Protein AF-0000000066244364 (afdb_homodimer)

Solvent-accessible surface area (backbone atoms only — not comparable to full-atom values): 50458 Å² total; per-residue (Å²): 87,38,32,43,36,33,50,21,68,76,46,73,74,45,56,69,72,59,31,41,51,43,50,51,43,35,48,52,32,52,46,54,62,42,30,90,83,39,76,80,54,43,71,45,66,74,75,72,42,36,37,39,41,42,87,70,76,53,61,68,59,49,51,50,52,52,53,47,51,33,37,30,30,19,25,36,30,34,31,38,39,48,82,40,76,53,66,55,70,67,50,51,38,52,54,48,41,71,76,43,30,88,69,31,53,69,28,36,24,32,50,48,48,47,71,46,76,86,69,99,67,53,41,65,56,48,24,52,52,39,41,53,50,47,38,72,71,31,53,29,65,42,80,28,86,88,78,41,80,39,75,48,40,35,36,36,48,67,65,31,28,32,44,45,77,45,77,44,65,30,68,17,40,34,21,59,66,71,51,59,55,33,40,27,49,42,75,41,38,52,43,25,51,43,30,48,47,42,41,34,33,51,4,29,35,66,26,39,37,30,69,35,73,62,50,67,67,47,46,50,55,28,51,50,51,51,36,50,50,32,59,54,49,39,55,56,55,91,41,42,35,32,44,28,57,34,51,67,45,52,52,47,39,71,73,53,31,55,52,41,48,29,54,56,49,50,52,21,51,49,48,37,51,50,50,55,55,27,54,77,68,72,35,64,34,37,35,37,34,52,30,64,63,73,46,63,64,30,25,70,55,28,43,37,58,33,52,65,52,44,90,59,34,75,42,37,59,34,31,58,54,53,68,65,59,46,50,51,50,16,50,73,75,62,48,36,66,45,19,73,50,45,81,78,64,73,65,75,54,54,50,73,62,45,57,67,59,49,68,72,60,48,53,54,40,53,65,55,47,64,63,64,52,52,52,52,26,60,71,64,41,44,83,34,49,44,93,44,48,62,58,61,60,28,73,81,55,89,61,68,68,35,59,67,87,51,81,80,33,33,36,33,40,26,40,53,66,68,52,42,67,75,56,63,82,82,54,90,84,38,53,68,45,84,43,34,56,54,44,38,80,75,49,54,78,76,47,71,79,88,45,43,37,25,28,26,35,97,81,41,29,65,18,37,41,51,35,48,50,41,39,73,72,64,42,78,46,53,33,22,40,47,70,124,87,37,33,43,36,33,51,21,69,77,47,75,74,44,57,69,71,59,31,43,51,42,49,51,41,36,47,52,33,52,48,55,63,42,31,90,82,39,77,79,54,42,69,46,64,75,75,71,42,36,38,40,41,44,87,69,77,53,61,69,59,50,51,50,51,51,54,48,51,32,37,31,30,19,24,36,30,35,31,37,37,48,81,41,76,53,64,56,70,67,51,51,36,52,52,49,40,71,75,43,31,87,69,31,52,69,28,37,25,33,50,48,50,48,72,46,77,87,67,99,67,54,42,64,55,48,25,53,52,39,40,53,51,46,38,69,72,33,52,28,64,43,80,29,87,86,77,41,79,38,77,48,40,37,38,37,49,66,65,31,29,32,44,46,77,45,76,45,65,30,66,15,40,34,21,59,67,70,50,60,56,33,38,28,48,42,74,39,38,53,44,25,51,43,30,48,47,41,41,33,34,51,4,30,35,68,26,39,37,28,70,35,72,62,51,67,68,47,47,49,55,31,51,50,51,52,35,51,50,33,60,55,49,37,56,55,54,90,42,44,35,32,45,28,56,32,51,66,46,52,52,47,37,71,73,50,32,54,53,41,47,30,54,56,49,50,52,19,51,50,49,37,52,50,49,54,53,26,55,78,68,72,35,64,33,37,33,36,34,53,30,63,63,73,47,62,63,29,24,70,54,28,45,37,59,34,52,67,52,45,89,59,34,75,42,37,58,34,31,57,53,53,70,65,58,46,50,52,50,15,50,73,76,63,48,37,66,46,20,74,50,44,81,77,63,73,65,75,54,55,49,71,62,45,56,68,58,49,69,71,58,48,54,55,40,53,66,56,47,64,64,65,52,51,52,52,25,60,72,61,41,43,82,35,49,43,91,43,48,61,59,62,59,28,72,81,55,90,61,68,70,35,58,69,86,52,80,78,34,34,35,33,40,26,40,54,65,68,53,42,67,76,54,64,81,82,54,90,84,38,54,69,44,84,43,34,57,54,45,39,79,76,49,53,79,75,48,71,79,88,45,43,37,24,27,26,34,96,81,40,29,66,18,38,40,52,35,48,50,41,40,73,72,64,41,78,47,54,34,22,40,46,71,122

pLDDT: mean 89.1, std 9.03, range [45.28, 98.5]

Radius of gyration: 32.11 Å; Cα contacts (8 Å, |Δi|>4): 1982; chains: 2; bounding box: 80×100×76 Å

Nearest PDB structures (foldseek):
  2c5s-assembly1_A-2  TM=8.581E-01  e=1.148E-34  Bacillus anthracis str. Ames
  4kr7-assembly1_A  TM=8.685E-01  e=4.159E-30  Thermotoga maritima MSB8
  1vbk-assembly1_A  TM=8.072E-01  e=1.229E-20  Pyrococcus horikoshii OT3
  1vbk-assembly1_B  TM=7.964E-01  e=2.769E-20  Pyrococcus horikoshii OT3
  3tma-assembly1_A  TM=4.323E-01  e=1.302E-10  Thermus thermophilus HB27

InterPro domains:
  IPR001763 Rhodanese-like domain [PS50206] (405-481)
  IPR003720 tRNA sulfurtransferase ThiI [MF_00021] (1-484)
  IPR004114 THUMP domain [PF02926] (88-164)
  IPR004114 THUMP domain [PS51165] (63-167)
  IPR004114 THUMP domain [SM00981] (77-167)
  IPR014729 Rossmann-like alpha/beta/alpha sandwich fold [G3DSA:3.40.50.620] (177-386)
  IPR020536 Thil, AANH domain [PF02568] (179-370)
  IPR020536 Thil, AANH domain [cd01712] (176-357)
  IPR026340 ThiI, thiazole biosynthesis domain [TIGR04271] (385-483)
  IPR036873 Rhodanese-like domain superfamily [G3DSA:3.40.250.10] (387-483)
  IPR036873 Rhodanese-like domain superfamily [SSF52821] (394-482)
  IPR049961 ThiI, N-terminal [TIGR00342] (4-371)
  IPR049962 ThiI, THUMP domain [cd11716] (2-172)
  IPR050102 tRNA sulfurtransferase, ThiI [PTHR43209] (1-402)
  IPR054173 ThiI, ferredoxin-like domain [PF22025] (9-78)

Organism: Pseudomonas putida (strain ATCC 47054 / DSM 6125 / CFBP 8728 / NCIMB 11950 / KT2440) (NCBI:txid160488)

Foldseek 3Di:
DKKKFFFFPVLQPDDQVLSQLLVVLLQLLLCLLLCVLAVPWDWDDGHGIIMIDDPDPDPVSVVVSLQLQQQFAGTFKMFDKDKDFADDLVVVLVVLCVQCLVVQAAWAEFEFEAEEDDDPDDRVVSRVSSQVVSCVPSNHPYYDDPDGPYYFYWYYHDRMIITTDDMRGHLYATGAPSDEEEEQEFQLALQSLLQQSVCLNNRYHYAYEYEDQDPLLSVVLRLVLLLVSCSRRNSSDWHKYKYFHCNLVLVLLLPFFDLQCSLLLVLLLVVLLSVVVCVVVVHQEYEYRDEDPPDLCRHPQSVVLSVVSDPGHYHHPCHHPDPVVSLVVCVVSVSNLSNVLRDDRSVVSHDNYHSHDDNVSNVVRVVRGDCVSSVVRSVPMDIDISVCSLVVLQVPQDFDEDQDDDQQAEEEEQDDPVVCVVDPDDDPNHHYHYHHLSCCVVCVVVDDLVHAYAYDDDVQRSSRNSQSVCVVVPRPRYGHHDHD/DKKKFFFFPVLQPDDQVLSQLLVVLLQLLLCQLLCVLAVPWDWDDGHGIIMIDDPDPDPVSVVVSLQLQQQFAGTFKMFDKDKDFADDLVVVLVVLCVQCLVVQAAFAEFEFEAEEDDDPDDRVVSRVSSQVVSCVPSNHPYYDDPDGPYYFYWYYHDGMIITTDDMRGHLYATGAPSDEEEEQEFQLALQSLLQQSVCLNNRYHYAYEYEDQDPLLSVVLRLVLLLVSCSRRNSSDWHKYKYFHCNLVLVLLLPFFDLQCSLLLVLLLVVLLSVVVCVVVVHQEYEYRDEDPPDLCRHPQSVVLSVVSDPGHYDHPCHHPDPVVSLVVCVVSVSNLSNVLRDDRSVVSHDNYHSHDDNVSNVVRVVRGDCVSSVVRSVPMDIDISVCSLVVLQVPQDFDEDQDDDQQAEEEEQDDPVVCVVDPDDDPNHHYHYHHLSCCVVCVVVDDLVHAYAYDDDVQSSSRNVQRVVVVVPRPRYGHHDHD

Secondary structure (DSSP, 8-state):
-EEEEEEPHHHHTS-HHHHHHHHHHHHHHHHHHHTTT-TT-EEE-SSSEEEEE-----HHHHHHHHHHHHTSTTEEEEEEEEEEE---HHHHHHHHHHHHHHHHBTSEEEEEEEEES--SS-HHHHHHHHHHHHHHHHTB-EE-SSS-SEEEEEEEETTEEEEEEEEEE---SPPTTSS-EEEEE--SSHHHHHHHHHHHHHT-EEEEEEEESSHHHHHHHHHHHHHHHIIIIITTS--EEEEEE-HHHHHHHHHHS-GGGHHHHHHHHHHHHHHHHHHHTT--EEE----TTSSGGGSHHHHHHHHTT-SSEEE-TTTT--HHHHHHHHHHHT-HHHHHT----GGGG-SS--SS--HHHHHHHHHHS-HHHHHHHHHT-EEEEGGGHHHHHHTT----EESSPPTT-EEEE-S-HHHHHHS----TTSEEEE--HHHHHHHGGGS-TTS-EEEE-SSSHHHHHHHHHHHHTT-TTEEEE---/-EEEEEEPHHHHTS-HHHHHHHHHHHHHHHHHHHTTT-TT-EEE-SSSEEEEE-----HHHHHHHHHHHHTSTTEEEEEEEEEEE---HHHHHHHHHHHHHHHHBTSEEEEEEEEES--SS-HHHHHHHHHHHHHHHHTBSEE-SSS-SEEEEEEEETTEEEEEEEEEE---SPPTTSS-EEEEE--SSHHHHHHHHHHHHHT-EEEEEEEESSHHHHHHHHHHHHHHHIIIIITTS--EEEEEE-HHHHHHHHHHS-GGGHHHHHHHHHHHHHHHHHHHTT--EEE----TTSSGGGSHHHHHHHHTT-SSEEE-TTTT--HHHHHHHHHHHT-HHHHHT----GGGG-SS--SS--HHHHHHHHHHS-HHHHHHHHHT-EEEEGGGHHHHHHTT----EESSPPTT-EEEE-S-HHHHHHS----TTSEEEE--HHHHHHHGGGS-TTS-EEEE-SSSHHHHHHHHHHHHTT-TTEEEE---

Structure (mmCIF, N/CA/C/O backbone):
data_AF-0000000066244364-model_v1
#
loop_
_entity.id
_entity.type
_entity.pdbx_description
1 polymer 'tRNA sulfurtransferase'
#
loop_
_atom_site.group_PDB
_atom_site.id
_atom_site.type_symbol
_atom_site.label_atom_id
_atom_site.label_alt_id
_atom_site.label_comp_id
_atom_site.label_asym_id
_atom_site.label_entity_id
_atom_site.label_seq_id
_atom_site.pdbx_PDB_ins_code
_atom_site.Cartn_x
_atom_site.Cartn_y
_atom_site.Cartn_z
_atom_site.occupancy
_atom_site.B_iso_or_equiv
_atom_site.auth_seq_id
_atom_site.auth_comp_id
_atom_site.auth_asym_id
_atom_site.auth_atom_id
_atom_site.pdbx_PDB_model_num
ATOM 1 N N . MET A 1 1 ? -15.125 11.758 31.094 1 89.56 1 MET A N 1
ATOM 2 C CA . MET A 1 1 ? -15.047 10.766 30.031 1 89.56 1 MET A CA 1
ATOM 3 C C . MET A 1 1 ? -13.836 9.852 30.219 1 89.56 1 MET A C 1
ATOM 5 O O . MET A 1 1 ? -12.758 10.32 30.578 1 89.56 1 MET A O 1
ATOM 9 N N . LYS A 1 2 ? -14.039 8.555 30.109 1 92.19 2 LYS A N 1
ATOM 10 C CA . LYS A 1 2 ? -12.984 7.559 30.234 1 92.19 2 LYS A CA 1
ATOM 11 C C . LYS A 1 2 ? -12.836 6.758 28.938 1 92.19 2 LYS A C 1
ATOM 13 O O . LYS A 1 2 ? -13.828 6.273 28.391 1 92.19 2 LYS A O 1
ATOM 18 N N . LEU A 1 3 ? -11.57 6.688 28.547 1 94.56 3 LEU A N 1
ATOM 19 C CA . LEU A 1 3 ? -11.266 5.965 27.312 1 94.56 3 LEU A CA 1
ATOM 20 C C . LEU A 1 3 ? -10.266 4.848 27.562 1 94.56 3 LEU A C 1
ATOM 22 O O . LEU A 1 3 ? -9.328 5.02 28.344 1 94.56 3 LEU A O 1
ATOM 26 N N . ILE A 1 4 ? -10.516 3.764 26.953 1 92.88 4 ILE A N 1
ATOM 27 C CA . ILE A 1 4 ? -9.555 2.664 26.953 1 92.88 4 ILE A CA 1
ATOM 28 C C . ILE A 1 4 ? -8.922 2.543 25.578 1 92.88 4 ILE A C 1
ATOM 30 O O . ILE A 1 4 ? -9.586 2.162 24.609 1 92.88 4 ILE A O 1
ATOM 34 N N . VAL A 1 5 ? -7.66 2.775 25.5 1 95.19 5 VAL A N 1
ATOM 35 C CA . VAL A 1 5 ? -6.941 2.795 24.234 1 95.19 5 VAL A CA 1
ATOM 36 C C . VAL A 1 5 ? -6.258 1.449 24 1 95.19 5 VAL A C 1
ATOM 38 O O . VAL A 1 5 ? -5.449 1.011 24.828 1 95.19 5 VAL A O 1
ATOM 41 N N . LYS A 1 6 ? -6.641 0.819 22.922 1 92.62 6 LYS A N 1
ATOM 42 C CA . LYS A 1 6 ? -6 -0.426 22.516 1 92.62 6 LYS A CA 1
ATOM 43 C C . LYS A 1 6 ? -4.828 -0.156 21.578 1 92.62 6 LYS A C 1
ATOM 45 O O . LYS A 1 6 ? -4.965 0.584 20.594 1 92.62 6 LYS A O 1
ATOM 50 N N . VAL A 1 7 ? -3.766 -0.807 21.875 1 92.69 7 VAL A N 1
ATOM 51 C CA . VAL A 1 7 ? -2.529 -0.493 21.172 1 92.69 7 VAL A CA 1
ATOM 52 C C . VAL A 1 7 ? -2.424 -1.342 19.906 1 92.69 7 VAL A C 1
ATOM 54 O O . VAL A 1 7 ? -3.115 -2.355 19.781 1 92.69 7 VAL A O 1
ATOM 57 N N . PHE A 1 8 ? -1.571 -0.922 18.984 1 92.5 8 PHE A N 1
ATOM 58 C CA . PHE A 1 8 ? -1.281 -1.602 17.734 1 92.5 8 PHE A CA 1
ATOM 59 C C . PHE A 1 8 ? -0.829 -3.035 17.984 1 92.5 8 PHE A C 1
ATOM 61 O O . PHE A 1 8 ? 0.064 -3.275 18.797 1 92.5 8 PHE A O 1
ATOM 68 N N . PRO A 1 9 ? -1.422 -4.023 17.312 1 88.88 9 PRO A N 1
ATOM 69 C CA . PRO A 1 9 ? -1.191 -5.438 17.625 1 88.88 9 PRO A CA 1
ATOM 70 C C . PRO A 1 9 ? 0.274 -5.844 17.469 1 88.88 9 PRO A C 1
ATOM 72 O O . PRO A 1 9 ? 0.75 -6.723 18.203 1 88.88 9 PRO A O 1
ATOM 75 N N . GLU A 1 10 ? 0.991 -5.301 16.609 1 88.12 10 GLU A N 1
ATOM 76 C CA . GLU A 1 10 ? 2.395 -5.652 16.406 1 88.12 10 GLU A CA 1
ATOM 77 C C . GLU A 1 10 ? 3.232 -5.277 17.625 1 88.12 10 GLU A C 1
ATOM 79 O O . GLU A 1 10 ? 4.34 -5.789 17.797 1 88.12 10 GLU A O 1
ATOM 84 N N . ILE A 1 11 ? 2.73 -4.422 18.438 1 87.88 11 ILE A N 1
ATOM 85 C CA . ILE A 1 11 ? 3.418 -4.023 19.656 1 87.88 11 ILE A CA 1
ATOM 86 C C . ILE A 1 11 ? 3.328 -5.148 20.688 1 87.88 11 ILE A C 1
ATOM 88 O O . ILE A 1 11 ? 4.285 -5.402 21.422 1 87.88 11 ILE A O 1
ATOM 92 N N . THR A 1 12 ? 2.207 -5.883 20.703 1 81 12 THR A N 1
ATOM 93 C CA . THR A 1 12 ? 1.927 -6.879 21.734 1 81 12 THR A CA 1
ATOM 94 C C . THR A 1 12 ? 2.771 -8.133 21.516 1 81 12 THR A C 1
ATOM 96 O O . THR A 1 12 ? 2.934 -8.938 22.438 1 81 12 THR A O 1
ATOM 99 N N . ILE A 1 13 ? 3.348 -8.258 20.297 1 79.44 13 ILE A N 1
ATOM 100 C CA . ILE A 1 13 ? 4.113 -9.461 20 1 79.44 13 ILE A CA 1
ATOM 101 C C . ILE A 1 13 ? 5.594 -9.211 20.281 1 79.44 13 ILE A C 1
ATOM 103 O O . ILE A 1 13 ? 6.402 -10.141 20.266 1 79.44 13 ILE A O 1
ATOM 107 N N . LYS A 1 14 ? 5.934 -8 20.625 1 82.69 14 LYS A N 1
ATOM 108 C CA . LYS A 1 14 ? 7.324 -7.664 20.922 1 82.69 14 LYS A CA 1
ATOM 109 C C . LYS A 1 14 ? 7.727 -8.141 22.312 1 82.69 14 LYS A C 1
ATOM 111 O O . LYS A 1 14 ? 6.879 -8.539 23.109 1 82.69 14 LYS A O 1
ATOM 116 N N . SER A 1 15 ? 9.047 -8.086 22.547 1 81.56 15 SER A N 1
ATOM 117 C CA . SER A 1 15 ? 9.555 -8.438 23.875 1 81.56 15 SER A CA 1
ATOM 118 C C . SER A 1 15 ? 9.031 -7.488 24.938 1 81.56 15 SER A C 1
ATOM 120 O O . SER A 1 15 ? 8.609 -6.371 24.625 1 81.56 15 SER A O 1
ATOM 122 N N . ARG A 1 16 ? 9.031 -7.867 26.156 1 83.69 16 ARG A N 1
ATOM 123 C CA . ARG A 1 16 ? 8.445 -7.121 27.266 1 83.69 16 ARG A CA 1
ATOM 124 C C . ARG A 1 16 ? 9.086 -5.742 27.391 1 83.69 16 ARG A C 1
ATOM 126 O O . ARG A 1 16 ? 8.383 -4.734 27.5 1 83.69 16 ARG A O 1
ATOM 133 N N . PRO A 1 17 ? 10.398 -5.664 27.375 1 84.31 17 PRO A N 1
ATOM 134 C CA . PRO A 1 17 ? 10.992 -4.332 27.516 1 84.31 17 PRO A CA 1
ATOM 135 C C . PRO A 1 17 ? 10.625 -3.396 26.375 1 84.31 17 PRO A C 1
ATOM 137 O O . PRO A 1 17 ? 10.367 -2.211 26.594 1 84.31 17 PRO A O 1
ATOM 140 N N . VAL A 1 18 ? 10.609 -3.908 25.188 1 85.56 18 VAL A N 1
ATOM 141 C CA . VAL A 1 18 ? 10.281 -3.111 24.016 1 85.56 18 VAL A CA 1
ATOM 142 C C . VAL A 1 18 ? 8.812 -2.695 24.062 1 85.56 18 VAL A C 1
ATOM 144 O O . VAL A 1 18 ? 8.477 -1.544 23.781 1 85.56 18 VAL A O 1
ATOM 147 N N . ARG A 1 19 ? 8 -3.6 24.422 1 88.12 19 ARG A N 1
ATOM 148 C CA . ARG A 1 19 ? 6.578 -3.33 24.578 1 88.12 19 ARG A CA 1
ATOM 149 C C . ARG A 1 19 ? 6.332 -2.207 25.578 1 88.12 19 ARG A C 1
ATOM 151 O O . ARG A 1 19 ? 5.562 -1.28 25.312 1 88.12 19 ARG A O 1
ATOM 158 N N . LYS A 1 20 ? 6.969 -2.289 26.688 1 89.44 20 LYS A N 1
ATOM 159 C CA . LYS A 1 20 ? 6.824 -1.269 27.719 1 89.44 20 LYS A CA 1
ATOM 160 C C . LYS A 1 20 ? 7.277 0.097 27.219 1 89.44 20 LYS A C 1
ATOM 162 O O . LYS A 1 20 ? 6.637 1.112 27.484 1 89.44 20 LYS A O 1
ATOM 167 N N . ARG A 1 21 ? 8.336 0.081 26.516 1 90.75 21 ARG A N 1
ATOM 168 C CA . ARG A 1 21 ? 8.852 1.327 25.953 1 90.75 21 ARG A CA 1
ATOM 169 C C . ARG A 1 21 ? 7.871 1.943 24.969 1 90.75 21 ARG A C 1
ATOM 171 O O . ARG A 1 21 ? 7.645 3.156 24.984 1 90.75 21 ARG A O 1
ATOM 178 N N . PHE A 1 22 ? 7.297 1.093 24.125 1 92.94 22 PHE A N 1
ATOM 179 C CA . PHE A 1 22 ? 6.344 1.562 23.109 1 92.94 22 PHE A CA 1
ATOM 180 C C . PHE A 1 22 ? 5.086 2.105 23.781 1 92.94 22 PHE A C 1
ATOM 182 O O . PHE A 1 22 ? 4.562 3.146 23.375 1 92.94 22 PHE A O 1
ATOM 189 N N . ILE A 1 23 ? 4.641 1.479 24.797 1 93.12 23 ILE A N 1
ATOM 190 C CA . ILE A 1 23 ? 3.422 1.889 25.5 1 93.12 23 ILE A CA 1
ATOM 191 C C . ILE A 1 23 ? 3.67 3.197 26.234 1 93.12 23 ILE A C 1
ATOM 193 O O . ILE A 1 23 ? 2.816 4.086 26.25 1 93.12 23 ILE A O 1
ATOM 197 N N . ARG A 1 24 ? 4.809 3.295 26.828 1 92.75 24 ARG A N 1
ATOM 198 C CA . ARG A 1 24 ? 5.176 4.535 27.5 1 92.75 24 ARG A CA 1
ATOM 199 C C . ARG A 1 24 ? 5.23 5.699 26.516 1 92.75 24 ARG A C 1
ATOM 201 O O . ARG A 1 24 ? 4.742 6.793 26.812 1 92.75 24 ARG A O 1
ATOM 208 N N . GLN A 1 25 ? 5.832 5.402 25.453 1 94.62 25 GLN A N 1
ATOM 209 C CA . GLN A 1 25 ? 5.914 6.434 24.422 1 94.62 25 GLN A CA 1
ATOM 210 C C . GLN A 1 25 ? 4.523 6.855 23.953 1 94.62 25 GLN A C 1
ATOM 212 O O . GLN A 1 25 ? 4.27 8.039 23.734 1 94.62 25 GLN A O 1
ATOM 217 N N . LEU A 1 26 ? 3.674 5.895 23.75 1 96 26 LEU A N 1
ATOM 218 C CA . LEU A 1 26 ? 2.312 6.199 23.328 1 96 26 LEU A CA 1
ATOM 219 C C . LEU A 1 26 ? 1.596 7.051 24.375 1 96 26 LEU A C 1
ATOM 221 O O . LEU A 1 26 ? 0.882 7.996 24.031 1 96 26 LEU A O 1
ATOM 225 N N . GLY A 1 27 ? 1.767 6.676 25.625 1 95.81 27 GLY A N 1
ATOM 226 C CA . GLY A 1 27 ? 1.2 7.492 26.688 1 95.81 27 GLY A CA 1
ATOM 227 C C . GLY A 1 27 ? 1.666 8.938 26.641 1 95.81 27 GLY A C 1
ATOM 228 O O . GLY A 1 27 ? 0.859 9.859 26.781 1 95.81 27 GLY A O 1
ATOM 229 N N . LYS A 1 28 ? 2.941 9.094 26.453 1 95.5 28 LYS A N 1
ATOM 230 C CA . LYS A 1 28 ? 3.504 10.43 26.344 1 95.5 28 LYS A CA 1
ATOM 231 C C . LYS A 1 28 ? 2.92 11.18 25.141 1 95.5 28 LYS A C 1
ATOM 233 O O . LYS A 1 28 ? 2.607 12.367 25.234 1 95.5 28 LYS A O 1
ATOM 238 N N . ASN A 1 29 ? 2.805 10.484 24.031 1 97.38 29 ASN A N 1
ATOM 239 C CA . ASN A 1 29 ? 2.252 11.094 22.812 1 97.38 29 ASN A CA 1
ATOM 240 C C . ASN A 1 29 ? 0.821 11.578 23.047 1 97.38 29 ASN A C 1
ATOM 242 O O . ASN A 1 29 ? 0.46 12.672 22.609 1 97.38 29 ASN A O 1
ATOM 246 N N . ILE A 1 30 ? 0.024 10.734 23.703 1 97.44 30 ILE A N 1
ATOM 247 C CA . ILE A 1 30 ? -1.37 11.07 23.969 1 97.44 30 ILE A CA 1
ATOM 248 C C . ILE A 1 30 ? -1.44 12.32 24.844 1 97.44 30 ILE A C 1
ATOM 250 O O . ILE A 1 30 ? -2.223 13.234 24.562 1 97.44 30 ILE A O 1
ATOM 254 N N . ARG A 1 31 ? -0.596 12.398 25.828 1 96.75 31 ARG A N 1
ATOM 255 C CA . ARG A 1 31 ? -0.557 13.57 26.688 1 96.75 31 ARG A CA 1
ATOM 256 C C . ARG A 1 31 ? -0.189 14.82 25.906 1 96.75 31 ARG A C 1
ATOM 258 O O . ARG A 1 31 ? -0.807 15.875 26.078 1 96.75 31 ARG A O 1
ATOM 265 N N . ASN A 1 32 ? 0.771 14.695 25.062 1 95.94 32 ASN A N 1
ATOM 266 C CA . ASN A 1 32 ? 1.24 15.836 24.281 1 95.94 32 ASN A CA 1
ATOM 267 C C . ASN A 1 32 ? 0.166 16.344 23.328 1 95.94 32 ASN A C 1
ATOM 269 O O . ASN A 1 32 ? -0.015 17.547 23.172 1 95.94 32 ASN A O 1
ATOM 273 N N . VAL A 1 33 ? -0.524 15.469 22.734 1 96.75 33 VAL A N 1
ATOM 274 C CA . VAL A 1 33 ? -1.503 15.797 21.703 1 96.75 33 VAL A CA 1
ATOM 275 C C . VAL A 1 33 ? -2.729 16.453 22.344 1 96.75 33 VAL A C 1
ATOM 277 O O . VAL A 1 33 ? -3.355 17.328 21.734 1 96.75 33 VAL A O 1
ATOM 280 N N . LEU A 1 34 ? -3.049 16.031 23.594 1 97 34 LEU A N 1
ATOM 281 C CA . LEU A 1 34 ? -4.289 16.5 24.203 1 97 34 LEU A CA 1
ATOM 282 C C . LEU A 1 34 ? -4.008 17.531 25.281 1 97 34 LEU A C 1
ATOM 284 O O . LEU A 1 34 ? -4.934 18.031 25.922 1 97 34 LEU A O 1
ATOM 288 N N . LYS A 1 35 ? -2.82 17.969 25.453 1 94.94 35 LYS A N 1
ATOM 289 C CA . LYS A 1 35 ? -2.395 18.828 26.547 1 94.94 35 LYS A CA 1
ATOM 290 C C . LYS A 1 35 ? -3.117 20.172 26.484 1 94.94 35 LYS A C 1
ATOM 292 O O . LYS A 1 35 ? -3.504 20.719 27.516 1 94.94 35 LYS A O 1
ATOM 297 N N . ASP A 1 36 ? -3.254 20.766 25.344 1 93.62 36 ASP A N 1
ATOM 298 C CA . ASP A 1 36 ? -3.869 22.078 25.203 1 93.62 36 ASP A CA 1
ATOM 299 C C . ASP A 1 36 ? -5.371 22.016 25.469 1 93.62 36 ASP A C 1
ATOM 301 O O . ASP A 1 36 ? -5.984 23.016 25.828 1 93.62 36 ASP A O 1
ATOM 305 N N . LEU A 1 37 ? -5.977 20.891 25.344 1 95.12 37 LEU A N 1
ATOM 306 C CA . LEU A 1 37 ? -7.398 20.719 25.594 1 95.12 37 LEU A CA 1
ATOM 307 C C . LEU A 1 37 ? -7.652 20.406 27.062 1 95.12 37 LEU A C 1
ATOM 309 O O . LEU A 1 37 ? -8.625 20.906 27.641 1 95.12 37 LEU A O 1
ATOM 313 N N . ASP A 1 38 ? -6.793 19.609 27.641 1 95.94 38 ASP A N 1
ATOM 314 C CA . ASP A 1 38 ? -6.875 19.266 29.062 1 95.94 38 ASP A CA 1
ATOM 315 C C . ASP A 1 38 ? -5.484 19.078 29.672 1 95.94 38 ASP A C 1
ATOM 317 O O . ASP A 1 38 ? -4.949 17.969 29.672 1 95.94 38 ASP A O 1
ATOM 321 N N . PRO A 1 39 ? -4.957 20.031 30.25 1 93.94 39 PRO A N 1
ATOM 322 C CA . PRO A 1 39 ? -3.627 19.953 30.859 1 93.94 39 PRO A CA 1
ATOM 323 C C . PRO A 1 39 ? -3.566 18.938 32 1 93.94 39 PRO A C 1
ATOM 325 O O . PRO A 1 39 ? -2.482 18.469 32.375 1 93.94 39 PRO A O 1
ATOM 328 N N . GLU A 1 40 ? -4.715 18.578 32.562 1 93.81 40 GLU A N 1
ATOM 329 C CA . GLU A 1 40 ? -4.742 17.672 33.719 1 93.81 40 GLU A CA 1
ATOM 330 C C . GLU A 1 40 ? -5.113 16.25 33.281 1 93.81 40 GLU A C 1
ATOM 332 O O . GLU A 1 40 ? -5.461 15.414 34.125 1 93.81 40 GLU A O 1
ATOM 337 N N . LEU A 1 41 ? -5.023 16.031 32.031 1 94.31 41 LEU A N 1
ATOM 338 C CA . LEU A 1 41 ? -5.379 14.727 31.5 1 94.31 41 LEU A CA 1
ATOM 339 C C . LEU A 1 41 ? -4.555 13.625 32.156 1 94.31 41 LEU A C 1
ATOM 341 O O . LEU A 1 41 ? -3.334 13.75 32.281 1 94.31 41 LEU A O 1
ATOM 345 N N . ALA A 1 42 ? -5.223 12.555 32.594 1 94.5 42 ALA A N 1
ATOM 346 C CA . ALA A 1 42 ? -4.531 11.414 33.156 1 94.5 42 ALA A CA 1
ATOM 347 C C . ALA A 1 42 ? -4.426 10.266 32.156 1 94.5 42 ALA A C 1
ATOM 349 O O . ALA A 1 42 ? -5.426 9.852 31.578 1 94.5 42 ALA A O 1
ATOM 350 N N . VAL A 1 43 ? -3.246 9.828 31.922 1 94.5 43 VAL A N 1
ATOM 351 C CA . VAL A 1 43 ? -2.988 8.68 31.062 1 94.5 43 VAL A CA 1
ATOM 352 C C . VAL A 1 43 ? -2.229 7.605 31.844 1 94.5 43 VAL A C 1
ATOM 354 O O . VAL A 1 43 ? -1.124 7.852 32.344 1 94.5 43 VAL A O 1
ATOM 357 N N . ASP A 1 44 ? -2.887 6.516 31.969 1 89.69 44 ASP A N 1
ATOM 358 C CA . ASP A 1 44 ? -2.273 5.422 32.719 1 89.69 44 ASP A CA 1
ATOM 359 C C . ASP A 1 44 ? -2.389 4.105 31.953 1 89.69 44 ASP A C 1
ATOM 361 O O . ASP A 1 44 ? -3.258 3.953 31.094 1 89.69 44 ASP A O 1
ATOM 365 N N . GLY A 1 45 ? -1.438 3.316 32.156 1 79.75 45 GLY A N 1
ATOM 366 C CA . GLY A 1 45 ? -1.501 2.004 31.531 1 79.75 45 GLY A CA 1
ATOM 367 C C . GLY A 1 45 ? -0.143 1.339 31.391 1 79.75 45 GLY A C 1
ATOM 368 O O . GLY A 1 45 ? 0.885 2.018 31.359 1 79.75 45 GLY A O 1
ATOM 369 N N . VAL A 1 46 ? -0.082 0.047 31.578 1 66.62 46 VAL A N 1
ATOM 370 C CA . VAL A 1 46 ? 1.232 -0.585 31.609 1 66.62 46 VAL A CA 1
ATOM 371 C C . VAL A 1 46 ? 1.319 -1.651 30.516 1 66.62 46 VAL A C 1
ATOM 373 O O . VAL A 1 46 ? 2.416 -2.023 30.078 1 66.62 46 VAL A O 1
ATOM 376 N N . TRP A 1 47 ? 0.291 -2.293 30.094 1 73 47 TRP A N 1
ATOM 377 C CA . TRP A 1 47 ? 0.622 -3.494 29.328 1 73 47 TRP A CA 1
ATOM 378 C C . TRP A 1 47 ? -0.05 -3.477 27.969 1 73 47 TRP A C 1
ATOM 380 O O . TRP A 1 47 ? 0.559 -3.068 26.969 1 73 47 TRP A O 1
ATOM 390 N N . ASP A 1 48 ? -1.257 -3.721 27.938 1 77.19 48 ASP A N 1
ATOM 391 C CA . ASP A 1 48 ? -1.861 -3.938 26.625 1 77.19 48 ASP A CA 1
ATOM 392 C C . ASP A 1 48 ? -2.873 -2.84 26.312 1 77.19 48 ASP A C 1
ATOM 394 O O . ASP A 1 48 ? -3.416 -2.799 25.203 1 77.19 48 ASP A O 1
ATOM 398 N N . ASN A 1 49 ? -3.004 -1.969 27.25 1 86.19 49 ASN A N 1
ATOM 399 C CA . ASN A 1 49 ? -3.957 -0.884 27.031 1 86.19 49 ASN A CA 1
ATOM 400 C C . ASN A 1 49 ? -3.596 0.349 27.859 1 86.19 49 ASN A C 1
ATOM 402 O O . ASN A 1 49 ? -2.842 0.254 28.828 1 86.19 49 ASN A O 1
ATOM 406 N N . LEU A 1 50 ? -4.027 1.445 27.375 1 93.19 50 LEU A N 1
ATOM 407 C CA . LEU A 1 50 ? -3.898 2.705 28.109 1 93.19 50 LEU A CA 1
ATOM 408 C C . LEU A 1 50 ? -5.266 3.256 28.484 1 93.19 50 LEU A C 1
ATOM 410 O O . LEU A 1 50 ? -6.234 3.105 27.734 1 93.19 50 LEU A O 1
ATOM 414 N N . GLU A 1 51 ? -5.293 3.762 29.656 1 93.12 51 GLU A N 1
ATOM 415 C CA . GLU A 1 51 ? -6.5 4.445 30.109 1 93.12 51 GLU A CA 1
ATOM 416 C C . GLU A 1 51 ? -6.328 5.961 30.062 1 93.12 51 GLU A C 1
ATOM 418 O O . GLU A 1 51 ? -5.344 6.5 30.578 1 93.12 51 GLU A O 1
ATOM 423 N N . VAL A 1 52 ? -7.25 6.594 29.438 1 95.69 52 VAL A N 1
ATOM 424 C CA . VAL A 1 52 ? -7.258 8.047 29.344 1 95.69 52 VAL A CA 1
ATOM 425 C C . VAL A 1 52 ? -8.492 8.609 30.047 1 95.69 52 VAL A C 1
ATOM 427 O O . VAL A 1 52 ? -9.625 8.273 29.688 1 95.69 52 VAL A O 1
ATOM 430 N N . VAL A 1 53 ? -8.266 9.453 31.031 1 94.69 53 VAL A N 1
ATOM 431 C CA . VAL A 1 53 ? -9.367 10.016 31.812 1 94.69 53 VAL A CA 1
ATOM 432 C C . VAL A 1 53 ? -9.312 11.539 31.766 1 94.69 53 VAL A C 1
ATOM 434 O O . VAL A 1 53 ? -8.266 12.141 32 1 94.69 53 VAL A O 1
ATOM 437 N N . THR A 1 54 ? -10.414 12.094 31.375 1 94.75 54 THR A N 1
ATOM 438 C CA . THR A 1 54 ? -10.531 13.547 31.375 1 94.75 54 THR A CA 1
ATOM 439 C C . THR A 1 54 ? -11.742 13.992 32.188 1 94.75 54 THR A C 1
ATOM 441 O O . THR A 1 54 ? -12.758 13.297 32.219 1 94.75 54 THR A O 1
ATOM 444 N N . ARG A 1 55 ? -11.641 15.211 32.844 1 92.56 55 ARG A N 1
ATOM 445 C CA . ARG A 1 55 ? -12.734 15.781 33.625 1 92.56 55 ARG A CA 1
ATOM 446 C C . ARG A 1 55 ? -13.484 16.844 32.812 1 92.56 55 ARG A C 1
ATOM 448 O O . ARG A 1 55 ? -14.469 17.406 33.281 1 92.56 55 ARG A O 1
ATOM 455 N N . VAL A 1 56 ? -12.961 17.016 31.594 1 93.44 56 VAL A N 1
ATOM 456 C CA . VAL A 1 56 ? -13.609 18 30.719 1 93.44 56 VAL A CA 1
ATOM 457 C C . VAL A 1 56 ? -14.984 17.484 30.297 1 93.44 56 VAL A C 1
ATOM 459 O O . VAL A 1 56 ? -15.117 16.375 29.781 1 93.44 56 VAL A O 1
ATOM 462 N N . GLU A 1 57 ? -16.016 18.359 30.469 1 91.69 57 GLU A N 1
ATOM 463 C CA . GLU A 1 57 ? -17.375 17.9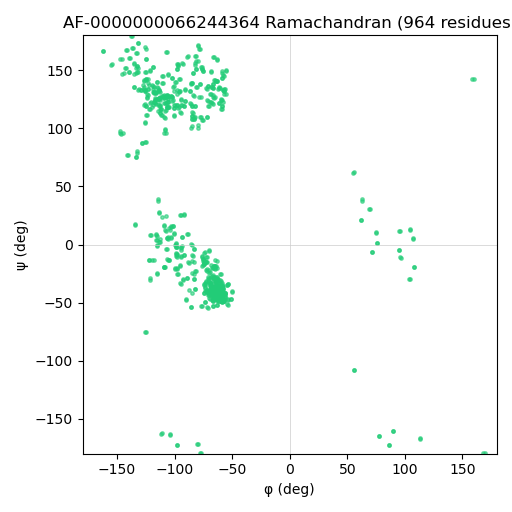38 30.172 1 91.69 57 GLU A CA 1
ATOM 464 C C . GLU A 1 57 ? -17.875 18.578 28.875 1 91.69 57 GLU A C 1
ATOM 466 O O . GLU A 1 57 ? -18.859 18.125 28.297 1 91.69 57 GLU A O 1
ATOM 471 N N . ASP A 1 58 ? -17.141 19.547 28.422 1 93.88 58 ASP A N 1
ATOM 472 C CA . ASP A 1 58 ? -17.531 20.203 27.188 1 93.88 58 ASP A CA 1
ATOM 473 C C . ASP A 1 58 ? -17.547 19.234 26 1 93.88 58 ASP A C 1
ATOM 475 O O . ASP A 1 58 ? -16.516 18.641 25.688 1 93.88 58 ASP A O 1
ATOM 479 N N . GLU A 1 59 ? -18.672 19.125 25.375 1 92.12 59 GLU A N 1
ATOM 480 C CA . GLU A 1 59 ? -18.859 18.141 24.297 1 92.12 59 GLU A CA 1
ATOM 481 C C . GLU A 1 59 ? -17.969 18.453 23.094 1 92.12 59 GLU A C 1
ATOM 483 O O . GLU A 1 59 ? -17.484 17.547 22.438 1 92.12 59 GLU A O 1
ATOM 488 N N . LYS A 1 60 ? -17.906 19.656 22.828 1 92.62 60 LYS A N 1
ATOM 489 C CA . LYS A 1 60 ? -17.078 20.047 21.688 1 92.62 60 LYS A CA 1
ATOM 490 C C . LYS A 1 60 ? -15.609 19.672 21.906 1 92.62 60 LYS A C 1
ATOM 492 O O . LYS A 1 60 ? -14.953 19.172 21 1 92.62 60 LYS A O 1
ATOM 497 N N . VAL A 1 61 ? -15.172 19.906 23.078 1 94.69 61 VAL A N 1
ATOM 498 C CA . VAL A 1 61 ? -13.797 19.578 23.422 1 94.69 61 VAL A CA 1
ATOM 499 C C . VAL A 1 61 ? -13.609 18.062 23.422 1 94.69 61 VAL A C 1
ATOM 501 O O . VAL A 1 61 ? -12.602 17.562 22.922 1 94.69 61 VAL A O 1
ATOM 504 N N . GLN A 1 62 ? -14.57 17.359 23.906 1 94.38 62 GLN A N 1
ATOM 505 C CA . GLN A 1 62 ? -14.5 15.898 23.906 1 94.38 62 GLN A CA 1
ATOM 506 C C . GLN A 1 62 ? -14.453 15.344 22.484 1 94.38 62 GLN A C 1
ATOM 508 O O . GLN A 1 62 ? -13.719 14.398 22.203 1 94.38 62 GLN A O 1
ATOM 513 N N . ARG A 1 63 ? -15.219 15.945 21.641 1 94.44 63 ARG A N 1
ATOM 514 C CA . ARG A 1 63 ? -15.219 15.539 20.234 1 94.44 63 ARG A CA 1
ATOM 515 C C . ARG A 1 63 ? -13.859 15.789 19.594 1 94.44 63 ARG A C 1
ATOM 517 O O . ARG A 1 63 ? -13.383 14.977 18.797 1 94.44 63 ARG A O 1
ATOM 524 N N . GLU A 1 64 ? -13.312 16.875 19.906 1 95 64 GLU A N 1
ATOM 525 C CA . GLU A 1 64 ? -11.984 17.203 19.406 1 95 64 GLU A CA 1
ATOM 526 C C . GLU A 1 64 ? -10.938 16.219 19.922 1 95 64 GLU A C 1
ATOM 528 O O . GLU A 1 64 ? -10.039 15.812 19.188 1 95 64 GLU A O 1
ATOM 533 N N . MET A 1 65 ? -11.039 15.812 21.188 1 96.31 65 MET A N 1
ATOM 534 C CA . MET A 1 65 ? -10.133 14.828 21.766 1 96.31 65 MET A CA 1
ATOM 535 C C . MET A 1 65 ? -10.234 13.5 21.016 1 96.31 65 MET A C 1
ATOM 537 O O . MET A 1 65 ? -9.211 12.883 20.703 1 96.31 65 MET A O 1
ATOM 541 N N . ILE A 1 66 ? -11.43 13.141 20.734 1 96.19 66 ILE A N 1
ATOM 542 C CA . ILE A 1 66 ? -11.68 11.891 20.031 1 96.19 66 ILE A CA 1
ATOM 543 C C . ILE A 1 66 ? -11.078 11.953 18.625 1 96.19 66 ILE A C 1
ATOM 545 O O . ILE A 1 66 ? -10.414 11.016 18.188 1 96.19 66 ILE A O 1
ATOM 549 N N . GLU A 1 67 ? -11.227 13.008 17.953 1 96.25 67 GLU A N 1
ATOM 550 C CA . GLU A 1 67 ? -10.703 13.188 16.594 1 96.25 67 GLU A CA 1
ATOM 551 C C . GLU A 1 67 ? -9.18 13.109 16.594 1 96.25 67 GLU A C 1
ATOM 553 O O . GLU A 1 67 ? -8.586 12.453 15.727 1 96.25 67 GLU A O 1
ATOM 558 N N . ARG A 1 68 ? -8.609 13.742 17.531 1 97.12 68 ARG A N 1
ATOM 559 C CA . ARG A 1 68 ? -7.148 13.75 17.594 1 97.12 68 ARG A CA 1
ATOM 560 C C . ARG A 1 68 ? -6.605 12.359 17.906 1 97.12 68 ARG A C 1
ATOM 562 O O . ARG A 1 68 ? -5.59 11.938 17.344 1 97.12 68 ARG A O 1
ATOM 569 N N . LEU A 1 69 ? -7.309 11.664 18.75 1 97.5 69 LEU A N 1
ATOM 570 C CA . LEU A 1 69 ? -6.867 10.312 19.109 1 97.5 69 LEU A CA 1
ATOM 571 C C . LEU A 1 69 ? -7.023 9.367 17.922 1 97.5 69 LEU A C 1
ATOM 573 O O . LEU A 1 69 ? -6.223 8.445 17.75 1 97.5 69 LEU A O 1
ATOM 577 N N . THR A 1 70 ? -8.023 9.586 17.109 1 97.44 70 THR A N 1
ATOM 578 C CA . THR A 1 70 ? -8.258 8.758 15.93 1 97.44 70 THR A CA 1
ATOM 579 C C . THR A 1 70 ? -7.113 8.914 14.93 1 97.44 70 THR A C 1
ATOM 581 O O . THR A 1 70 ? -6.867 8.023 14.125 1 97.44 70 THR A O 1
ATOM 584 N N . CYS A 1 71 ? -6.363 10 15.039 1 97.88 71 CYS A N 1
ATOM 585 C CA . CYS A 1 71 ? -5.301 10.297 14.078 1 97.88 71 CYS A CA 1
ATOM 586 C C . CYS A 1 71 ? -3.928 10.102 14.703 1 97.88 71 CYS A C 1
ATOM 588 O O . CYS A 1 71 ? -2.914 10.492 14.125 1 97.88 71 CYS A O 1
ATOM 590 N N . THR A 1 72 ? -3.871 9.492 15.852 1 97.75 72 THR A N 1
ATOM 591 C CA . THR A 1 72 ? -2.607 9.305 16.562 1 97.75 72 THR A CA 1
ATOM 592 C C . THR A 1 72 ? -2.031 7.922 16.281 1 97.75 72 THR A C 1
ATOM 594 O O . THR A 1 72 ? -2.637 6.906 16.625 1 97.75 72 THR A O 1
ATOM 597 N N . PRO A 1 73 ? -0.84 7.871 15.656 1 97.31 73 PRO A N 1
ATOM 598 C CA . PRO A 1 73 ? -0.221 6.57 15.398 1 97.31 73 PRO A CA 1
ATOM 599 C C . PRO A 1 73 ? 0.027 5.77 16.672 1 97.31 73 PRO A C 1
ATOM 601 O O . PRO A 1 73 ? 0.432 6.336 17.703 1 97.31 73 PRO A O 1
ATOM 604 N N . GLY A 1 74 ? -0.149 4.473 16.562 1 95.94 74 GLY A N 1
ATOM 605 C CA . GLY A 1 74 ? 0.022 3.592 17.703 1 95.94 74 GLY A CA 1
ATOM 606 C C . GLY A 1 74 ? -1.288 3.043 18.234 1 95.94 74 GLY A C 1
ATOM 607 O O . GLY A 1 74 ? -1.299 2.066 18.984 1 95.94 74 GLY A O 1
ATOM 608 N N . ILE A 1 75 ? -2.373 3.689 17.891 1 96.62 75 ILE A N 1
ATOM 609 C CA . ILE A 1 75 ? -3.689 3.324 18.406 1 96.62 75 ILE A CA 1
ATOM 610 C C . ILE A 1 75 ? -4.441 2.5 17.359 1 96.62 75 ILE A C 1
ATOM 612 O O . ILE A 1 75 ? -4.672 2.963 16.234 1 96.62 75 ILE A O 1
ATOM 616 N N . THR A 1 76 ? -4.785 1.352 17.703 1 94.81 76 THR A N 1
ATOM 617 C CA . THR A 1 76 ? -5.637 0.549 16.828 1 94.81 76 THR A CA 1
ATOM 618 C C . THR A 1 76 ? -7.086 1.019 16.906 1 94.81 76 THR A C 1
ATOM 620 O O . THR A 1 76 ? -7.711 1.291 15.875 1 94.81 76 THR A O 1
ATOM 623 N N . HIS A 1 77 ? -7.57 1.095 18.078 1 95.44 77 HIS A N 1
ATOM 624 C CA . HIS A 1 77 ? -8.883 1.647 18.375 1 95.44 77 HIS A CA 1
ATOM 625 C C . HIS A 1 77 ? -9.008 2 19.859 1 95.44 77 HIS A C 1
ATOM 627 O O . HIS A 1 77 ? -8.117 1.674 20.656 1 95.44 77 HIS A O 1
ATOM 633 N N . PHE A 1 78 ? -10.008 2.732 20.172 1 95.62 78 PHE A N 1
ATOM 634 C CA . PHE A 1 78 ? -10.234 3.031 21.578 1 95.62 78 PHE A CA 1
ATOM 635 C C . PHE A 1 78 ? -11.727 3.047 21.891 1 95.62 78 PHE A C 1
ATOM 637 O O . PHE A 1 78 ? -12.547 3.301 21.016 1 95.62 78 PHE A O 1
ATOM 644 N N . LEU A 1 79 ? -11.992 2.715 23.172 1 93.31 79 LEU A N 1
ATOM 645 C CA . LEU A 1 79 ? -13.359 2.535 23.656 1 93.31 79 LEU A CA 1
ATOM 646 C C . LEU A 1 79 ? -13.75 3.65 24.609 1 93.31 79 LEU A C 1
ATOM 648 O O . LEU A 1 79 ? -12.961 4.023 25.484 1 93.31 79 LEU A O 1
ATOM 652 N N . GLN A 1 80 ? -14.82 4.23 24.328 1 93.69 80 GLN A N 1
ATOM 653 C CA . GLN A 1 80 ? -15.438 5.098 25.328 1 93.69 80 GLN A CA 1
ATOM 654 C C . GLN A 1 80 ? -16.266 4.285 26.328 1 93.69 80 GLN A C 1
ATOM 656 O O . GLN A 1 80 ? -17.234 3.643 25.953 1 93.69 80 GLN A O 1
ATOM 661 N N . VAL A 1 81 ? -15.836 4.402 27.609 1 93.25 81 VAL A N 1
ATOM 662 C CA . VAL A 1 81 ? -16.422 3.447 28.547 1 93.25 81 VAL A CA 1
ATOM 663 C C . VAL A 1 81 ? -16.891 4.176 29.812 1 93.25 81 VAL A C 1
ATOM 665 O O . VAL A 1 81 ? -16.469 5.301 30.078 1 93.25 81 VAL A O 1
ATOM 668 N N . GLU A 1 82 ? -17.828 3.582 30.406 1 92.44 82 GLU A N 1
ATOM 669 C CA . GLU A 1 82 ? -18.172 3.869 31.797 1 92.44 82 GLU A CA 1
ATOM 670 C C . GLU A 1 82 ? -17.766 2.723 32.719 1 92.44 82 GLU A C 1
ATOM 672 O O . GLU A 1 82 ? -18.078 1.561 32.438 1 92.44 82 GLU A O 1
ATOM 677 N N . GLU A 1 83 ? -17.078 3.086 33.688 1 92.19 83 GLU A N 1
ATOM 678 C CA . GLU A 1 83 ? -16.531 2.076 34.562 1 92.19 83 GLU A CA 1
ATOM 679 C C . GLU A 1 83 ? -17.375 1.932 35.844 1 92.19 83 GLU A C 1
ATOM 681 O O . GLU A 1 83 ? -17.812 2.93 36.406 1 92.19 83 GLU A O 1
ATOM 686 N N . TYR A 1 84 ? -17.688 0.646 36.156 1 94.12 84 TYR A N 1
ATOM 687 C CA . TYR A 1 84 ? -18.422 0.311 37.375 1 94.12 84 TYR A CA 1
ATOM 688 C C . TYR A 1 84 ? -17.734 -0.828 38.125 1 94.12 84 TYR A C 1
ATOM 690 O O . TYR A 1 84 ? -17.016 -1.628 37.531 1 94.12 84 TYR A O 1
ATOM 698 N N . PRO A 1 85 ? -17.938 -0.822 39.5 1 94.69 85 PRO A N 1
ATOM 699 C CA . PRO A 1 85 ? -17.562 -2.064 40.188 1 94.69 85 PRO A CA 1
ATOM 700 C C . PRO A 1 85 ? -18.406 -3.258 39.719 1 94.69 85 PRO A C 1
ATOM 702 O O . PRO A 1 85 ? -19.609 -3.119 39.5 1 94.69 85 PRO A O 1
ATOM 705 N N . LEU A 1 86 ? -17.703 -4.387 39.594 1 94.25 86 LEU A N 1
ATOM 706 C CA . LEU A 1 86 ? -18.438 -5.57 39.125 1 94.25 86 LEU A CA 1
ATOM 707 C C . LEU A 1 86 ? -19.406 -6.062 40.219 1 94.25 86 LEU A C 1
ATOM 709 O O . LEU A 1 86 ? -19 -6.355 41.344 1 94.25 86 LEU A O 1
ATOM 713 N N . GLY A 1 87 ? -20.625 -6.074 39.938 1 92.69 87 GLY A N 1
ATOM 714 C CA . GLY A 1 87 ? -21.656 -6.652 40.781 1 92.69 87 GLY A CA 1
ATOM 715 C C . GLY A 1 87 ? -22.172 -7.988 40.281 1 92.69 87 GLY A C 1
ATOM 716 O O . GLY A 1 87 ? -21.453 -8.695 39.562 1 92.69 87 GLY A O 1
ATOM 717 N N . ASP A 1 88 ? -23.312 -8.383 40.781 1 93.31 88 ASP A N 1
ATOM 718 C CA . ASP A 1 88 ? -23.922 -9.609 40.281 1 93.31 88 ASP A CA 1
ATOM 719 C C . ASP A 1 88 ? -24.594 -9.367 38.938 1 93.31 88 ASP A C 1
ATOM 721 O O . ASP A 1 88 ? -24.562 -8.25 38.406 1 93.31 88 ASP A O 1
ATOM 725 N N . PHE A 1 89 ? -25.203 -10.383 38.344 1 95.69 89 PHE A N 1
ATOM 726 C CA . PHE A 1 89 ? -25.781 -10.305 37 1 95.69 89 PHE A CA 1
ATOM 727 C C . PHE A 1 89 ? -26.906 -9.281 36.969 1 95.69 89 PHE A C 1
ATOM 729 O O . PHE A 1 89 ? -27.062 -8.57 35.969 1 95.69 89 PHE A O 1
ATOM 736 N N . ASP A 1 90 ? -27.625 -9.18 38 1 95.19 90 ASP A N 1
ATOM 737 C CA . ASP A 1 90 ? -28.703 -8.203 38.062 1 95.19 90 ASP A CA 1
ATOM 738 C C . ASP A 1 90 ? -28.156 -6.777 38.031 1 95.19 90 ASP A C 1
ATOM 740 O O . ASP A 1 90 ? -28.766 -5.883 37.438 1 95.19 90 ASP A O 1
ATOM 744 N N . ASP A 1 91 ? -27.109 -6.688 38.719 1 95.88 91 ASP A N 1
ATOM 745 C CA . ASP A 1 91 ? -26.453 -5.383 38.719 1 95.88 91 ASP A CA 1
ATOM 746 C C . ASP A 1 91 ? -25.969 -5.004 37.312 1 95.88 91 ASP A C 1
ATOM 748 O O . ASP A 1 91 ? -26.078 -3.846 36.906 1 95.88 91 ASP A O 1
ATOM 752 N N . ILE A 1 92 ? -25.391 -5.945 36.594 1 95.88 92 ILE A N 1
ATOM 753 C CA . ILE A 1 92 ? -24.922 -5.719 35.25 1 95.88 92 ILE A CA 1
ATOM 754 C C . ILE A 1 92 ? -26.094 -5.324 34.344 1 95.88 92 ILE A C 1
ATOM 756 O O . ILE A 1 92 ? -25.984 -4.406 33.531 1 95.88 92 ILE A O 1
ATOM 760 N N . VAL A 1 93 ? -27.188 -5.961 34.531 1 95.56 93 VAL A N 1
ATOM 761 C CA . VAL A 1 93 ? -28.391 -5.664 33.75 1 95.56 93 VAL A CA 1
ATOM 762 C C . VAL A 1 93 ? -28.828 -4.223 34 1 95.56 93 VAL A C 1
ATOM 764 O O . VAL A 1 93 ? -29.156 -3.498 33.062 1 95.56 93 VAL A O 1
ATOM 767 N N . ALA A 1 94 ? -28.844 -3.855 35.219 1 95.12 94 ALA A N 1
ATOM 768 C CA . ALA A 1 94 ? -29.266 -2.508 35.594 1 95.12 94 ALA A CA 1
ATOM 769 C C . ALA A 1 94 ? -28.391 -1.454 34.938 1 95.12 94 ALA A C 1
ATOM 771 O O . ALA A 1 94 ? -28.891 -0.43 34.469 1 95.12 94 ALA A O 1
ATOM 772 N N . LYS A 1 95 ? -27.172 -1.678 34.969 1 94.25 95 LYS A N 1
ATOM 773 C CA . LYS A 1 95 ? -26.234 -0.738 34.344 1 94.25 95 LYS A CA 1
ATOM 774 C C . LYS A 1 95 ? -26.422 -0.69 32.844 1 94.25 95 LYS A C 1
ATOM 776 O O . LYS A 1 95 ? -26.406 0.387 32.25 1 94.25 95 LYS A O 1
ATOM 781 N N . CYS A 1 96 ? -26.547 -1.851 32.219 1 94.12 96 CYS A N 1
ATOM 782 C CA . CYS A 1 96 ? -26.766 -1.901 30.766 1 94.12 96 CYS A CA 1
ATOM 783 C C . CYS A 1 96 ? -28.062 -1.209 30.391 1 94.12 96 CYS A C 1
ATOM 785 O O . CYS A 1 96 ? -28.125 -0.508 29.375 1 94.12 96 CYS A O 1
ATOM 787 N N . LYS A 1 97 ? -29.047 -1.411 31.203 1 93.69 97 LYS A N 1
ATOM 788 C CA . LYS A 1 97 ? -30.328 -0.766 30.969 1 93.69 97 LYS A CA 1
ATOM 789 C C . LYS A 1 97 ? -30.203 0.753 31.047 1 93.69 97 LYS A C 1
ATOM 791 O O . LYS A 1 97 ? -30.797 1.471 30.25 1 93.69 97 LYS A O 1
ATOM 796 N N . HIS A 1 98 ? -29.469 1.14 32 1 92.38 98 HIS A N 1
ATOM 797 C CA . HIS A 1 98 ? -29.266 2.57 32.188 1 92.38 98 HIS A CA 1
ATOM 798 C C . HIS A 1 98 ? -28.641 3.203 30.953 1 92.38 98 HIS A C 1
ATOM 800 O O . HIS A 1 98 ? -29.016 4.305 30.562 1 92.38 98 HIS A O 1
ATOM 806 N N . HIS A 1 99 ? -27.766 2.535 30.312 1 91.44 99 HIS A N 1
ATOM 807 C CA . HIS A 1 99 ? -26.984 3.127 29.234 1 91.44 99 HIS A CA 1
ATOM 808 C C . HIS A 1 99 ? -27.625 2.82 27.875 1 91.44 99 HIS A C 1
ATOM 810 O O . HIS A 1 99 ? -27.547 3.633 26.953 1 91.44 99 HIS A O 1
ATOM 816 N N . PHE A 1 100 ? -28.297 1.647 27.656 1 92 100 PHE A N 1
ATOM 817 C CA . PHE A 1 100 ? -28.734 1.205 26.344 1 92 100 PHE A CA 1
ATOM 818 C C . PHE A 1 100 ? -30.25 1.051 26.297 1 92 100 PHE A C 1
ATOM 820 O O . PHE A 1 100 ? -30.828 0.874 25.219 1 92 100 PHE A O 1
ATOM 827 N N . GLY A 1 101 ? -30.875 1.069 27.422 1 90.12 101 GLY A N 1
ATOM 828 C CA . GLY A 1 101 ? -32.312 0.796 27.5 1 90.12 101 GLY A CA 1
ATOM 829 C C . GLY A 1 101 ? -33.125 1.607 26.516 1 90.12 101 GLY A C 1
ATOM 830 O O . GLY A 1 101 ? -34 1.07 25.844 1 90.12 101 GLY A O 1
ATOM 831 N N . HIS A 1 102 ? -32.781 2.779 26.359 1 89.81 102 HIS A N 1
ATOM 832 C CA . HIS A 1 102 ? -33.531 3.693 25.516 1 89.81 102 HIS A CA 1
ATOM 833 C C . HIS A 1 102 ? -33.312 3.375 24.031 1 89.81 102 HIS A C 1
ATOM 835 O O . HIS A 1 102 ? -34.125 3.771 23.188 1 89.81 102 HIS A O 1
ATOM 841 N N . LEU A 1 103 ? -32.344 2.602 23.719 1 91.25 103 LEU A N 1
ATOM 842 C CA . LEU A 1 103 ? -32 2.314 22.328 1 91.25 103 LEU A CA 1
ATOM 843 C C . LEU A 1 103 ? -32.594 0.978 21.891 1 91.25 103 LEU A C 1
ATOM 845 O O . LEU A 1 103 ? -32.656 0.676 20.703 1 91.25 103 LEU A O 1
ATOM 849 N N . LEU A 1 104 ? -33.125 0.209 22.844 1 91.5 104 LEU A N 1
ATOM 850 C CA . LEU A 1 104 ? -33.469 -1.183 22.562 1 91.5 104 LEU A CA 1
ATOM 851 C C . LEU A 1 104 ? -34.938 -1.318 22.172 1 91.5 104 LEU A C 1
ATOM 853 O O . LEU A 1 104 ? -35.312 -2.293 21.516 1 91.5 104 LEU A O 1
ATOM 857 N N . ALA A 1 105 ? -35.688 -0.367 22.469 1 90.31 105 ALA A N 1
ATOM 858 C CA . ALA A 1 105 ? -37.125 -0.479 22.234 1 90.31 105 ALA A CA 1
ATOM 859 C C . ALA A 1 105 ? -37.406 -0.731 20.766 1 90.31 105 ALA A C 1
ATOM 861 O O . ALA A 1 105 ? -37.031 0.066 19.906 1 90.31 105 ALA A O 1
ATOM 862 N N . GLY A 1 106 ? -38.031 -1.868 20.531 1 92.12 106 GLY A N 1
ATOM 863 C CA . GLY A 1 106 ? -38.469 -2.191 19.188 1 92.12 106 GLY A CA 1
ATOM 864 C C . GLY A 1 106 ? -37.344 -2.602 18.266 1 92.12 106 GLY A C 1
ATOM 865 O O . GLY A 1 106 ? -37.531 -2.75 17.047 1 92.12 106 GLY A O 1
ATOM 866 N N . LYS A 1 107 ? -36.219 -2.816 18.766 1 94.06 107 LYS A N 1
ATOM 867 C CA . LYS A 1 107 ? -35.062 -3.104 17.906 1 94.06 107 LYS A CA 1
ATOM 868 C C . LYS A 1 107 ? -34.5 -4.492 18.203 1 94.06 107 LYS A C 1
ATOM 870 O O . LYS A 1 107 ? -34.719 -5.043 19.281 1 94.06 107 LYS A O 1
ATOM 875 N N . HIS A 1 108 ? -33.906 -5.055 17.266 1 95.25 108 HIS A N 1
ATOM 876 C CA . HIS A 1 108 ? -33.125 -6.277 17.453 1 95.25 108 HIS A CA 1
ATOM 877 C C . HIS A 1 108 ? -31.719 -5.969 17.953 1 95.25 108 HIS A C 1
ATOM 879 O O . HIS A 1 108 ? -31.047 -5.078 17.438 1 95.25 108 HIS A O 1
ATOM 885 N N . PHE A 1 109 ? -31.375 -6.633 19.016 1 94.56 109 PHE A N 1
ATOM 886 C CA . PHE A 1 109 ? -30.078 -6.297 19.609 1 94.56 109 PHE A CA 1
ATOM 887 C C . PHE A 1 109 ? -29.312 -7.559 19.984 1 94.56 109 PHE A C 1
ATOM 889 O O . PHE A 1 109 ? -29.828 -8.672 19.844 1 94.56 109 PHE A O 1
ATOM 896 N N . ALA A 1 110 ? -28.047 -7.414 20.312 1 95 110 ALA A N 1
ATOM 897 C CA . ALA A 1 110 ? -27.203 -8.484 20.828 1 95 110 ALA A CA 1
ATOM 898 C C . ALA A 1 110 ? -26.297 -7.973 21.953 1 95 110 ALA A C 1
ATOM 900 O O . ALA A 1 110 ? -25.984 -6.785 22 1 95 110 ALA A O 1
ATOM 901 N N . VAL A 1 111 ? -26.016 -8.875 22.875 1 93.81 111 VAL A N 1
ATOM 902 C CA . VAL A 1 111 ? -25.062 -8.57 23.953 1 93.81 111 VAL A CA 1
ATOM 903 C C . VAL A 1 111 ? -23.75 -9.312 23.703 1 93.81 111 VAL A C 1
ATOM 905 O O . VAL A 1 111 ? -23.75 -10.5 23.359 1 93.81 111 VAL A O 1
ATOM 908 N N . ARG A 1 112 ? -22.688 -8.555 23.75 1 93.75 112 ARG A N 1
ATOM 909 C CA . ARG A 1 112 ? -21.359 -9.148 23.625 1 93.75 112 ARG A CA 1
ATOM 910 C C . ARG A 1 112 ? -20.484 -8.781 24.812 1 93.75 112 ARG A C 1
ATOM 912 O O . ARG A 1 112 ? -20.188 -7.605 25.031 1 93.75 112 ARG A O 1
ATOM 919 N N . CYS A 1 113 ? -20.047 -9.758 25.547 1 93.38 113 CYS A N 1
ATOM 920 C CA . CYS A 1 113 ? -19.219 -9.562 26.734 1 93.38 113 CYS A CA 1
ATOM 921 C C . CYS A 1 113 ? -17.812 -10.133 26.516 1 93.38 113 CYS A C 1
ATOM 923 O O . CYS A 1 113 ? -17.672 -11.258 26.031 1 93.38 113 CYS A O 1
ATOM 925 N N . LYS A 1 114 ? -16.859 -9.32 26.734 1 90.25 114 LYS A N 1
ATOM 926 C CA . LYS A 1 114 ? -15.484 -9.789 26.797 1 90.25 114 LYS A CA 1
ATOM 927 C C . LYS A 1 114 ? -15 -9.891 28.234 1 90.25 114 LYS A C 1
ATOM 929 O O . LYS A 1 114 ? -15.148 -8.938 29.016 1 90.25 114 LYS A O 1
ATOM 934 N N . ARG A 1 115 ? -14.484 -11.055 28.609 1 90.19 115 ARG A N 1
ATOM 935 C CA . ARG A 1 115 ? -14.102 -11.305 29.984 1 90.19 115 ARG A CA 1
ATOM 936 C C . ARG A 1 115 ? -12.594 -11.539 30.109 1 90.19 115 ARG A C 1
ATOM 938 O O . ARG A 1 115 ? -12.008 -12.25 29.281 1 90.19 115 ARG A O 1
ATOM 945 N N . GLY A 1 116 ? -12.047 -10.844 31.031 1 85.69 116 GLY A N 1
ATOM 946 C CA . GLY A 1 116 ? -10.656 -11.062 31.406 1 85.69 116 GLY A CA 1
ATOM 947 C C . GLY A 1 116 ? -10.461 -11.242 32.906 1 85.69 116 GLY A C 1
ATOM 948 O O . GLY A 1 116 ? -11.016 -10.492 33.688 1 85.69 116 GLY A O 1
ATOM 949 N N . GLY A 1 117 ? -9.742 -12.195 33.281 1 85.38 117 GLY A N 1
ATOM 950 C CA . GLY A 1 117 ? -9.516 -12.477 34.688 1 85.38 117 GLY A CA 1
ATOM 951 C C . GLY A 1 117 ? -10.133 -13.789 35.125 1 85.38 117 GLY A C 1
ATOM 952 O O . GLY A 1 117 ? -10.398 -14.672 34.312 1 85.38 117 GLY A O 1
ATOM 953 N N . HIS A 1 118 ? -10.211 -13.977 36.5 1 90.19 118 HIS A N 1
ATOM 954 C CA . HIS A 1 118 ? -10.75 -15.211 37.062 1 90.19 118 HIS A CA 1
ATOM 955 C C . HIS A 1 118 ? -12.133 -14.992 37.656 1 90.19 118 HIS A C 1
ATOM 957 O O . HIS A 1 118 ? -12.297 -14.211 38.594 1 90.19 118 HIS A O 1
ATOM 963 N N . HIS A 1 119 ? -13.125 -15.695 37.094 1 92.25 119 HIS A N 1
ATOM 964 C CA . HIS A 1 119 ? -14.508 -15.586 37.531 1 92.25 119 HIS A CA 1
ATOM 965 C C . HIS A 1 119 ? -15.18 -16.953 37.562 1 92.25 119 HIS A C 1
ATOM 967 O O . HIS A 1 119 ? -14.672 -17.922 37 1 92.25 119 HIS A O 1
ATOM 973 N N . ASP A 1 120 ? -16.281 -17.062 38.312 1 92.94 120 ASP A N 1
ATOM 974 C CA . ASP A 1 120 ? -17.031 -18.297 38.406 1 92.94 120 ASP A CA 1
ATOM 975 C C . ASP A 1 120 ? -18.094 -18.391 37.312 1 92.94 120 ASP A C 1
ATOM 977 O O . ASP A 1 120 ? -19.016 -19.203 37.406 1 92.94 120 ASP A O 1
ATOM 981 N N . PHE A 1 121 ? -18.031 -17.469 36.406 1 94.12 121 PHE A N 1
ATOM 982 C CA . PHE A 1 121 ? -18.938 -17.453 35.25 1 94.12 121 PHE A CA 1
ATOM 983 C C . PHE A 1 121 ? -18.156 -17.219 33.969 1 94.12 121 PHE A C 1
ATOM 985 O O . PHE A 1 121 ? -16.984 -16.828 34 1 94.12 121 PHE A O 1
ATOM 992 N N . THR A 1 122 ? -18.828 -17.5 32.781 1 93.19 122 THR A N 1
ATOM 993 C CA . THR A 1 122 ? -18.234 -17.25 31.484 1 93.19 122 THR A CA 1
ATOM 994 C C . THR A 1 122 ? -18.875 -16.047 30.812 1 93.19 122 THR A C 1
ATOM 996 O O . THR A 1 122 ? -19.922 -15.57 31.25 1 93.19 122 THR A O 1
ATOM 999 N N . SER A 1 123 ? -18.203 -15.578 29.766 1 93.31 123 SER A N 1
ATOM 1000 C CA . SER A 1 123 ? -18.766 -14.477 28.984 1 93.31 123 SER A CA 1
ATOM 1001 C C . SER A 1 123 ? -20.125 -14.844 28.406 1 93.31 123 SER A C 1
ATOM 1003 O O . SER A 1 123 ? -21.031 -14.008 28.344 1 93.31 123 SER A O 1
ATOM 1005 N N . MET A 1 124 ? -20.266 -16.109 28.031 1 92.75 124 MET A N 1
ATOM 1006 C CA . MET A 1 124 ? -21.516 -16.578 27.453 1 92.75 124 MET A CA 1
ATOM 1007 C C . MET A 1 124 ? -22.641 -16.531 28.469 1 92.75 124 MET A C 1
ATOM 1009 O O . MET A 1 124 ? -23.797 -16.25 28.109 1 92.75 124 MET A O 1
ATOM 1013 N N . ASP A 1 125 ? -22.297 -16.844 29.688 1 94.12 125 ASP A N 1
ATOM 1014 C CA . ASP A 1 125 ? -23.281 -16.766 30.766 1 94.12 125 ASP A CA 1
ATOM 1015 C C . ASP A 1 125 ? -23.828 -15.344 30.906 1 94.12 125 ASP A C 1
ATOM 1017 O O . ASP A 1 125 ? -25.031 -15.148 31.062 1 94.12 125 ASP A O 1
ATOM 1021 N N . VAL A 1 126 ? -22.938 -14.508 30.781 1 94.25 126 VAL A N 1
ATOM 1022 C CA . VAL A 1 126 ? -23.312 -13.102 30.922 1 94.25 126 VAL A CA 1
ATOM 1023 C C . VAL A 1 126 ? -24.172 -12.672 29.734 1 94.25 126 VAL A C 1
ATOM 1025 O O . VAL A 1 126 ? -25.203 -12.039 29.906 1 94.25 126 VAL A O 1
ATOM 1028 N N . ASP A 1 127 ? -23.734 -13.016 28.531 1 94.06 127 ASP A N 1
ATOM 1029 C CA . ASP A 1 127 ? -24.453 -12.664 27.312 1 94.06 127 ASP A CA 1
ATOM 1030 C C . ASP A 1 127 ? -25.906 -13.133 27.375 1 94.06 127 ASP A C 1
ATOM 1032 O O . ASP A 1 127 ? -26.812 -12.383 27.047 1 94.06 127 ASP A O 1
ATOM 1036 N N . ARG A 1 128 ? -26.031 -14.344 27.766 1 93.75 128 ARG A N 1
ATOM 1037 C CA . ARG A 1 128 ? -27.344 -14.969 27.797 1 93.75 128 ARG A CA 1
ATOM 1038 C C . ARG A 1 128 ? -28.234 -14.312 28.844 1 93.75 128 ARG A C 1
ATOM 1040 O O . ARG A 1 128 ? -29.391 -13.984 28.562 1 93.75 128 ARG A O 1
ATOM 1047 N N . TYR A 1 129 ? -27.719 -14.156 30.016 1 95.62 129 TYR A N 1
ATOM 1048 C CA . TYR A 1 129 ? -28.5 -13.625 31.125 1 95.62 129 TYR A CA 1
ATOM 1049 C C . TYR A 1 129 ? -28.875 -12.164 30.875 1 95.62 129 TYR A C 1
ATOM 1051 O O . TYR A 1 129 ? -30.047 -11.789 30.969 1 95.62 129 TYR A O 1
ATOM 1059 N N . VAL A 1 130 ? -27.938 -11.406 30.594 1 95.19 130 VAL A N 1
ATOM 1060 C CA . VAL A 1 130 ? -28.141 -9.977 30.391 1 95.19 130 VAL A CA 1
ATOM 1061 C C . VAL A 1 130 ? -29.031 -9.758 29.156 1 95.19 130 VAL A C 1
ATOM 1063 O O . VAL A 1 130 ? -29.922 -8.906 29.172 1 95.19 130 VAL A O 1
ATOM 1066 N N . GLY A 1 131 ? -28.766 -10.477 28.141 1 94.31 131 GLY A N 1
ATOM 1067 C CA . GLY A 1 131 ? -29.594 -10.383 26.953 1 94.31 131 GLY A CA 1
ATOM 1068 C C . GLY A 1 131 ? -31.062 -10.672 27.203 1 94.31 131 GLY A C 1
ATOM 1069 O O . GLY A 1 131 ? -31.938 -9.93 26.75 1 94.31 131 GLY A O 1
ATOM 1070 N N . SER A 1 132 ? -31.266 -11.766 27.891 1 94.62 132 SER A N 1
ATOM 1071 C CA . SER A 1 132 ? -32.625 -12.164 28.188 1 94.62 132 SER A CA 1
ATOM 1072 C C . SER A 1 132 ? -33.344 -11.109 29.031 1 94.62 132 SER A C 1
ATOM 1074 O O . SER A 1 132 ? -34.5 -10.773 28.766 1 94.62 132 SER A O 1
ATOM 1076 N N . GLN A 1 133 ? -32.688 -10.625 29.984 1 94.88 133 GLN A N 1
ATOM 1077 C CA . GLN A 1 133 ? -33.281 -9.648 30.891 1 94.88 133 GLN A CA 1
ATOM 1078 C C . GLN A 1 133 ? -33.562 -8.328 30.188 1 94.88 133 GLN A C 1
ATOM 1080 O O . GLN A 1 133 ? -34.594 -7.688 30.406 1 94.88 133 GLN A O 1
ATOM 1085 N N . LEU A 1 134 ? -32.656 -7.883 29.359 1 94.94 134 LEU A N 1
ATOM 1086 C CA . LEU A 1 134 ? -32.812 -6.633 28.625 1 94.94 134 LEU A CA 1
ATOM 1087 C C . LEU A 1 134 ? -33.969 -6.738 27.641 1 94.94 134 LEU A C 1
ATOM 1089 O O . LEU A 1 134 ? -34.719 -5.77 27.422 1 94.94 134 LEU A O 1
ATOM 1093 N N . ARG A 1 135 ? -34.062 -7.887 27.047 1 93.88 135 ARG A N 1
ATOM 1094 C CA . ARG A 1 135 ? -35.188 -8.102 26.125 1 93.88 135 ARG A CA 1
ATOM 1095 C C . ARG A 1 135 ? -36.531 -7.934 26.844 1 93.88 135 ARG A C 1
ATOM 1097 O O . ARG A 1 135 ? -37.438 -7.262 26.344 1 93.88 135 ARG A O 1
ATOM 1104 N N . GLN A 1 136 ? -36.625 -8.492 27.984 1 92.44 136 GLN A N 1
ATOM 1105 C CA . GLN A 1 136 ? -37.875 -8.5 28.75 1 92.44 136 GLN A CA 1
ATOM 1106 C C . GLN A 1 136 ? -38.156 -7.125 29.344 1 92.44 136 GLN A C 1
ATOM 1108 O O . GLN A 1 136 ? -39.312 -6.68 29.359 1 92.44 136 GLN A O 1
ATOM 1113 N N . GLN A 1 137 ? -37.156 -6.445 29.688 1 93.31 137 GLN A N 1
ATOM 1114 C CA . GLN A 1 137 ? -37.375 -5.234 30.484 1 93.31 137 GLN A CA 1
ATOM 1115 C C . GLN A 1 137 ? -37.375 -3.992 29.594 1 93.31 137 GLN A C 1
ATOM 1117 O O . GLN A 1 137 ? -37.906 -2.951 30 1 93.31 137 GLN A O 1
ATOM 1122 N N . CYS A 1 138 ? -36.844 -4.043 28.453 1 92.56 138 CYS A N 1
ATOM 1123 C CA . CYS A 1 138 ? -36.688 -2.822 27.672 1 92.56 138 CYS A CA 1
ATOM 1124 C C . CYS A 1 138 ? -37.531 -2.863 26.406 1 92.56 138 CYS A C 1
ATOM 1126 O O . CYS A 1 138 ? -37.406 -2.004 25.531 1 92.56 138 CYS A O 1
ATOM 1128 N N . GLY A 1 139 ? -38.375 -3.852 26.234 1 90.19 139 GLY A N 1
ATOM 1129 C CA . GLY A 1 139 ? -39.312 -3.908 25.094 1 90.19 139 GLY A CA 1
ATOM 1130 C C . GLY A 1 139 ? -38.594 -4.137 23.781 1 90.19 139 GLY A C 1
ATOM 1131 O O . GLY A 1 139 ? -39 -3.584 22.75 1 90.19 139 GLY A O 1
ATOM 1132 N N . ALA A 1 140 ? -37.5 -4.805 23.75 1 91.12 140 ALA A N 1
ATOM 1133 C CA . ALA A 1 140 ? -36.781 -5.082 22.516 1 91.12 140 ALA A CA 1
ATOM 1134 C C . ALA A 1 140 ? -37.562 -6.039 21.625 1 91.12 140 ALA A C 1
ATOM 1136 O O . ALA A 1 140 ? -38.375 -6.812 22.109 1 91.12 140 ALA A O 1
ATOM 1137 N N . ALA A 1 141 ? -37.406 -5.891 20.391 1 90.88 141 ALA A N 1
ATOM 1138 C CA . ALA A 1 141 ? -38.094 -6.758 19.438 1 90.88 141 ALA A CA 1
ATOM 1139 C C . ALA A 1 141 ? -37.531 -8.18 19.484 1 90.88 141 ALA A C 1
ATOM 1141 O O . ALA A 1 141 ? -38.281 -9.148 19.266 1 90.88 141 ALA A O 1
ATOM 1142 N N . GLY A 1 142 ? -36.25 -8.312 19.75 1 91.25 142 GLY A N 1
ATOM 1143 C CA . GLY A 1 142 ? -35.625 -9.625 19.844 1 91.25 142 GLY A CA 1
ATOM 1144 C C . GLY A 1 142 ? -34.125 -9.57 19.875 1 91.25 142 GLY A C 1
ATOM 1145 O O . GLY A 1 142 ? -33.531 -8.484 19.891 1 91.25 142 GLY A O 1
ATOM 1146 N N . ILE A 1 143 ? -33.531 -10.812 19.953 1 89.81 143 ILE A N 1
ATOM 1147 C CA . ILE A 1 143 ? -32.094 -10.938 19.969 1 89.81 143 ILE A CA 1
ATOM 1148 C C . ILE A 1 143 ? -31.594 -11.453 18.625 1 89.81 143 ILE A C 1
ATOM 1150 O O . ILE A 1 143 ? -32.125 -12.422 18.078 1 89.81 143 ILE A O 1
ATOM 1154 N N . GLU A 1 144 ? -30.656 -10.672 18.031 1 90.06 144 GLU A N 1
ATOM 1155 C CA . GLU A 1 144 ? -30.062 -11.047 16.766 1 90.06 144 GLU A CA 1
ATOM 1156 C C . GLU A 1 144 ? -28.531 -11.07 16.844 1 90.06 144 GLU A C 1
ATOM 1158 O O . GLU A 1 144 ? -27.906 -10.023 17.016 1 90.06 144 GLU A O 1
ATOM 1163 N N . LEU A 1 145 ? -27.938 -12.203 16.578 1 87.44 145 LEU A N 1
ATOM 1164 C CA . LEU A 1 145 ? -26.516 -12.359 16.844 1 87.44 145 LEU A CA 1
ATOM 1165 C C . LEU A 1 145 ? -25.672 -11.945 15.641 1 87.44 145 LEU A C 1
ATOM 1167 O O . LEU A 1 145 ? -24.547 -11.484 15.797 1 87.44 145 LEU A O 1
ATOM 1171 N N . LYS A 1 146 ? -26.141 -12.055 14.438 1 84.75 146 LYS A N 1
ATOM 1172 C CA . LYS A 1 146 ? -25.328 -11.844 13.242 1 84.75 146 LYS A CA 1
ATOM 1173 C C . LYS A 1 146 ? -25.281 -10.367 12.867 1 84.75 146 LYS A C 1
ATOM 1175 O O . LYS A 1 146 ? -24.203 -9.789 12.742 1 84.75 146 LYS A O 1
ATOM 1180 N N . LYS A 1 147 ? -26.5 -9.766 12.719 1 88 147 LYS A N 1
ATOM 1181 C CA . LYS A 1 147 ? -26.562 -8.359 12.336 1 88 147 LYS A CA 1
ATOM 1182 C C . LYS A 1 147 ? -27.562 -7.602 13.219 1 88 147 LYS A C 1
ATOM 1184 O O . LYS A 1 147 ? -28.594 -7.129 12.734 1 88 147 LYS A O 1
ATOM 1189 N N . PRO A 1 148 ? -27.094 -7.371 14.422 1 92.19 148 PRO A N 1
ATOM 1190 C CA . PRO A 1 148 ? -28 -6.633 15.305 1 92.19 148 PRO A CA 1
ATOM 1191 C C . PRO A 1 148 ? -28.078 -5.148 14.961 1 92.19 148 PRO A C 1
ATOM 1193 O O . PRO A 1 148 ? -27.125 -4.582 14.43 1 92.19 148 PRO A O 1
ATOM 1196 N N . GLU A 1 149 ? -29.125 -4.605 15.188 1 90.19 149 GLU A N 1
ATOM 1197 C CA . GLU A 1 149 ? -29.281 -3.162 15.023 1 90.19 149 GLU A CA 1
ATOM 1198 C C . GLU A 1 149 ? -28.562 -2.396 16.141 1 90.19 149 GLU A C 1
ATOM 1200 O O . GLU A 1 149 ? -28.078 -1.284 15.922 1 90.19 149 GLU A O 1
ATOM 1205 N N . VAL A 1 150 ? -28.703 -2.992 17.344 1 91.5 150 VAL A N 1
ATOM 1206 C CA . VAL A 1 150 ? -28.016 -2.412 18.5 1 91.5 150 VAL A CA 1
ATOM 1207 C C . VAL A 1 150 ? -27.109 -3.459 19.141 1 91.5 150 VAL A C 1
ATOM 1209 O O . VAL A 1 150 ? -27.547 -4.59 19.391 1 91.5 150 VAL A O 1
ATOM 1212 N N . LEU A 1 151 ? -25.891 -3.053 19.328 1 92.12 151 LEU A N 1
ATOM 1213 C CA . LEU A 1 151 ? -24.938 -3.955 19.969 1 92.12 151 LEU A CA 1
ATOM 1214 C C . LEU A 1 151 ? -24.562 -3.451 21.359 1 92.12 151 LEU A C 1
ATOM 1216 O O . LEU A 1 151 ? -23.984 -2.369 21.5 1 92.12 151 LEU A O 1
ATOM 1220 N N . VAL A 1 152 ? -25 -4.172 22.391 1 93.12 152 VAL A N 1
ATOM 1221 C CA . VAL A 1 152 ? -24.625 -3.881 23.766 1 93.12 152 VAL A CA 1
ATOM 1222 C C . VAL A 1 152 ? -23.297 -4.551 24.094 1 93.12 152 VAL A C 1
ATOM 1224 O O . VAL A 1 152 ? -23.234 -5.766 24.266 1 93.12 152 VAL A O 1
ATOM 1227 N N . ARG A 1 153 ? -22.281 -3.684 24.25 1 93.19 153 ARG A N 1
ATOM 1228 C CA . ARG A 1 153 ? -20.938 -4.211 24.484 1 93.19 153 ARG A CA 1
ATOM 1229 C C . ARG A 1 153 ? -20.484 -3.939 25.922 1 93.19 153 ARG A C 1
ATOM 1231 O O . ARG A 1 153 ? -20.562 -2.803 26.406 1 93.19 153 ARG A O 1
ATOM 1238 N N . ILE A 1 154 ? -20.062 -4.996 26.594 1 94.06 154 ILE A N 1
ATOM 1239 C CA . ILE A 1 154 ? -19.531 -4.84 27.953 1 94.06 154 ILE A CA 1
ATOM 1240 C C . ILE A 1 154 ? -18.234 -5.625 28.094 1 94.06 154 ILE A C 1
ATOM 1242 O O . ILE A 1 154 ? -18.016 -6.602 27.375 1 94.06 154 ILE A O 1
ATOM 1246 N N . GLU A 1 155 ? -17.375 -5.121 28.875 1 92.06 155 GLU A N 1
ATOM 1247 C CA . GLU A 1 155 ? -16.125 -5.805 29.203 1 92.06 155 GLU A CA 1
ATOM 1248 C C . GLU A 1 155 ? -15.961 -5.938 30.719 1 92.06 155 GLU A C 1
ATOM 1250 O O . GLU A 1 155 ? -16.281 -5.016 31.469 1 92.06 155 GLU A O 1
ATOM 1255 N N . ILE A 1 156 ? -15.617 -7.184 31.141 1 92.75 156 ILE A N 1
ATOM 1256 C CA . ILE A 1 156 ? -15.359 -7.449 32.562 1 92.75 156 ILE A CA 1
ATOM 1257 C C . ILE A 1 156 ? -13.883 -7.781 32.75 1 92.75 156 ILE A C 1
ATOM 1259 O O . ILE A 1 156 ? -13.352 -8.695 32.094 1 92.75 156 ILE A O 1
ATOM 1263 N N . ARG A 1 157 ? -13.266 -6.98 33.531 1 87.88 157 ARG A N 1
ATOM 1264 C CA . ARG A 1 157 ? -11.875 -7.238 33.875 1 87.88 157 ARG A CA 1
ATOM 1265 C C . ARG A 1 157 ? -11.703 -7.297 35.406 1 87.88 157 ARG A C 1
ATOM 1267 O O . ARG A 1 157 ? -11.805 -6.277 36.062 1 87.88 157 ARG A O 1
ATOM 1274 N N . ASP A 1 158 ? -11.43 -8.422 35.812 1 90.19 158 ASP A N 1
ATOM 1275 C CA . ASP A 1 158 ? -11.305 -8.656 37.25 1 90.19 158 ASP A CA 1
ATOM 1276 C C . ASP A 1 158 ? -12.57 -8.242 38 1 90.19 158 ASP A C 1
ATOM 1278 O O . ASP A 1 158 ? -13.633 -8.836 37.812 1 90.19 158 ASP A O 1
ATOM 1282 N N . GLN A 1 159 ? -12.477 -7.156 38.719 1 92.31 159 GLN A N 1
ATOM 1283 C CA . GLN A 1 159 ? -13.633 -6.773 39.531 1 92.31 159 GLN A CA 1
ATOM 1284 C C . GLN A 1 159 ? -14.25 -5.473 39.031 1 92.31 159 GLN A C 1
ATOM 1286 O O . GLN A 1 159 ? -14.898 -4.75 39.781 1 92.31 159 GLN A O 1
ATOM 1291 N N . ARG A 1 160 ? -14.008 -5.316 37.75 1 92.38 160 ARG A N 1
ATOM 1292 C CA . ARG A 1 160 ? -14.531 -4.09 37.156 1 92.38 160 ARG A CA 1
ATOM 1293 C C . ARG A 1 160 ? -15.383 -4.391 35.938 1 92.38 160 ARG A C 1
ATOM 1295 O O . ARG A 1 160 ? -15.07 -5.305 35.156 1 92.38 160 ARG A O 1
ATOM 1302 N N . LEU A 1 161 ? -16.453 -3.623 35.844 1 94.25 161 LEU A N 1
ATOM 1303 C CA . LEU A 1 161 ? -17.344 -3.699 34.688 1 94.25 161 LEU A CA 1
ATOM 1304 C C . LEU A 1 161 ? -17.219 -2.453 33.812 1 94.25 161 LEU A C 1
ATOM 1306 O O . LEU A 1 161 ? -17.281 -1.33 34.312 1 94.25 161 LEU A O 1
ATOM 1310 N N . TYR A 1 162 ? -16.953 -2.695 32.562 1 92.81 162 TYR A N 1
ATOM 1311 C CA . TYR A 1 162 ? -16.891 -1.602 31.594 1 92.81 162 TYR A CA 1
ATOM 1312 C C . TYR A 1 162 ? -18.047 -1.673 30.594 1 92.81 162 TYR A C 1
ATOM 1314 O O . TYR A 1 162 ? -18.188 -2.658 29.875 1 92.81 162 TYR A O 1
ATOM 1322 N N . VAL A 1 163 ? -18.859 -0.659 30.641 1 93.56 163 VAL A N 1
ATOM 1323 C CA . VAL A 1 163 ? -19.906 -0.522 29.625 1 93.56 163 VAL A CA 1
ATOM 1324 C C . VAL A 1 163 ? -19.406 0.327 28.469 1 93.56 163 VAL A C 1
ATOM 1326 O O . VAL A 1 163 ? -19.047 1.492 28.641 1 93.56 163 VAL A O 1
ATOM 1329 N N . ILE A 1 164 ? -19.375 -0.257 27.281 1 92.94 164 ILE A N 1
ATOM 1330 C CA . ILE A 1 164 ? -18.75 0.383 26.125 1 92.94 164 ILE A CA 1
ATOM 1331 C C . ILE A 1 164 ? -19.812 1.136 25.312 1 92.94 164 ILE A C 1
ATOM 1333 O O . ILE A 1 164 ? -20.734 0.527 24.766 1 92.94 164 ILE A O 1
ATOM 1337 N N . HIS A 1 165 ? -19.656 2.406 25.172 1 88.88 165 HIS A N 1
ATOM 1338 C CA . HIS A 1 165 ? -20.609 3.244 24.453 1 88.88 165 HIS A CA 1
ATOM 1339 C C . HIS A 1 165 ? -20.25 3.338 22.969 1 88.88 165 HIS A C 1
ATOM 1341 O O . HIS A 1 165 ? -21.141 3.266 22.109 1 88.88 165 HIS A O 1
ATOM 1347 N N . ASN A 1 166 ? -19.016 3.596 22.75 1 90.56 166 ASN A N 1
ATOM 1348 C CA . ASN A 1 166 ? -18.562 3.795 21.375 1 90.56 166 ASN A CA 1
ATOM 1349 C C . ASN A 1 166 ? -17.156 3.232 21.172 1 90.56 166 ASN A C 1
ATOM 1351 O O . ASN A 1 166 ? -16.375 3.135 22.109 1 90.56 166 ASN A O 1
ATOM 1355 N N . GLN A 1 167 ? -17 2.793 20.031 1 92.19 167 GLN A N 1
ATOM 1356 C CA . GLN A 1 167 ? -15.664 2.391 19.578 1 92.19 167 GLN A CA 1
ATOM 1357 C C . GLN A 1 167 ? -15.195 3.258 18.406 1 92.19 167 GLN A C 1
ATOM 1359 O O . GLN A 1 167 ? -15.953 3.496 17.469 1 92.19 167 GLN A O 1
ATOM 1364 N N . HIS A 1 168 ? -14.062 3.803 18.609 1 96 168 HIS A N 1
ATOM 1365 C CA . HIS A 1 168 ? -13.469 4.621 17.562 1 96 168 HIS A CA 1
ATOM 1366 C C . HIS A 1 168 ? -12.195 3.973 17.016 1 96 168 HIS A C 1
ATOM 1368 O O . HIS A 1 168 ? -11.344 3.529 17.781 1 96 168 HIS A O 1
ATOM 1374 N N . ASN A 1 169 ? -12.102 3.932 15.727 1 96.06 169 ASN A N 1
ATOM 1375 C CA . ASN A 1 169 ? -10.938 3.311 15.102 1 96.06 169 ASN A CA 1
ATOM 1376 C C . ASN A 1 169 ? -9.773 4.293 14.977 1 96.06 169 ASN A C 1
ATOM 1378 O O . ASN A 1 169 ? -9.984 5.473 14.672 1 96.06 169 ASN A O 1
ATOM 1382 N N . GLY A 1 170 ? -8.633 3.793 15.242 1 96.5 170 GLY A N 1
ATOM 1383 C CA . GLY A 1 170 ? -7.414 4.555 15.008 1 96.5 170 GLY A CA 1
ATOM 1384 C C . GLY A 1 170 ? -6.73 4.203 13.703 1 96.5 170 GLY A C 1
ATOM 1385 O O . GLY A 1 170 ? -7.277 3.451 12.891 1 96.5 170 GLY A O 1
ATOM 1386 N N . ILE A 1 171 ? -5.551 4.773 13.555 1 95.75 171 ILE A N 1
ATOM 1387 C CA . ILE A 1 171 ? -4.879 4.578 12.273 1 95.75 171 ILE A CA 1
ATOM 1388 C C . ILE A 1 171 ? -3.861 3.447 12.391 1 95.75 171 ILE A C 1
ATOM 1390 O O . ILE A 1 171 ? -3.293 3.008 11.383 1 95.75 171 ILE A O 1
ATOM 1394 N N . GLY A 1 172 ? -3.641 2.986 13.625 1 95.12 172 GLY A N 1
ATOM 1395 C CA . GLY A 1 172 ? -2.697 1.898 13.828 1 95.12 172 GLY A CA 1
ATOM 1396 C C . GLY A 1 172 ? -1.249 2.346 13.773 1 95.12 172 GLY A C 1
ATOM 1397 O O . GLY A 1 172 ? -0.941 3.508 14.047 1 95.12 172 GLY A O 1
ATOM 1398 N N . GLY A 1 173 ? -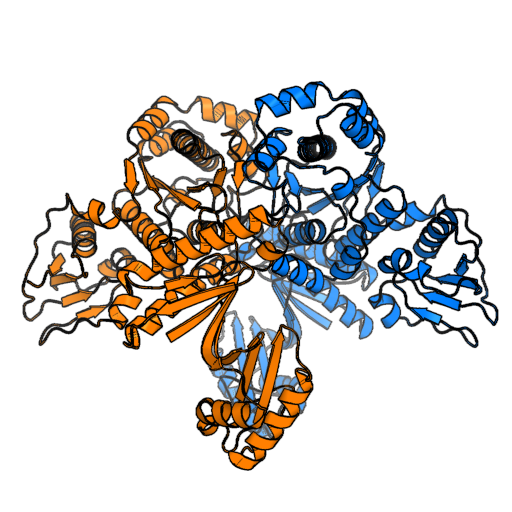0.349 1.344 13.633 1 94.12 173 GLY A N 1
ATOM 1399 C CA . GLY A 1 173 ? 1.071 1.646 13.562 1 94.12 173 GLY A CA 1
ATOM 1400 C C . GLY A 1 173 ? 1.729 1.758 14.922 1 94.12 173 GLY A C 1
ATOM 1401 O O . GLY A 1 173 ? 1.097 1.484 15.945 1 94.12 173 GLY A O 1
ATOM 1402 N N . TYR A 1 174 ? 2.988 2.176 14.914 1 95 174 TYR A N 1
ATOM 1403 C CA . TYR A 1 174 ? 3.758 2.355 16.141 1 95 174 TYR A CA 1
ATOM 1404 C C . TYR A 1 174 ? 3.66 3.791 16.641 1 95 174 TYR A C 1
ATOM 1406 O O . TYR A 1 174 ? 3.354 4.703 15.867 1 95 174 TYR A O 1
ATOM 1414 N N . PRO A 1 175 ? 3.867 3.961 17.922 1 95.88 175 PRO A N 1
ATOM 1415 C CA . PRO A 1 175 ? 3.869 5.336 18.438 1 95.88 175 PRO A CA 1
ATOM 1416 C C . PRO A 1 175 ? 4.977 6.188 17.812 1 95.88 175 PRO A C 1
ATOM 1418 O O . PRO A 1 175 ? 6.117 5.73 17.703 1 95.88 175 PRO A O 1
ATOM 1421 N N . LEU A 1 176 ? 4.598 7.336 17.453 1 95.25 176 LEU A N 1
ATOM 1422 C CA . LEU A 1 176 ? 5.594 8.258 16.922 1 95.25 176 LEU A CA 1
ATOM 1423 C C . LEU A 1 176 ? 6.723 8.484 17.906 1 95.25 176 LEU A C 1
ATOM 1425 O O . LEU A 1 176 ? 6.477 8.664 19.109 1 95.25 176 LEU A O 1
ATOM 1429 N N . GLY A 1 177 ? 7.91 8.422 17.453 1 89.38 177 GLY A N 1
ATOM 1430 C CA . GLY A 1 177 ? 9.062 8.641 18.312 1 89.38 177 GLY A CA 1
ATOM 1431 C C . GLY A 1 177 ? 9.664 7.352 18.844 1 89.38 177 GLY A C 1
ATOM 1432 O O . GLY A 1 177 ? 10.75 7.359 19.422 1 89.38 177 GLY A O 1
ATOM 1433 N N . ALA A 1 178 ? 8.93 6.285 18.641 1 87.56 178 ALA A N 1
ATOM 1434 C CA . ALA A 1 178 ? 9.43 5 19.125 1 87.56 178 ALA A CA 1
ATOM 1435 C C . ALA A 1 178 ? 10.422 4.395 18.141 1 87.56 178 ALA A C 1
ATOM 1437 O O . ALA A 1 178 ? 11.25 3.561 18.516 1 87.56 178 ALA A O 1
ATOM 1438 N N . LEU A 1 179 ? 10.328 4.809 16.922 1 89.06 179 LEU A N 1
ATOM 1439 C CA . LEU A 1 179 ? 11.219 4.309 15.891 1 89.06 179 LEU A CA 1
ATOM 1440 C C . LEU A 1 179 ? 12.18 5.402 15.422 1 89.06 179 LEU A C 1
ATOM 1442 O O . LEU A 1 179 ? 12.438 6.359 16.156 1 89.06 179 LEU A O 1
ATOM 1446 N N . GLU A 1 180 ? 12.758 5.211 14.32 1 91.06 180 GLU A N 1
ATOM 1447 C CA . GLU A 1 180 ? 13.789 6.105 13.805 1 91.06 180 GLU A CA 1
ATOM 1448 C C . GLU A 1 180 ? 13.172 7.348 13.164 1 91.06 180 GLU A C 1
ATOM 1450 O O . GLU A 1 180 ? 11.953 7.469 13.078 1 91.06 180 GLU A O 1
ATOM 1455 N N . GLN A 1 181 ? 14.047 8.258 12.852 1 94.94 181 GLN A N 1
ATOM 1456 C CA . GLN A 1 181 ? 13.664 9.484 12.164 1 94.94 181 GLN A CA 1
ATOM 1457 C C . GLN A 1 181 ? 13.922 9.375 10.664 1 94.94 181 GLN A C 1
ATOM 1459 O O . GLN A 1 181 ? 14.805 8.633 10.227 1 94.94 181 GLN A O 1
ATOM 1464 N N . THR A 1 182 ? 13.109 10.102 9.93 1 97.19 182 THR A N 1
ATOM 1465 C CA . THR A 1 182 ? 13.258 10.125 8.477 1 97.19 182 THR A CA 1
ATOM 1466 C C . THR A 1 182 ? 13.156 11.547 7.938 1 97.19 182 THR A C 1
ATOM 1468 O O . THR A 1 182 ? 12.688 12.445 8.633 1 97.19 182 THR A O 1
ATOM 1471 N N . LEU A 1 183 ? 13.742 11.773 6.785 1 98.44 183 LEU A N 1
ATOM 1472 C CA . LEU A 1 183 ? 13.617 13.031 6.051 1 98.44 183 LEU A CA 1
ATOM 1473 C C . LEU A 1 183 ? 12.844 12.828 4.754 1 98.44 183 LEU A C 1
ATOM 1475 O O . LEU A 1 183 ? 13.305 12.125 3.85 1 98.44 183 LEU A O 1
ATOM 1479 N N . VAL A 1 184 ? 11.664 13.414 4.68 1 98.31 184 VAL A N 1
ATOM 1480 C CA . VAL A 1 184 ? 10.789 13.25 3.523 1 98.31 184 VAL A CA 1
ATOM 1481 C C . VAL A 1 184 ? 11.008 14.398 2.539 1 98.31 184 VAL A C 1
ATOM 1483 O O . VAL A 1 184 ? 10.977 15.57 2.922 1 98.31 184 VAL A O 1
ATOM 1486 N N . LEU A 1 185 ? 11.312 14.07 1.287 1 97.56 185 LEU A N 1
ATOM 1487 C CA . LEU A 1 185 ? 11.32 15.086 0.238 1 97.56 185 LEU A CA 1
ATOM 1488 C C . LEU A 1 185 ? 9.898 15.516 -0.105 1 97.56 185 LEU A C 1
ATOM 1490 O O . LEU A 1 185 ? 9.148 14.766 -0.738 1 97.56 185 LEU A O 1
ATOM 1494 N N . MET A 1 186 ? 9.539 16.781 0.276 1 95.94 186 MET A N 1
ATOM 1495 C CA . MET A 1 186 ? 8.172 17.266 0.2 1 95.94 186 MET A CA 1
ATOM 1496 C C . MET A 1 186 ? 8.008 18.25 -0.961 1 95.94 186 MET A C 1
ATOM 1498 O O . MET A 1 186 ? 8.734 19.234 -1.052 1 95.94 186 MET A O 1
ATOM 1502 N N . SER A 1 187 ? 7.098 17.922 -1.841 1 91.06 187 SER A N 1
ATOM 1503 C CA . SER A 1 187 ? 6.824 18.812 -2.969 1 91.06 187 SER A CA 1
ATOM 1504 C C . SER A 1 187 ? 5.465 19.484 -2.822 1 91.06 187 SER A C 1
ATOM 1506 O O . SER A 1 187 ? 5.18 20.469 -3.504 1 91.06 187 SER A O 1
ATOM 1508 N N . GLY A 1 188 ? 4.594 18.891 -1.964 1 88.19 188 GLY A N 1
ATOM 1509 C CA . GLY A 1 188 ? 3.25 19.422 -1.798 1 88.19 188 GLY A CA 1
ATOM 1510 C C . GLY A 1 188 ? 2.227 18.734 -2.686 1 88.19 188 GLY A C 1
ATOM 1511 O O . GLY A 1 188 ? 1.025 18.984 -2.559 1 88.19 188 GLY A O 1
ATOM 1512 N N . GLY A 1 189 ? 2.668 17.891 -3.479 1 89.56 189 GLY A N 1
ATOM 1513 C CA . GLY A 1 189 ? 1.763 17.141 -4.336 1 89.56 189 GLY A CA 1
ATOM 1514 C C . GLY A 1 189 ? 1.1 15.977 -3.633 1 89.56 189 GLY A C 1
ATOM 1515 O O . GLY A 1 189 ? 1.229 15.828 -2.416 1 89.56 189 GLY A O 1
ATOM 1516 N N . PHE A 1 190 ? 0.398 15.172 -4.438 1 92.69 190 PHE A N 1
ATOM 1517 C CA . PHE A 1 190 ? -0.337 14.039 -3.898 1 92.69 190 PHE A CA 1
ATOM 1518 C C . PHE A 1 190 ? 0.617 13.016 -3.293 1 92.69 190 PHE A C 1
ATOM 1520 O O . PHE A 1 190 ? 0.412 12.555 -2.168 1 92.69 190 PHE A O 1
ATOM 1527 N N . ASP A 1 191 ? 1.664 12.773 -4.008 1 94.62 191 ASP A N 1
ATOM 1528 C CA . ASP A 1 191 ? 2.498 11.617 -3.699 1 94.62 191 ASP A CA 1
ATOM 1529 C C . ASP A 1 191 ? 3.316 11.852 -2.432 1 94.62 191 ASP A C 1
ATOM 1531 O O . ASP A 1 191 ? 3.332 11.016 -1.53 1 94.62 191 ASP A O 1
ATOM 1535 N N . SER A 1 192 ? 3.98 13 -2.379 1 96.44 192 SER A N 1
ATOM 1536 C CA . SER A 1 192 ? 4.863 13.266 -1.245 1 96.44 192 SER A CA 1
ATOM 1537 C C . SER A 1 192 ? 4.074 13.344 0.059 1 96.44 192 SER A C 1
ATOM 1539 O O . SER A 1 192 ? 4.547 12.891 1.103 1 96.44 192 SER A O 1
ATOM 1541 N N . THR A 1 193 ? 2.854 13.875 0.032 1 96.94 193 THR A N 1
ATOM 1542 C CA . THR A 1 193 ? 2.051 14.008 1.243 1 96.94 193 THR A CA 1
ATOM 1543 C C . THR A 1 193 ? 1.578 12.641 1.732 1 96.94 193 THR A C 1
ATOM 1545 O O . THR A 1 193 ? 1.591 12.367 2.936 1 96.94 193 THR A O 1
ATOM 1548 N N . VAL A 1 194 ? 1.195 11.797 0.786 1 97.94 194 VAL A N 1
ATOM 1549 C CA . VAL A 1 194 ? 0.747 10.453 1.151 1 97.94 194 VAL A CA 1
ATOM 1550 C C . VAL A 1 194 ? 1.928 9.641 1.673 1 97.94 194 VAL A C 1
ATOM 1552 O O . VAL A 1 194 ? 1.79 8.883 2.635 1 97.94 194 VAL A O 1
ATOM 1555 N N . ALA A 1 195 ? 3.082 9.812 1.038 1 98.06 195 ALA A N 1
ATOM 1556 C CA . ALA A 1 195 ? 4.285 9.133 1.511 1 98.06 195 ALA A CA 1
ATOM 1557 C C . ALA A 1 195 ? 4.613 9.539 2.945 1 98.06 195 ALA A C 1
ATOM 1559 O O . ALA A 1 195 ? 4.91 8.68 3.785 1 98.06 195 ALA A O 1
ATOM 1560 N N . ALA A 1 196 ? 4.531 10.789 3.219 1 98.12 196 ALA A N 1
ATOM 1561 C CA . ALA A 1 196 ? 4.797 11.297 4.562 1 98.12 196 ALA A CA 1
ATOM 1562 C C . ALA A 1 196 ? 3.818 10.695 5.574 1 98.12 196 ALA A C 1
ATOM 1564 O O . ALA A 1 196 ? 4.223 10.25 6.648 1 98.12 196 ALA A O 1
ATOM 1565 N N . TYR A 1 197 ? 2.602 10.68 5.199 1 98.31 197 TYR A N 1
ATOM 1566 C CA . TYR A 1 197 ? 1.575 10.117 6.07 1 98.31 197 TYR A CA 1
ATOM 1567 C C . TYR A 1 197 ? 1.871 8.656 6.391 1 98.31 197 TYR A C 1
ATOM 1569 O O . TYR A 1 197 ? 1.771 8.234 7.543 1 98.31 197 TYR A O 1
ATOM 1577 N N . GLN A 1 198 ? 2.16 7.887 5.371 1 97.81 198 GLN A N 1
ATOM 1578 C CA . GLN A 1 198 ? 2.402 6.465 5.574 1 97.81 198 GLN A CA 1
ATOM 1579 C C . GLN A 1 198 ? 3.588 6.23 6.504 1 97.81 198 GLN A C 1
ATOM 1581 O O . GLN A 1 198 ? 3.576 5.305 7.316 1 97.81 198 GLN A O 1
ATOM 1586 N N . MET A 1 199 ? 4.582 7.082 6.398 1 96.94 199 MET A N 1
ATOM 1587 C CA . MET A 1 199 ? 5.734 6.973 7.289 1 96.94 199 MET A CA 1
ATOM 1588 C C . MET A 1 199 ? 5.344 7.316 8.727 1 96.94 199 MET A C 1
ATOM 1590 O O . MET A 1 199 ? 5.727 6.613 9.664 1 96.94 199 MET A O 1
ATOM 1594 N N . MET A 1 200 ? 4.57 8.359 8.891 1 96.81 200 MET A N 1
ATOM 1595 C CA . MET A 1 200 ? 4.109 8.742 10.227 1 96.81 200 MET A CA 1
ATOM 1596 C C . MET A 1 200 ? 3.244 7.645 10.836 1 96.81 200 MET A C 1
ATOM 1598 O O . MET A 1 200 ? 3.4 7.309 12.016 1 96.81 200 MET A O 1
ATOM 1602 N N . ARG A 1 201 ? 2.369 7.129 10 1 95.81 201 ARG A N 1
ATOM 1603 C CA . ARG A 1 201 ? 1.475 6.07 10.461 1 95.81 201 ARG A CA 1
ATOM 1604 C C . ARG A 1 201 ? 2.266 4.863 10.961 1 95.81 201 ARG A C 1
ATOM 1606 O O . ARG A 1 201 ? 1.874 4.223 11.938 1 95.81 201 ARG A O 1
ATOM 1613 N N . ARG A 1 202 ? 3.383 4.637 10.297 1 94.62 202 ARG A N 1
ATOM 1614 C CA . ARG A 1 202 ? 4.207 3.496 10.68 1 94.62 202 ARG A CA 1
ATOM 1615 C C . ARG A 1 202 ? 4.988 3.785 11.953 1 94.62 202 ARG A C 1
ATOM 1617 O O . ARG A 1 202 ? 5.551 2.875 12.57 1 94.62 202 ARG A O 1
ATOM 1624 N N . GLY A 1 203 ? 5 5.012 12.414 1 94.12 203 GLY A N 1
ATOM 1625 C CA . GLY A 1 203 ? 5.617 5.352 13.688 1 94.12 203 GLY A CA 1
ATOM 1626 C C . GLY A 1 203 ? 6.953 6.055 13.531 1 94.12 203 GLY A C 1
ATOM 1627 O O . GLY A 1 203 ? 7.711 6.18 14.5 1 94.12 203 GLY A O 1
ATOM 1628 N N . LEU A 1 204 ? 7.281 6.492 12.359 1 95.56 204 LEU A N 1
ATOM 1629 C CA . LEU A 1 204 ? 8.555 7.16 12.109 1 95.56 204 LEU A CA 1
ATOM 1630 C C . LEU A 1 204 ? 8.391 8.672 12.18 1 95.56 204 LEU A C 1
ATOM 1632 O O . LEU A 1 204 ? 7.461 9.234 11.602 1 95.56 204 LEU A O 1
ATOM 1636 N N . MET A 1 205 ? 9.305 9.25 12.922 1 95.38 205 MET A N 1
ATOM 1637 C CA . MET A 1 205 ? 9.328 10.711 12.914 1 95.38 205 MET A CA 1
ATOM 1638 C C . MET A 1 205 ? 9.742 11.242 11.547 1 95.38 205 MET A C 1
ATOM 1640 O O . MET A 1 205 ? 10.719 10.773 10.961 1 95.38 205 MET A O 1
ATOM 1644 N N . THR A 1 206 ? 9.016 12.242 11.078 1 96.06 206 THR A N 1
ATOM 1645 C CA . THR A 1 206 ? 9.195 12.664 9.695 1 96.06 206 THR A CA 1
ATOM 1646 C C . THR A 1 206 ? 9.492 14.156 9.617 1 96.06 206 THR A C 1
ATOM 1648 O O . THR A 1 206 ? 8.633 14.984 9.922 1 96.06 206 THR A O 1
ATOM 1651 N N . HIS A 1 207 ? 10.742 14.445 9.344 1 98 207 HIS A N 1
ATOM 1652 C CA . HIS A 1 207 ? 11.117 15.797 8.969 1 98 207 HIS A CA 1
ATOM 1653 C C . HIS A 1 207 ? 10.828 16.062 7.488 1 98 207 HIS A C 1
ATOM 1655 O O . HIS A 1 207 ? 10.664 15.109 6.711 1 98 207 HIS A O 1
ATOM 1661 N N . PHE A 1 208 ? 10.688 17.344 7.129 1 98.19 208 PHE A N 1
ATOM 1662 C CA . PHE A 1 208 ? 10.328 17.688 5.762 1 98.19 208 PHE A CA 1
ATOM 1663 C C . PHE A 1 208 ? 11.445 18.484 5.086 1 98.19 208 PHE A C 1
ATOM 1665 O O . PHE A 1 208 ? 12.031 19.391 5.691 1 98.19 208 PHE A O 1
ATOM 1672 N N . CYS A 1 209 ? 11.812 18.094 3.924 1 98.31 209 CYS A N 1
ATOM 1673 C CA . CYS A 1 209 ? 12.789 18.797 3.102 1 98.31 209 CYS A CA 1
ATOM 1674 C C . CYS A 1 209 ? 12.172 19.25 1.783 1 98.31 209 CYS A C 1
ATOM 1676 O O . CYS A 1 209 ? 11.719 18.422 0.991 1 98.31 209 CYS A O 1
ATOM 1678 N N . PHE A 1 210 ? 12.148 20.531 1.549 1 96.12 210 PHE A N 1
ATOM 1679 C CA . PHE A 1 210 ? 11.547 21.141 0.373 1 96.12 210 PHE A CA 1
ATOM 1680 C C . PHE A 1 210 ? 12.602 21.859 -0.468 1 96.12 210 PHE A C 1
ATOM 1682 O O . PHE A 1 210 ? 13.375 22.672 0.05 1 96.12 210 PHE A O 1
ATOM 1689 N N . PHE A 1 211 ? 12.68 21.484 -1.713 1 93.69 211 PHE A N 1
ATOM 1690 C CA . PHE A 1 211 ? 13.516 22.188 -2.668 1 93.69 211 PHE A CA 1
ATOM 1691 C C . PHE A 1 211 ? 12.711 23.234 -3.432 1 93.69 211 PHE A C 1
ATOM 1693 O O . PHE A 1 211 ? 11.852 22.891 -4.25 1 93.69 211 PHE A O 1
ATOM 1700 N N . ASN A 1 212 ? 12.984 24.391 -3.242 1 88 212 ASN A N 1
ATOM 1701 C CA . ASN A 1 212 ? 12.195 25.516 -3.764 1 88 212 ASN A CA 1
ATOM 1702 C C . ASN A 1 212 ? 12.57 25.828 -5.207 1 88 212 ASN A C 1
ATOM 1704 O O . ASN A 1 212 ? 13.648 26.375 -5.469 1 88 212 ASN A O 1
ATOM 1708 N N . LEU A 1 213 ? 11.68 25.531 -6.031 1 75.5 213 LEU A N 1
ATOM 1709 C CA . LEU A 1 213 ? 11.859 25.781 -7.457 1 75.5 213 LEU A CA 1
ATOM 1710 C C . LEU A 1 213 ? 10.953 26.922 -7.93 1 75.5 213 LEU A C 1
ATOM 1712 O O . LEU A 1 213 ? 11.156 27.469 -9.008 1 75.5 213 LEU A O 1
ATOM 1716 N N . GLY A 1 214 ? 9.93 27.203 -7.145 1 67.56 214 GLY A N 1
ATOM 1717 C CA . GLY A 1 214 ? 8.844 28.047 -7.629 1 67.56 214 GLY A CA 1
ATOM 1718 C C . GLY A 1 214 ? 8.711 29.344 -6.863 1 67.56 214 GLY A C 1
ATOM 1719 O O . GLY A 1 214 ? 7.676 30.016 -6.941 1 67.56 214 GLY A O 1
ATOM 1720 N N . GLY A 1 215 ? 9.609 29.594 -6.062 1 72.19 215 GLY A N 1
ATOM 1721 C CA . GLY A 1 215 ? 9.57 30.875 -5.367 1 72.19 215 GLY A CA 1
ATOM 1722 C C . GLY A 1 215 ? 8.797 30.828 -4.066 1 72.19 215 GLY A C 1
ATOM 1723 O O . GLY A 1 215 ? 8.555 29.734 -3.521 1 72.19 215 GLY A O 1
ATOM 1724 N N . ARG A 1 216 ? 8.422 31.922 -3.646 1 72 216 ARG A N 1
ATOM 1725 C CA . ARG A 1 216 ? 7.871 32.094 -2.305 1 72 216 ARG A CA 1
ATOM 1726 C C . ARG A 1 216 ? 6.48 31.469 -2.203 1 72 216 ARG A C 1
ATOM 1728 O O . ARG A 1 216 ? 6.137 30.859 -1.189 1 72 216 ARG A O 1
ATOM 1735 N N . ALA A 1 217 ? 5.664 31.656 -3.234 1 68.56 217 ALA A N 1
ATOM 1736 C CA . ALA A 1 217 ? 4.309 31.094 -3.229 1 68.56 217 ALA A CA 1
ATOM 1737 C C . ALA A 1 217 ? 4.336 29.578 -3.135 1 68.56 217 ALA A C 1
ATOM 1739 O O . ALA A 1 217 ? 3.521 28.984 -2.43 1 68.56 217 ALA A O 1
ATOM 1740 N N . HIS A 1 218 ? 5.223 29.031 -3.861 1 76.88 218 HIS A N 1
ATOM 1741 C CA . HIS A 1 218 ? 5.402 27.594 -3.811 1 76.88 218 HIS A CA 1
ATOM 1742 C C . HIS A 1 218 ? 5.836 27.141 -2.418 1 76.88 218 HIS A C 1
ATOM 1744 O O . HIS A 1 218 ? 5.297 26.172 -1.882 1 76.88 218 HIS A O 1
ATOM 1750 N N . GLU A 1 219 ? 6.691 27.812 -1.874 1 83.94 219 GLU A N 1
ATOM 1751 C CA . GLU A 1 219 ? 7.203 27.5 -0.544 1 83.94 219 GLU A CA 1
ATOM 1752 C C . GLU A 1 219 ? 6.094 27.562 0.503 1 83.94 219 GLU A C 1
ATOM 1754 O O . GLU A 1 219 ? 5.988 26.672 1.352 1 83.94 219 GLU A O 1
ATOM 1759 N N . LEU A 1 220 ? 5.289 28.547 0.377 1 77.94 220 LEU A N 1
ATOM 1760 C CA . LEU A 1 220 ? 4.184 28.719 1.313 1 77.94 220 LEU A CA 1
ATOM 1761 C C . LEU A 1 220 ? 3.201 27.562 1.213 1 77.94 220 LEU A C 1
ATOM 1763 O O . LEU A 1 220 ? 2.721 27.047 2.232 1 77.94 220 LEU A O 1
ATOM 1767 N N . GLY A 1 221 ? 2.855 27.234 0.008 1 81.62 221 GLY A N 1
ATOM 1768 C CA . GLY A 1 221 ? 1.938 26.125 -0.2 1 81.62 221 GLY A CA 1
ATOM 1769 C C . GLY A 1 221 ? 2.428 24.828 0.41 1 81.62 221 GLY A C 1
ATOM 1770 O O . GLY A 1 221 ? 1.658 24.109 1.054 1 81.62 221 GLY A O 1
ATOM 1771 N N . VAL A 1 222 ? 3.701 24.578 0.252 1 89.94 222 VAL A N 1
ATOM 1772 C CA . VAL A 1 222 ? 4.277 23.328 0.757 1 89.94 222 VAL A CA 1
ATOM 1773 C C . VAL A 1 222 ? 4.352 23.375 2.281 1 89.94 222 VAL A C 1
ATOM 1775 O O . VAL A 1 222 ? 4.098 22.375 2.953 1 89.94 222 VAL A O 1
ATOM 1778 N N . MET A 1 223 ? 4.699 24.531 2.826 1 89.19 223 MET A N 1
ATOM 1779 C CA . MET A 1 223 ? 4.75 24.703 4.273 1 89.19 223 MET A CA 1
ATOM 1780 C C . MET A 1 223 ? 3.389 24.438 4.906 1 89.19 223 MET A C 1
ATOM 1782 O O . MET A 1 223 ? 3.295 23.781 5.945 1 89.19 223 MET A O 1
ATOM 1786 N N . GLU A 1 224 ? 2.365 24.875 4.277 1 85.25 224 GLU A N 1
ATOM 1787 C CA . GLU A 1 224 ? 1.014 24.75 4.812 1 85.25 224 GLU A CA 1
ATOM 1788 C C . GLU A 1 224 ? 0.583 23.281 4.855 1 85.25 224 GLU A C 1
ATOM 1790 O O . GLU A 1 224 ? -0.009 22.828 5.84 1 85.25 224 GLU A O 1
ATOM 1795 N N . VAL A 1 225 ? 0.802 22.625 3.775 1 90.88 225 VAL A N 1
ATOM 1796 C CA . VAL A 1 225 ? 0.369 21.234 3.742 1 90.88 225 VAL A CA 1
ATOM 1797 C C . VAL A 1 225 ? 1.205 20.406 4.719 1 90.88 225 VAL A C 1
ATOM 1799 O O . VAL A 1 225 ? 0.694 19.484 5.355 1 90.88 225 VAL A O 1
ATOM 1802 N N . ALA A 1 226 ? 2.51 20.703 4.812 1 94.31 226 ALA A N 1
ATOM 1803 C CA . ALA A 1 226 ? 3.361 20.016 5.781 1 94.31 226 ALA A CA 1
ATOM 1804 C C . ALA A 1 226 ? 2.881 20.266 7.207 1 94.31 226 ALA A C 1
ATOM 1806 O O . ALA A 1 226 ? 2.838 19.344 8.023 1 94.31 226 ALA A O 1
ATOM 1807 N N . HIS A 1 227 ? 2.559 21.5 7.469 1 92.88 227 HIS A N 1
ATOM 1808 C CA . HIS A 1 227 ? 2.049 21.859 8.789 1 92.88 227 HIS A CA 1
ATOM 1809 C C . HIS A 1 227 ? 0.738 21.141 9.086 1 92.88 227 HIS A C 1
ATOM 1811 O O . HIS A 1 227 ? 0.533 20.656 10.195 1 92.88 227 HIS A O 1
ATOM 1817 N N . TYR A 1 228 ? -0.122 21.156 8.156 1 91.88 228 TYR A N 1
ATOM 1818 C CA . TYR A 1 228 ? -1.397 20.469 8.297 1 91.88 228 TYR A CA 1
ATOM 1819 C C . TYR A 1 228 ? -1.185 19 8.664 1 91.88 228 TYR A C 1
ATOM 1821 O O . TYR A 1 228 ? -1.803 18.5 9.602 1 91.88 228 TYR A O 1
ATOM 1829 N N . LEU A 1 229 ? -0.348 18.328 7.883 1 95.69 229 LEU A N 1
ATOM 1830 C CA . LEU A 1 229 ? -0.064 16.906 8.109 1 95.69 229 LEU A CA 1
ATOM 1831 C C . LEU A 1 229 ? 0.499 16.688 9.508 1 95.69 229 LEU A C 1
ATOM 1833 O O . LEU A 1 229 ? 0.09 15.75 10.203 1 95.69 229 LEU A O 1
ATOM 1837 N N . TRP A 1 230 ? 1.429 17.5 9.852 1 95.88 230 TRP A N 1
ATOM 1838 C CA . TRP A 1 230 ? 2.049 17.406 11.172 1 95.88 230 TRP A CA 1
ATOM 1839 C C . TRP A 1 230 ? 1.022 17.625 12.273 1 95.88 230 TRP A C 1
ATOM 1841 O O . TRP A 1 230 ? 0.957 16.844 13.234 1 95.88 230 TRP A O 1
ATOM 1851 N N . LYS A 1 231 ? 0.248 18.625 12.164 1 94.56 231 LYS A N 1
ATOM 1852 C CA . LYS A 1 231 ? -0.737 18.953 13.195 1 94.56 231 LYS A CA 1
ATOM 1853 C C . LYS A 1 231 ? -1.738 17.828 13.383 1 94.56 231 LYS A C 1
ATOM 1855 O O . LYS A 1 231 ? -2.1 17.484 14.516 1 94.56 231 LYS A O 1
ATOM 1860 N N . LYS A 1 232 ? -2.133 17.234 12.328 1 95.56 232 LYS A N 1
ATOM 1861 C CA . LYS A 1 232 ? -3.188 16.234 12.367 1 95.56 232 LYS A CA 1
ATOM 1862 C C . LYS A 1 232 ? -2.633 14.867 12.773 1 95.56 232 LYS A C 1
ATOM 1864 O O . LYS A 1 232 ? -3.273 14.125 13.523 1 95.56 232 LYS A O 1
ATOM 1869 N N . TYR A 1 233 ? -1.436 14.523 12.312 1 97.25 233 TYR A N 1
ATOM 1870 C CA . TYR A 1 233 ? -0.986 13.141 12.469 1 97.25 233 TYR A CA 1
ATOM 1871 C C . TYR A 1 233 ? 0.326 13.078 13.242 1 97.25 233 TYR A C 1
ATOM 1873 O O . TYR A 1 233 ? 0.735 12.008 13.695 1 97.25 233 TYR A O 1
ATOM 1881 N N . GLY A 1 234 ? 1.02 14.18 13.438 1 95.81 234 GLY A N 1
ATOM 1882 C CA . GLY A 1 234 ? 2.369 14.102 13.977 1 95.81 234 GLY A CA 1
ATOM 1883 C C . GLY A 1 234 ? 2.631 15.109 15.086 1 95.81 234 GLY A C 1
ATOM 1884 O O . GLY A 1 234 ? 3.783 15.352 15.445 1 95.81 234 GLY A O 1
ATOM 1885 N N . SER A 1 235 ? 1.671 15.672 15.672 1 94.44 235 SER A N 1
ATOM 1886 C CA . SER A 1 235 ? 1.829 16.797 16.578 1 94.44 235 SER A CA 1
ATOM 1887 C C . SER A 1 235 ? 2.418 16.359 17.922 1 94.44 235 SER A C 1
ATOM 1889 O O . SER A 1 235 ? 2.822 17.188 18.734 1 94.44 235 SER A O 1
ATOM 1891 N N . SER A 1 236 ? 2.545 15.078 18.078 1 94.31 236 SER A N 1
ATOM 1892 C CA . SER A 1 236 ? 3.146 14.578 19.312 1 94.31 236 SER A CA 1
ATOM 1893 C C . SER A 1 236 ? 4.648 14.836 19.344 1 94.31 236 SER A C 1
ATOM 1895 O O . SER A 1 236 ? 5.273 14.797 20.406 1 94.31 236 SER A O 1
ATOM 1897 N N . GLN A 1 237 ? 5.27 15.023 18.188 1 94.25 237 GLN A N 1
ATOM 1898 C CA . GLN A 1 237 ? 6.707 15.25 18.062 1 94.25 237 GLN A CA 1
ATOM 1899 C C . GLN A 1 237 ? 7.004 16.531 17.297 1 94.25 237 GLN A C 1
ATOM 1901 O O . GLN A 1 237 ? 6.312 16.844 16.328 1 94.25 237 GLN A O 1
ATOM 1906 N N . ARG A 1 238 ? 8.008 17.172 17.75 1 92.44 238 ARG A N 1
ATOM 1907 C CA . ARG A 1 238 ? 8.461 18.344 17 1 92.44 238 ARG A CA 1
ATOM 1908 C C . ARG A 1 238 ? 9.445 17.938 15.906 1 92.44 238 ARG A C 1
ATOM 1910 O O . ARG A 1 238 ? 10.344 17.125 16.141 1 92.44 238 ARG A O 1
ATOM 1917 N N . VAL A 1 239 ? 9.203 18.438 14.742 1 96.31 239 VAL A N 1
ATOM 1918 C CA . VAL A 1 239 ? 10.062 18.125 13.602 1 96.31 239 VAL A CA 1
ATOM 1919 C C . VAL A 1 239 ? 10.445 19.406 12.867 1 96.31 239 VAL A C 1
ATOM 1921 O O . VAL A 1 239 ? 9.984 20.484 13.227 1 96.31 239 VAL A O 1
ATOM 1924 N N . LEU A 1 240 ? 11.32 19.234 11.922 1 97 240 LEU A N 1
ATOM 1925 C CA . LEU A 1 240 ? 11.836 20.391 11.203 1 97 240 LEU A CA 1
ATOM 1926 C C . LEU A 1 240 ? 11.328 20.406 9.766 1 97 240 LEU A C 1
ATOM 1928 O O . LEU A 1 240 ? 11.078 19.359 9.172 1 97 240 LEU A O 1
ATOM 1932 N N . PHE A 1 241 ? 11.117 21.625 9.32 1 96.88 241 PHE A N 1
ATOM 1933 C CA . PHE A 1 241 ? 10.914 21.922 7.906 1 96.88 241 PHE A CA 1
ATOM 1934 C C . PHE A 1 241 ? 12.133 22.609 7.316 1 96.88 241 PHE A C 1
ATOM 1936 O O . PHE A 1 241 ? 12.508 23.703 7.746 1 96.88 241 PHE A O 1
ATOM 1943 N N . ILE A 1 242 ? 12.727 21.969 6.348 1 97.44 242 ILE A N 1
ATOM 1944 C CA . ILE A 1 242 ? 13.93 22.5 5.727 1 97.44 242 ILE A CA 1
ATOM 1945 C C . ILE A 1 242 ? 13.609 23 4.324 1 97.44 242 ILE A C 1
ATOM 1947 O O . ILE A 1 242 ? 13.094 22.266 3.486 1 97.44 242 ILE A O 1
ATOM 1951 N N . SER A 1 243 ? 13.867 24.234 4.086 1 94.19 243 SER A N 1
ATOM 1952 C CA . SER A 1 243 ? 13.695 24.828 2.766 1 94.19 243 SER A CA 1
ATOM 1953 C C . SER A 1 243 ? 15.039 25.109 2.105 1 94.19 243 SER A C 1
ATOM 1955 O O . SER A 1 243 ? 15.859 25.859 2.65 1 94.19 243 SER A O 1
ATOM 1957 N N . VAL A 1 244 ? 15.297 24.547 0.938 1 95.44 244 VAL A N 1
ATOM 1958 C CA . VAL A 1 244 ? 16.547 24.734 0.201 1 95.44 244 VAL A CA 1
ATOM 1959 C C . VAL A 1 244 ? 16.266 25.484 -1.098 1 95.44 244 VAL A C 1
ATOM 1961 O O . VAL A 1 244 ? 15.484 25.031 -1.932 1 95.44 244 VAL A O 1
ATOM 1964 N N . PRO A 1 245 ? 16.891 26.625 -1.265 1 90.38 245 PRO A N 1
ATOM 1965 C CA . PRO A 1 245 ? 16.734 27.328 -2.547 1 90.38 245 PRO A CA 1
ATOM 1966 C C . PRO A 1 245 ? 17.422 26.594 -3.701 1 90.38 245 PRO A C 1
ATOM 1968 O O . PRO A 1 245 ? 18.641 26.406 -3.689 1 90.38 245 PRO A O 1
ATOM 1971 N N . PHE A 1 246 ? 16.656 26.25 -4.727 1 90.12 246 PHE A N 1
ATOM 1972 C CA . PHE A 1 246 ? 17.172 25.375 -5.773 1 90.12 246 PHE A CA 1
ATOM 1973 C C . PHE A 1 246 ? 17.109 26.078 -7.129 1 90.12 246 PHE A C 1
ATOM 1975 O O . PHE A 1 246 ? 17.375 25.453 -8.164 1 90.12 246 PHE A O 1
ATOM 1982 N N . GLU A 1 247 ? 16.797 27.328 -7.176 1 81.94 247 GLU A N 1
ATOM 1983 C CA . GLU A 1 247 ? 16.656 28.062 -8.43 1 81.94 247 GLU A CA 1
ATOM 1984 C C . GLU A 1 247 ? 17.969 28.062 -9.211 1 81.94 247 GLU A C 1
ATOM 1986 O O . GLU A 1 247 ? 17.969 27.812 -10.422 1 81.94 247 GLU A O 1
ATOM 1991 N N . GLU A 1 248 ? 19.016 28.359 -8.57 1 84.44 248 GLU A N 1
ATOM 1992 C CA . GLU A 1 248 ? 20.312 28.406 -9.234 1 84.44 248 GLU A CA 1
ATOM 1993 C C . GLU A 1 248 ? 20.734 27.031 -9.734 1 84.44 248 GLU A C 1
ATOM 1995 O O . GLU A 1 248 ? 21.391 26.906 -10.766 1 84.44 248 GLU A O 1
ATOM 2000 N N . VAL A 1 249 ? 20.406 26.016 -9 1 89.44 249 VAL A N 1
ATOM 2001 C CA . VAL A 1 249 ? 20.719 24.641 -9.398 1 89.44 249 VAL A CA 1
ATOM 2002 C C . VAL A 1 249 ? 19.984 24.297 -10.695 1 89.44 249 VAL A C 1
ATOM 2004 O O . VAL A 1 249 ? 20.578 23.75 -11.625 1 89.44 249 VAL A O 1
ATOM 2007 N N . VAL A 1 250 ? 18.703 24.656 -10.711 1 84.38 250 VAL A N 1
ATOM 2008 C CA . VAL A 1 250 ? 17.906 24.422 -11.922 1 84.38 250 VAL A CA 1
ATOM 2009 C C . VAL A 1 250 ? 18.516 25.188 -13.086 1 84.38 250 VAL A C 1
ATOM 2011 O O . VAL A 1 250 ? 18.609 24.672 -14.203 1 84.38 250 VAL A O 1
ATOM 2014 N N . GLY A 1 251 ? 18.859 26.422 -12.828 1 81.25 251 GLY A N 1
ATOM 2015 C CA . GLY A 1 251 ? 19.5 27.219 -13.867 1 81.25 251 GLY A CA 1
ATOM 2016 C C . GLY A 1 251 ? 20.766 26.578 -14.414 1 81.25 251 GLY A C 1
ATOM 2017 O O . GLY A 1 251 ? 20.984 26.562 -15.625 1 81.25 251 GLY A O 1
ATOM 2018 N N . GLU A 1 252 ? 21.609 26.031 -13.555 1 86.12 252 GLU A N 1
ATOM 2019 C CA . GLU A 1 252 ? 22.828 25.359 -13.961 1 86.12 252 GLU A CA 1
ATOM 2020 C C . GLU A 1 252 ? 22.547 24.125 -14.805 1 86.12 252 GLU A C 1
ATOM 2022 O O . GLU A 1 252 ? 23.234 23.859 -15.781 1 86.12 252 GLU A O 1
ATOM 2027 N N . ILE A 1 253 ? 21.484 23.344 -14.453 1 86.12 253 ILE A N 1
ATOM 2028 C CA . ILE A 1 253 ? 21.094 22.141 -15.188 1 86.12 253 ILE A CA 1
ATOM 2029 C C . ILE A 1 253 ? 20.625 22.531 -16.578 1 86.12 253 ILE A C 1
ATOM 2031 O O . ILE A 1 253 ? 21.016 21.906 -17.578 1 86.12 253 ILE A O 1
ATOM 2035 N N . LEU A 1 254 ? 19.812 23.578 -16.688 1 78.62 254 LEU A N 1
ATOM 2036 C CA . LEU A 1 254 ? 19.266 24.031 -17.953 1 78.62 254 LEU A CA 1
ATOM 2037 C C . LEU A 1 254 ? 20.359 24.469 -18.906 1 78.62 254 LEU A C 1
ATOM 2039 O O . LEU A 1 254 ? 20.266 24.281 -20.125 1 78.62 254 LEU A O 1
ATOM 2043 N N . ASN A 1 255 ? 21.453 24.953 -18.375 1 81.12 255 ASN A N 1
ATOM 2044 C CA . ASN A 1 255 ? 22.516 25.531 -19.188 1 81.12 255 ASN A CA 1
ATOM 2045 C C . ASN A 1 255 ? 23.578 24.5 -19.547 1 81.12 255 ASN A C 1
ATOM 2047 O O . ASN A 1 255 ? 24.219 24.594 -20.594 1 81.12 255 ASN A O 1
ATOM 2051 N N . LYS A 1 256 ? 23.766 23.547 -18.719 1 86.62 256 LYS A N 1
ATOM 2052 C CA . LYS A 1 256 ? 24.984 22.734 -18.859 1 86.62 256 LYS A CA 1
ATOM 2053 C C . LYS A 1 256 ? 24.641 21.297 -19.219 1 86.62 256 LYS A C 1
ATOM 2055 O O . LYS A 1 256 ? 25.469 20.562 -19.766 1 86.62 256 LYS A O 1
ATOM 2060 N N . VAL A 1 257 ? 23.469 20.812 -18.891 1 86.56 257 VAL A N 1
ATOM 2061 C CA . VAL A 1 257 ? 23.125 19.391 -19.016 1 86.56 257 VAL A CA 1
ATOM 2062 C C . VAL A 1 257 ? 22.266 19.172 -20.25 1 86.56 257 VAL A C 1
ATOM 2064 O O . VAL A 1 257 ? 21.422 20 -20.578 1 86.56 257 VAL A O 1
ATOM 2067 N N . ASP A 1 258 ? 22.484 18.094 -20.859 1 86.62 258 ASP A N 1
ATOM 2068 C CA . ASP A 1 258 ? 21.688 17.719 -22.031 1 86.62 258 ASP A CA 1
ATOM 2069 C C . ASP A 1 258 ? 20.203 17.625 -21.672 1 86.62 258 ASP A C 1
ATOM 2071 O O . ASP A 1 258 ? 19.859 17.125 -20.594 1 86.62 258 ASP A O 1
ATOM 2075 N N . ASN A 1 259 ? 19.344 17.922 -22.625 1 78.56 259 ASN A N 1
ATOM 2076 C CA . ASN A 1 259 ? 17.891 17.984 -22.422 1 78.56 259 ASN A CA 1
ATOM 2077 C C . ASN A 1 259 ? 17.344 16.656 -21.938 1 78.56 259 ASN A C 1
ATOM 2079 O O . ASN A 1 259 ? 16.5 16.609 -21.047 1 78.56 259 ASN A O 1
ATOM 2083 N N . SER A 1 260 ? 17.812 15.641 -22.438 1 84.62 260 SER A N 1
ATOM 2084 C CA . SER A 1 260 ? 17.25 14.32 -22.156 1 84.62 260 SER A CA 1
ATOM 2085 C C . SER A 1 260 ? 17.625 13.859 -20.75 1 84.62 260 SER A C 1
ATOM 2087 O O . SER A 1 260 ? 16.969 12.977 -20.188 1 84.62 260 SER A O 1
ATOM 2089 N N . TYR A 1 261 ? 18.641 14.5 -20.125 1 89 261 TYR A N 1
ATOM 2090 C CA . TYR A 1 261 ? 19.125 14.031 -18.828 1 89 261 TYR A CA 1
ATOM 2091 C C . TYR A 1 261 ? 18.812 15.039 -17.734 1 89 261 TYR A C 1
ATOM 2093 O O . TYR A 1 261 ? 19.219 14.867 -16.578 1 89 261 TYR A O 1
ATOM 2101 N N . MET A 1 262 ? 18.109 16.156 -18.094 1 83.19 262 MET A N 1
ATOM 2102 C CA . MET A 1 262 ? 17.844 17.219 -17.125 1 83.19 262 MET A CA 1
ATOM 2103 C C . MET A 1 262 ? 17.031 16.688 -15.945 1 83.19 262 MET A C 1
ATOM 2105 O O . MET A 1 262 ? 17.375 16.969 -14.789 1 83.19 262 MET A O 1
ATOM 2109 N N . GLY A 1 263 ? 15.984 15.914 -16.234 1 85 263 GLY A N 1
ATOM 2110 C CA . GLY A 1 263 ? 15.117 15.398 -15.18 1 85 263 GLY A CA 1
ATOM 2111 C C . GLY A 1 263 ? 15.836 14.492 -14.203 1 85 263 GLY A C 1
ATOM 2112 O O . GLY A 1 263 ? 15.703 14.656 -12.984 1 85 263 GLY A O 1
ATOM 2113 N N . VAL A 1 264 ? 16.609 13.594 -14.68 1 90.44 264 VAL A N 1
ATOM 2114 C CA . VAL A 1 264 ? 17.344 12.641 -13.844 1 90.44 264 VAL A CA 1
ATOM 2115 C C . VAL A 1 264 ? 18.406 13.367 -13.047 1 90.44 264 VAL A C 1
ATOM 2117 O O . VAL A 1 264 ? 18.625 13.07 -11.867 1 90.44 264 VAL A O 1
ATOM 2120 N N . THR A 1 265 ? 19.094 14.359 -13.68 1 90.31 265 THR A N 1
ATOM 2121 C CA . THR A 1 265 ? 20.109 15.141 -12.992 1 90.31 265 THR A CA 1
ATOM 2122 C C . THR A 1 265 ? 19.516 15.93 -11.836 1 90.31 265 THR A C 1
ATOM 2124 O O . THR A 1 265 ? 20.078 15.984 -10.75 1 90.31 265 THR A O 1
ATOM 2127 N N . LEU A 1 266 ? 18.406 16.531 -12.109 1 89 266 LEU A N 1
ATOM 2128 C CA . LEU A 1 266 ? 17.734 17.297 -11.07 1 89 266 LEU A CA 1
ATOM 2129 C C . LEU A 1 266 ? 17.406 16.422 -9.867 1 89 266 LEU A C 1
ATOM 2131 O O . LEU A 1 266 ? 17.672 16.797 -8.727 1 89 266 LEU A O 1
ATOM 2135 N N . LYS A 1 267 ? 16.828 15.289 -10.117 1 92.44 267 LYS A N 1
ATOM 2136 C CA . LYS A 1 267 ? 16.469 14.367 -9.031 1 92.44 267 LYS A CA 1
ATOM 2137 C C . LYS A 1 267 ? 17.719 13.914 -8.281 1 92.44 267 LYS A C 1
ATOM 2139 O O . LYS A 1 267 ? 17.688 13.742 -7.059 1 92.44 267 LYS A O 1
ATOM 2144 N N . ARG A 1 268 ? 18.797 13.688 -8.977 1 94.94 268 ARG A N 1
ATOM 2145 C CA . ARG A 1 268 ? 20.047 13.312 -8.336 1 94.94 268 ARG A CA 1
ATOM 2146 C C . ARG A 1 268 ? 20.562 14.43 -7.434 1 94.94 268 ARG A C 1
ATOM 2148 O O . ARG A 1 268 ? 21 14.18 -6.312 1 94.94 268 ARG A O 1
ATOM 2155 N N . MET A 1 269 ? 20.5 15.656 -7.934 1 94.69 269 MET A N 1
ATOM 2156 C CA . MET A 1 269 ? 20.938 16.797 -7.129 1 94.69 269 MET A CA 1
ATOM 2157 C C . MET A 1 269 ? 20.062 16.953 -5.895 1 94.69 269 MET A C 1
ATOM 2159 O O . MET A 1 269 ? 20.562 17.281 -4.812 1 94.69 269 MET A O 1
ATOM 2163 N N . MET A 1 270 ? 18.781 16.75 -6.051 1 95.56 270 MET A N 1
ATOM 2164 C CA . MET A 1 270 ? 17.859 16.828 -4.918 1 95.56 270 MET A CA 1
ATOM 2165 C C . MET A 1 270 ? 18.203 15.773 -3.867 1 95.56 270 MET A C 1
ATOM 2167 O O . MET A 1 270 ? 18.219 16.062 -2.672 1 95.56 270 MET A O 1
ATOM 2171 N N . LEU A 1 271 ? 18.453 14.602 -4.32 1 96.94 271 LEU A N 1
ATOM 2172 C CA . LEU A 1 271 ? 18.781 13.523 -3.398 1 96.94 271 LEU A CA 1
ATOM 2173 C C . LEU A 1 271 ? 20.094 13.805 -2.688 1 96.94 271 LEU A C 1
ATOM 2175 O O . LEU A 1 271 ? 20.234 13.539 -1.491 1 96.94 271 LEU A O 1
ATOM 2179 N N . ARG A 1 272 ? 21.094 14.328 -3.396 1 97.38 272 ARG A N 1
ATOM 2180 C CA . ARG A 1 272 ? 22.359 14.727 -2.781 1 97.38 272 ARG A CA 1
ATOM 2181 C C . ARG A 1 272 ? 22.125 15.797 -1.718 1 97.38 272 ARG A C 1
ATOM 2183 O O . ARG A 1 272 ? 22.703 15.727 -0.632 1 97.38 272 ARG A O 1
ATOM 2190 N N . GLY A 1 273 ? 21.375 16.781 -2.102 1 97.81 273 GLY A N 1
ATOM 2191 C CA . GLY A 1 273 ? 21.047 17.828 -1.146 1 97.81 273 GLY A CA 1
ATOM 2192 C C . GLY A 1 273 ? 20.344 17.297 0.09 1 97.81 273 GLY A C 1
ATOM 2193 O O . GLY A 1 273 ? 20.688 17.672 1.214 1 97.81 273 GLY A O 1
ATOM 2194 N N . ALA A 1 274 ? 19.312 16.469 -0.135 1 98.19 274 ALA A N 1
ATOM 2195 C CA . ALA A 1 274 ? 18.578 15.883 0.98 1 98.19 274 ALA A CA 1
ATOM 2196 C C . ALA A 1 274 ? 19.5 15.055 1.875 1 98.19 274 ALA A C 1
ATOM 2198 O O . ALA A 1 274 ? 19.359 15.07 3.1 1 98.19 274 ALA A O 1
ATOM 2199 N N . ALA A 1 275 ? 20.391 14.312 1.251 1 97.56 275 ALA A N 1
ATOM 2200 C CA . ALA A 1 275 ? 21.344 13.523 2.006 1 97.56 275 ALA A CA 1
ATOM 2201 C C . ALA A 1 275 ? 22.219 14.414 2.885 1 97.56 275 ALA A C 1
ATOM 2203 O O . ALA A 1 275 ? 22.516 14.07 4.035 1 97.56 275 ALA A O 1
ATOM 2204 N N . HIS A 1 276 ? 22.656 15.492 2.338 1 97.56 276 HIS A N 1
ATOM 2205 C CA . HIS A 1 276 ? 23.453 16.453 3.094 1 97.56 276 HIS A CA 1
ATOM 2206 C C . HIS A 1 276 ? 22.688 16.969 4.309 1 97.56 276 HIS A C 1
ATOM 2208 O O . HIS A 1 276 ? 23.234 17.047 5.41 1 97.56 276 HIS A O 1
ATOM 2214 N N . MET A 1 277 ? 21.484 17.328 4.117 1 97.81 277 MET A N 1
ATOM 2215 C CA . MET A 1 277 ? 20.656 17.812 5.211 1 97.81 277 MET A CA 1
ATOM 2216 C C . MET A 1 277 ? 20.438 16.719 6.246 1 97.81 277 MET A C 1
ATOM 2218 O O . MET A 1 277 ? 20.438 16.984 7.449 1 97.81 277 MET A O 1
ATOM 2222 N N . ALA A 1 278 ? 20.141 15.5 5.777 1 97.19 278 ALA A N 1
ATOM 2223 C CA . ALA A 1 278 ? 19.938 14.359 6.66 1 97.19 278 ALA A CA 1
ATOM 2224 C C . ALA A 1 278 ? 21.172 14.109 7.527 1 97.19 278 ALA A C 1
ATOM 2226 O O . ALA A 1 278 ? 21.047 13.773 8.711 1 97.19 278 ALA A O 1
ATOM 2227 N N . ASP A 1 279 ? 22.344 14.273 7.008 1 95.81 279 ASP A N 1
ATOM 2228 C CA . ASP A 1 279 ? 23.578 14.109 7.762 1 95.81 279 ASP A CA 1
ATOM 2229 C C . ASP A 1 279 ? 23.656 15.109 8.914 1 95.81 279 ASP A C 1
ATOM 2231 O O . ASP A 1 279 ? 24.062 14.758 10.023 1 95.81 279 ASP A O 1
ATOM 2235 N N . ARG A 1 280 ? 23.312 16.297 8.633 1 95.31 280 ARG A N 1
ATOM 2236 C CA . ARG A 1 280 ? 23.344 17.344 9.648 1 95.31 280 ARG A CA 1
ATOM 2237 C C . ARG A 1 280 ? 22.406 17 10.805 1 95.31 280 ARG A C 1
ATOM 2239 O O . ARG A 1 280 ? 22.672 17.359 11.953 1 95.31 280 ARG A O 1
ATOM 2246 N N . LEU A 1 281 ? 21.359 16.281 10.453 1 95.31 281 LEU A N 1
ATOM 2247 C CA . LEU A 1 281 ? 20.359 15.93 11.461 1 95.31 281 LEU A CA 1
ATOM 2248 C C . LEU A 1 281 ? 20.578 14.523 11.992 1 95.31 281 LEU A C 1
ATOM 2250 O O . LEU A 1 281 ? 19.797 14.031 12.812 1 95.31 281 LEU A O 1
ATOM 2254 N N . GLN A 1 282 ? 21.578 13.805 11.469 1 93 282 GLN A N 1
ATOM 2255 C CA . GLN A 1 282 ? 21.891 12.438 11.852 1 93 282 GLN A CA 1
ATOM 2256 C C . GLN A 1 282 ? 20.75 11.484 11.531 1 93 282 GLN A C 1
ATOM 2258 O O . GLN A 1 282 ? 20.359 10.672 12.375 1 93 282 GLN A O 1
ATOM 2263 N N . ILE A 1 283 ? 20.125 11.727 10.422 1 94.06 283 ILE A N 1
ATOM 2264 C CA . ILE A 1 283 ? 19.078 10.867 9.906 1 94.06 283 ILE A CA 1
ATOM 2265 C C . ILE A 1 283 ? 19.641 9.93 8.844 1 94.06 283 ILE A C 1
ATOM 2267 O O . ILE A 1 283 ? 20.375 10.359 7.957 1 94.06 283 ILE A O 1
ATOM 2271 N N . ASP A 1 284 ? 19.234 8.75 8.844 1 89.12 284 ASP A N 1
ATOM 2272 C CA . ASP A 1 284 ? 19.875 7.758 7.98 1 89.12 284 ASP A CA 1
ATOM 2273 C C . ASP A 1 284 ? 18.969 7.398 6.801 1 89.12 284 ASP A C 1
ATOM 2275 O O . ASP A 1 284 ? 19.391 6.688 5.887 1 89.12 284 ASP A O 1
ATOM 2279 N N . ALA A 1 285 ? 17.812 7.922 6.785 1 94.88 285 ALA A N 1
ATOM 2280 C CA . ALA A 1 285 ? 16.875 7.469 5.758 1 94.88 285 ALA A CA 1
ATOM 2281 C C . ALA A 1 285 ? 16.156 8.648 5.109 1 94.88 285 ALA A C 1
ATOM 2283 O O . ALA A 1 285 ? 15.773 9.602 5.789 1 94.88 285 ALA A O 1
ATOM 2284 N N . LEU A 1 286 ? 16.078 8.586 3.811 1 97.81 286 LEU A N 1
ATOM 2285 C CA . LEU A 1 286 ? 15.32 9.539 3.01 1 97.81 286 LEU A CA 1
ATOM 2286 C C . LEU A 1 286 ? 14.031 8.906 2.484 1 97.81 286 LEU A C 1
ATOM 2288 O O . LEU A 1 286 ? 13.992 7.703 2.215 1 97.81 286 LEU A O 1
ATOM 2292 N N . VAL A 1 287 ? 12.992 9.711 2.375 1 98 287 VAL A N 1
ATOM 2293 C CA . VAL A 1 287 ? 11.711 9.203 1.889 1 98 287 VAL A CA 1
ATOM 2294 C C . VAL A 1 287 ? 11.273 10.016 0.668 1 98 287 VAL A C 1
ATOM 2296 O O . VAL A 1 287 ? 11.352 11.242 0.668 1 98 287 VAL A O 1
ATOM 2299 N N . THR A 1 288 ? 10.844 9.336 -0.375 1 96.44 288 THR A N 1
ATOM 2300 C CA . THR A 1 288 ? 10.297 9.992 -1.559 1 96.44 288 THR A CA 1
ATOM 2301 C C . THR A 1 288 ? 8.898 9.469 -1.871 1 96.44 288 THR A C 1
ATOM 2303 O O . THR A 1 288 ? 8.508 8.398 -1.396 1 96.44 288 THR A O 1
ATOM 2306 N N . GLY A 1 289 ? 8.172 10.266 -2.633 1 95 289 GLY A N 1
ATOM 2307 C CA . GLY A 1 289 ? 6.84 9.867 -3.059 1 95 289 GLY A CA 1
ATOM 2308 C C . GLY A 1 289 ? 6.82 9.211 -4.426 1 95 289 GLY A C 1
ATOM 2309 O O . GLY A 1 289 ? 5.785 9.18 -5.09 1 95 289 GLY A O 1
ATOM 2310 N N . GLU A 1 290 ? 7.914 8.633 -4.824 1 92.56 290 GLU A N 1
ATOM 2311 C CA . GLU A 1 290 ? 8.023 8.086 -6.176 1 92.56 290 GLU A CA 1
ATOM 2312 C C . GLU A 1 290 ? 7.301 6.75 -6.293 1 92.56 290 GLU A C 1
ATOM 2314 O O . GLU A 1 290 ? 7.336 5.938 -5.367 1 92.56 290 GLU A O 1
ATOM 2319 N N . ALA A 1 291 ? 6.609 6.586 -7.402 1 91.75 291 ALA A N 1
ATOM 2320 C CA . ALA A 1 291 ? 5.977 5.332 -7.801 1 91.75 291 ALA A CA 1
ATOM 2321 C C . ALA A 1 291 ? 6.496 4.859 -9.156 1 91.75 291 ALA A C 1
ATOM 2323 O O . ALA A 1 291 ? 6.793 5.676 -10.031 1 91.75 291 ALA A O 1
ATOM 2324 N N . ILE A 1 292 ? 6.512 3.627 -9.344 1 89 292 ILE A N 1
ATOM 2325 C CA . ILE A 1 292 ? 7.094 3.041 -10.539 1 89 292 ILE A CA 1
ATOM 2326 C C . ILE A 1 292 ? 6.277 3.453 -11.766 1 89 292 ILE A C 1
ATOM 2328 O O . ILE A 1 292 ? 5.055 3.309 -11.781 1 89 292 ILE A O 1
ATOM 2332 N N . SER A 1 293 ? 6.949 4.016 -12.766 1 77 293 SER A N 1
ATOM 2333 C CA . SER A 1 293 ? 6.496 4.273 -14.125 1 77 293 SER A CA 1
ATOM 2334 C C . SER A 1 293 ? 5.312 5.238 -14.141 1 77 293 SER A C 1
ATOM 2336 O O . SER A 1 293 ? 4.484 5.199 -15.055 1 77 293 SER A O 1
ATOM 2338 N N . GLN A 1 294 ? 5.172 5.996 -13.086 1 74 294 GLN A N 1
ATOM 2339 C CA . GLN A 1 294 ? 4.148 7.035 -13.078 1 74 294 GLN A CA 1
ATOM 2340 C C . GLN A 1 294 ? 4.52 8.18 -14.016 1 74 294 GLN A C 1
ATOM 2342 O O . GLN A 1 294 ? 3.666 8.695 -14.742 1 74 294 GLN A O 1
ATOM 2347 N N . VAL A 1 295 ? 5.777 8.5 -13.891 1 71.56 295 VAL A N 1
ATOM 2348 C CA . VAL A 1 295 ? 6.316 9.484 -14.828 1 71.56 295 VAL A CA 1
ATOM 2349 C C . VAL A 1 295 ? 7.543 8.906 -15.539 1 71.56 295 VAL A C 1
ATOM 2351 O O . VAL A 1 295 ? 8.07 7.871 -15.133 1 71.56 295 VAL A O 1
ATOM 2354 N N . SER A 1 296 ? 7.984 9.562 -16.547 1 66 296 SER A N 1
ATOM 2355 C CA . SER A 1 296 ? 9.039 9.062 -17.422 1 66 296 SER A CA 1
ATOM 2356 C C . SER A 1 296 ? 10.359 8.914 -16.672 1 66 296 SER A C 1
ATOM 2358 O O . SER A 1 296 ? 11.172 8.047 -17 1 66 296 SER A O 1
ATOM 2360 N N . SER A 1 297 ? 10.516 9.656 -15.734 1 71.88 297 SER A N 1
ATOM 2361 C CA . SER A 1 297 ? 11.773 9.633 -14.992 1 71.88 297 SER A CA 1
ATOM 2362 C C . SER A 1 297 ? 11.758 8.57 -13.906 1 71.88 297 SER A C 1
ATOM 2364 O O . SER A 1 297 ? 12.781 8.312 -13.266 1 71.88 297 SER A O 1
ATOM 2366 N N . GLN A 1 298 ? 10.672 7.879 -13.82 1 79.88 298 GLN A N 1
ATOM 2367 C CA . GLN A 1 298 ? 10.562 6.949 -12.695 1 79.88 298 GLN A CA 1
ATOM 2368 C C . GLN A 1 298 ? 10.523 5.504 -13.188 1 79.88 298 GLN A C 1
ATOM 2370 O O . GLN A 1 298 ? 9.711 4.707 -12.719 1 79.88 298 GLN A O 1
ATOM 2375 N N . THR A 1 299 ? 11.344 5.32 -14.18 1 84.12 299 THR A N 1
ATOM 2376 C CA . THR A 1 299 ? 11.602 3.941 -14.578 1 84.12 299 THR A CA 1
ATOM 2377 C C . THR A 1 299 ? 12.656 3.305 -13.68 1 84.12 299 THR A C 1
ATOM 2379 O O . THR A 1 299 ? 13.359 4.004 -12.945 1 84.12 299 THR A O 1
ATOM 2382 N N . LEU A 1 300 ? 12.75 2.014 -13.672 1 88.56 300 LEU A N 1
ATOM 2383 C CA . LEU A 1 300 ? 13.664 1.323 -12.773 1 88.56 300 LEU A CA 1
ATOM 2384 C C . LEU A 1 300 ? 15.109 1.685 -13.086 1 88.56 300 LEU A C 1
ATOM 2386 O O . LEU A 1 300 ? 15.891 1.995 -12.18 1 88.56 300 LEU A O 1
ATOM 2390 N N . PRO A 1 301 ? 15.508 1.754 -14.359 1 86.75 301 PRO A N 1
ATOM 2391 C CA . PRO A 1 301 ? 16.875 2.182 -14.641 1 86.75 301 PRO A CA 1
ATOM 2392 C C . PRO A 1 301 ? 17.172 3.596 -14.148 1 86.75 301 PRO A C 1
ATOM 2394 O O . PRO A 1 301 ? 18.25 3.848 -13.586 1 86.75 301 PRO A O 1
ATOM 2397 N N . ASN A 1 302 ? 16.219 4.484 -14.352 1 89.81 302 ASN A N 1
ATOM 2398 C CA . ASN A 1 302 ? 16.406 5.859 -13.898 1 89.81 302 ASN A CA 1
ATOM 2399 C C . ASN A 1 302 ? 16.469 5.938 -12.375 1 89.81 302 ASN A C 1
ATOM 2401 O O . ASN A 1 302 ? 17.297 6.676 -11.82 1 89.81 302 ASN A O 1
ATOM 2405 N N . LEU A 1 303 ? 15.617 5.148 -11.711 1 91.5 303 LEU A N 1
ATOM 2406 C CA . LEU A 1 303 ? 15.625 5.137 -10.25 1 91.5 303 LEU A CA 1
ATOM 2407 C C . LEU A 1 303 ? 16.969 4.625 -9.727 1 91.5 303 LEU A C 1
ATOM 2409 O O . LEU A 1 303 ? 17.469 5.117 -8.711 1 91.5 303 LEU A O 1
ATOM 2413 N N . SER A 1 304 ? 17.469 3.664 -10.391 1 91 304 SER A N 1
ATOM 24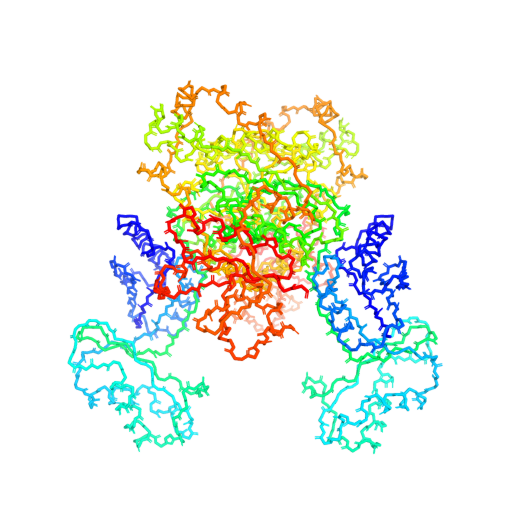14 C CA . SER A 1 304 ? 18.766 3.123 -10.008 1 91 304 SER A CA 1
ATOM 2415 C C . SER A 1 304 ? 19.844 4.188 -10.102 1 91 304 SER A C 1
ATOM 2417 O O . SER A 1 304 ? 20.688 4.309 -9.203 1 91 304 SER A O 1
ATOM 2419 N N . ILE A 1 305 ? 19.844 4.906 -11.172 1 91.69 305 ILE A N 1
ATOM 2420 C CA . ILE A 1 305 ? 20.828 5.957 -11.391 1 91.69 305 ILE A CA 1
ATOM 2421 C C . ILE A 1 305 ? 20.625 7.082 -10.383 1 91.69 305 ILE A C 1
ATOM 2423 O O . ILE A 1 305 ? 21.594 7.621 -9.836 1 91.69 305 ILE A O 1
ATOM 2427 N N . ILE A 1 306 ? 19.438 7.406 -10.086 1 93 306 ILE A N 1
ATOM 2428 C CA . ILE A 1 306 ? 19.109 8.453 -9.125 1 93 306 ILE A CA 1
ATOM 2429 C C . ILE A 1 306 ? 19.578 8.039 -7.734 1 93 306 ILE A C 1
ATOM 2431 O O . ILE A 1 306 ? 20.234 8.812 -7.039 1 93 306 ILE A O 1
ATOM 2435 N N . ASP A 1 307 ? 19.312 6.809 -7.355 1 92.75 307 ASP A N 1
ATOM 2436 C CA . ASP A 1 307 ? 19.656 6.297 -6.035 1 92.75 307 ASP A CA 1
ATOM 2437 C C . ASP A 1 307 ? 21.172 6.289 -5.84 1 92.75 307 ASP A C 1
ATOM 2439 O O . ASP A 1 307 ? 21.656 6.398 -4.711 1 92.75 307 ASP A O 1
ATOM 2443 N N . SER A 1 308 ? 21.891 6.133 -6.902 1 92.06 308 SER A N 1
ATOM 2444 C CA . SER A 1 308 ? 23.344 6.043 -6.809 1 92.06 308 SER A CA 1
ATOM 2445 C C . SER A 1 308 ? 23.969 7.387 -6.438 1 92.06 308 SER A C 1
ATOM 2447 O O . SER A 1 308 ? 25.156 7.465 -6.141 1 92.06 308 SER A O 1
ATOM 2449 N N . ALA A 1 309 ? 23.172 8.43 -6.363 1 93.19 309 ALA A N 1
ATOM 2450 C CA . ALA A 1 309 ? 23.641 9.766 -6.004 1 93.19 309 ALA A CA 1
ATOM 2451 C C . ALA A 1 309 ? 23.938 9.859 -4.508 1 93.19 309 ALA A C 1
ATOM 2453 O O . ALA A 1 309 ? 24.594 10.797 -4.055 1 93.19 309 ALA A O 1
ATOM 2454 N N . THR A 1 310 ? 23.484 8.906 -3.727 1 93.69 310 THR A N 1
ATOM 2455 C CA . THR A 1 310 ? 23.703 8.93 -2.283 1 93.69 310 THR A CA 1
ATOM 2456 C C . THR A 1 310 ? 23.875 7.52 -1.733 1 93.69 310 THR A C 1
ATOM 2458 O O . THR A 1 310 ? 23.484 6.543 -2.377 1 93.69 310 THR A O 1
ATOM 2461 N N . ASP A 1 311 ? 24.484 7.473 -0.569 1 89.62 311 ASP A N 1
ATOM 2462 C CA . ASP A 1 311 ? 24.641 6.199 0.129 1 89.62 311 ASP A CA 1
ATOM 2463 C C . ASP A 1 311 ? 23.562 6.027 1.202 1 89.62 311 ASP A C 1
ATOM 2465 O O . ASP A 1 311 ? 23.5 4.988 1.867 1 89.62 311 ASP A O 1
ATOM 2469 N N . LYS A 1 312 ? 22.75 6.984 1.278 1 93.56 312 LYS A N 1
ATOM 2470 C CA . LYS A 1 312 ? 21.672 6.902 2.268 1 93.56 312 LYS A CA 1
ATOM 2471 C C . LYS A 1 312 ? 20.578 5.957 1.806 1 93.56 312 LYS A C 1
ATOM 2473 O O . LYS A 1 312 ? 20.391 5.754 0.605 1 93.56 312 LYS A O 1
ATOM 2478 N N . LEU A 1 313 ? 19.922 5.363 2.762 1 94.56 313 LEU A N 1
ATOM 2479 C CA . LEU A 1 313 ? 18.766 4.531 2.469 1 94.56 313 LEU A CA 1
ATOM 2480 C C . LEU A 1 313 ? 17.609 5.371 1.93 1 94.56 313 LEU A C 1
ATOM 2482 O O . LEU A 1 313 ? 17.188 6.336 2.572 1 94.56 313 LEU A O 1
ATOM 2486 N N . VAL A 1 314 ? 17.125 5.074 0.716 1 96.06 314 VAL A N 1
ATOM 2487 C CA . VAL A 1 314 ? 16 5.789 0.121 1 96.06 314 VAL A CA 1
ATOM 2488 C C . VAL A 1 314 ? 14.75 4.922 0.178 1 96.06 314 VAL A C 1
ATOM 2490 O O . VAL A 1 314 ? 14.719 3.826 -0.392 1 96.06 314 VAL A O 1
ATOM 2493 N N . LEU A 1 315 ? 13.781 5.402 0.865 1 96.56 315 LEU A N 1
ATOM 2494 C CA . LEU A 1 315 ? 12.523 4.684 1.059 1 96.56 315 LEU A CA 1
ATOM 2495 C C . LEU A 1 315 ? 11.438 5.219 0.132 1 96.56 315 LEU A C 1
ATOM 2497 O O . LEU A 1 315 ? 11.297 6.434 -0.028 1 96.56 315 LEU A O 1
ATOM 2501 N N . ARG A 1 316 ? 10.711 4.328 -0.463 1 96.56 316 ARG A N 1
ATOM 2502 C CA . ARG A 1 316 ? 9.625 4.672 -1.369 1 96.56 316 ARG A CA 1
ATOM 2503 C C . ARG A 1 316 ? 8.344 3.943 -0.983 1 96.56 316 ARG A C 1
ATOM 2505 O O . ARG A 1 316 ? 7.984 2.938 -1.6 1 96.56 316 ARG A O 1
ATOM 2512 N N . PRO A 1 317 ? 7.562 4.52 -0.102 1 96.62 317 PRO A N 1
ATOM 2513 C CA . PRO A 1 317 ? 6.367 3.826 0.384 1 96.62 317 PRO A CA 1
ATOM 2514 C C . PRO A 1 317 ? 5.309 3.643 -0.702 1 96.62 317 PRO A C 1
ATOM 2516 O O . PRO A 1 317 ? 4.453 2.758 -0.595 1 96.62 317 PRO A O 1
ATOM 2519 N N . LEU A 1 318 ? 5.32 4.398 -1.768 1 96.56 318 LEU A N 1
ATOM 2520 C CA . LEU A 1 318 ? 4.289 4.355 -2.799 1 96.56 318 LEU A CA 1
ATOM 2521 C C . LEU A 1 318 ? 4.777 3.596 -4.027 1 96.56 318 LEU A C 1
ATOM 2523 O O . LEU A 1 318 ? 4.148 3.646 -5.086 1 96.56 318 LEU A O 1
ATOM 2527 N N . LEU A 1 319 ? 5.789 2.893 -3.908 1 94.56 319 LEU A N 1
ATOM 2528 C CA . LEU A 1 319 ? 6.531 2.301 -5.016 1 94.56 319 LEU A CA 1
ATOM 2529 C C . LEU A 1 319 ? 5.602 1.544 -5.957 1 94.56 319 LEU A C 1
ATOM 2531 O O . LEU A 1 319 ? 5.684 1.699 -7.176 1 94.56 319 LEU A O 1
ATOM 2535 N N . ALA A 1 320 ? 4.727 0.739 -5.445 1 93.44 320 ALA A N 1
ATOM 2536 C CA . ALA A 1 320 ? 3.891 -0.137 -6.262 1 93.44 320 ALA A CA 1
ATOM 2537 C C . ALA A 1 320 ? 2.438 0.329 -6.254 1 93.44 320 ALA A C 1
ATOM 2539 O O . ALA A 1 320 ? 1.54 -0.408 -6.672 1 93.44 320 ALA A O 1
ATOM 2540 N N . SER A 1 321 ? 2.182 1.531 -5.855 1 94.31 321 SER A N 1
ATOM 2541 C CA . SER A 1 321 ? 0.82 2.049 -5.766 1 94.31 321 SER A CA 1
ATOM 2542 C C . SER A 1 321 ? 0.341 2.586 -7.109 1 94.31 321 SER A C 1
ATOM 2544 O O . SER A 1 321 ? 1.129 3.137 -7.883 1 94.31 321 SER A O 1
ATOM 2546 N N . HIS A 1 322 ? -0.966 2.432 -7.32 1 92.94 322 HIS A N 1
ATOM 2547 C CA . HIS A 1 322 ? -1.605 3.076 -8.461 1 92.94 322 HIS A CA 1
ATOM 2548 C C . HIS A 1 322 ? -1.924 4.539 -8.156 1 92.94 322 HIS A C 1
ATOM 2550 O O . HIS A 1 322 ? -2.109 4.91 -7 1 92.94 322 HIS A O 1
ATOM 2556 N N . LYS A 1 323 ? -1.928 5.297 -9.141 1 91.81 323 LYS A N 1
ATOM 2557 C CA . LYS A 1 323 ? -2.191 6.723 -8.984 1 91.81 323 LYS A CA 1
ATOM 2558 C C . LYS A 1 323 ? -3.531 6.961 -8.297 1 91.81 323 LYS A C 1
ATOM 2560 O O . LYS A 1 323 ? -3.631 7.789 -7.391 1 91.81 323 LYS A O 1
ATOM 2565 N N . GLN A 1 324 ? -4.5 6.234 -8.656 1 91.69 324 GLN A N 1
ATOM 2566 C CA . GLN A 1 324 ? -5.824 6.418 -8.07 1 91.69 324 GLN A CA 1
ATOM 2567 C C . GLN A 1 324 ? -5.82 6.09 -6.582 1 91.69 324 GLN A C 1
ATOM 2569 O O . GLN A 1 324 ? -6.5 6.746 -5.793 1 91.69 324 GLN A O 1
ATOM 2574 N N . ASP A 1 325 ? -5.109 5.051 -6.23 1 94.12 325 ASP A N 1
ATOM 2575 C CA . ASP A 1 325 ? -4.984 4.703 -4.82 1 94.12 325 ASP A CA 1
ATOM 2576 C C . ASP A 1 325 ? -4.379 5.859 -4.023 1 94.12 325 ASP A C 1
ATOM 2578 O O . ASP A 1 325 ? -4.801 6.133 -2.898 1 94.12 325 ASP A O 1
ATOM 2582 N N . ILE A 1 326 ? -3.395 6.5 -4.586 1 95.75 326 ILE A N 1
ATOM 2583 C CA . ILE A 1 326 ? -2.705 7.613 -3.945 1 95.75 326 ILE A CA 1
ATOM 2584 C C . ILE A 1 326 ? -3.668 8.789 -3.777 1 95.75 326 ILE A C 1
ATOM 2586 O O . ILE A 1 326 ? -3.752 9.383 -2.699 1 95.75 326 ILE A O 1
ATOM 2590 N N . ILE A 1 327 ? -4.395 9.078 -4.785 1 94.88 327 ILE A N 1
ATOM 2591 C CA . ILE A 1 327 ? -5.352 10.18 -4.754 1 94.88 327 ILE A CA 1
ATOM 2592 C C . ILE A 1 327 ? -6.43 9.891 -3.715 1 94.88 327 ILE A C 1
ATOM 2594 O O . ILE A 1 327 ? -6.809 10.781 -2.945 1 94.88 327 ILE A O 1
ATOM 2598 N N . ASP A 1 328 ? -6.91 8.688 -3.703 1 96.19 328 ASP A N 1
ATOM 2599 C CA . ASP A 1 328 ? -7.918 8.289 -2.725 1 96.19 328 ASP A CA 1
ATOM 2600 C C . ASP A 1 328 ? -7.402 8.469 -1.299 1 96.19 328 ASP A C 1
ATOM 2602 O O . ASP A 1 328 ? -8.117 8.977 -0.433 1 96.19 328 ASP A O 1
ATOM 2606 N N . GLN A 1 329 ? -6.25 8.016 -1.095 1 96.88 329 GLN A N 1
ATOM 2607 C CA . GLN A 1 329 ? -5.672 8.164 0.238 1 96.88 329 GLN A CA 1
ATOM 2608 C C . GLN A 1 329 ? -5.449 9.633 0.583 1 96.88 329 GLN A C 1
ATOM 2610 O O . GLN A 1 329 ? -5.664 10.047 1.724 1 96.88 329 GLN A O 1
ATOM 2615 N N . ALA A 1 330 ? -5 10.414 -0.361 1 96.75 330 ALA A N 1
ATOM 2616 C CA . ALA A 1 330 ? -4.832 11.852 -0.144 1 96.75 330 ALA A CA 1
ATOM 2617 C C . ALA A 1 330 ? -6.152 12.5 0.259 1 96.75 330 ALA A C 1
ATOM 2619 O O . ALA A 1 330 ? -6.176 13.406 1.099 1 96.75 330 ALA A O 1
ATOM 2620 N N . THR A 1 331 ? -7.199 12.031 -0.313 1 95.75 331 THR A N 1
ATOM 2621 C CA . THR A 1 331 ? -8.531 12.539 0.016 1 95.75 331 THR A CA 1
ATOM 2622 C C . THR A 1 331 ? -8.93 12.117 1.428 1 95.75 331 THR A C 1
ATOM 2624 O O . THR A 1 331 ? -9.453 12.93 2.193 1 95.75 331 THR A O 1
ATOM 2627 N N . GLU A 1 332 ? -8.648 10.969 1.722 1 96.31 332 GLU A N 1
ATOM 2628 C CA . GLU A 1 332 ? -8.969 10.445 3.045 1 96.31 332 GLU A CA 1
ATOM 2629 C C . GLU A 1 332 ? -8.227 11.211 4.137 1 96.31 332 GLU A C 1
ATOM 2631 O O . GLU A 1 332 ? -8.797 11.516 5.188 1 96.31 332 GLU A O 1
ATOM 2636 N N . ILE A 1 333 ? -7.012 11.57 3.889 1 96.81 333 ILE A N 1
ATOM 2637 C CA . ILE A 1 333 ? -6.215 12.188 4.941 1 96.81 333 ILE A CA 1
ATOM 2638 C C . ILE A 1 333 ? -6.355 13.703 4.879 1 96.81 333 ILE A C 1
ATOM 2640 O O . ILE A 1 333 ? -5.844 14.422 5.746 1 96.81 333 ILE A O 1
ATOM 2644 N N . GLY A 1 334 ? -7 14.234 3.805 1 93.81 334 GLY A N 1
ATOM 2645 C CA . GLY A 1 334 ? -7.348 15.648 3.744 1 93.81 334 GLY A CA 1
ATOM 2646 C C . GLY A 1 334 ? -6.32 16.484 3.002 1 93.81 334 GLY A C 1
ATOM 2647 O O . GLY A 1 334 ? -6.348 17.703 3.064 1 93.81 334 GLY A O 1
ATOM 2648 N N . THR A 1 335 ? -5.352 15.883 2.281 1 94.44 335 THR A N 1
ATOM 2649 C CA . THR A 1 335 ? -4.301 16.641 1.621 1 94.44 335 THR A CA 1
ATOM 2650 C C . THR A 1 335 ? -4.625 16.844 0.144 1 94.44 335 THR A C 1
ATOM 2652 O O . THR A 1 335 ? -3.947 17.609 -0.547 1 94.44 335 THR A O 1
ATOM 2655 N N . ALA A 1 336 ? -5.664 16.234 -0.369 1 92.81 336 ALA A N 1
ATOM 2656 C CA . ALA A 1 336 ? -5.996 16.266 -1.791 1 92.81 336 ALA A CA 1
ATOM 2657 C C . ALA A 1 336 ? -6.234 17.703 -2.258 1 92.81 336 ALA A C 1
ATOM 2659 O O . ALA A 1 336 ? -5.789 18.094 -3.34 1 92.81 336 ALA A O 1
ATOM 2660 N N . ASP A 1 337 ? -6.859 18.438 -1.482 1 85.12 337 ASP A N 1
ATOM 2661 C CA . ASP A 1 337 ? -7.219 19.797 -1.874 1 85.12 337 ASP A CA 1
ATOM 2662 C C . ASP A 1 337 ? -5.977 20.688 -1.983 1 85.12 337 ASP A C 1
ATOM 2664 O O . ASP A 1 337 ? -5.91 21.562 -2.844 1 85.12 337 ASP A O 1
ATOM 2668 N N . PHE A 1 338 ? -5.043 20.516 -1.071 1 84.31 338 PHE A N 1
ATOM 2669 C CA . PHE A 1 338 ? -3.775 21.219 -1.179 1 84.31 338 PHE A CA 1
ATOM 2670 C C . PHE A 1 338 ? -3.074 20.875 -2.488 1 84.31 338 PHE A C 1
ATOM 2672 O O . PHE A 1 338 ? -2.617 21.781 -3.203 1 84.31 338 PHE A O 1
ATOM 2679 N N . ALA A 1 339 ? -3.043 19.594 -2.771 1 86.19 339 ALA A N 1
ATOM 2680 C CA . ALA A 1 339 ? -2.303 19.078 -3.922 1 86.19 339 ALA A CA 1
ATOM 2681 C C . ALA A 1 339 ? -2.9 19.594 -5.23 1 86.19 339 ALA A C 1
ATOM 2683 O O . ALA A 1 339 ? -2.172 19.906 -6.176 1 86.19 339 ALA A O 1
ATOM 2684 N N . LYS A 1 340 ? -4.172 19.656 -5.352 1 83.56 340 LYS A N 1
ATOM 2685 C CA . LYS A 1 340 ? -4.859 20.094 -6.562 1 83.56 340 LYS A CA 1
ATOM 2686 C C . LYS A 1 340 ? -4.477 21.531 -6.922 1 83.56 340 LYS A C 1
ATOM 2688 O O . LYS A 1 340 ? -4.488 21.906 -8.094 1 83.56 340 LYS A O 1
ATOM 2693 N N . HIS A 1 341 ? -4.102 22.219 -5.992 1 74.06 341 HIS A N 1
ATOM 2694 C CA . HIS A 1 341 ? -3.838 23.625 -6.215 1 74.06 341 HIS A CA 1
ATOM 2695 C C . HIS A 1 341 ? -2.34 23.922 -6.211 1 74.06 341 HIS A C 1
ATOM 2697 O O . HIS A 1 341 ? -1.929 25.078 -6.289 1 74.06 341 HIS A O 1
ATOM 2703 N N . MET A 1 342 ? -1.591 22.859 -6.129 1 74.75 342 MET A N 1
ATOM 2704 C CA . MET A 1 342 ? -0.138 23 -6.164 1 74.75 342 MET A CA 1
ATOM 2705 C C . MET A 1 342 ? 0.37 23.062 -7.602 1 74.75 342 MET A C 1
ATOM 2707 O O . MET A 1 342 ? 0.067 22.188 -8.406 1 74.75 342 MET A O 1
ATOM 2711 N N . PRO A 1 343 ? 0.958 24.094 -7.906 1 62.88 343 PRO A N 1
ATOM 2712 C CA . PRO A 1 343 ? 1.523 24.109 -9.258 1 62.88 343 PRO A CA 1
ATOM 2713 C C . PRO A 1 343 ? 2.645 23.094 -9.445 1 62.88 343 PRO A C 1
ATOM 2715 O O . PRO A 1 343 ? 3.35 22.766 -8.492 1 62.88 343 PRO A O 1
ATOM 2718 N N . GLU A 1 344 ? 2.732 22.453 -10.578 1 58.72 344 GLU A N 1
ATOM 2719 C CA . GLU A 1 344 ? 3.818 21.531 -10.883 1 58.72 344 GLU A CA 1
ATOM 2720 C C . GLU A 1 344 ? 5.039 22.266 -11.422 1 58.72 344 GLU A C 1
ATOM 2722 O O . GLU A 1 344 ? 4.98 22.859 -12.5 1 58.72 344 GLU A O 1
ATOM 2727 N N . TYR A 1 345 ? 6.004 22.344 -10.68 1 54.38 345 TYR A N 1
ATOM 2728 C CA . TYR A 1 345 ? 7.176 23.094 -11.102 1 54.38 345 TYR A CA 1
ATOM 2729 C C . TYR A 1 345 ? 8.242 22.172 -11.688 1 54.38 345 TYR A C 1
ATOM 2731 O O . TYR A 1 345 ? 9.039 22.594 -12.523 1 54.38 345 TYR A O 1
ATOM 2739 N N . CYS A 1 346 ? 8.266 20.938 -11.328 1 56.03 346 CYS A N 1
ATOM 2740 C CA . CYS A 1 346 ? 9.297 20.031 -11.812 1 56.03 346 CYS A CA 1
ATOM 2741 C C . CYS A 1 346 ? 9.086 19.719 -13.289 1 56.03 346 CYS A C 1
ATOM 2743 O O . CYS A 1 346 ? 10.047 19.422 -14.008 1 56.03 346 CYS A O 1
ATOM 2745 N N . GLY A 1 347 ? 7.934 19.734 -13.703 1 53.41 347 GLY A N 1
ATOM 2746 C CA . GLY A 1 347 ? 7.633 19.406 -15.094 1 53.41 347 GLY A CA 1
ATOM 2747 C C . GLY A 1 347 ? 8.25 20.375 -16.078 1 53.41 347 GLY A C 1
ATOM 2748 O O . GLY A 1 347 ? 8.414 20.047 -17.25 1 53.41 347 GLY A O 1
ATOM 2749 N N . VAL A 1 348 ? 8.703 21.453 -15.695 1 45.28 348 VAL A N 1
ATOM 2750 C CA . VAL A 1 348 ? 9.156 22.5 -16.594 1 45.28 348 VAL A CA 1
ATOM 2751 C C . VAL A 1 348 ? 10.516 22.125 -17.188 1 45.28 348 VAL A C 1
ATOM 2753 O O . VAL A 1 348 ? 10.844 22.516 -18.312 1 45.28 348 VAL A O 1
ATOM 2756 N N . ILE A 1 349 ? 11.172 21.203 -16.562 1 54.78 349 ILE A N 1
ATOM 2757 C CA . ILE A 1 349 ? 12.539 20.969 -17 1 54.78 349 ILE A CA 1
ATOM 2758 C C . ILE A 1 349 ? 12.602 19.688 -17.828 1 54.78 349 ILE A C 1
ATOM 2760 O O . ILE A 1 349 ? 13.68 19.234 -18.203 1 54.78 349 ILE A O 1
ATOM 2764 N N . SER A 1 350 ? 11.422 19.234 -18.172 1 59.25 350 SER A N 1
ATOM 2765 C CA . SER A 1 350 ? 11.477 17.953 -18.844 1 59.25 350 SER A CA 1
ATOM 2766 C C . SER A 1 350 ? 11.18 18.078 -20.328 1 59.25 350 SER A C 1
ATOM 2768 O O . SER A 1 350 ? 10.039 18.359 -20.719 1 59.25 350 SER A O 1
ATOM 2770 N N . VAL A 1 351 ? 12.266 18.156 -21.078 1 60.78 351 VAL A N 1
ATOM 2771 C CA . VAL A 1 351 ? 12.141 18.109 -22.531 1 60.78 351 VAL A CA 1
ATOM 2772 C C . VAL A 1 351 ? 12.672 16.781 -23.047 1 60.78 351 VAL A C 1
ATOM 2774 O O . VAL A 1 351 ? 13.883 16.531 -23.031 1 60.78 351 VAL A O 1
ATOM 2777 N N . ASN A 1 352 ? 11.844 15.906 -23.5 1 69.88 352 ASN A N 1
ATOM 2778 C CA . ASN A 1 352 ? 12.18 14.594 -24.047 1 69.88 352 ASN A CA 1
ATOM 2779 C C . ASN A 1 352 ? 12.992 13.773 -23.047 1 69.88 352 ASN A C 1
ATOM 2781 O O . ASN A 1 352 ? 14.133 13.398 -23.328 1 69.88 352 ASN A O 1
ATOM 2785 N N . PRO A 1 353 ? 12.383 13.523 -21.969 1 74.69 353 PRO A N 1
ATOM 2786 C CA . PRO A 1 353 ? 13.117 12.844 -20.891 1 74.69 353 PRO A CA 1
ATOM 2787 C C . PRO A 1 353 ? 13.492 11.406 -21.266 1 74.69 353 PRO A C 1
ATOM 2789 O O . PRO A 1 353 ? 12.727 10.719 -21.938 1 74.69 353 PRO A O 1
ATOM 2792 N N . THR A 1 354 ? 14.719 11.047 -20.906 1 77.62 354 THR A N 1
ATOM 2793 C CA . THR A 1 354 ? 15.172 9.68 -21.141 1 77.62 354 THR A CA 1
ATOM 2794 C C . THR A 1 354 ? 14.492 8.719 -20.172 1 77.62 354 THR A C 1
ATOM 2796 O O . THR A 1 354 ? 14.367 9.016 -18.969 1 77.62 354 THR A O 1
ATOM 2799 N N . THR A 1 355 ? 14.039 7.621 -20.734 1 75.81 355 THR A N 1
ATOM 2800 C CA . THR A 1 355 ? 13.398 6.59 -19.922 1 75.81 355 THR A CA 1
ATOM 2801 C C . THR A 1 355 ? 14.414 5.516 -19.516 1 75.81 355 THR A C 1
ATOM 2803 O O . THR A 1 355 ? 14.141 4.699 -18.641 1 75.81 355 THR A O 1
ATOM 2806 N N . HIS A 1 356 ? 15.547 5.605 -20.141 1 81.62 356 HIS A N 1
ATOM 2807 C CA . HIS A 1 356 ? 16.609 4.633 -19.875 1 81.62 356 HIS A CA 1
ATOM 2808 C C . HIS A 1 356 ? 17.969 5.301 -19.844 1 81.62 356 HIS A C 1
ATOM 2810 O O . HIS A 1 356 ? 18.797 5.09 -20.734 1 81.62 356 HIS A O 1
ATOM 2816 N N . ALA A 1 357 ? 18.203 5.93 -18.766 1 85.31 357 ALA A N 1
ATOM 2817 C CA . ALA A 1 357 ? 19.469 6.633 -18.609 1 85.31 357 ALA A CA 1
ATOM 2818 C C . ALA A 1 357 ? 20.625 5.645 -18.438 1 85.31 357 ALA A C 1
ATOM 2820 O O . ALA A 1 357 ? 20.469 4.609 -17.797 1 85.31 357 ALA A O 1
ATOM 2821 N N . LYS A 1 358 ? 21.609 5.934 -19.094 1 88.56 358 LYS A N 1
ATOM 2822 C CA . LYS A 1 358 ? 22.828 5.125 -19 1 88.56 358 LYS A CA 1
ATOM 2823 C C . LYS A 1 358 ? 23.812 5.73 -18 1 88.56 358 LYS A C 1
ATOM 2825 O O . LYS A 1 358 ? 23.984 6.949 -17.953 1 88.56 358 LYS A O 1
ATOM 2830 N N . ARG A 1 359 ? 24.453 4.895 -17.312 1 88.44 359 ARG A N 1
ATOM 2831 C CA . ARG A 1 359 ? 25.344 5.328 -16.234 1 88.44 359 ARG A CA 1
ATOM 2832 C C . ARG A 1 359 ? 26.484 6.191 -16.75 1 88.44 359 ARG A C 1
ATOM 2834 O O . ARG A 1 359 ? 26.781 7.238 -16.188 1 88.44 359 ARG A O 1
ATOM 2841 N N . HIS A 1 360 ? 27.156 5.734 -17.812 1 89.19 360 HIS A N 1
ATOM 2842 C CA . HIS A 1 360 ? 28.297 6.461 -18.359 1 89.19 360 HIS A CA 1
ATOM 2843 C C . HIS A 1 360 ? 27.875 7.836 -18.875 1 89.19 360 HIS A C 1
ATOM 2845 O O . HIS A 1 360 ? 28.594 8.82 -18.688 1 89.19 360 HIS A O 1
ATOM 2851 N N . ARG A 1 361 ? 26.797 7.902 -19.469 1 91.25 361 ARG A N 1
ATOM 2852 C CA . ARG A 1 361 ? 26.297 9.18 -19.969 1 91.25 361 ARG A CA 1
ATOM 2853 C C . ARG A 1 361 ? 25.906 10.094 -18.812 1 91.25 361 ARG A C 1
ATOM 2855 O O . ARG A 1 361 ? 26.109 11.312 -18.875 1 91.25 361 ARG A O 1
ATOM 2862 N N . MET A 1 362 ? 25.328 9.492 -17.828 1 91.38 362 MET A N 1
ATOM 2863 C CA . MET A 1 362 ? 24.938 10.273 -16.656 1 91.38 362 MET A CA 1
ATOM 2864 C C . MET A 1 362 ? 26.172 10.898 -15.984 1 91.38 362 MET A C 1
ATOM 2866 O O . MET A 1 362 ? 26.125 12.062 -15.586 1 91.38 362 MET A O 1
ATOM 2870 N N . GLU A 1 363 ? 27.219 10.133 -15.859 1 91.69 363 GLU A N 1
ATOM 2871 C CA . GLU A 1 363 ? 28.453 10.641 -15.273 1 91.69 363 GLU A CA 1
ATOM 2872 C C . GLU A 1 363 ? 29.016 11.797 -16.094 1 91.69 363 GLU A C 1
ATOM 2874 O O . GLU A 1 363 ? 29.516 12.773 -15.531 1 91.69 363 GLU A O 1
ATOM 2879 N N . HIS A 1 364 ? 28.938 11.633 -17.344 1 92.12 364 HIS A N 1
ATOM 2880 C CA . HIS A 1 364 ? 29.406 12.688 -18.234 1 92.12 364 HIS A CA 1
ATOM 2881 C C . HIS A 1 364 ? 28.609 13.969 -18.047 1 92.12 364 HIS A C 1
ATOM 2883 O O . HIS A 1 364 ? 29.188 15.047 -17.891 1 92.12 364 HIS A O 1
ATOM 2889 N N . GLU A 1 365 ? 27.312 13.844 -18.031 1 90.06 365 GLU A N 1
ATOM 2890 C CA . GLU A 1 365 ? 26.438 15 -17.859 1 90.06 365 GLU A CA 1
ATOM 2891 C C . GLU A 1 365 ? 26.625 15.641 -16.484 1 90.06 365 GLU A C 1
ATOM 2893 O O . GLU A 1 365 ? 26.625 16.859 -16.359 1 90.06 365 GLU A O 1
ATOM 2898 N N . GLU A 1 366 ? 26.797 14.883 -15.508 1 91.81 366 GLU A N 1
ATOM 2899 C CA . GLU A 1 366 ? 26.938 15.383 -14.141 1 91.81 366 GLU A CA 1
ATOM 2900 C C . GLU A 1 366 ? 28.25 16.109 -13.961 1 91.81 366 GLU A C 1
ATOM 2902 O O . GLU A 1 366 ? 28.359 17.031 -13.141 1 91.81 366 GLU A O 1
ATOM 2907 N N . LYS A 1 367 ? 29.25 15.734 -14.719 1 92.12 367 LYS A N 1
ATOM 2908 C CA . LYS A 1 367 ? 30.531 16.422 -14.664 1 92.12 367 LYS A CA 1
ATOM 2909 C C . LYS A 1 367 ? 30.422 17.844 -15.188 1 92.12 367 LYS A C 1
ATOM 2911 O O . LYS A 1 367 ? 31.219 18.719 -14.82 1 92.12 367 LYS A O 1
ATOM 2916 N N . GLN A 1 368 ? 29.531 18.047 -16.047 1 91.38 368 GLN A N 1
ATOM 2917 C CA . GLN A 1 368 ? 29.312 19.391 -16.578 1 91.38 368 GLN A CA 1
ATOM 2918 C C . GLN A 1 368 ? 28.672 20.297 -15.539 1 91.38 368 GLN A C 1
ATOM 2920 O O . GLN A 1 368 ? 28.797 21.531 -15.625 1 91.38 368 GLN A O 1
ATOM 2925 N N . PHE A 1 369 ? 28.047 19.75 -14.57 1 93.25 369 PHE A N 1
ATOM 2926 C CA . PHE A 1 369 ? 27.375 20.5 -13.508 1 93.25 369 PHE A CA 1
ATOM 2927 C C . PHE A 1 369 ? 28.391 21 -12.484 1 93.25 369 PHE A C 1
ATOM 2929 O O . PHE A 1 369 ? 29.203 20.219 -11.977 1 93.25 369 PHE A O 1
ATOM 2936 N N . ASP A 1 370 ? 28.391 22.281 -12.195 1 92.94 370 ASP A N 1
ATOM 2937 C CA . ASP A 1 370 ? 29.25 22.875 -11.172 1 92.94 370 ASP A CA 1
ATOM 2938 C C . ASP A 1 370 ? 28.703 22.594 -9.773 1 92.94 370 ASP A C 1
ATOM 2940 O O . ASP A 1 370 ? 27.812 23.297 -9.305 1 92.94 370 ASP A O 1
ATOM 2944 N N . MET A 1 371 ? 29.359 21.766 -9.016 1 95.69 371 MET A N 1
ATOM 2945 C CA . MET A 1 371 ? 28.891 21.328 -7.703 1 95.69 371 MET A CA 1
ATOM 2946 C C . MET A 1 371 ? 28.922 22.484 -6.699 1 95.69 371 MET A C 1
ATOM 2948 O O . MET A 1 371 ? 28.25 22.422 -5.664 1 95.69 371 MET A O 1
ATOM 2952 N N . ALA A 1 372 ? 29.641 23.5 -7 1 94.81 372 ALA A N 1
ATOM 2953 C CA . ALA A 1 372 ? 29.672 24.672 -6.125 1 94.81 372 ALA A CA 1
ATOM 2954 C C . ALA A 1 372 ? 28.312 25.344 -6.031 1 94.81 372 ALA A C 1
ATOM 2956 O O . ALA A 1 372 ? 27.953 25.906 -4.996 1 94.81 372 ALA A O 1
ATOM 2957 N N . VAL A 1 373 ? 27.594 25.234 -7.102 1 92.75 373 VAL A N 1
ATOM 2958 C CA . VAL A 1 373 ? 26.25 25.812 -7.137 1 92.75 373 VAL A CA 1
ATOM 2959 C C . VAL A 1 373 ? 25.344 25.078 -6.133 1 92.75 373 VAL A C 1
ATOM 2961 O O . VAL A 1 373 ? 24.578 25.719 -5.402 1 92.75 373 VAL A O 1
ATOM 2964 N N . LEU A 1 374 ? 25.422 23.766 -6.066 1 96 374 LEU A N 1
ATOM 2965 C CA . LEU A 1 374 ? 24.656 22.969 -5.102 1 96 374 LEU A CA 1
ATOM 2966 C C . LEU A 1 374 ? 25.094 23.297 -3.674 1 96 374 LEU A C 1
ATOM 2968 O O . LEU A 1 374 ? 24.25 23.484 -2.793 1 96 374 LEU A O 1
ATOM 2972 N N . GLU A 1 375 ? 26.406 23.422 -3.455 1 96.44 375 GLU A N 1
ATOM 2973 C CA . GLU A 1 375 ? 26.922 23.719 -2.125 1 96.44 375 GLU A CA 1
ATOM 2974 C C . GLU A 1 375 ? 26.422 25.062 -1.614 1 96.44 375 GLU A C 1
ATOM 2976 O O . GLU A 1 375 ? 26.078 25.188 -0.438 1 96.44 375 GLU A O 1
ATOM 2981 N N . ARG A 1 376 ? 26.375 25.984 -2.479 1 93.75 376 ARG A N 1
ATOM 2982 C CA . ARG A 1 376 ? 25.875 27.312 -2.105 1 93.75 376 ARG A CA 1
ATOM 2983 C C . ARG A 1 376 ? 24.406 27.25 -1.722 1 93.75 376 ARG A C 1
ATOM 2985 O O . ARG A 1 376 ? 23.984 27.891 -0.763 1 93.75 376 ARG A O 1
ATOM 2992 N N . ALA A 1 377 ? 23.641 26.5 -2.477 1 93.69 377 ALA A N 1
ATOM 2993 C CA . ALA A 1 377 ? 22.219 26.328 -2.168 1 93.69 377 ALA A CA 1
ATOM 2994 C C . ALA A 1 377 ? 22.031 25.688 -0.801 1 93.69 377 ALA A C 1
ATOM 2996 O O . ALA A 1 377 ? 21.172 26.094 -0.027 1 93.69 377 ALA A O 1
ATOM 2997 N N . LEU A 1 378 ? 22.859 24.688 -0.481 1 97.25 378 LEU A N 1
ATOM 2998 C CA . LEU A 1 378 ? 22.766 23.953 0.772 1 97.25 378 LEU A CA 1
ATOM 2999 C C . LEU A 1 378 ? 23.156 24.828 1.955 1 97.25 378 LEU A C 1
ATOM 3001 O O . LEU A 1 378 ? 22.578 24.719 3.037 1 97.25 378 LEU A O 1
ATOM 3005 N N . GLU A 1 379 ? 24.109 25.688 1.737 1 95.31 379 GLU A N 1
ATOM 3006 C CA . GLU A 1 379 ? 24.531 26.625 2.781 1 95.31 379 GLU A CA 1
ATOM 3007 C C . GLU A 1 379 ? 23.422 27.625 3.117 1 95.31 379 GLU A C 1
ATOM 3009 O O . GLU A 1 379 ? 23.328 28.094 4.25 1 95.31 379 GLU A O 1
ATOM 3014 N N . ARG A 1 380 ? 22.641 27.875 2.191 1 93.12 380 ARG A N 1
ATOM 3015 C CA . ARG A 1 380 ? 21.578 28.875 2.361 1 93.12 380 ARG A CA 1
ATOM 3016 C C . ARG A 1 380 ? 20.281 28.219 2.814 1 93.12 380 ARG A C 1
ATOM 3018 O O . ARG A 1 380 ? 19.25 28.875 2.906 1 93.12 380 ARG A O 1
ATOM 3025 N N . ALA A 1 381 ? 20.328 26.953 3.102 1 95.88 381 ALA A N 1
ATOM 3026 C CA . ALA A 1 381 ? 19.125 26.234 3.537 1 95.88 381 ALA A CA 1
ATOM 3027 C C . ALA A 1 381 ? 18.609 26.781 4.863 1 95.88 381 ALA A C 1
ATOM 3029 O O . ALA A 1 381 ? 19.391 27.141 5.746 1 95.88 381 ALA A O 1
ATOM 3030 N N . LYS A 1 382 ? 17.328 26.891 5.023 1 92.75 382 LYS A N 1
ATOM 3031 C CA . LYS A 1 382 ? 16.688 27.359 6.254 1 92.75 382 LYS A CA 1
ATOM 3032 C C . LYS A 1 382 ? 16.047 26.203 7.02 1 92.75 382 LYS A C 1
ATOM 3034 O O . LYS A 1 382 ? 15.336 25.391 6.438 1 92.75 382 LYS A O 1
ATOM 3039 N N . PHE A 1 383 ? 16.391 26.109 8.266 1 94.88 383 PHE A N 1
ATOM 3040 C CA . PHE A 1 383 ? 15.812 25.141 9.18 1 94.88 383 PHE A CA 1
ATOM 3041 C C . PHE A 1 383 ? 14.75 25.797 10.055 1 94.88 383 PHE A C 1
ATOM 3043 O O . PHE A 1 383 ? 15.047 26.703 10.828 1 94.88 383 PHE A O 1
ATOM 3050 N N . ILE A 1 384 ? 13.516 25.328 9.93 1 93.12 384 ILE A N 1
ATOM 3051 C CA . ILE A 1 384 ? 12.422 25.938 10.664 1 93.12 384 ILE A CA 1
ATOM 3052 C C . ILE A 1 384 ? 11.656 24.859 11.438 1 93.12 384 ILE A C 1
ATOM 3054 O O . ILE A 1 384 ? 11.375 23.781 10.898 1 93.12 384 ILE A O 1
ATOM 3058 N N . SER A 1 385 ? 11.344 25.172 12.609 1 94.5 385 SER A N 1
ATOM 3059 C CA . SER A 1 385 ? 10.469 24.25 13.344 1 94.5 385 SER A CA 1
ATOM 3060 C C . SER A 1 385 ? 9.07 24.234 12.75 1 94.5 385 SER A C 1
ATOM 3062 O O . SER A 1 385 ? 8.508 25.297 12.438 1 94.5 385 SER A O 1
ATOM 3064 N N . ILE A 1 386 ? 8.508 23.109 12.594 1 92.88 386 ILE A N 1
ATOM 3065 C CA . ILE A 1 386 ? 7.266 22.922 11.859 1 92.88 386 ILE A CA 1
ATOM 3066 C C . ILE A 1 386 ? 6.141 23.703 12.547 1 92.88 386 ILE A C 1
ATOM 3068 O O . ILE A 1 386 ? 5.203 24.172 11.891 1 92.88 386 ILE A O 1
ATOM 3072 N N . ASP A 1 387 ? 6.211 23.797 13.883 1 89.19 387 ASP A N 1
ATOM 3073 C CA . ASP A 1 387 ? 5.164 24.484 14.633 1 89.19 387 ASP A CA 1
ATOM 3074 C C . ASP A 1 387 ? 5.242 26 14.422 1 89.19 387 ASP A C 1
ATOM 3076 O O . ASP A 1 387 ? 4.285 26.719 14.711 1 89.19 387 ASP A O 1
ATOM 3080 N N . HIS A 1 388 ? 6.363 26.484 13.797 1 86.19 388 HIS A N 1
ATOM 3081 C CA . HIS A 1 388 ? 6.566 27.906 13.602 1 86.19 388 HIS A CA 1
ATOM 3082 C C . HIS A 1 388 ? 6.586 28.266 12.125 1 86.19 388 HIS A C 1
ATOM 3084 O O . HIS A 1 388 ? 6.828 29.422 11.766 1 86.19 388 HIS A O 1
ATOM 3090 N N . VAL A 1 389 ? 6.359 27.328 11.383 1 82.88 389 VAL A N 1
ATOM 3091 C CA . VAL A 1 389 ? 6.539 27.547 9.945 1 82.88 389 VAL A CA 1
ATOM 3092 C C . VAL A 1 389 ? 5.535 28.578 9.445 1 82.88 389 VAL A C 1
ATOM 3094 O O . VAL A 1 389 ? 5.848 29.375 8.57 1 82.88 389 VAL A O 1
ATOM 3097 N N . ILE A 1 390 ? 4.43 28.578 10.031 1 73.5 390 ILE A N 1
ATOM 3098 C CA . ILE A 1 390 ? 3.387 29.5 9.617 1 73.5 390 ILE A CA 1
ATOM 3099 C C . ILE A 1 390 ? 3.74 30.922 10.078 1 73.5 390 ILE A C 1
ATOM 3101 O O . ILE A 1 390 ? 3.557 31.891 9.336 1 73.5 390 ILE A O 1
ATOM 3105 N N . ASP A 1 391 ? 4.324 31 11.258 1 71.88 391 ASP A N 1
ATOM 3106 C CA . ASP A 1 391 ? 4.711 32.281 11.82 1 71.88 391 ASP A CA 1
ATOM 3107 C C . ASP A 1 391 ? 5.844 32.938 11.008 1 71.88 391 ASP A C 1
ATOM 3109 O O . ASP A 1 391 ? 5.867 34.156 10.812 1 71.88 391 ASP A O 1
ATOM 3113 N N . GLU A 1 392 ? 6.688 32.188 10.602 1 66.75 392 GLU A N 1
ATOM 3114 C CA . GLU A 1 392 ? 7.863 32.625 9.867 1 66.75 392 GLU A CA 1
ATOM 3115 C C . GLU A 1 392 ? 7.477 33.219 8.508 1 66.75 392 GLU A C 1
ATOM 3117 O O . GLU A 1 392 ? 8.133 34.125 8.008 1 66.75 392 GLU A O 1
ATOM 3122 N N . LEU A 1 393 ? 6.492 32.75 8.039 1 62.38 393 LEU A N 1
ATOM 3123 C CA . LEU A 1 393 ? 6.066 33.188 6.719 1 62.38 393 LEU A CA 1
ATOM 3124 C C . LEU A 1 393 ? 5.594 34.656 6.762 1 62.38 393 LEU A C 1
ATOM 3126 O O . LEU A 1 393 ? 5.754 35.375 5.785 1 62.38 393 LEU A O 1
ATOM 3130 N N . GLY A 1 394 ? 5.004 35.031 7.934 1 58.34 394 GLY A N 1
ATOM 3131 C CA . GLY A 1 394 ? 4.406 36.375 8.031 1 58.34 394 GLY A CA 1
ATOM 3132 C C . GLY A 1 394 ? 5.391 37.438 8.453 1 58.34 394 GLY A C 1
ATOM 3133 O O . GLY A 1 394 ? 5.082 38.625 8.398 1 58.34 394 GLY A O 1
ATOM 3134 N N . LYS A 1 395 ? 6.551 37.188 8.984 1 61.19 395 LYS A N 1
ATOM 3135 C CA . LYS A 1 395 ? 7.379 38.156 9.703 1 61.19 395 LYS A CA 1
ATOM 3136 C C . LYS A 1 395 ? 7.766 39.312 8.797 1 61.19 395 LYS A C 1
ATOM 3138 O O . LYS A 1 395 ? 7.754 40.469 9.219 1 61.19 395 LYS A O 1
ATOM 3143 N N . ASP A 1 396 ? 8.062 38.969 7.527 1 56.84 396 ASP A N 1
ATOM 3144 C CA . ASP A 1 396 ? 8.641 40.062 6.781 1 56.84 396 ASP A CA 1
ATOM 3145 C C . ASP A 1 396 ? 7.676 40.562 5.707 1 56.84 396 ASP A C 1
ATOM 3147 O O . ASP A 1 396 ? 8.07 41.312 4.801 1 56.84 396 ASP A O 1
ATOM 3151 N N . ILE A 1 397 ? 6.445 40.281 6.008 1 60.81 397 ILE A N 1
ATOM 3152 C CA . ILE A 1 397 ? 5.539 40.719 4.953 1 60.81 397 ILE A CA 1
ATOM 3153 C C . ILE A 1 397 ? 4.734 41.938 5.434 1 60.81 397 ILE A C 1
ATOM 3155 O O . ILE A 1 397 ? 3.977 41.812 6.406 1 60.81 397 ILE A O 1
ATOM 3159 N N . GLU A 1 398 ? 5.203 43.125 5 1 64.44 398 GLU A N 1
ATOM 3160 C CA . GLU A 1 398 ? 4.453 44.344 5.301 1 64.44 398 GLU A CA 1
ATOM 3161 C C . GLU A 1 398 ? 3.275 44.531 4.344 1 64.44 398 GLU A C 1
ATOM 3163 O O . GLU A 1 398 ? 3.471 44.75 3.145 1 64.44 398 GLU A O 1
ATOM 3168 N N . ILE A 1 399 ? 2.115 44.188 4.773 1 74.56 399 ILE A N 1
ATOM 3169 C CA . ILE A 1 399 ? 0.909 44.375 3.973 1 74.56 399 ILE A CA 1
ATOM 3170 C C . ILE A 1 399 ? -0.1 45.219 4.73 1 74.56 399 ILE A C 1
ATOM 3172 O O . ILE A 1 399 ? -0.11 45.25 5.965 1 74.56 399 ILE A O 1
ATOM 3176 N N . GLU A 1 400 ? -0.798 46.094 3.967 1 79.56 400 GLU A N 1
ATOM 3177 C CA . GLU A 1 400 ? -1.843 46.906 4.555 1 79.56 400 GLU A CA 1
ATOM 3178 C C . GLU A 1 400 ? -2.922 46.062 5.215 1 79.56 400 GLU A C 1
ATOM 3180 O O . GLU A 1 400 ? -3.475 45.156 4.59 1 79.56 400 GLU A O 1
ATOM 3185 N N . GLU A 1 401 ? -3.121 46.312 6.492 1 88.56 401 GLU A N 1
ATOM 3186 C CA . GLU A 1 401 ? -4.176 45.656 7.254 1 88.56 401 GLU A CA 1
ATOM 3187 C C . GLU A 1 401 ? -5.293 46.625 7.613 1 88.56 401 GLU A C 1
ATOM 3189 O O . GLU A 1 401 ? -5.039 47.812 7.891 1 88.56 401 GLU A O 1
ATOM 3194 N N . VAL A 1 402 ? -6.516 46.062 7.48 1 90.44 402 VAL A N 1
ATOM 3195 C CA . VAL A 1 402 ? -7.66 46.906 7.855 1 90.44 402 VAL A CA 1
ATOM 3196 C C . VAL A 1 402 ? -8.43 46.25 8.992 1 90.44 402 VAL A C 1
ATOM 3198 O O . VAL A 1 402 ? -8.609 45.031 9 1 90.44 402 VAL A O 1
ATOM 3201 N N . ALA A 1 403 ? -8.852 47.062 10.023 1 89.38 403 ALA A N 1
ATOM 3202 C CA . ALA A 1 403 ? -9.555 46.531 11.195 1 89.38 403 ALA A CA 1
ATOM 3203 C C . ALA A 1 403 ? -11.055 46.406 10.914 1 89.38 403 ALA A C 1
ATOM 3205 O O . ALA A 1 403 ? -11.734 45.594 11.578 1 89.38 403 ALA A O 1
ATOM 3206 N N . GLU A 1 404 ? -11.531 47.188 9.984 1 89.69 404 GLU A N 1
ATOM 3207 C CA . GLU A 1 404 ? -12.953 47.156 9.641 1 89.69 404 GLU A CA 1
ATOM 3208 C C . GLU A 1 404 ? -13.148 47.062 8.125 1 89.69 404 GLU A C 1
ATOM 3210 O O . GLU A 1 404 ? -12.438 47.688 7.359 1 89.69 404 GLU A O 1
ATOM 3215 N N . ALA A 1 405 ? -14.039 46.125 7.844 1 92.56 405 ALA A N 1
ATOM 3216 C CA . ALA A 1 405 ? -14.43 46.031 6.441 1 92.56 405 ALA A CA 1
ATOM 3217 C C . ALA A 1 405 ? -15.539 47 6.094 1 92.56 405 ALA A C 1
ATOM 3219 O O . ALA A 1 405 ? -16.453 47.219 6.891 1 92.56 405 ALA A O 1
ATOM 3220 N N . LEU A 1 406 ? -15.453 47.594 4.996 1 89.94 406 LEU A N 1
ATOM 3221 C CA . LEU A 1 406 ? -16.422 48.594 4.555 1 89.94 406 LEU A CA 1
ATOM 3222 C C . LEU A 1 406 ? -17.453 47.969 3.619 1 89.94 406 LEU A C 1
ATOM 3224 O O . LEU A 1 406 ? -17.172 46.938 2.979 1 89.94 406 LEU A O 1
ATOM 3228 N N . PRO A 1 407 ? -18.672 48.688 3.625 1 88.69 407 PRO A N 1
ATOM 3229 C CA . PRO A 1 407 ? -19.672 48.188 2.674 1 88.69 407 PRO A CA 1
ATOM 3230 C C . PRO A 1 407 ? -19.172 48.188 1.232 1 88.69 407 PRO A C 1
ATOM 3232 O O . PRO A 1 407 ? -18.484 49.125 0.816 1 88.69 407 PRO A O 1
ATOM 3235 N N . GLY A 1 408 ? -19.375 47.062 0.451 1 89.75 408 GLY A N 1
ATOM 3236 C CA . GLY A 1 408 ? -18.906 46.938 -0.917 1 89.75 408 GLY A CA 1
ATOM 3237 C C . GLY A 1 408 ? -17.672 46.031 -1.038 1 89.75 408 GLY A C 1
ATOM 3238 O O . GLY A 1 408 ? -17.391 45.5 -2.111 1 89.75 408 GLY A O 1
ATOM 3239 N N . GLN A 1 409 ? -16.891 46.031 0.065 1 93 409 GLN A N 1
ATOM 3240 C CA . GLN A 1 409 ? -15.742 45.156 0.077 1 93 409 GLN A CA 1
ATOM 3241 C C . GLN A 1 409 ? -16.172 43.719 0.337 1 93 409 GLN A C 1
ATOM 3243 O O . GLN A 1 409 ? -17.266 43.469 0.883 1 93 409 GLN A O 1
ATOM 3248 N N . ILE A 1 410 ? -15.398 42.812 -0.141 1 95.75 410 ILE A N 1
ATOM 3249 C CA . ILE A 1 410 ? -15.672 41.375 0.073 1 95.75 410 ILE A CA 1
ATOM 3250 C C . ILE A 1 410 ? -14.57 40.781 0.94 1 95.75 410 ILE A C 1
ATOM 3252 O O . ILE A 1 410 ? -13.383 40.906 0.646 1 95.75 410 ILE A O 1
ATOM 3256 N N . VAL A 1 411 ? -14.992 40.156 2.027 1 95.5 411 VAL A N 1
ATOM 3257 C CA . VAL A 1 411 ? -14.039 39.438 2.875 1 95.5 411 VAL A CA 1
ATOM 3258 C C . VAL A 1 411 ? -13.93 38 2.432 1 95.5 411 VAL A C 1
ATOM 3260 O O . VAL A 1 411 ? -14.945 37.281 2.32 1 95.5 411 VAL A O 1
ATOM 3263 N N . ILE A 1 412 ? -12.68 37.562 2.115 1 94.19 412 ILE A N 1
ATOM 3264 C CA . ILE A 1 412 ? -12.422 36.188 1.745 1 94.19 412 ILE A CA 1
ATOM 3265 C C . ILE A 1 412 ? -11.844 35.438 2.939 1 94.19 412 ILE A C 1
ATOM 3267 O O . ILE A 1 412 ? -10.719 35.719 3.369 1 94.19 412 ILE A O 1
ATOM 3271 N N . ASP A 1 413 ? -12.594 34.531 3.479 1 92.31 413 ASP A N 1
ATOM 3272 C CA . ASP A 1 413 ? -12.117 33.625 4.523 1 92.31 413 ASP A CA 1
ATOM 3273 C C . ASP A 1 413 ? -11.219 32.531 3.947 1 92.31 413 ASP A C 1
ATOM 3275 O O . ASP A 1 413 ? -11.703 31.578 3.355 1 92.31 413 ASP A O 1
ATOM 3279 N N . ILE A 1 414 ? -9.875 32.656 4.234 1 86.69 414 ILE A N 1
ATOM 3280 C CA . ILE A 1 414 ? -8.945 31.781 3.549 1 86.69 414 ILE A CA 1
ATOM 3281 C C . ILE A 1 414 ? -8.547 30.625 4.48 1 86.69 414 ILE A C 1
ATOM 3283 O O . ILE A 1 414 ? -7.594 29.906 4.203 1 86.69 414 ILE A O 1
ATOM 3287 N N . ARG A 1 415 ? -9.148 30.469 5.574 1 80.94 415 ARG A N 1
ATOM 3288 C CA . ARG A 1 415 ? -8.859 29.391 6.516 1 80.94 415 ARG A CA 1
ATOM 3289 C C . ARG A 1 415 ? -9.227 28.031 5.918 1 80.94 415 ARG A C 1
ATOM 3291 O O . ARG A 1 415 ? -9.852 27.969 4.859 1 80.94 415 ARG A O 1
ATOM 3298 N N . HIS A 1 416 ? -8.656 27.047 6.535 1 74.19 416 HIS A N 1
ATOM 3299 C CA . HIS A 1 416 ? -9.039 25.703 6.141 1 74.19 416 HIS A CA 1
ATOM 3300 C C . HIS A 1 416 ? -10.539 25.484 6.293 1 74.19 416 HIS A C 1
ATOM 3302 O O . HIS A 1 416 ? -11.156 26.016 7.223 1 74.19 416 HIS A O 1
ATOM 3308 N N . PRO A 1 417 ? -11.141 24.734 5.457 1 78.38 417 PRO A N 1
ATOM 3309 C CA . PRO A 1 417 ? -12.586 24.5 5.504 1 78.38 417 PRO A CA 1
ATOM 3310 C C . PRO A 1 417 ? -13.062 24 6.867 1 78.38 417 PRO A C 1
ATOM 3312 O O . PRO A 1 417 ? -14.141 24.391 7.328 1 78.38 417 PRO A O 1
ATOM 3315 N N . ASP A 1 418 ? -12.266 23.25 7.484 1 70 418 ASP A N 1
ATOM 3316 C CA . ASP A 1 418 ? -12.625 22.781 8.82 1 70 418 ASP A CA 1
ATOM 3317 C C . ASP A 1 418 ? -12.797 23.938 9.781 1 70 418 ASP A C 1
ATOM 3319 O O . ASP A 1 418 ? -13.758 23.984 10.562 1 70 418 ASP A O 1
ATOM 3323 N N . ALA A 1 419 ? -11.922 24.859 9.734 1 75.69 419 ALA A N 1
ATOM 3324 C CA . ALA A 1 419 ? -11.977 26.031 10.602 1 75.69 419 ALA A CA 1
ATOM 3325 C C . ALA A 1 419 ? -13.164 26.922 10.242 1 75.69 419 ALA A C 1
ATOM 3327 O O . ALA A 1 419 ? -13.812 27.484 11.117 1 75.69 419 ALA A O 1
ATOM 3328 N N . GLN A 1 420 ? -13.461 27.047 8.969 1 83.12 420 GLN A N 1
ATOM 3329 C CA . GLN A 1 420 ? -14.586 27.844 8.492 1 83.12 420 GLN A CA 1
ATOM 3330 C C . GLN A 1 420 ? -15.914 27.297 9.016 1 83.12 420 GLN A C 1
ATOM 3332 O O . GLN A 1 420 ? -16.797 28.062 9.406 1 83.12 420 GLN A O 1
ATOM 3337 N N . GLU A 1 421 ? -15.891 26 9.016 1 78 421 GLU A N 1
ATOM 3338 C CA . GLU A 1 421 ? -17.094 25.328 9.477 1 78 421 GLU A CA 1
ATOM 3339 C C . GLU A 1 421 ? -17.234 25.422 10.992 1 78 421 GLU A C 1
ATOM 3341 O O . GLU A 1 421 ? -18.328 25.672 11.508 1 78 421 GLU A O 1
ATOM 3346 N N . ASP A 1 422 ? -16.141 25.25 11.656 1 76.75 422 ASP A N 1
ATOM 3347 C CA . ASP A 1 422 ? -16.141 25.266 13.117 1 76.75 422 ASP A CA 1
ATOM 3348 C C . ASP A 1 422 ? -16.484 26.656 13.656 1 76.75 422 ASP A C 1
ATOM 3350 O O . ASP A 1 422 ? -17.188 26.781 14.656 1 76.75 422 ASP A O 1
ATOM 3354 N N . GLU A 1 423 ? -15.914 27.656 13.031 1 84.44 423 GLU A N 1
ATOM 3355 C CA . GLU A 1 423 ? -16.125 29.047 13.422 1 84.44 423 GLU A CA 1
ATOM 3356 C C . GLU A 1 423 ? -16.438 29.906 12.211 1 84.44 423 GLU A C 1
ATOM 3358 O O . GLU A 1 423 ? -15.57 30.656 11.727 1 84.44 423 GLU A O 1
ATOM 3363 N N . PRO A 1 424 ? -17.703 29.828 11.766 1 89.25 424 PRO A N 1
ATOM 3364 C CA . PRO A 1 424 ? -18.031 30.609 10.57 1 89.25 424 PRO A CA 1
ATOM 3365 C C . PRO A 1 424 ? -17.828 32.094 10.766 1 89.25 424 PRO A C 1
ATOM 3367 O O . PRO A 1 424 ? -18.188 32.656 11.82 1 89.25 424 PRO A O 1
ATOM 3370 N N . LEU A 1 425 ? -17.219 32.75 9.844 1 90 425 LEU A N 1
ATOM 3371 C CA . LEU A 1 425 ? -16.984 34.188 9.867 1 90 425 LEU A CA 1
ATOM 3372 C C . LEU A 1 425 ? -18.203 34.938 9.359 1 90 425 LEU A C 1
ATOM 3374 O O . LEU A 1 425 ? -18.562 34.844 8.18 1 90 425 LEU A O 1
ATOM 3378 N N . VAL A 1 426 ? -18.922 35.594 10.242 1 90.88 426 VAL A N 1
ATOM 3379 C CA . VAL A 1 426 ? -20.094 36.375 9.852 1 90.88 426 VAL A CA 1
ATOM 3380 C C . VAL A 1 426 ? -19.875 37.844 10.195 1 90.88 426 VAL A C 1
ATOM 3382 O O . VAL A 1 426 ? -19.531 38.188 11.328 1 90.88 426 VAL A O 1
ATOM 3385 N N . LEU A 1 427 ? -19.969 38.688 9.164 1 90.94 427 LEU A N 1
ATOM 3386 C CA . LEU A 1 427 ? -19.812 40.125 9.32 1 90.94 427 LEU A CA 1
ATOM 3387 C C . LEU A 1 427 ? -21.078 40.844 8.859 1 90.94 427 LEU A C 1
ATOM 3389 O O . LEU A 1 427 ? -21.547 40.625 7.738 1 90.94 427 LEU A O 1
ATOM 3393 N N . GLU A 1 428 ? -21.656 41.594 9.703 1 87.19 428 GLU A N 1
ATOM 3394 C CA . GLU A 1 428 ? -22.891 42.312 9.383 1 87.19 428 GLU A CA 1
ATOM 3395 C C . GLU A 1 428 ? -22.703 43.25 8.211 1 87.19 428 GLU A C 1
ATOM 3397 O O . GLU A 1 428 ? -21.828 44.125 8.25 1 87.19 428 GLU A O 1
ATOM 3402 N N . GLY A 1 429 ? -23.516 43.125 7.199 1 89.44 429 GLY A N 1
ATOM 3403 C CA . GLY A 1 429 ? -23.531 44.031 6.066 1 89.44 429 GLY A CA 1
ATOM 3404 C C . GLY A 1 429 ? -22.375 43.812 5.109 1 89.44 429 GLY A C 1
ATOM 3405 O O . GLY A 1 429 ? -22.203 44.562 4.148 1 89.44 429 GLY A O 1
ATOM 3406 N N . ILE A 1 430 ? -21.547 42.875 5.375 1 92.25 430 ILE A N 1
ATOM 3407 C CA . ILE A 1 430 ? -20.359 42.625 4.555 1 92.25 430 ILE A CA 1
ATOM 3408 C C . ILE A 1 430 ? -20.453 41.219 3.939 1 92.25 430 ILE A C 1
ATOM 3410 O O . ILE A 1 430 ? -20.797 40.281 4.629 1 92.25 430 ILE A O 1
ATOM 3414 N N . GLU A 1 431 ? -20.219 41.156 2.621 1 93.94 431 GLU A N 1
ATOM 3415 C CA . GLU A 1 431 ? -20.188 39.844 1.935 1 93.94 431 GLU A CA 1
ATOM 3416 C C . GLU A 1 431 ? -18.938 39.062 2.311 1 93.94 431 GLU A C 1
ATOM 3418 O O . GLU A 1 431 ? -17.812 39.594 2.229 1 93.94 431 GLU A O 1
ATOM 3423 N N . VAL A 1 432 ? -19.203 37.844 2.812 1 94.81 432 VAL A N 1
ATOM 3424 C CA . VAL A 1 432 ? -18.094 36.969 3.162 1 94.81 432 VAL A CA 1
ATOM 3425 C C . VAL A 1 432 ? -18.109 35.75 2.236 1 94.81 432 VAL A C 1
ATOM 3427 O O . VAL A 1 432 ? -19.141 35.094 2.07 1 94.81 432 VAL A O 1
ATOM 3430 N N . GLN A 1 433 ? -16.922 35.5 1.531 1 93.81 433 GLN A N 1
ATOM 3431 C CA . GLN A 1 433 ? -16.75 34.344 0.667 1 93.81 433 GLN A CA 1
ATOM 3432 C C . GLN A 1 433 ? -15.711 33.375 1.24 1 93.81 433 GLN A C 1
ATOM 3434 O O . GLN A 1 433 ? -14.648 33.812 1.704 1 93.81 433 GLN A O 1
ATOM 3439 N N . ALA A 1 434 ? -16.078 32.156 1.27 1 90.62 434 ALA A N 1
ATOM 3440 C CA . ALA A 1 434 ? -15.125 31.125 1.716 1 90.62 434 ALA A CA 1
ATOM 3441 C C . ALA A 1 434 ? -14.25 30.641 0.56 1 90.62 434 ALA A C 1
ATOM 3443 O O . ALA A 1 434 ? -14.766 30.219 -0.473 1 90.62 434 ALA A O 1
ATOM 3444 N N . MET A 1 435 ? -12.867 30.797 0.709 1 86.94 435 MET A N 1
ATOM 3445 C CA . MET A 1 435 ? -11.875 30.312 -0.249 1 86.94 435 MET A CA 1
ATOM 3446 C C . MET A 1 435 ? -10.594 29.891 0.462 1 86.94 435 MET A C 1
ATOM 3448 O O . MET A 1 435 ? -9.734 30.719 0.756 1 86.94 435 MET A O 1
ATOM 3452 N N . PRO A 1 436 ? -10.492 28.656 0.689 1 80.56 436 PRO A N 1
ATOM 3453 C CA . PRO A 1 436 ? -9.336 28.203 1.461 1 80.56 436 PRO A CA 1
ATOM 3454 C C . PRO A 1 436 ? -8.008 28.641 0.856 1 80.56 436 PRO A C 1
ATOM 3456 O O . PRO A 1 436 ? -7.898 28.797 -0.365 1 80.56 436 PRO A O 1
ATOM 3459 N N . PHE A 1 437 ? -7.035 28.844 1.762 1 74.38 437 PHE A N 1
ATOM 3460 C CA . PHE A 1 437 ? -5.75 29.438 1.391 1 74.38 437 PHE A CA 1
ATOM 3461 C C . PHE A 1 437 ? -5.121 28.672 0.234 1 74.38 437 PHE A C 1
ATOM 3463 O O . PHE A 1 437 ? -4.484 29.266 -0.639 1 74.38 437 PHE A O 1
ATOM 3470 N N . TYR A 1 438 ? -5.301 27.406 0.163 1 65.75 438 TYR A N 1
ATOM 3471 C CA . TYR A 1 438 ? -4.621 26.625 -0.857 1 65.75 438 TYR A CA 1
ATOM 3472 C C . TYR A 1 438 ? -5.262 26.828 -2.225 1 65.75 438 TYR A C 1
ATOM 3474 O O . TYR A 1 438 ? -4.664 26.5 -3.252 1 65.75 438 TYR A O 1
ATOM 3482 N N . ALA A 1 439 ? -6.406 27.406 -2.328 1 74.56 439 ALA A N 1
ATOM 3483 C CA . ALA A 1 439 ? -7.125 27.625 -3.582 1 74.56 439 ALA A CA 1
ATOM 3484 C C . ALA A 1 439 ? -7.043 29.078 -4.016 1 74.56 439 ALA A C 1
ATOM 3486 O O . ALA A 1 439 ? -7.383 29.422 -5.156 1 74.56 439 ALA A O 1
ATOM 3487 N N . ILE A 1 440 ? -6.633 29.938 -3.174 1 78.38 440 ILE A N 1
ATOM 3488 C CA . ILE A 1 440 ? -6.766 31.375 -3.377 1 78.38 440 ILE A CA 1
ATOM 3489 C C . ILE A 1 440 ? -5.965 31.797 -4.609 1 78.38 440 ILE A C 1
ATOM 3491 O O . ILE A 1 440 ? -6.438 32.594 -5.414 1 78.38 440 ILE A O 1
ATOM 3495 N N . ASN A 1 441 ? -4.762 31.234 -4.805 1 70.5 441 ASN A N 1
ATOM 3496 C CA . ASN A 1 441 ? -3.914 31.656 -5.914 1 70.5 441 ASN A CA 1
ATOM 3497 C C . ASN A 1 441 ? -4.508 31.25 -7.262 1 70.5 441 ASN A C 1
ATOM 3499 O O . ASN A 1 441 ? -4.43 32 -8.234 1 70.5 441 ASN A O 1
ATOM 3503 N N . SER A 1 442 ? -5.125 30.156 -7.223 1 72.5 442 SER A N 1
ATOM 3504 C CA . SER A 1 442 ? -5.691 29.641 -8.469 1 72.5 442 SER A CA 1
ATOM 3505 C C . SER A 1 442 ? -7.047 30.281 -8.75 1 72.5 442 SER A C 1
ATOM 3507 O O . SER A 1 442 ? -7.395 30.516 -9.914 1 72.5 442 SER A O 1
ATOM 3509 N N . LYS A 1 443 ? -7.785 30.656 -7.781 1 81 443 LYS A N 1
ATOM 3510 C CA . LYS A 1 443 ? -9.172 31.078 -7.965 1 81 443 LYS A CA 1
ATOM 3511 C C . LYS A 1 443 ? -9.281 32.594 -7.977 1 81 443 LYS A C 1
ATOM 3513 O O . LYS A 1 443 ? -10.25 33.156 -8.516 1 81 443 LYS A O 1
ATOM 3518 N N . PHE A 1 444 ? -8.352 33.312 -7.457 1 86.19 444 PHE A N 1
ATOM 3519 C CA . PHE A 1 444 ? -8.453 34.75 -7.281 1 86.19 444 PHE A CA 1
ATOM 3520 C C . PHE A 1 444 ? -8.539 35.438 -8.633 1 86.19 444 PHE A C 1
ATOM 3522 O O . PHE A 1 444 ? -9.227 36.469 -8.766 1 86.19 444 PHE A O 1
ATOM 3529 N N . LYS A 1 445 ? -7.867 34.812 -9.594 1 80.5 445 LYS A N 1
ATOM 3530 C CA . LYS A 1 445 ? -7.801 35.438 -10.922 1 80.5 445 LYS A CA 1
ATOM 3531 C C . LYS A 1 445 ? -9.188 35.5 -11.562 1 80.5 445 LYS A C 1
ATOM 3533 O O . LYS A 1 445 ? -9.414 36.312 -12.477 1 80.5 445 LYS A O 1
ATOM 3538 N N . HIS A 1 446 ? -10.086 34.688 -11.047 1 86.75 446 HIS A N 1
ATOM 3539 C CA . HIS A 1 446 ? -11.43 34.625 -11.625 1 86.75 446 HIS A CA 1
ATOM 3540 C C . HIS A 1 446 ? -12.383 35.562 -10.906 1 86.75 446 HIS A C 1
ATOM 3542 O O . HIS A 1 446 ? -13.539 35.719 -11.312 1 86.75 446 HIS A O 1
ATOM 3548 N N . LEU A 1 447 ? -11.906 36.25 -9.891 1 90.88 447 LEU A N 1
ATOM 3549 C CA . LEU A 1 447 ? -12.758 37.188 -9.133 1 90.88 447 LEU A CA 1
ATOM 3550 C C . LEU A 1 447 ? -12.867 38.531 -9.836 1 90.88 447 LEU A C 1
ATOM 3552 O O . LEU A 1 447 ? -12.039 38.844 -10.688 1 90.88 447 LEU A O 1
ATOM 3556 N N . ASP A 1 448 ? -13.984 39.25 -9.555 1 90.56 448 ASP A N 1
ATOM 3557 C CA . ASP A 1 448 ? -14.219 40.562 -10.125 1 90.56 448 ASP A CA 1
ATOM 3558 C C . ASP A 1 448 ? -13.094 41.531 -9.758 1 90.56 448 ASP A C 1
ATOM 3560 O O . ASP A 1 448 ? -12.922 41.875 -8.586 1 90.56 448 ASP A O 1
ATOM 3564 N N . PRO A 1 449 ? -12.336 42.031 -10.742 1 90.12 449 PRO A N 1
ATOM 3565 C CA . PRO A 1 449 ? -11.188 42.875 -10.453 1 90.12 449 PRO A CA 1
ATOM 3566 C C . PRO A 1 449 ? -11.586 44.281 -9.977 1 90.12 449 PRO A C 1
ATOM 3568 O O . PRO A 1 449 ? -10.758 45.031 -9.461 1 90.12 449 PRO A O 1
ATOM 3571 N N . THR A 1 450 ? -12.766 44.625 -10.164 1 90 450 THR A N 1
ATOM 3572 C CA . THR A 1 450 ? -13.219 45.938 -9.797 1 90 450 THR A CA 1
ATOM 3573 C C . THR A 1 450 ? -13.602 46 -8.32 1 90 450 THR A C 1
ATOM 3575 O O . THR A 1 450 ? -13.789 47.094 -7.758 1 90 450 THR A O 1
ATOM 3578 N N . ARG A 1 451 ? -13.648 44.906 -7.715 1 92.38 451 ARG A N 1
ATOM 3579 C CA . ARG A 1 451 ? -14.008 44.844 -6.305 1 92.38 451 ARG A CA 1
ATOM 3580 C C . ARG A 1 451 ? -12.766 44.781 -5.426 1 92.38 451 ARG A C 1
ATOM 3582 O O . ARG A 1 451 ? -11.68 44.438 -5.895 1 92.38 451 ARG A O 1
ATOM 3589 N N . GLN A 1 452 ? -12.969 45.281 -4.188 1 93.62 452 GLN A N 1
ATOM 3590 C CA . GLN A 1 452 ? -11.891 45.188 -3.203 1 93.62 452 GLN A CA 1
ATOM 3591 C C . GLN A 1 452 ? -12.062 43.969 -2.297 1 93.62 452 GLN A C 1
ATOM 3593 O O . GLN A 1 452 ? -13.156 43.719 -1.782 1 93.62 452 GLN A O 1
ATOM 3598 N N . TYR A 1 453 ? -10.961 43.25 -2.184 1 95.12 453 TYR A N 1
ATOM 3599 C CA . TYR A 1 453 ? -11.016 42 -1.419 1 95.12 453 TYR A CA 1
ATOM 3600 C C . TYR A 1 453 ? -10.141 42.094 -0.175 1 95.12 453 TYR A C 1
ATOM 3602 O O . TYR A 1 453 ? -9.031 42.656 -0.224 1 95.12 453 TYR A O 1
ATOM 3610 N N . LEU A 1 454 ? -10.672 41.625 0.957 1 95 454 LEU A N 1
ATOM 3611 C CA . LEU A 1 454 ? -9.945 41.531 2.219 1 95 454 LEU A CA 1
ATOM 3612 C C . LEU A 1 454 ? -9.75 40.062 2.641 1 95 454 LEU A C 1
ATOM 3614 O O . LEU A 1 454 ? -10.727 39.375 2.916 1 95 454 LEU A O 1
ATOM 3618 N N . LEU A 1 455 ? -8.445 39.688 2.65 1 92.12 455 LEU A N 1
ATOM 3619 C CA . LEU A 1 455 ? -8.172 38.312 3.064 1 92.12 455 LEU A CA 1
ATOM 3620 C C . LEU A 1 455 ? -8.18 38.188 4.586 1 92.12 455 LEU A C 1
ATOM 3622 O O . LEU A 1 455 ? -7.68 39.062 5.285 1 92.12 455 LEU A O 1
ATOM 3626 N N . TYR A 1 456 ? -8.867 37.094 5.121 1 91.25 456 TYR A N 1
ATOM 3627 C CA . TYR A 1 456 ? -8.969 36.875 6.562 1 91.25 456 TYR A CA 1
ATOM 3628 C C . TYR A 1 456 ? -8.484 35.5 6.945 1 91.25 456 TYR A C 1
ATOM 3630 O O . TYR A 1 456 ? -8.758 34.5 6.246 1 91.25 456 TYR A O 1
ATOM 3638 N N . CYS A 1 457 ? -7.664 35.406 7.965 1 84.56 457 CYS A N 1
ATOM 3639 C CA . CYS A 1 457 ? -7.391 34.188 8.703 1 84.56 457 CYS A CA 1
ATOM 3640 C C . CYS A 1 457 ? -7.25 34.469 10.195 1 84.56 457 CYS A C 1
ATOM 3642 O O . CYS A 1 457 ? -7.199 35.625 10.609 1 84.56 457 CYS A O 1
ATOM 3644 N N . ASP A 1 458 ? -7.262 33.375 11.016 1 77 458 ASP A N 1
ATOM 3645 C CA . ASP A 1 458 ? -7.336 33.531 12.469 1 77 458 ASP A CA 1
ATOM 3646 C C . ASP A 1 458 ? -6.168 34.375 13 1 77 458 ASP A C 1
ATOM 3648 O O . ASP A 1 458 ? -6.371 35.312 13.75 1 77 458 ASP A O 1
ATOM 3652 N N . LYS A 1 459 ? -4.957 34.031 12.562 1 69.81 459 LYS A N 1
ATOM 3653 C CA . LYS A 1 459 ? -3.785 34.719 13.125 1 69.81 459 LYS A CA 1
ATOM 3654 C C . LYS A 1 459 ? -3.234 35.75 12.172 1 69.81 459 LYS A C 1
ATOM 3656 O O . LYS A 1 459 ? -2.236 36.406 12.477 1 69.81 459 LYS A O 1
ATOM 3661 N N . GLY A 1 460 ? -3.881 35.969 11.141 1 73.31 460 GLY A N 1
ATOM 3662 C CA . GLY A 1 460 ? -3.504 37 10.18 1 73.31 460 GLY A CA 1
ATOM 3663 C C . GLY A 1 460 ? -2.258 36.656 9.391 1 73.31 460 GLY A C 1
ATOM 3664 O O . GLY A 1 460 ? -1.87 37.406 8.477 1 73.31 460 GLY A O 1
ATOM 3665 N N . VAL A 1 461 ? -1.666 35.625 9.742 1 69.38 461 VAL A N 1
ATOM 3666 C CA . VAL A 1 461 ? -0.388 35.281 9.125 1 69.38 461 VAL A CA 1
ATOM 3667 C C . VAL A 1 461 ? -0.614 34.844 7.684 1 69.38 461 VAL A C 1
ATOM 3669 O O . VAL A 1 461 ? 0.004 35.344 6.754 1 69.38 461 VAL A O 1
ATOM 3672 N N . MET A 1 462 ? -1.445 33.906 7.523 1 73.5 462 MET A N 1
ATOM 3673 C CA . MET A 1 462 ? -1.71 33.344 6.191 1 73.5 462 MET A CA 1
ATOM 3674 C C . MET A 1 462 ? -2.314 34.406 5.281 1 73.5 462 MET A C 1
ATOM 3676 O O . MET A 1 462 ? -1.979 34.5 4.098 1 73.5 462 MET A O 1
ATOM 3680 N N . SER A 1 463 ? -3.252 35.188 5.836 1 80.88 463 SER A N 1
ATOM 3681 C CA . SER A 1 463 ? -3.879 36.25 5.047 1 80.88 463 SER A CA 1
ATOM 3682 C C . SER A 1 463 ? -2.848 37.25 4.555 1 80.88 463 SER A C 1
ATOM 3684 O O . SER A 1 463 ? -2.891 37.688 3.398 1 80.88 463 SER A O 1
ATOM 3686 N N . ARG A 1 464 ? -1.837 37.562 5.363 1 76.69 464 ARG A N 1
ATOM 3687 C CA . ARG A 1 464 ? -0.773 38.5 4.977 1 76.69 464 ARG A CA 1
ATOM 3688 C C . ARG A 1 464 ? 0.081 37.906 3.859 1 76.69 464 ARG A C 1
ATOM 3690 O O . ARG A 1 464 ? 0.408 38.594 2.893 1 76.69 464 ARG A O 1
ATOM 3697 N N . LEU A 1 465 ? 0.341 36.75 4.07 1 73.69 465 LEU A N 1
ATOM 3698 C CA . LEU A 1 465 ? 1.209 36.062 3.117 1 73.69 465 LEU A CA 1
ATOM 3699 C C . LEU A 1 465 ? 0.56 36 1.738 1 73.69 465 LEU A C 1
ATOM 3701 O O . LEU A 1 465 ? 1.19 36.344 0.735 1 73.69 465 LEU A O 1
ATOM 3705 N N . HIS A 1 466 ? -0.562 35.562 1.648 1 79.88 466 HIS A N 1
ATOM 3706 C CA . HIS A 1 466 ? -1.255 35.375 0.375 1 79.88 466 HIS A CA 1
ATOM 3707 C C . HIS A 1 466 ? -1.574 36.75 -0.254 1 79.88 466 HIS A C 1
ATOM 3709 O O . HIS A 1 466 ? -1.529 36.875 -1.478 1 79.88 466 HIS A O 1
ATOM 3715 N N . ALA A 1 467 ? -1.889 37.688 0.583 1 83.69 467 ALA A N 1
ATOM 3716 C CA . ALA A 1 467 ? -2.096 39.031 0.066 1 83.69 467 ALA A CA 1
ATOM 3717 C C . ALA A 1 467 ? -0.828 39.562 -0.596 1 83.69 467 ALA A C 1
ATOM 3719 O O . ALA A 1 467 ? -0.885 40.156 -1.682 1 83.69 467 ALA A O 1
ATOM 3720 N N . HIS A 1 468 ? 0.249 39.312 0.079 1 78.31 468 HIS A N 1
ATOM 3721 C CA . HIS A 1 468 ? 1.528 39.75 -0.479 1 78.31 468 HIS A CA 1
ATOM 3722 C C . HIS A 1 468 ? 1.786 39.062 -1.83 1 78.31 468 HIS A C 1
ATOM 3724 O O . HIS A 1 468 ? 2.238 39.75 -2.77 1 78.31 468 HIS A O 1
ATOM 3730 N N . HIS A 1 469 ? 1.556 37.844 -1.842 1 76.19 469 HIS A N 1
ATOM 3731 C CA . HIS A 1 469 ? 1.75 37.125 -3.088 1 76.19 469 HIS A CA 1
ATOM 3732 C C . HIS A 1 469 ? 0.85 37.656 -4.191 1 76.19 469 HIS A C 1
ATOM 3734 O O . HIS A 1 469 ? 1.304 37.875 -5.316 1 76.19 469 HIS A O 1
ATOM 3740 N N . LEU A 1 470 ? -0.388 37.812 -3.918 1 82.5 470 LEU A N 1
ATOM 3741 C CA . LEU A 1 470 ? -1.344 38.344 -4.895 1 82.5 470 LEU A CA 1
ATOM 3742 C C . LEU A 1 470 ? -0.958 39.719 -5.352 1 82.5 470 LEU A C 1
ATOM 3744 O O . LEU A 1 470 ? -1.04 40.031 -6.543 1 82.5 470 LEU A O 1
ATOM 3748 N N . LEU A 1 471 ? -0.459 40.469 -4.418 1 82.31 471 LEU A N 1
ATOM 3749 C CA . LEU A 1 471 ? 0.008 41.812 -4.762 1 82.31 471 LEU A CA 1
ATOM 3750 C C . LEU A 1 471 ? 1.204 41.75 -5.707 1 82.31 471 LEU A C 1
ATOM 3752 O O . LEU A 1 471 ? 1.277 42.5 -6.676 1 82.31 471 LEU A O 1
ATOM 3756 N N . SER A 1 472 ? 2.008 40.812 -5.352 1 75.12 472 SER A N 1
ATOM 3757 C CA . SER A 1 472 ? 3.197 40.656 -6.18 1 75.12 472 SER A CA 1
ATOM 3758 C C . SER A 1 472 ? 2.828 40.188 -7.582 1 75.12 472 SER A C 1
ATOM 3760 O O . SER A 1 472 ? 3.578 40.406 -8.531 1 75.12 472 SER A O 1
ATOM 3762 N N . GLU A 1 473 ? 1.718 39.531 -7.652 1 77.44 473 GLU A N 1
ATOM 3763 C CA . GLU A 1 473 ? 1.238 39.062 -8.945 1 77.44 473 GLU A CA 1
ATOM 3764 C C . GLU A 1 473 ? 0.489 40.156 -9.703 1 77.44 473 GLU A C 1
ATOM 3766 O O . GLU A 1 473 ? 0.031 39.938 -10.82 1 77.44 473 GLU A O 1
ATOM 3771 N N . GLY A 1 474 ? 0.356 41.219 -9.047 1 81.44 474 GLY A N 1
ATOM 3772 C CA . GLY A 1 474 ? -0.211 42.375 -9.742 1 81.44 474 GLY A CA 1
ATOM 3773 C C . GLY A 1 474 ? -1.636 42.688 -9.328 1 81.44 474 GLY A C 1
ATOM 3774 O O . GLY A 1 474 ? -2.287 43.531 -9.914 1 81.44 474 GLY A O 1
ATOM 3775 N N . HIS A 1 475 ? -2.129 41.969 -8.344 1 88.31 475 HIS A N 1
ATOM 3776 C CA . HIS A 1 475 ? -3.477 42.25 -7.859 1 88.31 475 HIS A CA 1
ATOM 3777 C C . HIS A 1 475 ? -3.471 43.375 -6.812 1 88.31 475 HIS A C 1
ATOM 3779 O O . HIS A 1 475 ? -3.283 43.094 -5.625 1 88.31 475 HIS A O 1
ATOM 3785 N N . ALA A 1 476 ? -3.824 44.531 -7.184 1 88.06 476 ALA A N 1
ATOM 3786 C CA . ALA A 1 476 ? -3.723 45.688 -6.305 1 88.06 476 ALA A CA 1
ATOM 3787 C C . ALA A 1 476 ? -4.941 45.812 -5.395 1 88.06 476 ALA A C 1
ATOM 3789 O O . ALA A 1 476 ? -4.941 46.562 -4.43 1 88.06 476 ALA A O 1
ATOM 3790 N N . ASN A 1 477 ? -5.949 45.094 -5.711 1 92 477 ASN A N 1
ATOM 3791 C CA . ASN A 1 477 ? -7.223 45.219 -5.008 1 92 477 ASN A CA 1
ATOM 3792 C C . ASN A 1 477 ? -7.316 44.25 -3.83 1 92 477 ASN A C 1
ATOM 3794 O O . ASN A 1 477 ? -8.406 43.781 -3.49 1 92 477 ASN A O 1
ATOM 3798 N N . VAL A 1 478 ? -6.18 43.875 -3.311 1 92.25 478 VAL A N 1
ATOM 3799 C CA . VAL A 1 478 ? -6.199 42.938 -2.213 1 92.25 478 VAL A CA 1
ATOM 3800 C C . VAL A 1 478 ? -5.586 43.562 -0.964 1 92.25 478 VAL A C 1
ATOM 3802 O O . VAL A 1 478 ? -4.594 44.281 -1.048 1 92.25 478 VAL A O 1
ATOM 3805 N N . ARG A 1 479 ? -6.203 43.406 0.218 1 91.88 479 ARG A N 1
ATOM 3806 C CA . ARG A 1 479 ? -5.719 43.781 1.543 1 91.88 479 ARG A CA 1
ATOM 3807 C C . ARG A 1 479 ? -6.027 42.688 2.562 1 91.88 479 ARG A C 1
ATOM 3809 O O . ARG A 1 479 ? -6.477 41.594 2.199 1 91.88 479 ARG A O 1
ATOM 3816 N N . VAL A 1 480 ? -5.598 42.938 3.834 1 92 480 VAL A N 1
ATOM 3817 C CA . VAL A 1 480 ? -5.801 41.938 4.875 1 92 480 VAL A CA 1
ATOM 3818 C C . VAL A 1 480 ? -6.801 42.469 5.902 1 92 480 VAL A C 1
ATOM 3820 O O . VAL A 1 480 ? -6.699 43.594 6.352 1 92 480 VAL A O 1
ATOM 3823 N N . TYR A 1 481 ? -7.871 41.625 6.148 1 93.06 481 TYR A N 1
ATOM 3824 C CA . TYR A 1 481 ? -8.828 41.938 7.207 1 93.06 481 TYR A CA 1
ATOM 3825 C C . TYR A 1 481 ? -8.32 41.438 8.562 1 93.06 481 TYR A C 1
ATOM 3827 O O . TYR A 1 481 ? -8.156 40.25 8.766 1 93.06 481 TYR A O 1
ATOM 3835 N N . ARG A 1 482 ? -8 42.312 9.484 1 88.25 482 ARG A N 1
ATOM 3836 C CA . ARG A 1 482 ? -7.551 42 10.836 1 88.25 482 ARG A CA 1
ATOM 3837 C C . ARG A 1 482 ? -8.406 42.688 11.883 1 88.25 482 ARG A C 1
ATOM 3839 O O . ARG A 1 482 ? -8.094 43.812 12.289 1 88.25 482 ARG A O 1
ATOM 3846 N N . PRO A 1 483 ? -9.461 41.938 12.219 1 81.62 483 PRO A N 1
ATOM 3847 C CA . PRO A 1 483 ? -10.344 42.594 13.188 1 81.62 483 PRO A CA 1
ATOM 3848 C C . PRO A 1 483 ? -9.688 42.781 14.555 1 81.62 483 PRO A C 1
ATOM 3850 O O . PRO A 1 483 ? -8.867 41.969 14.969 1 81.62 483 PRO A O 1
ATOM 3853 N N . THR A 1 484 ? -9.688 44.031 15.164 1 66 484 THR A N 1
ATOM 3854 C CA . THR A 1 484 ? -9.172 44.344 16.484 1 66 484 THR A CA 1
ATOM 3855 C C . THR A 1 484 ? -9.922 43.562 17.562 1 66 484 THR A C 1
ATOM 3857 O O . THR A 1 484 ? -11.133 43.375 17.469 1 66 484 THR A O 1
ATOM 3860 N N . MET B 1 1 ? -18.891 -15.469 -27.406 1 89.5 1 MET B N 1
ATOM 3861 C CA . MET B 1 1 ? -18.781 -14.461 -26.359 1 89.5 1 MET B CA 1
ATOM 3862 C C . MET B 1 1 ? -17.844 -13.328 -26.797 1 89.5 1 MET B C 1
ATOM 3864 O O . MET B 1 1 ? -16.797 -13.57 -27.391 1 89.5 1 MET B O 1
ATOM 3868 N N . LYS B 1 2 ? -18.281 -12.094 -26.625 1 92.12 2 LYS B N 1
ATOM 3869 C CA . LYS B 1 2 ? -17.5 -10.906 -26.953 1 92.12 2 LYS B CA 1
ATOM 3870 C C . LYS B 1 2 ? -17.234 -10.062 -25.703 1 92.12 2 LYS B C 1
ATOM 3872 O O . LYS B 1 2 ? -18.156 -9.773 -24.938 1 92.12 2 LYS B O 1
ATOM 3877 N N . LEU B 1 3 ? -15.953 -9.727 -25.578 1 94.56 3 LEU B N 1
ATOM 3878 C CA . LEU B 1 3 ? -15.539 -8.938 -24.438 1 94.56 3 LEU B CA 1
ATOM 3879 C C . LEU B 1 3 ? -14.859 -7.645 -24.875 1 94.56 3 LEU B C 1
ATOM 3881 O O . LEU B 1 3 ? -14.102 -7.641 -25.859 1 94.56 3 LEU B O 1
ATOM 3885 N N . ILE B 1 4 ? -15.188 -6.613 -24.219 1 92.81 4 ILE B N 1
ATOM 3886 C CA . ILE B 1 4 ? -14.492 -5.348 -24.406 1 92.81 4 ILE B CA 1
ATOM 3887 C C . ILE B 1 4 ? -13.602 -5.066 -23.188 1 92.81 4 ILE B C 1
ATOM 3889 O O . ILE B 1 4 ? -14.109 -4.805 -22.094 1 92.81 4 ILE B O 1
ATOM 3893 N N . VAL B 1 5 ? -12.336 -5.039 -23.406 1 95.19 5 VAL B N 1
ATOM 3894 C CA . VAL B 1 5 ? -11.367 -4.883 -22.312 1 95.19 5 VAL B CA 1
ATOM 3895 C C . VAL B 1 5 ? -10.938 -3.42 -22.219 1 95.19 5 VAL B C 1
ATOM 3897 O O . VAL B 1 5 ? -10.422 -2.852 -23.188 1 95.19 5 VAL B O 1
ATOM 3900 N N . LYS B 1 6 ? -11.195 -2.846 -21.062 1 92.62 6 LYS B N 1
ATOM 3901 C CA . LYS B 1 6 ? -10.75 -1.488 -20.781 1 92.62 6 LYS B CA 1
ATOM 3902 C C . LYS B 1 6 ? -9.367 -1.494 -20.125 1 92.62 6 LYS B C 1
ATOM 3904 O O . LYS B 1 6 ? -9.141 -2.217 -19.156 1 92.62 6 LYS B O 1
ATOM 3909 N N . VAL B 1 7 ? -8.547 -0.662 -20.641 1 92.69 7 VAL B N 1
ATOM 3910 C CA . VAL B 1 7 ? -7.148 -0.701 -20.234 1 92.69 7 VAL B CA 1
ATOM 3911 C C . VAL B 1 7 ? -6.949 0.182 -19 1 92.69 7 VAL B C 1
ATOM 3913 O O . VAL B 1 7 ? -7.785 1.036 -18.703 1 92.69 7 VAL B O 1
ATOM 3916 N N . PHE B 1 8 ? -5.844 -0.027 -18.297 1 92.38 8 PHE B N 1
ATOM 3917 C CA . PHE B 1 8 ? -5.438 0.726 -17.109 1 92.38 8 PHE B CA 1
ATOM 3918 C C . PHE B 1 8 ? -5.344 2.215 -17.422 1 92.38 8 PHE B C 1
ATOM 3920 O O . PHE B 1 8 ? -4.719 2.609 -18.422 1 92.38 8 PHE B O 1
ATOM 3927 N N . PRO B 1 9 ? -5.965 3.08 -16.625 1 88.75 9 PRO B N 1
ATOM 3928 C CA . PRO B 1 9 ? -6.094 4.504 -16.938 1 88.75 9 PRO B CA 1
ATOM 3929 C C . PRO B 1 9 ? -4.742 5.195 -17.109 1 88.75 9 PRO B C 1
ATOM 3931 O O . PRO B 1 9 ? -4.621 6.133 -17.906 1 88.75 9 PRO B O 1
ATOM 3934 N N . GLU B 1 10 ? -3.754 4.824 -16.438 1 88.12 10 GLU B N 1
ATOM 3935 C CA . GLU B 1 10 ? -2.443 5.457 -16.531 1 88.12 10 GLU B CA 1
ATOM 3936 C C . GLU B 1 10 ? -1.832 5.23 -17.922 1 88.12 10 GLU B C 1
ATOM 3938 O O . GLU B 1 10 ? -0.916 5.949 -18.328 1 88.12 10 GLU B O 1
ATOM 3943 N N . ILE B 1 11 ? -2.324 4.281 -18.609 1 87.69 11 ILE B N 1
ATOM 3944 C CA . ILE B 1 11 ? -1.854 3.998 -19.969 1 87.69 11 ILE B CA 1
ATOM 3945 C C . ILE B 1 11 ? -2.389 5.059 -20.922 1 87.69 11 ILE B C 1
ATOM 3947 O O . ILE B 1 11 ? -1.685 5.48 -21.844 1 87.69 11 ILE B O 1
ATOM 3951 N N . THR B 1 12 ? -3.6 5.559 -20.688 1 80.81 12 THR B N 1
ATOM 3952 C CA . THR B 1 12 ? -4.293 6.453 -21.609 1 80.81 12 THR B CA 1
ATOM 3953 C C . THR B 1 12 ? -3.689 7.852 -21.562 1 80.81 12 THR B C 1
ATOM 3955 O O . THR B 1 12 ? -3.9 8.656 -22.469 1 80.81 12 THR B O 1
ATOM 3958 N N . ILE B 1 13 ? -2.896 8.117 -20.469 1 79.31 13 ILE B N 1
ATOM 3959 C CA . ILE B 1 13 ? -2.34 9.453 -20.328 1 79.31 13 ILE B CA 1
ATOM 3960 C C . ILE B 1 13 ? -0.937 9.5 -20.922 1 79.31 13 ILE B C 1
ATOM 3962 O O . ILE B 1 13 ? -0.344 10.57 -21.062 1 79.31 13 ILE B O 1
ATOM 3966 N N . LYS B 1 14 ? -0.454 8.375 -21.375 1 82.38 14 LYS B N 1
ATOM 3967 C CA . LYS B 1 14 ? 0.879 8.312 -21.969 1 82.38 14 LYS B CA 1
ATOM 3968 C C . LYS B 1 14 ? 0.865 8.82 -23.406 1 82.38 14 LYS B C 1
ATOM 3970 O O . LYS B 1 14 ? -0.203 9.023 -23.984 1 82.38 14 LYS B O 1
ATOM 3975 N N . SER B 1 15 ? 2.088 9.023 -23.922 1 81.38 15 SER B N 1
ATOM 3976 C CA . SER B 1 15 ? 2.207 9.445 -25.328 1 81.38 15 SER B CA 1
ATOM 3977 C C . SER B 1 15 ? 1.666 8.375 -26.266 1 81.38 15 SER B C 1
ATOM 3979 O O . SER B 1 15 ? 1.558 7.207 -25.891 1 81.38 15 SER B O 1
ATOM 3981 N N . ARG B 1 16 ? 1.319 8.711 -27.453 1 83.62 16 ARG B N 1
ATOM 3982 C CA . ARG B 1 16 ? 0.668 7.836 -28.422 1 83.62 16 ARG B CA 1
ATOM 3983 C C . ARG B 1 16 ? 1.531 6.613 -28.719 1 83.62 16 ARG B C 1
ATOM 3985 O O . ARG B 1 16 ? 1.044 5.48 -28.688 1 83.62 16 ARG B O 1
ATOM 3992 N N . PRO B 1 17 ? 2.812 6.812 -28.984 1 84.31 17 PRO B N 1
ATOM 3993 C CA . PRO B 1 17 ? 3.615 5.625 -29.281 1 84.31 17 PRO B CA 1
ATOM 3994 C C . PRO B 1 17 ? 3.707 4.66 -28.109 1 84.31 17 PRO B C 1
ATOM 3996 O O . PRO B 1 17 ? 3.646 3.443 -28.297 1 84.31 17 PRO B O 1
ATOM 3999 N N . VAL B 1 18 ? 3.852 5.191 -26.938 1 85.38 18 VAL B N 1
ATOM 4000 C CA . VAL B 1 18 ? 3.949 4.367 -25.734 1 85.38 18 VAL B CA 1
ATOM 4001 C C . VAL B 1 18 ? 2.619 3.664 -25.484 1 85.38 18 VAL B C 1
ATOM 4003 O O . VAL B 1 18 ? 2.59 2.475 -25.156 1 85.38 18 VAL B O 1
ATOM 4006 N N . ARG B 1 19 ? 1.585 4.375 -25.625 1 88.06 19 ARG B N 1
ATOM 4007 C CA . ARG B 1 19 ? 0.244 3.826 -25.469 1 88.06 19 ARG B CA 1
ATOM 4008 C C . ARG B 1 19 ? 0.012 2.654 -26.422 1 88.06 19 ARG B C 1
ATOM 4010 O O . ARG B 1 19 ? -0.478 1.603 -26 1 88.06 19 ARG B O 1
ATOM 4017 N N . LYS B 1 20 ? 0.359 2.834 -27.625 1 89.38 20 LYS B N 1
ATOM 4018 C CA . LYS B 1 20 ? 0.193 1.783 -28.625 1 89.38 20 LYS B CA 1
ATOM 4019 C C . LYS B 1 20 ? 1.012 0.547 -28.266 1 89.38 20 LYS B C 1
ATOM 4021 O O . LYS B 1 20 ? 0.54 -0.582 -28.422 1 89.38 20 LYS B O 1
ATOM 4026 N N . ARG B 1 21 ? 2.17 0.786 -27.828 1 90.56 21 ARG B N 1
ATOM 4027 C CA . ARG B 1 21 ? 3.037 -0.32 -27.422 1 90.56 21 ARG B CA 1
ATOM 4028 C C . ARG B 1 21 ? 2.438 -1.099 -26.266 1 90.56 21 ARG B C 1
ATOM 4030 O O . ARG B 1 21 ? 2.463 -2.33 -26.25 1 90.56 21 ARG B O 1
ATOM 4037 N N . PHE B 1 22 ? 1.918 -0.364 -25.281 1 92.88 22 PHE B N 1
ATOM 4038 C CA . PHE B 1 22 ? 1.324 -0.99 -24.109 1 92.88 22 PHE B CA 1
ATOM 4039 C C . PHE B 1 22 ? 0.083 -1.788 -24.5 1 92.88 22 PHE B C 1
ATOM 4041 O O . PHE B 1 22 ? -0.119 -2.902 -24 1 92.88 22 PHE B O 1
ATOM 4048 N N . ILE B 1 23 ? -0.695 -1.28 -25.375 1 93 23 ILE B N 1
ATOM 4049 C CA . ILE B 1 23 ? -1.928 -1.94 -25.797 1 93 23 ILE B CA 1
ATOM 4050 C C . ILE B 1 23 ? -1.596 -3.191 -26.609 1 93 23 ILE B C 1
ATOM 4052 O O . ILE B 1 23 ? -2.234 -4.234 -26.438 1 93 23 ILE B O 1
ATOM 4056 N N . ARG B 1 24 ? -0.621 -3.074 -27.438 1 92.75 24 ARG B N 1
ATOM 4057 C CA . ARG B 1 24 ? -0.172 -4.234 -28.203 1 92.75 24 ARG B CA 1
ATOM 4058 C C . ARG B 1 24 ? 0.327 -5.34 -27.281 1 92.75 24 ARG B C 1
ATOM 4060 O O . ARG B 1 24 ? 0.016 -6.516 -27.484 1 92.75 24 ARG B O 1
ATOM 4067 N N . GLN B 1 25 ? 1.074 -4.902 -26.359 1 94.62 25 GLN B N 1
ATOM 4068 C CA . GLN B 1 25 ? 1.584 -5.871 -25.406 1 94.62 25 GLN B CA 1
ATOM 4069 C C . GLN B 1 25 ? 0.444 -6.547 -24.641 1 94.62 25 GLN B C 1
ATOM 4071 O O . GLN B 1 25 ? 0.486 -7.754 -24.406 1 94.62 25 GLN B O 1
ATOM 4076 N N . LEU B 1 26 ? -0.516 -5.77 -24.25 1 96 26 LEU B N 1
ATOM 4077 C CA . LEU B 1 26 ? -1.661 -6.328 -23.531 1 96 26 LEU B CA 1
ATOM 4078 C C . LEU B 1 26 ? -2.404 -7.332 -24.406 1 96 26 LEU B C 1
ATOM 4080 O O . LEU B 1 26 ? -2.82 -8.391 -23.938 1 96 26 LEU B O 1
ATOM 4084 N N . GLY B 1 27 ? -2.588 -6.961 -25.656 1 95.81 27 GLY B N 1
ATOM 4085 C CA . GLY B 1 27 ? -3.199 -7.895 -26.594 1 95.81 27 GLY B CA 1
ATOM 4086 C C . GLY B 1 27 ? -2.457 -9.219 -26.688 1 95.81 27 GLY B C 1
ATOM 4087 O O . GLY B 1 27 ? -3.072 -10.281 -26.672 1 95.81 27 GLY B O 1
ATOM 4088 N N . LYS B 1 28 ? -1.166 -9.109 -26.781 1 95.5 28 LYS B N 1
ATOM 4089 C CA . LYS B 1 28 ? -0.336 -10.312 -26.828 1 95.5 28 LYS B CA 1
ATOM 4090 C C . LYS B 1 28 ? -0.482 -11.133 -25.547 1 95.5 28 LYS B C 1
ATOM 4092 O O . LYS B 1 28 ? -0.562 -12.359 -25.594 1 95.5 28 LYS B O 1
ATOM 4097 N N . ASN B 1 29 ? -0.485 -10.445 -24.422 1 97.44 29 ASN B N 1
ATOM 4098 C CA . ASN B 1 29 ? -0.626 -11.125 -23.141 1 97.44 29 ASN B CA 1
ATOM 4099 C C . ASN B 1 29 ? -1.943 -11.891 -23.047 1 97.44 29 ASN B C 1
ATOM 4101 O O . ASN B 1 29 ? -1.974 -13.023 -22.578 1 97.44 29 ASN B O 1
ATOM 4105 N N . ILE B 1 30 ? -3.018 -11.242 -23.484 1 97.44 3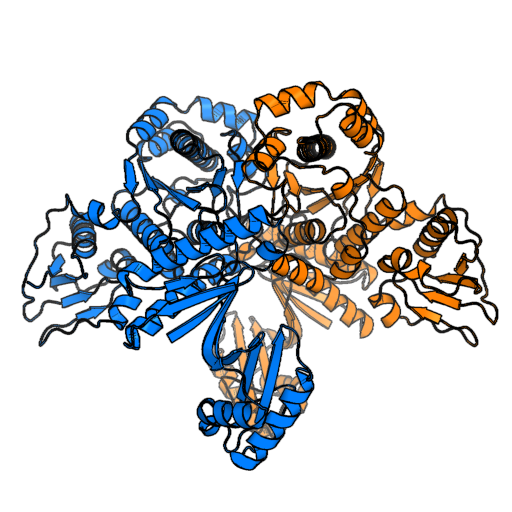0 ILE B N 1
ATOM 4106 C CA . ILE B 1 30 ? -4.34 -11.859 -23.453 1 97.44 30 ILE B CA 1
ATOM 4107 C C . ILE B 1 30 ? -4.348 -13.117 -24.312 1 97.44 30 ILE B C 1
ATOM 4109 O O . ILE B 1 30 ? -4.852 -14.164 -23.891 1 97.44 30 ILE B O 1
ATOM 4113 N N . ARG B 1 31 ? -3.736 -13.047 -25.469 1 96.75 31 ARG B N 1
ATOM 4114 C CA . ARG B 1 31 ? -3.654 -14.203 -26.344 1 96.75 31 ARG B CA 1
ATOM 4115 C C . ARG B 1 31 ? -2.881 -15.344 -25.688 1 96.75 31 ARG B C 1
ATOM 4117 O O . ARG B 1 31 ? -3.299 -16.5 -25.75 1 96.75 31 ARG B O 1
ATOM 4124 N N . ASN B 1 32 ? -1.814 -15 -25.062 1 96 32 ASN B N 1
ATOM 4125 C CA . ASN B 1 32 ? -0.968 -16.016 -24.438 1 96 32 ASN B CA 1
ATOM 4126 C C . ASN B 1 32 ? -1.682 -16.688 -23.266 1 96 32 ASN B C 1
ATOM 4128 O O . ASN B 1 32 ? -1.577 -17.906 -23.109 1 96 32 ASN B O 1
ATOM 4132 N N . VAL B 1 33 ? -2.383 -15.961 -22.516 1 96.75 33 VAL B N 1
ATOM 4133 C CA . VAL B 1 33 ? -3.025 -16.469 -21.312 1 96.75 33 VAL B CA 1
ATOM 4134 C C . VAL B 1 33 ? -4.203 -17.359 -21.672 1 96.75 33 VAL B C 1
ATOM 4136 O O . VAL B 1 33 ? -4.496 -18.328 -20.984 1 96.75 33 VAL B O 1
ATOM 4139 N N . LEU B 1 34 ? -4.867 -17.047 -22.828 1 97 34 LEU B N 1
ATOM 4140 C CA . LEU B 1 34 ? -6.094 -17.75 -23.156 1 97 34 LEU B CA 1
ATOM 4141 C C . LEU B 1 34 ? -5.855 -18.75 -24.281 1 97 34 LEU B C 1
ATOM 4143 O O . LEU B 1 34 ? -6.781 -19.438 -24.719 1 97 34 LEU B O 1
ATOM 4147 N N . LYS B 1 35 ? -4.676 -18.938 -24.734 1 94.88 35 LYS B N 1
ATOM 4148 C CA . LYS B 1 35 ? -4.336 -19.734 -25.906 1 94.88 35 LYS B CA 1
ATOM 4149 C C . LYS B 1 35 ? -4.742 -21.188 -25.719 1 94.88 35 LYS B C 1
ATOM 4151 O O . LYS B 1 35 ? -5.227 -21.828 -26.656 1 94.88 35 LYS B O 1
ATOM 4156 N N . ASP B 1 36 ? -4.492 -21.75 -24.594 1 93.62 36 ASP B N 1
ATOM 4157 C CA . ASP B 1 36 ? -4.785 -23.156 -24.344 1 93.62 36 ASP B CA 1
ATOM 4158 C C . ASP B 1 36 ? -6.289 -23.406 -24.281 1 93.62 36 ASP B C 1
ATOM 4160 O O . ASP B 1 36 ? -6.75 -24.531 -24.5 1 93.62 36 ASP B O 1
ATOM 4164 N N . LEU B 1 37 ? -7.07 -22.438 -23.984 1 95.12 37 LEU B N 1
ATOM 4165 C CA . LEU B 1 37 ? -8.523 -22.547 -23.922 1 95.12 37 LEU B CA 1
ATOM 4166 C C . LEU B 1 37 ? -9.148 -22.359 -25.297 1 95.12 37 LEU B C 1
ATOM 4168 O O . LEU B 1 37 ? -10.109 -23.047 -25.656 1 95.12 37 LEU B O 1
ATOM 4172 N N . ASP B 1 38 ? -8.617 -21.391 -26.031 1 95.94 38 ASP B N 1
ATOM 4173 C CA . ASP B 1 38 ? -9.078 -21.109 -27.391 1 95.94 38 ASP B CA 1
ATOM 4174 C C . ASP B 1 38 ? -7.918 -20.672 -28.281 1 95.94 38 ASP B C 1
ATOM 4176 O O . ASP B 1 38 ? -7.625 -19.469 -28.375 1 95.94 38 ASP B O 1
ATOM 4180 N N . PRO B 1 39 ? -7.348 -21.516 -29 1 93.94 39 PRO B N 1
ATOM 4181 C CA . PRO B 1 39 ? -6.23 -21.172 -29.875 1 93.94 39 PRO B CA 1
ATOM 4182 C C . PRO B 1 39 ? -6.621 -20.203 -30.984 1 93.94 39 PRO B C 1
ATOM 4184 O O . PRO B 1 39 ? -5.758 -19.531 -31.562 1 93.94 39 PRO B O 1
ATOM 4187 N N . GLU B 1 40 ? -7.914 -20.094 -31.266 1 93.81 40 GLU B N 1
ATOM 4188 C CA . GLU B 1 40 ? -8.375 -19.234 -32.344 1 93.81 40 GLU B CA 1
ATOM 4189 C C . GLU B 1 40 ? -8.922 -17.906 -31.828 1 93.81 40 GLU B C 1
ATOM 4191 O O . GLU B 1 40 ? -9.602 -17.188 -32.562 1 93.81 40 GLU B O 1
ATOM 4196 N N . LEU B 1 41 ? -8.609 -17.641 -30.641 1 94.25 41 LEU B N 1
ATOM 4197 C CA . LEU B 1 41 ? -9.086 -16.422 -30 1 94.25 41 LEU B CA 1
ATOM 4198 C C . LEU B 1 41 ? -8.664 -15.195 -30.797 1 94.25 41 LEU B C 1
ATOM 4200 O O . LEU B 1 41 ? -7.496 -15.078 -31.188 1 94.25 41 LEU B O 1
ATOM 4204 N N . ALA B 1 42 ? -9.602 -14.289 -31.047 1 94.5 42 ALA B N 1
ATOM 4205 C CA . ALA B 1 42 ? -9.297 -13.039 -31.734 1 94.5 42 ALA B CA 1
ATOM 4206 C C . ALA B 1 42 ? -9.203 -11.875 -30.766 1 94.5 42 ALA B C 1
ATOM 4208 O O . ALA B 1 42 ? -10.117 -11.656 -29.969 1 94.5 42 ALA B O 1
ATOM 4209 N N . VAL B 1 43 ? -8.109 -11.211 -30.766 1 94.44 43 VAL B N 1
ATOM 4210 C CA . VAL B 1 43 ? -7.902 -10.008 -29.953 1 94.44 43 VAL B CA 1
ATOM 4211 C C . VAL B 1 43 ? -7.566 -8.828 -30.859 1 94.44 43 VAL B C 1
ATOM 4213 O O . VAL B 1 43 ? -6.574 -8.859 -31.594 1 94.44 43 VAL B O 1
ATOM 4216 N N . ASP B 1 44 ? -8.445 -7.887 -30.828 1 89.56 44 ASP B N 1
ATOM 4217 C CA . ASP B 1 44 ? -8.25 -6.707 -31.656 1 89.56 44 ASP B CA 1
ATOM 4218 C C . ASP B 1 44 ? -8.461 -5.422 -30.859 1 89.56 44 ASP B C 1
ATOM 4220 O O . ASP B 1 44 ? -9.133 -5.43 -29.828 1 89.56 44 ASP B O 1
ATOM 4224 N N . GLY B 1 45 ? -7.75 -4.473 -31.25 1 79.56 45 GLY B N 1
ATOM 4225 C CA . GLY B 1 45 ? -7.941 -3.186 -30.594 1 79.56 45 GLY B CA 1
ATOM 4226 C C . GLY B 1 45 ? -6.758 -2.25 -30.766 1 79.56 45 GLY B C 1
ATOM 4227 O O . GLY B 1 45 ? -5.629 -2.701 -30.969 1 79.56 45 GLY B O 1
ATOM 4228 N N . VAL B 1 46 ? -7.02 -0.984 -30.922 1 66.5 46 VAL B N 1
ATOM 4229 C CA . VAL B 1 46 ? -5.914 -0.09 -31.25 1 66.5 46 VAL B CA 1
ATOM 4230 C C . VAL B 1 46 ? -5.793 0.991 -30.172 1 66.5 46 VAL B C 1
ATOM 4232 O O . VAL B 1 46 ? -4.719 1.574 -30 1 66.5 46 VAL B O 1
ATOM 4235 N N . TRP B 1 47 ? -6.801 1.434 -29.516 1 72.75 47 TRP B N 1
ATOM 4236 C CA . TRP B 1 47 ? -6.555 2.693 -28.828 1 72.75 47 TRP B CA 1
ATOM 4237 C C . TRP B 1 47 ? -6.879 2.57 -27.344 1 72.75 47 TRP B C 1
ATOM 4239 O O . TRP B 1 47 ? -5.988 2.322 -26.531 1 72.75 47 TRP B O 1
ATOM 4249 N N . ASP B 1 48 ? -8.078 2.564 -27.031 1 77.19 48 ASP B N 1
ATOM 4250 C CA . ASP B 1 48 ? -8.398 2.682 -25.609 1 77.19 48 ASP B CA 1
ATOM 4251 C C . ASP B 1 48 ? -9.07 1.412 -25.094 1 77.19 48 ASP B C 1
ATOM 4253 O O . ASP B 1 48 ? -9.336 1.288 -23.891 1 77.19 48 ASP B O 1
ATOM 4257 N N . ASN B 1 49 ? -9.234 0.51 -26.016 1 86.06 49 ASN B N 1
ATOM 4258 C CA . ASN B 1 49 ? -9.875 -0.739 -25.609 1 86.06 49 ASN B CA 1
ATOM 4259 C C . ASN B 1 49 ? -9.461 -1.894 -26.516 1 86.06 49 ASN B C 1
ATOM 4261 O O . ASN B 1 49 ? -8.984 -1.672 -27.641 1 86.06 49 ASN B O 1
ATOM 4265 N N . LEU B 1 50 ? -9.555 -3.045 -25.984 1 93.12 50 LEU B N 1
ATOM 4266 C CA . LEU B 1 50 ? -9.336 -4.27 -26.75 1 93.12 50 LEU B CA 1
ATOM 4267 C C . LEU B 1 50 ? -10.617 -5.094 -26.844 1 93.12 50 LEU B C 1
ATOM 4269 O O . LEU B 1 50 ? -11.406 -5.125 -25.891 1 93.12 50 LEU B O 1
ATOM 4273 N N . GLU B 1 51 ? -10.789 -5.625 -27.984 1 93.06 51 GLU B N 1
ATOM 4274 C CA . GLU B 1 51 ? -11.906 -6.551 -28.188 1 93.06 51 GLU B CA 1
ATOM 4275 C C . GLU B 1 51 ? -11.422 -7.996 -28.203 1 93.06 51 GLU B C 1
ATOM 4277 O O . GLU B 1 51 ? -10.492 -8.336 -28.938 1 93.06 51 GLU B O 1
ATOM 4282 N N . VAL B 1 52 ? -12.039 -8.789 -27.406 1 95.69 52 VAL B N 1
ATOM 4283 C CA . VAL B 1 52 ? -11.734 -10.211 -27.328 1 95.69 52 VAL B CA 1
ATOM 4284 C C . VAL B 1 52 ? -12.945 -11.031 -27.766 1 95.69 52 VAL B C 1
ATOM 4286 O O . VAL B 1 52 ? -14.023 -10.914 -27.172 1 95.69 52 VAL B O 1
ATOM 4289 N N . VAL B 1 53 ? -12.781 -11.836 -28.797 1 94.62 53 VAL B N 1
ATOM 4290 C CA . VAL B 1 53 ? -13.891 -12.617 -29.328 1 94.62 53 VAL B CA 1
ATOM 4291 C C . VAL B 1 53 ? -13.523 -14.102 -29.328 1 94.62 53 VAL B C 1
ATOM 4293 O O . VAL B 1 53 ? -12.453 -14.477 -29.812 1 94.62 53 VAL B O 1
ATOM 4296 N N . THR B 1 54 ? -14.383 -14.852 -28.734 1 94.69 54 THR B N 1
ATOM 4297 C CA . THR B 1 54 ? -14.203 -16.297 -28.734 1 94.69 54 THR B CA 1
ATOM 4298 C C . THR B 1 54 ? -15.453 -17 -29.266 1 94.69 54 THR B C 1
ATOM 4300 O O . THR B 1 54 ? -16.562 -16.516 -29.062 1 94.69 54 THR B O 1
ATOM 4303 N N . ARG B 1 55 ? -15.266 -18.188 -29.953 1 92.62 55 ARG B N 1
ATOM 4304 C CA . ARG B 1 55 ? -16.359 -18.984 -30.484 1 92.62 55 ARG B CA 1
ATOM 4305 C C . ARG B 1 55 ? -16.688 -20.141 -29.547 1 92.62 55 ARG B C 1
ATOM 4307 O O . ARG B 1 55 ? -17.625 -20.906 -29.812 1 92.62 55 ARG B O 1
ATOM 4314 N N . VAL B 1 56 ? -15.883 -20.188 -28.484 1 93.5 56 VAL B N 1
ATOM 4315 C CA . VAL B 1 56 ? -16.109 -21.25 -27.516 1 93.5 56 VAL B CA 1
ATOM 4316 C C . VAL B 1 56 ? -17.438 -21.031 -26.781 1 93.5 56 VAL B C 1
ATOM 4318 O O . VAL B 1 56 ? -17.672 -19.953 -26.234 1 93.5 56 VAL B O 1
ATOM 4321 N N . GLU B 1 57 ? -18.281 -22.078 -26.734 1 91.62 57 GLU B N 1
ATOM 4322 C CA . GLU B 1 57 ? -19.609 -21.938 -26.125 1 91.62 57 GLU B CA 1
ATOM 4323 C C . GLU B 1 57 ? -19.672 -22.625 -24.766 1 91.62 57 GLU B C 1
ATOM 4325 O O . GLU B 1 57 ? -20.578 -22.359 -23.984 1 91.62 57 GLU B O 1
ATOM 4330 N N . ASP B 1 58 ? -18.672 -23.422 -24.516 1 93.88 58 ASP B N 1
ATOM 4331 C CA . ASP B 1 58 ? -18.641 -24.125 -23.234 1 93.88 58 ASP B CA 1
ATOM 4332 C C . ASP B 1 58 ? -18.578 -23.141 -22.062 1 93.88 58 ASP B C 1
ATOM 4334 O O . ASP B 1 58 ? -17.656 -22.344 -21.969 1 93.88 58 ASP B O 1
ATOM 4338 N N . GLU B 1 59 ? -19.547 -23.234 -21.203 1 92.19 59 GLU B N 1
ATOM 4339 C CA . GLU B 1 59 ? -19.688 -22.281 -20.094 1 92.19 59 GLU B CA 1
ATOM 4340 C C . GLU B 1 59 ? -18.516 -22.391 -19.125 1 92.19 59 GLU B C 1
ATOM 4342 O O . GLU B 1 59 ? -18.078 -21.391 -18.562 1 92.19 59 GLU B O 1
ATOM 4347 N N . LYS B 1 60 ? -18.156 -23.531 -18.891 1 92.62 60 LYS B N 1
ATOM 4348 C CA . LYS B 1 60 ? -17.031 -23.734 -17.984 1 92.62 60 LYS B CA 1
ATOM 4349 C C . LYS B 1 60 ? -15.766 -23.078 -18.516 1 92.62 60 LYS B C 1
ATOM 4351 O O . LYS B 1 60 ? -15.031 -22.438 -17.75 1 92.62 60 LYS B O 1
ATOM 4356 N N . VAL B 1 61 ? -15.547 -23.266 -19.75 1 94.69 61 VAL B N 1
ATOM 4357 C CA . VAL B 1 61 ? -14.375 -22.672 -20.391 1 94.69 61 VAL B CA 1
ATOM 4358 C C . VAL B 1 61 ? -14.5 -21.141 -20.391 1 94.69 61 VAL B C 1
ATOM 4360 O O . VAL B 1 61 ? -13.523 -20.438 -20.125 1 94.69 61 VAL B O 1
ATOM 4363 N N . GLN B 1 62 ? -15.664 -20.656 -20.641 1 94.31 62 GLN B N 1
ATOM 4364 C CA . GLN B 1 62 ? -15.891 -19.219 -20.625 1 94.31 62 GLN B CA 1
ATOM 4365 C C . GLN B 1 62 ? -15.641 -18.625 -19.234 1 94.31 62 GLN B C 1
ATOM 4367 O O . GLN B 1 62 ? -15.062 -17.547 -19.094 1 94.31 62 GLN B O 1
ATOM 4372 N N . ARG B 1 63 ? -16.078 -19.344 -18.25 1 94.44 63 ARG B N 1
ATOM 4373 C CA . ARG B 1 63 ? -15.844 -18.922 -16.875 1 94.44 63 ARG B CA 1
ATOM 4374 C C . ARG B 1 63 ? -14.352 -18.875 -16.562 1 94.44 63 ARG B C 1
ATOM 4376 O O . ARG B 1 63 ? -13.891 -17.969 -15.867 1 94.44 63 ARG B O 1
ATOM 4383 N N . GLU B 1 64 ? -13.68 -19.844 -17 1 95.06 64 GLU B N 1
ATOM 4384 C CA . GLU B 1 64 ? -12.234 -19.875 -16.812 1 95.06 64 GLU B CA 1
ATOM 4385 C C . GLU B 1 64 ? -11.547 -18.719 -17.516 1 95.06 64 GLU B C 1
ATOM 4387 O O . GLU B 1 64 ? -10.609 -18.125 -16.984 1 95.06 64 GLU B O 1
ATOM 4392 N N . MET B 1 65 ? -12.008 -18.375 -18.719 1 96.38 65 MET B N 1
ATOM 4393 C CA . MET B 1 65 ? -11.461 -17.234 -19.469 1 96.38 65 MET B CA 1
ATOM 4394 C C . MET B 1 65 ? -11.664 -15.938 -18.688 1 96.38 65 MET B C 1
ATOM 4396 O O . MET B 1 65 ? -10.742 -15.117 -18.594 1 96.38 65 MET B O 1
ATOM 4400 N N . ILE B 1 66 ? -12.82 -15.82 -18.141 1 96.12 66 ILE B N 1
ATOM 4401 C CA . ILE B 1 66 ? -13.156 -14.625 -17.375 1 96.12 66 ILE B CA 1
ATOM 4402 C C . ILE B 1 66 ? -12.258 -14.539 -16.141 1 96.12 66 ILE B C 1
ATOM 4404 O O . ILE B 1 66 ? -11.719 -13.469 -15.828 1 96.12 66 ILE B O 1
ATOM 4408 N N . GLU B 1 67 ? -12.031 -15.586 -15.469 1 96.25 67 GLU B N 1
ATOM 4409 C CA . GLU B 1 67 ? -11.195 -15.617 -14.273 1 96.25 67 GLU B CA 1
ATOM 4410 C C . GLU B 1 67 ? -9.758 -15.242 -14.602 1 96.25 67 GLU B C 1
ATOM 4412 O O . GLU B 1 67 ? -9.141 -14.453 -13.875 1 96.25 67 GLU B O 1
ATOM 4417 N N . ARG B 1 68 ? -9.297 -15.766 -15.656 1 97.12 68 ARG B N 1
ATOM 4418 C CA . ARG B 1 68 ? -7.914 -15.484 -16.047 1 97.12 68 ARG B CA 1
ATOM 4419 C C . ARG B 1 68 ? -7.742 -14.023 -16.438 1 97.12 68 ARG B C 1
ATOM 4421 O O . ARG B 1 68 ? -6.73 -13.398 -16.094 1 97.12 68 ARG B O 1
ATOM 4428 N N . LEU B 1 69 ? -8.742 -13.492 -17.094 1 97.5 69 LEU B N 1
ATOM 4429 C CA . LEU B 1 69 ? -8.672 -12.094 -17.5 1 97.5 69 LEU B CA 1
ATOM 4430 C C . LEU B 1 69 ? -8.75 -11.172 -16.281 1 97.5 69 LEU B C 1
ATOM 4432 O O . LEU B 1 69 ? -8.133 -10.102 -16.281 1 97.5 69 LEU B O 1
ATOM 4436 N N . THR B 1 70 ? -9.484 -11.57 -15.281 1 97.44 70 THR B N 1
ATOM 4437 C CA . THR B 1 70 ? -9.609 -10.781 -14.062 1 97.44 70 THR B CA 1
ATOM 4438 C C . THR B 1 70 ? -8.273 -10.68 -13.336 1 97.44 70 THR B C 1
ATOM 4440 O O . THR B 1 70 ? -8.031 -9.734 -12.578 1 97.44 70 THR B O 1
ATOM 4443 N N . CYS B 1 71 ? -7.363 -11.602 -13.625 1 97.88 71 CYS B N 1
ATOM 4444 C CA . CYS B 1 71 ? -6.082 -11.656 -12.93 1 97.88 71 CYS B CA 1
ATOM 4445 C C . CYS B 1 71 ? -4.949 -11.195 -13.844 1 97.88 71 CYS B C 1
ATOM 4447 O O . CYS B 1 71 ? -3.773 -11.367 -13.508 1 97.88 71 CYS B O 1
ATOM 4449 N N . THR B 1 72 ? -5.27 -10.617 -14.961 1 97.75 72 THR B N 1
ATOM 4450 C CA . THR B 1 72 ? -4.254 -10.203 -15.922 1 97.75 72 THR B CA 1
ATOM 4451 C C . THR B 1 72 ? -3.916 -8.727 -15.734 1 97.75 72 THR B C 1
ATOM 4453 O O . THR B 1 72 ? -4.773 -7.859 -15.922 1 97.75 72 THR B O 1
ATOM 4456 N N . PRO B 1 73 ? -2.652 -8.43 -15.398 1 97.31 73 PRO B N 1
ATOM 4457 C CA . PRO B 1 73 ? -2.262 -7.027 -15.258 1 97.31 73 PRO B CA 1
ATOM 4458 C C . PRO B 1 73 ? -2.469 -6.223 -16.531 1 97.31 73 PRO B C 1
ATOM 4460 O O . PRO B 1 73 ? -2.195 -6.723 -17.625 1 97.31 73 PRO B O 1
ATOM 4463 N N . GLY B 1 74 ? -2.871 -4.973 -16.344 1 95.94 74 GLY B N 1
ATOM 4464 C CA . GLY B 1 74 ? -3.135 -4.102 -17.484 1 95.94 74 GLY B CA 1
ATOM 4465 C C . GLY B 1 74 ? -4.613 -3.84 -17.703 1 95.94 74 GLY B C 1
ATOM 4466 O O . GLY B 1 74 ? -4.984 -2.904 -18.422 1 95.94 74 GLY B O 1
ATOM 4467 N N . ILE B 1 75 ? -5.445 -4.684 -17.141 1 96.69 75 ILE B N 1
ATOM 4468 C CA . ILE B 1 75 ? -6.887 -4.602 -17.344 1 96.69 75 ILE B CA 1
ATOM 4469 C C . ILE B 1 75 ? -7.543 -3.918 -16.156 1 96.69 75 ILE B C 1
ATOM 4471 O O . ILE B 1 75 ? -7.426 -4.391 -15.016 1 96.69 75 ILE B O 1
ATOM 4475 N N . THR B 1 76 ? -8.172 -2.875 -16.391 1 94.88 76 THR B N 1
ATOM 4476 C CA . THR B 1 76 ? -8.953 -2.238 -15.336 1 94.88 76 THR B CA 1
ATOM 4477 C C . THR B 1 76 ? -10.258 -2.99 -15.102 1 94.88 76 THR B C 1
ATOM 4479 O O . THR B 1 76 ? -10.578 -3.359 -13.969 1 94.88 76 THR B O 1
ATOM 4482 N N . HIS B 1 77 ? -10.969 -3.189 -16.141 1 95.38 77 HIS B N 1
ATOM 4483 C CA . HIS B 1 77 ? -12.18 -4 -16.156 1 95.38 77 HIS B CA 1
ATOM 4484 C C . HIS B 1 77 ? -12.547 -4.406 -17.578 1 95.38 77 HIS B C 1
ATOM 4486 O O . HIS B 1 77 ? -11.938 -3.934 -18.547 1 95.38 77 HIS B O 1
ATOM 4492 N N . PHE B 1 78 ? -13.422 -5.328 -17.688 1 95.56 78 PHE B N 1
ATOM 4493 C CA . PHE B 1 78 ? -13.891 -5.707 -19.016 1 95.56 78 PHE B CA 1
ATOM 4494 C C . PHE B 1 78 ? -15.375 -6.031 -18.984 1 95.56 78 PHE B C 1
ATOM 4496 O O . PHE B 1 78 ? -15.922 -6.414 -17.953 1 95.56 78 PHE B O 1
ATOM 4503 N N . LEU B 1 79 ? -15.977 -5.797 -20.172 1 93.31 79 LEU B N 1
ATOM 4504 C CA . LEU B 1 79 ? -17.422 -5.906 -20.344 1 93.31 79 LEU B CA 1
ATOM 4505 C C . LEU B 1 79 ? -17.781 -7.102 -21.219 1 93.31 79 LEU B C 1
ATOM 4507 O O . LEU B 1 79 ? -17.141 -7.332 -22.25 1 93.31 79 LEU B O 1
ATOM 4511 N N . GLN B 1 80 ? -18.625 -7.875 -20.719 1 93.62 80 GLN B N 1
ATOM 4512 C CA . GLN B 1 80 ? -19.266 -8.867 -21.578 1 93.62 80 GLN B CA 1
ATOM 4513 C C . GLN B 1 80 ? -20.422 -8.266 -22.344 1 93.62 80 GLN B C 1
ATOM 4515 O O . GLN B 1 80 ? -21.406 -7.816 -21.75 1 93.62 80 GLN B O 1
ATOM 4520 N N . VAL B 1 81 ? -20.281 -8.312 -23.719 1 93.19 81 VAL B N 1
ATOM 4521 C CA . VAL B 1 81 ? -21.234 -7.52 -24.469 1 93.19 81 VAL B CA 1
ATOM 4522 C C . VAL B 1 81 ? -21.812 -8.352 -25.609 1 93.19 81 VAL B C 1
ATOM 4524 O O . VAL B 1 81 ? -21.25 -9.375 -26 1 93.19 81 VAL B O 1
ATOM 4527 N N . GLU B 1 82 ? -22.969 -7.969 -25.969 1 92.38 82 GLU B N 1
ATOM 4528 C CA . GLU B 1 82 ? -23.547 -8.344 -27.25 1 92.38 82 GLU B CA 1
ATOM 4529 C C . GLU B 1 82 ? -23.578 -7.156 -28.219 1 92.38 82 GLU B C 1
ATOM 4531 O O . GLU B 1 82 ? -24.062 -6.078 -27.859 1 92.38 82 GLU B O 1
ATOM 4536 N N . GLU B 1 83 ? -23.047 -7.398 -29.312 1 92.12 83 GLU B N 1
ATOM 4537 C CA . GLU B 1 83 ? -22.922 -6.316 -30.281 1 92.12 83 GLU B CA 1
ATOM 4538 C C . GLU B 1 83 ? -24.047 -6.375 -31.312 1 92.12 83 GLU B C 1
ATOM 4540 O O . GLU B 1 83 ? -24.391 -7.453 -31.812 1 92.12 83 GLU B O 1
ATOM 4545 N N . TYR B 1 84 ? -24.656 -5.18 -31.547 1 94.06 84 TYR B N 1
ATOM 4546 C CA . TYR B 1 84 ? -25.688 -5.027 -32.562 1 94.06 84 TYR B CA 1
ATOM 4547 C C . TYR B 1 84 ? -25.438 -3.791 -33.406 1 94.06 84 TYR B C 1
ATOM 4549 O O . TYR B 1 84 ? -24.781 -2.852 -32.969 1 94.06 84 TYR B O 1
ATOM 4557 N N . PRO B 1 85 ? -25.938 -3.871 -34.719 1 94.56 85 PRO B N 1
ATOM 4558 C CA . PRO B 1 85 ? -25.984 -2.592 -35.438 1 94.56 85 PRO B CA 1
ATOM 4559 C C . PRO B 1 85 ? -26.938 -1.586 -34.781 1 94.56 85 PRO B C 1
ATOM 4561 O O . PRO B 1 85 ? -28 -1.964 -34.281 1 94.56 85 PRO B O 1
ATOM 4564 N N . LEU B 1 86 ? -26.469 -0.328 -34.781 1 94.19 86 LEU B N 1
ATOM 4565 C CA . LEU B 1 86 ? -27.297 0.691 -34.125 1 94.19 86 LEU B CA 1
ATOM 4566 C C . LEU B 1 86 ? -28.562 0.955 -34.969 1 94.19 86 LEU B C 1
ATOM 4568 O O . LEU B 1 86 ? -28.484 1.299 -36.125 1 94.19 86 LEU B O 1
ATOM 4572 N N . GLY B 1 87 ? -29.672 0.72 -34.438 1 92.56 87 GLY B N 1
ATOM 4573 C CA . GLY B 1 87 ? -30.969 1.055 -35.031 1 92.56 87 GLY B CA 1
ATOM 4574 C C . GLY B 1 87 ? -31.609 2.271 -34.375 1 92.56 87 GLY B C 1
ATOM 4575 O O . GLY B 1 87 ? -30.906 3.125 -33.812 1 92.56 87 GLY B O 1
ATOM 4576 N N . ASP B 1 88 ? -32.875 2.41 -34.625 1 93.25 88 ASP B N 1
ATOM 4577 C CA . ASP B 1 88 ? -33.594 3.496 -33.969 1 93.25 88 ASP B CA 1
ATOM 4578 C C . ASP B 1 88 ? -33.906 3.154 -32.5 1 93.25 88 ASP B C 1
ATOM 4580 O O . ASP B 1 88 ? -33.531 2.082 -32.031 1 93.25 88 ASP B O 1
ATOM 4584 N N . PHE B 1 89 ? -34.562 4.039 -31.781 1 95.69 89 PHE B N 1
ATOM 4585 C CA . PHE B 1 89 ? -34.812 3.875 -30.359 1 95.69 89 PHE B CA 1
ATOM 4586 C C . PHE B 1 89 ? -35.656 2.643 -30.094 1 95.69 89 PHE B C 1
ATOM 4588 O O . PHE B 1 89 ? -35.438 1.937 -29.109 1 95.69 89 PHE B O 1
ATOM 4595 N N . ASP B 1 90 ? -36.531 2.375 -30.953 1 95.12 90 ASP B N 1
ATOM 4596 C CA . ASP B 1 90 ? -37.375 1.197 -30.797 1 95.12 90 ASP B CA 1
ATOM 4597 C C . ASP B 1 90 ? -36.562 -0.087 -30.938 1 95.12 90 ASP B C 1
ATOM 4599 O O . ASP B 1 90 ? -36.844 -1.072 -30.234 1 95.12 90 ASP B O 1
ATOM 4603 N N . ASP B 1 91 ? -35.719 0.026 -31.828 1 95.81 91 ASP B N 1
ATOM 4604 C CA . ASP B 1 91 ? -34.812 -1.115 -32 1 95.81 91 ASP B CA 1
ATOM 4605 C C . ASP B 1 91 ? -33.969 -1.359 -30.766 1 95.81 91 ASP B C 1
ATOM 4607 O O . ASP B 1 91 ? -33.75 -2.508 -30.359 1 95.81 91 ASP B O 1
ATOM 4611 N N . ILE B 1 92 ? -33.469 -0.31 -30.156 1 95.88 92 ILE B N 1
ATOM 4612 C CA . ILE B 1 92 ? -32.656 -0.407 -28.938 1 95.88 92 ILE B CA 1
ATOM 4613 C C . ILE B 1 92 ? -33.5 -1.015 -27.828 1 95.88 92 ILE B C 1
ATOM 4615 O O . ILE B 1 92 ? -33.031 -1.875 -27.078 1 95.88 92 ILE B O 1
ATOM 4619 N N . VAL B 1 93 ? -34.719 -0.624 -27.75 1 95.56 93 VAL B N 1
ATOM 4620 C CA . VAL B 1 93 ? -35.625 -1.142 -26.734 1 95.56 93 VAL B CA 1
ATOM 4621 C C . VAL B 1 93 ? -35.812 -2.646 -26.922 1 95.56 93 VAL B C 1
ATOM 4623 O O . VAL B 1 93 ? -35.781 -3.406 -25.953 1 95.56 93 VAL B O 1
ATOM 4626 N N . ALA B 1 94 ? -36.031 -3.027 -28.109 1 95.06 94 ALA B N 1
ATOM 4627 C CA . ALA B 1 94 ? -36.25 -4.441 -28.422 1 95.06 94 ALA B CA 1
ATOM 4628 C C . ALA B 1 94 ? -35.031 -5.277 -27.984 1 95.06 94 ALA B C 1
ATOM 4630 O O . ALA B 1 94 ? -35.219 -6.375 -27.438 1 95.06 94 ALA B O 1
ATOM 4631 N N . LYS B 1 95 ? -33.938 -4.812 -28.266 1 94.12 95 LYS B N 1
ATOM 4632 C CA . LYS B 1 95 ? -32.719 -5.527 -27.906 1 94.12 95 LYS B CA 1
ATOM 4633 C C . LYS B 1 95 ? -32.562 -5.578 -26.391 1 94.12 95 LYS B C 1
ATOM 4635 O O . LYS B 1 95 ? -32.188 -6.617 -25.828 1 94.12 95 LYS B O 1
ATOM 4640 N N . CYS B 1 96 ? -32.75 -4.453 -25.719 1 94.06 96 CYS B N 1
ATOM 4641 C CA . CYS B 1 96 ? -32.656 -4.418 -24.266 1 94.06 96 CYS B CA 1
ATOM 4642 C C . CYS B 1 96 ? -33.688 -5.352 -23.625 1 94.06 96 CYS B C 1
ATOM 4644 O O . CYS B 1 96 ? -33.375 -6.027 -22.641 1 94.06 96 CYS B O 1
ATOM 4646 N N . LYS B 1 97 ? -34.844 -5.379 -24.219 1 93.69 97 LYS B N 1
ATOM 4647 C CA . LYS B 1 97 ? -35.875 -6.27 -23.719 1 93.69 97 LYS B CA 1
ATOM 4648 C C . LYS B 1 97 ? -35.469 -7.73 -23.859 1 93.69 97 LYS B C 1
ATOM 4650 O O . LYS B 1 97 ? -35.719 -8.539 -22.953 1 93.69 97 LYS B O 1
ATOM 4655 N N . HIS B 1 98 ? -34.906 -7.977 -24.953 1 92.25 98 HIS B N 1
ATOM 4656 C CA . HIS B 1 98 ? -34.469 -9.336 -25.219 1 92.25 98 HIS B CA 1
ATOM 4657 C C . HIS B 1 98 ? -33.469 -9.805 -24.156 1 92.25 98 HIS B C 1
ATOM 4659 O O . HIS B 1 98 ? -33.5 -10.953 -23.719 1 92.25 98 HIS B O 1
ATOM 4665 N N . HIS B 1 99 ? -32.625 -8.969 -23.719 1 91.38 99 HIS B N 1
ATOM 4666 C CA . HIS B 1 99 ? -31.531 -9.367 -22.844 1 91.38 99 HIS B CA 1
ATOM 4667 C C . HIS B 1 99 ? -31.906 -9.172 -21.375 1 91.38 99 HIS B C 1
ATOM 4669 O O . HIS B 1 99 ? -31.453 -9.93 -20.516 1 91.38 99 HIS B O 1
ATOM 4675 N N . PHE B 1 100 ? -32.719 -8.141 -20.984 1 91.94 100 PHE B N 1
ATOM 4676 C CA . PHE B 1 100 ? -32.938 -7.77 -19.594 1 91.94 100 PHE B CA 1
ATOM 4677 C C . PHE B 1 100 ? -34.406 -7.93 -19.219 1 91.94 100 PHE B C 1
ATOM 4679 O O . PHE B 1 100 ? -34.75 -7.859 -18.031 1 91.94 100 PHE B O 1
ATOM 4686 N N . GLY B 1 101 ? -35.25 -8.094 -20.172 1 90.12 101 GLY B N 1
ATOM 4687 C CA . GLY B 1 101 ? -36.688 -8.125 -19.938 1 90.12 101 GLY B CA 1
ATOM 4688 C C . GLY B 1 101 ? -37.094 -9.062 -18.828 1 90.12 101 GLY B C 1
ATOM 4689 O O . GLY B 1 101 ? -37.906 -8.711 -17.969 1 90.12 101 GLY B O 1
ATOM 4690 N N . HIS B 1 102 ? -36.5 -10.148 -18.781 1 89.69 102 HIS B N 1
ATOM 4691 C CA . HIS B 1 102 ? -36.844 -11.18 -17.812 1 89.69 102 HIS B CA 1
ATOM 4692 C C . HIS B 1 102 ? -36.375 -10.797 -16.406 1 89.69 102 HIS B C 1
ATOM 4694 O O . HIS B 1 102 ? -36.875 -11.328 -15.422 1 89.69 102 HIS B O 1
ATOM 4700 N N . LEU B 1 103 ? -35.531 -9.836 -16.281 1 91.31 103 LEU B N 1
ATOM 4701 C CA . LEU B 1 103 ? -34.969 -9.453 -15 1 91.31 103 LEU B CA 1
ATOM 4702 C C . LEU B 1 103 ? -35.719 -8.258 -14.406 1 91.31 103 LEU B C 1
ATOM 4704 O O . LEU B 1 103 ? -35.562 -7.945 -13.227 1 91.31 103 LEU B O 1
ATOM 4708 N N . LEU B 1 104 ? -36.594 -7.625 -15.203 1 91.56 104 LEU B N 1
ATOM 4709 C CA . LEU B 1 104 ? -37.125 -6.324 -14.82 1 91.56 104 LEU B CA 1
ATOM 4710 C C . LEU B 1 104 ? -38.469 -6.484 -14.109 1 91.56 104 LEU B C 1
ATOM 4712 O O . LEU B 1 104 ? -38.906 -5.598 -13.367 1 91.56 104 LEU B O 1
ATOM 4716 N N . ALA B 1 105 ? -39.062 -7.578 -14.273 1 90.31 105 ALA B N 1
ATOM 4717 C CA . ALA B 1 105 ? -40.406 -7.754 -13.734 1 90.31 105 ALA B CA 1
ATOM 4718 C C . ALA B 1 105 ? -40.406 -7.543 -12.227 1 90.31 105 ALA B C 1
ATOM 4720 O O . ALA B 1 105 ? -39.688 -8.227 -11.484 1 90.31 105 ALA B O 1
ATOM 4721 N N . GLY B 1 106 ? -41.188 -6.547 -11.828 1 92.12 106 GLY B N 1
ATOM 4722 C CA . GLY B 1 106 ? -41.406 -6.297 -10.414 1 92.12 106 GLY B CA 1
ATOM 4723 C C . GLY B 1 106 ? -40.188 -5.645 -9.742 1 92.12 106 GLY B C 1
ATOM 4724 O O . GLY B 1 106 ? -40.156 -5.516 -8.516 1 92.12 106 GLY B O 1
ATOM 4725 N N . LYS B 1 107 ? -39.281 -5.219 -10.461 1 94 107 LYS B N 1
ATOM 4726 C CA . LYS B 1 107 ? -38.031 -4.684 -9.875 1 94 107 LYS B CA 1
ATOM 4727 C C . LYS B 1 107 ? -37.844 -3.217 -10.258 1 94 107 LYS B C 1
ATOM 4729 O O . LYS B 1 107 ? -38.406 -2.748 -11.242 1 94 107 LYS B O 1
ATOM 4734 N N . HIS B 1 108 ? -37.188 -2.529 -9.461 1 95.25 108 HIS B N 1
ATOM 4735 C CA . HIS B 1 108 ? -36.75 -1.18 -9.781 1 95.25 108 HIS B CA 1
ATOM 4736 C C . HIS B 1 108 ? -35.438 -1.205 -10.586 1 95.25 108 HIS B C 1
ATOM 4738 O O . HIS B 1 108 ? -34.5 -1.938 -10.25 1 95.25 108 HIS B O 1
ATOM 4744 N N . PHE B 1 109 ? -35.469 -0.496 -11.68 1 94.56 109 PHE B N 1
ATOM 4745 C CA . PHE B 1 109 ? -34.281 -0.572 -12.539 1 94.56 109 PHE B CA 1
ATOM 4746 C C . PHE B 1 109 ? -33.906 0.81 -13.055 1 94.56 109 PHE B C 1
ATOM 4748 O O . PHE B 1 109 ? -34.594 1.796 -12.773 1 94.56 109 PHE B O 1
ATOM 4755 N N . ALA B 1 110 ? -32.75 0.918 -13.641 1 95.06 110 ALA B N 1
ATOM 4756 C CA . ALA B 1 110 ? -32.281 2.127 -14.305 1 95.06 110 ALA B CA 1
ATOM 4757 C C . ALA B 1 110 ? -31.547 1.788 -15.609 1 95.06 110 ALA B C 1
ATOM 4759 O O . ALA B 1 110 ? -31.016 0.686 -15.758 1 95.06 110 ALA B O 1
ATOM 4760 N N . VAL B 1 111 ? -31.656 2.705 -16.562 1 93.75 111 VAL B N 1
ATOM 4761 C CA . VAL B 1 111 ? -30.922 2.58 -17.812 1 93.75 111 VAL B CA 1
ATOM 4762 C C . VAL B 1 111 ? -29.766 3.578 -17.844 1 93.75 111 VAL B C 1
ATOM 4764 O O . VAL B 1 111 ? -29.938 4.742 -17.469 1 93.75 111 VAL B O 1
ATOM 4767 N N . ARG B 1 112 ? -28.609 3.049 -18.141 1 93.75 112 ARG B N 1
ATOM 4768 C CA . ARG B 1 112 ? -27.438 3.902 -18.297 1 93.75 112 ARG B CA 1
ATOM 4769 C C . ARG B 1 112 ? -26.781 3.695 -19.656 1 93.75 112 ARG B C 1
ATOM 4771 O O . ARG B 1 112 ? -26.297 2.604 -19.969 1 93.75 112 ARG B O 1
ATOM 4778 N N . CYS B 1 113 ? -26.719 4.734 -20.438 1 93.38 113 CYS B N 1
ATOM 4779 C CA . CYS B 1 113 ? -26.141 4.688 -21.781 1 93.38 113 CYS B CA 1
ATOM 4780 C C . CYS B 1 113 ? -24.875 5.535 -21.859 1 93.38 113 CYS B C 1
ATOM 4782 O O . CYS B 1 113 ? -24.859 6.68 -21.391 1 93.38 113 CYS B O 1
ATOM 4784 N N . LYS B 1 114 ? -23.844 4.93 -22.297 1 90.31 114 LYS B N 1
ATOM 4785 C CA . LYS B 1 114 ? -22.641 5.672 -22.641 1 90.31 114 LYS B CA 1
ATOM 4786 C C . LYS B 1 114 ? -22.516 5.84 -24.156 1 90.31 114 LYS B C 1
ATOM 4788 O O . LYS B 1 114 ? -22.641 4.863 -24.906 1 90.31 114 LYS B O 1
ATOM 4793 N N . ARG B 1 115 ? -22.344 7.07 -24.594 1 90.19 115 ARG B N 1
ATOM 4794 C CA . ARG B 1 115 ? -22.328 7.375 -26.016 1 90.19 115 ARG B CA 1
ATOM 4795 C C . ARG B 1 115 ? -20.969 7.91 -26.453 1 90.19 115 ARG B C 1
ATOM 4797 O O . ARG B 1 115 ? -20.359 8.742 -25.75 1 90.19 115 ARG B O 1
ATOM 4804 N N . GLY B 1 116 ? -20.5 7.316 -27.5 1 85.69 116 GLY B N 1
ATOM 4805 C CA . GLY B 1 116 ? -19.297 7.812 -28.156 1 85.69 116 GLY B CA 1
ATOM 4806 C C . GLY B 1 116 ? -19.469 7.996 -29.656 1 85.69 116 GLY B C 1
ATOM 4807 O O . GLY B 1 116 ? -20.016 7.125 -30.328 1 85.69 116 GLY B O 1
ATOM 4808 N N . GLY B 1 117 ? -19.078 9.062 -30.156 1 85.38 117 GLY B N 1
ATOM 4809 C CA . GLY B 1 117 ? -19.219 9.359 -31.578 1 85.38 117 GLY B CA 1
ATOM 4810 C C . GLY B 1 117 ? -20.188 10.5 -31.844 1 85.38 117 GLY B C 1
ATOM 4811 O O . GLY B 1 117 ? -20.438 11.32 -30.969 1 85.38 117 GLY B O 1
ATOM 4812 N N . HIS B 1 118 ? -20.578 10.648 -33.156 1 90.19 118 HIS B N 1
ATOM 4813 C CA . HIS B 1 118 ? -21.469 11.734 -33.562 1 90.19 118 HIS B CA 1
ATOM 4814 C C . HIS B 1 118 ? -22.875 11.219 -33.844 1 90.19 118 HIS B C 1
ATOM 4816 O O . HIS B 1 118 ? -23.078 10.391 -34.75 1 90.19 118 HIS B O 1
ATOM 4822 N N . HIS B 1 119 ? -23.844 11.719 -33.062 1 92.25 119 HIS B N 1
ATOM 4823 C CA . HIS B 1 119 ? -25.234 11.312 -33.188 1 92.25 119 HIS B CA 1
ATOM 4824 C C . HIS B 1 119 ? -26.172 12.516 -33.062 1 92.25 119 HIS B C 1
ATOM 4826 O O . HIS B 1 119 ? -25.75 13.578 -32.594 1 92.25 119 HIS B O 1
ATOM 4832 N N . ASP B 1 120 ? -27.391 12.367 -33.531 1 92.81 120 ASP B N 1
ATOM 4833 C CA . ASP B 1 120 ? -28.391 13.422 -33.438 1 92.81 120 ASP B CA 1
ATOM 4834 C C . ASP B 1 120 ? -29.188 13.32 -32.125 1 92.81 120 ASP B C 1
ATOM 4836 O O . ASP B 1 120 ? -30.25 13.922 -32 1 92.81 120 ASP B O 1
ATOM 4840 N N . PHE B 1 121 ? -28.734 12.469 -31.281 1 94.12 121 PHE B N 1
ATOM 4841 C CA . PHE B 1 121 ? -29.344 12.289 -29.969 1 94.12 121 PHE B CA 1
ATOM 4842 C C . PHE B 1 121 ? -28.281 12.25 -28.875 1 94.12 121 PHE B C 1
ATOM 4844 O O . PHE B 1 121 ? -27.094 12.109 -29.172 1 94.12 121 PHE B O 1
ATOM 4851 N N . THR B 1 122 ? -28.719 12.414 -27.578 1 93.19 122 THR B N 1
ATOM 4852 C CA . THR B 1 122 ? -27.812 12.328 -26.438 1 93.19 122 THR B CA 1
ATOM 4853 C C . THR B 1 122 ? -28.047 11.023 -25.672 1 93.19 122 THR B C 1
ATOM 4855 O O . THR B 1 122 ? -29.031 10.336 -25.891 1 93.19 122 THR B O 1
ATOM 4858 N N . SER B 1 123 ? -27.078 10.734 -24.812 1 93.25 123 SER B N 1
ATOM 4859 C CA . SER B 1 123 ? -27.203 9.555 -23.953 1 93.25 123 SER B CA 1
ATOM 4860 C C . SER B 1 123 ? -28.453 9.648 -23.078 1 93.25 123 SER B C 1
ATOM 4862 O O . SER B 1 123 ? -29.141 8.648 -22.844 1 93.25 123 SER B O 1
ATOM 4864 N N . MET B 1 124 ? -28.766 10.859 -22.656 1 92.75 124 MET B N 1
ATOM 4865 C CA . MET B 1 124 ? -29.938 11.086 -21.797 1 92.75 124 MET B CA 1
ATOM 4866 C C . MET B 1 124 ? -31.219 10.789 -22.547 1 92.75 124 MET B C 1
ATOM 4868 O O . MET B 1 124 ? -32.188 10.281 -21.969 1 92.75 124 MET B O 1
ATOM 4872 N N . ASP B 1 125 ? -31.219 11.117 -23.812 1 94.19 125 ASP B N 1
ATOM 4873 C CA . ASP B 1 125 ? -32.375 10.82 -24.641 1 94.19 125 ASP B CA 1
ATOM 4874 C C . ASP B 1 125 ? -32.656 9.32 -24.703 1 94.19 125 ASP B C 1
ATOM 4876 O O . ASP B 1 125 ? -33.781 8.883 -24.594 1 94.19 125 ASP B O 1
ATOM 4880 N N . VAL B 1 126 ? -31.594 8.695 -24.797 1 94.25 126 VAL B N 1
ATOM 4881 C CA . VAL B 1 126 ? -31.703 7.242 -24.891 1 94.25 126 VAL B CA 1
ATOM 4882 C C . VAL B 1 126 ? -32.156 6.668 -23.547 1 94.25 126 VAL B C 1
ATOM 4884 O O . VAL B 1 126 ? -33.062 5.832 -23.5 1 94.25 126 VAL B O 1
ATOM 4887 N N . ASP B 1 127 ? -31.547 7.113 -22.469 1 94.12 127 ASP B N 1
ATOM 4888 C CA . ASP B 1 127 ? -31.891 6.648 -21.125 1 94.12 127 ASP B CA 1
ATOM 4889 C C . ASP B 1 127 ? -33.375 6.812 -20.859 1 94.12 127 ASP B C 1
ATOM 4891 O O . ASP B 1 127 ? -34.031 5.895 -20.359 1 94.12 127 ASP B O 1
ATOM 4895 N N . ARG B 1 128 ? -33.844 7.965 -21.188 1 93.75 128 ARG B N 1
ATOM 4896 C CA . ARG B 1 128 ? -35.25 8.305 -20.922 1 93.75 128 ARG B CA 1
ATOM 4897 C C . ARG B 1 128 ? -36.188 7.461 -21.766 1 93.75 128 ARG B C 1
ATOM 4899 O O . ARG B 1 128 ? -37.156 6.918 -21.25 1 93.75 128 ARG B O 1
ATOM 4906 N N . TYR B 1 129 ? -35.906 7.395 -23.031 1 95.62 129 TYR B N 1
ATOM 4907 C CA . TYR B 1 129 ? -36.781 6.688 -23.953 1 95.62 129 TYR B CA 1
ATOM 4908 C C . TYR B 1 129 ? -36.781 5.191 -23.656 1 95.62 129 TYR B C 1
ATOM 4910 O O . TYR B 1 129 ? -37.844 4.582 -23.516 1 95.62 129 TYR B O 1
ATOM 4918 N N . VAL B 1 130 ? -35.688 4.641 -23.609 1 95.19 130 VAL B N 1
ATOM 4919 C CA . VAL B 1 130 ? -35.562 3.203 -23.406 1 95.19 130 VAL B CA 1
ATOM 4920 C C . VAL B 1 130 ? -36.094 2.832 -22.016 1 95.19 130 VAL B C 1
ATOM 4922 O O . VAL B 1 130 ? -36.75 1.814 -21.859 1 95.19 130 VAL B O 1
ATOM 4925 N N . GLY B 1 131 ? -35.75 3.617 -21.062 1 94.38 131 GLY B N 1
ATOM 4926 C CA . GLY B 1 131 ? -36.25 3.385 -19.719 1 94.38 131 GLY B CA 1
ATOM 4927 C C . GLY B 1 131 ? -37.75 3.361 -19.641 1 94.38 131 GLY B C 1
ATOM 4928 O O . GLY B 1 131 ? -38.344 2.467 -19.016 1 94.38 131 GLY B O 1
ATOM 4929 N N . SER B 1 132 ? -38.344 4.367 -20.25 1 94.62 132 SER B N 1
ATOM 4930 C CA . SER B 1 132 ? -39.812 4.477 -20.234 1 94.62 132 SER B CA 1
ATOM 4931 C C . SER B 1 132 ? -40.438 3.281 -20.922 1 94.62 132 SER B C 1
ATOM 4933 O O . SER B 1 132 ? -41.406 2.719 -20.422 1 94.62 132 SER B O 1
ATOM 4935 N N . GLN B 1 133 ? -39.938 2.92 -22 1 94.81 133 GLN B N 1
ATOM 4936 C CA . GLN B 1 133 ? -40.5 1.823 -22.781 1 94.81 133 GLN B CA 1
ATOM 4937 C C . GLN B 1 133 ? -40.312 0.49 -22.062 1 94.81 133 GLN B C 1
ATOM 4939 O O . GLN B 1 133 ? -41.219 -0.351 -22.062 1 94.81 133 GLN B O 1
ATOM 4944 N N . LEU B 1 134 ? -39.188 0.261 -21.469 1 94.88 134 LEU B N 1
ATOM 4945 C CA . LEU B 1 134 ? -38.938 -0.98 -20.75 1 94.88 134 LEU B CA 1
ATOM 4946 C C . LEU B 1 134 ? -39.844 -1.093 -19.531 1 94.88 134 LEU B C 1
ATOM 4948 O O . LEU B 1 134 ? -40.312 -2.188 -19.188 1 94.88 134 LEU B O 1
ATOM 4952 N N . ARG B 1 135 ? -40.031 0.023 -18.891 1 93.88 135 ARG B N 1
ATOM 4953 C CA . ARG B 1 135 ? -40.938 0.022 -17.75 1 93.88 135 ARG B CA 1
ATOM 4954 C C . ARG B 1 135 ? -42.344 -0.43 -18.156 1 93.88 135 ARG B C 1
ATOM 4956 O O . ARG B 1 135 ? -42.969 -1.263 -17.484 1 93.88 135 ARG B O 1
ATOM 4963 N N . GLN B 1 136 ? -42.812 0.069 -19.234 1 92.5 136 GLN B N 1
ATOM 4964 C CA . GLN B 1 136 ? -44.156 -0.193 -19.719 1 92.5 136 GLN B CA 1
ATOM 4965 C C . GLN B 1 136 ? -44.281 -1.612 -20.266 1 92.5 136 GLN B C 1
ATOM 4967 O O . GLN B 1 136 ? -45.281 -2.281 -20.047 1 92.5 136 GLN B O 1
ATOM 4972 N N . GLN B 1 137 ? -43.281 -2.1 -20.828 1 93.38 137 GLN B N 1
ATOM 4973 C CA . GLN B 1 137 ? -43.406 -3.338 -21.594 1 93.38 137 GLN B CA 1
ATOM 4974 C C . GLN B 1 137 ? -42.969 -4.539 -20.75 1 93.38 137 GLN B C 1
ATOM 4976 O O . GLN B 1 137 ? -43.344 -5.676 -21.062 1 93.38 137 GLN B O 1
ATOM 4981 N N . CYS B 1 138 ? -42.219 -4.355 -19.766 1 92.56 138 CYS B N 1
ATOM 4982 C CA . CYS B 1 138 ? -41.625 -5.496 -19.062 1 92.56 138 CYS B CA 1
ATOM 4983 C C . CYS B 1 138 ? -42.188 -5.609 -17.656 1 92.56 138 CYS B C 1
ATOM 4985 O O . CYS B 1 138 ? -41.688 -6.414 -16.859 1 92.56 138 CYS B O 1
ATOM 4987 N N . GLY B 1 139 ? -43.156 -4.805 -17.266 1 90.12 139 GLY B N 1
ATOM 4988 C CA . GLY B 1 139 ? -43.812 -4.914 -15.977 1 90.12 139 GLY B CA 1
ATOM 4989 C C . GLY B 1 139 ? -42.906 -4.523 -14.82 1 90.12 139 GLY B C 1
ATOM 4990 O O . GLY B 1 139 ? -42.969 -5.129 -13.75 1 90.12 139 GLY B O 1
ATOM 4991 N N . ALA B 1 140 ? -42 -3.645 -15.016 1 91.12 140 ALA B N 1
ATOM 4992 C CA . ALA B 1 140 ? -41.094 -3.197 -13.961 1 91.12 140 ALA B CA 1
ATOM 4993 C C . ALA B 1 140 ? -41.844 -2.398 -12.898 1 91.12 140 ALA B C 1
ATOM 4995 O O . ALA B 1 140 ? -42.875 -1.828 -13.172 1 91.12 140 ALA B O 1
ATOM 4996 N N . ALA B 1 141 ? -41.375 -2.482 -11.719 1 90.81 141 ALA B N 1
ATOM 4997 C CA . ALA B 1 141 ? -42 -1.751 -10.625 1 90.81 141 ALA B CA 1
ATOM 4998 C C . ALA B 1 141 ? -41.781 -0.248 -10.766 1 90.81 141 ALA B C 1
ATOM 5000 O O . ALA B 1 141 ? -42.625 0.553 -10.367 1 90.81 141 ALA B O 1
ATOM 5001 N N . GLY B 1 142 ? -40.625 0.133 -11.289 1 91.19 142 GLY B N 1
ATOM 5002 C CA . GLY B 1 142 ? -40.312 1.542 -11.484 1 91.19 142 GLY B CA 1
ATOM 5003 C C . GLY B 1 142 ? -38.875 1.797 -11.844 1 91.19 142 GLY B C 1
ATOM 5004 O O . GLY B 1 142 ? -38.094 0.855 -12.008 1 91.19 142 GLY B O 1
ATOM 5005 N N . ILE B 1 143 ? -38.594 3.131 -12.016 1 89.81 143 ILE B N 1
ATOM 5006 C CA . ILE B 1 143 ? -37.25 3.553 -12.344 1 89.81 143 ILE B CA 1
ATOM 5007 C C . ILE B 1 143 ? -36.594 4.18 -11.117 1 89.81 143 ILE B C 1
ATOM 5009 O O . ILE B 1 143 ? -37.156 5.039 -10.461 1 89.81 143 ILE B O 1
ATOM 5013 N N . GLU B 1 144 ? -35.406 3.625 -10.766 1 90.06 144 GLU B N 1
ATOM 5014 C CA . GLU B 1 144 ? -34.625 4.141 -9.641 1 90.06 144 GLU B CA 1
ATOM 5015 C C . GLU B 1 144 ? -33.188 4.469 -10.055 1 90.06 144 GLU B C 1
ATOM 5017 O O . GLU B 1 144 ? -32.406 3.57 -10.391 1 90.06 144 GLU B O 1
ATOM 5022 N N . LEU B 1 145 ? -32.812 5.711 -9.891 1 87.56 145 LEU B N 1
ATOM 5023 C CA . LEU B 1 145 ? -31.531 6.148 -10.461 1 87.56 145 LEU B CA 1
ATOM 5024 C C . LEU B 1 145 ? -30.391 5.938 -9.469 1 87.56 145 LEU B C 1
ATOM 5026 O O . LEU B 1 145 ? -29.25 5.715 -9.867 1 87.56 145 LEU B O 1
ATOM 5030 N N . LYS B 1 146 ? -30.609 5.969 -8.195 1 85.31 146 LYS B N 1
ATOM 5031 C CA . LYS B 1 146 ? -29.531 5.957 -7.199 1 85.31 146 LYS B CA 1
ATOM 5032 C C . LYS B 1 146 ? -29.094 4.531 -6.871 1 85.31 146 LYS B C 1
ATOM 5034 O O . LYS B 1 146 ? -27.922 4.188 -6.996 1 85.31 146 LYS B O 1
ATOM 5039 N N . LYS B 1 147 ? -30.109 3.705 -6.484 1 88.19 147 LYS B N 1
ATOM 5040 C CA . LYS B 1 147 ? -29.797 2.322 -6.129 1 88.19 147 LYS B CA 1
ATOM 5041 C C . LYS B 1 147 ? -30.781 1.357 -6.793 1 88.19 147 LYS B C 1
ATOM 5043 O O . LYS B 1 147 ? -31.578 0.707 -6.113 1 88.19 147 LYS B O 1
ATOM 5048 N N . PRO B 1 148 ? -30.531 1.207 -8.086 1 92.06 148 PRO B N 1
ATOM 5049 C CA . PRO B 1 148 ? -31.438 0.283 -8.773 1 92.06 148 PRO B CA 1
ATOM 5050 C C . PRO B 1 148 ? -31.141 -1.181 -8.461 1 92.06 148 PRO B C 1
ATOM 5052 O O . PRO B 1 148 ? -29.984 -1.528 -8.164 1 92.06 148 PRO B O 1
ATOM 5055 N N . GLU B 1 149 ? -32.062 -1.94 -8.477 1 90.06 149 GLU B N 1
ATOM 5056 C CA . GLU B 1 149 ? -31.906 -3.381 -8.312 1 90.06 149 GLU B CA 1
ATOM 5057 C C . GLU B 1 149 ? -31.312 -4.012 -9.57 1 90.06 149 GLU B C 1
ATOM 5059 O O . GLU B 1 149 ? -30.578 -4.996 -9.492 1 90.06 149 GLU B O 1
ATOM 5064 N N . VAL B 1 150 ? -31.828 -3.477 -10.711 1 91.38 150 VAL B N 1
ATOM 5065 C CA . VAL B 1 150 ? -31.297 -3.93 -12 1 91.38 150 VAL B CA 1
ATOM 5066 C C . VAL B 1 150 ? -30.797 -2.734 -12.797 1 91.38 150 VAL B C 1
ATOM 5068 O O . VAL B 1 150 ? -31.484 -1.718 -12.914 1 91.38 150 VAL B O 1
ATOM 5071 N N . LEU B 1 151 ? -29.578 -2.885 -13.258 1 92.06 151 LEU B N 1
ATOM 5072 C CA . LEU B 1 151 ? -29 -1.82 -14.07 1 92.06 151 LEU B CA 1
ATOM 5073 C C . LEU B 1 151 ? -28.828 -2.268 -15.516 1 92.06 151 LEU B C 1
ATOM 5075 O O . LEU B 1 151 ? -28.094 -3.209 -15.805 1 92.06 151 LEU B O 1
ATOM 5079 N N . VAL B 1 152 ? -29.625 -1.673 -16.406 1 93.06 152 VAL B N 1
ATOM 5080 C CA . VAL B 1 152 ? -29.5 -1.914 -17.844 1 93.06 152 VAL B CA 1
ATOM 5081 C C . VAL B 1 152 ? -28.438 -0.997 -18.438 1 93.06 152 VAL B C 1
ATOM 5083 O O . VAL B 1 152 ? -28.672 0.204 -18.609 1 93.06 152 VAL B O 1
ATOM 5086 N N . ARG B 1 153 ? -27.328 -1.646 -18.828 1 93.19 153 ARG B N 1
ATOM 5087 C CA . ARG B 1 153 ? -26.203 -0.865 -19.344 1 93.19 153 ARG B CA 1
ATOM 5088 C C . ARG B 1 153 ? -26.047 -1.07 -20.844 1 93.19 153 ARG B C 1
ATOM 5090 O O . ARG B 1 153 ? -25.984 -2.207 -21.328 1 93.19 153 ARG B O 1
ATOM 5097 N N . ILE B 1 154 ? -25.984 0.053 -21.562 1 94.06 154 ILE B N 1
ATOM 5098 C CA . ILE B 1 154 ? -25.75 -0.02 -23 1 94.06 154 ILE B CA 1
ATOM 5099 C C . ILE B 1 154 ? -24.703 1.012 -23.422 1 94.06 154 ILE B C 1
ATOM 5101 O O . ILE B 1 154 ? -24.531 2.027 -22.734 1 94.06 154 ILE B O 1
ATOM 5105 N N . GLU B 1 155 ? -23.953 0.681 -24.375 1 92 155 GLU B N 1
ATOM 5106 C CA . GLU B 1 155 ? -22.969 1.597 -24.953 1 92 155 GLU B CA 1
ATOM 5107 C C . GLU B 1 155 ? -23.172 1.729 -26.469 1 92 155 GLU B C 1
ATOM 5109 O O . GLU B 1 155 ? -23.453 0.744 -27.141 1 92 155 GLU B O 1
ATOM 5114 N N . ILE B 1 156 ? -23.188 3.006 -26.922 1 92.69 156 ILE B N 1
ATOM 5115 C CA . ILE B 1 156 ? -23.297 3.293 -28.344 1 92.69 156 ILE B CA 1
ATOM 5116 C C . ILE B 1 156 ? -22 3.914 -28.844 1 92.69 156 ILE B C 1
ATOM 5118 O O . ILE B 1 156 ? -21.547 4.93 -28.328 1 92.69 156 ILE B O 1
ATOM 5122 N N . ARG B 1 157 ? -21.422 3.227 -29.75 1 87.81 157 ARG B N 1
ATOM 5123 C CA . ARG B 1 157 ? -20.219 3.754 -30.406 1 87.81 157 ARG B CA 1
ATOM 5124 C C . ARG B 1 157 ? -20.406 3.814 -31.906 1 87.81 157 ARG B C 1
ATOM 5126 O O . ARG B 1 157 ? -20.453 2.779 -32.594 1 87.81 157 ARG B O 1
ATOM 5133 N N . ASP B 1 158 ? -20.469 4.965 -32.344 1 90.06 158 ASP B N 1
ATOM 5134 C CA . ASP B 1 158 ? -20.719 5.199 -33.781 1 90.06 158 ASP B CA 1
ATOM 5135 C C . ASP B 1 158 ? -22 4.512 -34.25 1 90.06 158 ASP B C 1
ATOM 5137 O O . ASP B 1 158 ? -23.094 4.875 -33.812 1 90.06 158 ASP B O 1
ATOM 5141 N N . GLN B 1 159 ? -21.844 3.467 -35 1 92.25 159 GLN B N 1
ATOM 5142 C CA . GLN B 1 159 ? -23.047 2.838 -35.531 1 92.25 159 GLN B CA 1
ATOM 5143 C C . GLN B 1 159 ? -23.25 1.447 -34.938 1 92.25 159 GLN B C 1
ATOM 5145 O O . GLN B 1 159 ? -23.875 0.589 -35.562 1 92.25 159 GLN B O 1
ATOM 5150 N N . ARG B 1 160 ? -22.719 1.374 -33.75 1 92.19 160 ARG B N 1
ATOM 5151 C CA . ARG B 1 160 ? -22.844 0.077 -33.094 1 92.19 160 ARG B CA 1
ATOM 5152 C C . ARG B 1 160 ? -23.453 0.223 -31.719 1 92.19 160 ARG B C 1
ATOM 5154 O O . ARG B 1 160 ? -23.172 1.196 -31.016 1 92.19 160 ARG B O 1
ATOM 5161 N N . LEU B 1 161 ? -24.297 -0.752 -31.422 1 94.25 161 LEU B N 1
ATOM 5162 C CA . LEU B 1 161 ? -24.922 -0.835 -30.094 1 94.25 161 LEU B CA 1
ATOM 5163 C C . LEU B 1 161 ? -24.344 -2.008 -29.312 1 94.25 161 LEU B C 1
ATOM 5165 O O . LEU B 1 161 ? -24.297 -3.133 -29.812 1 94.25 161 LEU B O 1
ATOM 5169 N N . TYR B 1 162 ? -23.859 -1.686 -28.109 1 92.69 162 TYR B N 1
ATOM 5170 C CA . TYR B 1 162 ? -23.359 -2.723 -27.203 1 92.69 162 TYR B CA 1
ATOM 5171 C C . TYR B 1 162 ? -24.266 -2.869 -25.984 1 92.69 162 TYR B C 1
ATOM 5173 O O . TYR B 1 162 ? -24.438 -1.919 -25.219 1 92.69 162 TYR B O 1
ATOM 5181 N N . VAL B 1 163 ? -24.844 -4.035 -25.891 1 93.5 163 VAL B N 1
ATOM 5182 C CA . VAL B 1 163 ? -25.594 -4.363 -24.672 1 93.5 163 VAL B CA 1
ATOM 5183 C C . VAL B 1 163 ? -24.688 -5.066 -23.672 1 93.5 163 VAL B C 1
ATOM 5185 O O . VAL B 1 163 ? -24.156 -6.141 -23.953 1 93.5 163 VAL B O 1
ATOM 5188 N N . ILE B 1 164 ? -24.516 -4.457 -22.516 1 92.81 164 ILE B N 1
ATOM 5189 C CA . ILE B 1 164 ? -23.547 -4.934 -21.531 1 92.81 164 ILE B CA 1
ATOM 5190 C C . ILE B 1 164 ? -24.219 -5.867 -20.531 1 92.81 164 ILE B C 1
ATOM 5192 O O . ILE B 1 164 ? -25.109 -5.445 -19.781 1 92.81 164 ILE B O 1
ATOM 5196 N N . HIS B 1 165 ? -23.781 -7.07 -20.453 1 88.69 165 HIS B N 1
ATOM 5197 C CA . HIS B 1 165 ? -24.359 -8.07 -19.562 1 88.69 165 HIS B CA 1
ATOM 5198 C C . HIS B 1 165 ? -23.688 -8.055 -18.203 1 88.69 165 HIS B C 1
ATOM 5200 O O . HIS B 1 165 ? -24.359 -8.156 -17.172 1 88.69 165 HIS B O 1
ATOM 5206 N N . ASN B 1 166 ? -22.406 -8.031 -18.25 1 90.56 166 ASN B N 1
ATOM 5207 C CA . ASN B 1 166 ? -21.641 -8.109 -17.016 1 90.56 166 ASN B CA 1
ATOM 5208 C C . ASN B 1 166 ? -20.359 -7.273 -17.109 1 90.56 166 ASN B C 1
ATOM 5210 O O . ASN B 1 166 ? -19.844 -7.047 -18.203 1 90.56 166 ASN B O 1
ATOM 5214 N N . GLN B 1 167 ? -20.047 -6.781 -16.031 1 92.19 167 GLN B N 1
ATOM 5215 C CA . GLN B 1 167 ? -18.766 -6.109 -15.867 1 92.19 167 GLN B CA 1
ATOM 5216 C C . GLN B 1 167 ? -17.891 -6.836 -14.852 1 92.19 167 GLN B C 1
ATOM 5218 O O . GLN B 1 167 ? -18.359 -7.195 -13.766 1 92.19 167 GLN B O 1
ATOM 5223 N N . HIS B 1 168 ? -16.734 -7.152 -15.297 1 95.94 168 HIS B N 1
ATOM 5224 C CA . HIS B 1 168 ? -15.773 -7.809 -14.422 1 95.94 168 HIS B CA 1
ATOM 5225 C C . HIS B 1 168 ? -14.578 -6.906 -14.148 1 95.94 168 HIS B C 1
ATOM 5227 O O . HIS B 1 168 ? -14.016 -6.316 -15.078 1 95.94 168 HIS B O 1
ATOM 5233 N N . ASN B 1 169 ? -14.211 -6.816 -12.914 1 96.06 169 ASN B N 1
ATOM 5234 C CA . ASN B 1 169 ? -13.086 -5.961 -12.547 1 96.06 169 ASN B CA 1
ATOM 5235 C C . ASN B 1 169 ? -11.75 -6.688 -12.695 1 96.06 169 ASN B C 1
ATOM 5237 O O . ASN B 1 169 ? -11.648 -7.875 -12.391 1 96.06 169 ASN B O 1
ATOM 5241 N N . GLY B 1 170 ? -10.82 -5.969 -13.195 1 96.5 170 GLY B N 1
ATOM 5242 C CA . GLY B 1 170 ? -9.453 -6.465 -13.258 1 96.5 170 GLY B CA 1
ATOM 5243 C C . GLY B 1 170 ? -8.586 -5.957 -12.117 1 96.5 170 GLY B C 1
ATOM 5244 O O . GLY B 1 170 ? -9.078 -5.316 -11.188 1 96.5 170 GLY B O 1
ATOM 5245 N N . ILE B 1 171 ? -7.309 -6.281 -12.25 1 95.81 171 ILE B N 1
ATOM 5246 C CA . ILE B 1 171 ? -6.422 -5.93 -11.141 1 95.81 171 ILE B CA 1
ATOM 5247 C C . ILE B 1 171 ? -5.699 -4.625 -11.453 1 95.81 171 ILE B C 1
ATOM 5249 O O . ILE B 1 171 ? -5.016 -4.062 -10.594 1 95.81 171 ILE B O 1
ATOM 5253 N N . GLY B 1 172 ? -5.855 -4.148 -12.695 1 95.12 172 GLY B N 1
ATOM 5254 C CA . GLY B 1 172 ? -5.219 -2.9 -13.078 1 95.12 172 GLY B CA 1
ATOM 5255 C C . GLY B 1 172 ? -3.732 -3.047 -13.352 1 95.12 172 GLY B C 1
ATOM 5256 O O . GLY B 1 172 ? -3.268 -4.129 -13.711 1 95.12 172 GLY B O 1
ATOM 5257 N N . GLY B 1 173 ? -3.045 -1.886 -13.391 1 94.06 173 GLY B N 1
ATOM 5258 C CA . GLY B 1 173 ? -1.612 -1.898 -13.641 1 94.06 173 GLY B CA 1
ATOM 5259 C C . GLY B 1 173 ? -1.262 -1.906 -15.117 1 94.06 173 GLY B C 1
ATOM 5260 O O . GLY B 1 173 ? -2.143 -1.781 -15.969 1 94.06 173 GLY B O 1
ATOM 5261 N N . TYR B 1 174 ? 0.03 -2.07 -15.391 1 94.94 174 TYR B N 1
ATOM 5262 C CA . TYR B 1 174 ? 0.531 -2.119 -16.766 1 94.94 174 TYR B CA 1
ATOM 5263 C C . TYR B 1 174 ? 0.62 -3.557 -17.25 1 94.94 174 TYR B C 1
ATOM 5265 O O . TYR B 1 174 ? 0.683 -4.492 -16.453 1 94.94 174 TYR B O 1
ATOM 5273 N N . PRO B 1 175 ? 0.57 -3.703 -18.562 1 95.81 175 PRO B N 1
ATOM 5274 C CA . PRO B 1 175 ? 0.737 -5.059 -19.094 1 95.81 175 PRO B CA 1
ATOM 5275 C C . PRO B 1 175 ? 2.102 -5.656 -18.75 1 95.81 175 PRO B C 1
ATOM 5277 O O . PRO B 1 175 ? 3.123 -4.977 -18.875 1 95.81 175 PRO B O 1
ATOM 5280 N N . LEU B 1 176 ? 2.047 -6.859 -18.344 1 95.31 176 LEU B N 1
ATOM 5281 C CA . LEU B 1 176 ? 3.303 -7.547 -18.062 1 95.31 176 LEU B CA 1
ATOM 5282 C C . LEU B 1 176 ? 4.203 -7.57 -19.281 1 95.31 176 LEU B C 1
ATOM 5284 O O . LEU B 1 176 ? 3.738 -7.828 -20.391 1 95.31 176 LEU B O 1
ATOM 5288 N N . GLY B 1 177 ? 5.43 -7.254 -19.109 1 89.5 177 GLY B N 1
ATOM 5289 C CA . GLY B 1 177 ? 6.379 -7.254 -20.203 1 89.5 177 GLY B CA 1
ATOM 5290 C C . GLY B 1 177 ? 6.582 -5.879 -20.812 1 89.5 177 GLY B C 1
ATOM 5291 O O . GLY B 1 177 ? 7.492 -5.684 -21.625 1 89.5 177 GLY B O 1
ATOM 5292 N N . ALA B 1 178 ? 5.703 -4.977 -20.422 1 87.75 178 ALA B N 1
ATOM 5293 C CA . ALA B 1 178 ? 5.812 -3.627 -20.969 1 87.75 178 ALA B CA 1
ATOM 5294 C C . ALA B 1 178 ? 6.859 -2.812 -20.219 1 87.75 178 ALA B C 1
ATOM 5296 O O . ALA B 1 178 ? 7.391 -1.833 -20.734 1 87.75 178 ALA B O 1
ATOM 5297 N N . LEU B 1 179 ? 7.125 -3.221 -19.031 1 89.19 179 LEU B N 1
ATOM 5298 C CA . LEU B 1 179 ? 8.102 -2.531 -18.188 1 89.19 179 LEU B CA 1
ATOM 5299 C C . LEU B 1 179 ? 9.336 -3.398 -17.969 1 89.19 179 LEU B C 1
ATOM 5301 O O . LEU B 1 179 ? 9.617 -4.301 -18.766 1 89.19 179 LEU B O 1
ATOM 5305 N N . GLU B 1 180 ? 10.086 -3.064 -17.016 1 91.25 180 GLU B N 1
ATOM 5306 C CA . GLU B 1 180 ? 11.359 -3.729 -16.766 1 91.25 180 GLU B CA 1
ATOM 5307 C C . GLU B 1 180 ? 11.164 -5.055 -16.031 1 91.25 180 GLU B C 1
ATOM 5309 O O . GLU B 1 180 ? 10.039 -5.418 -15.688 1 91.25 180 GLU B O 1
ATOM 5314 N N . GLN B 1 181 ? 12.25 -5.773 -15.938 1 94.94 181 GLN B N 1
ATOM 5315 C CA . GLN B 1 181 ? 12.281 -7.035 -15.211 1 94.94 181 GLN B CA 1
ATOM 5316 C C . GLN B 1 181 ? 12.836 -6.848 -13.805 1 94.94 181 GLN B C 1
ATOM 5318 O O . GLN B 1 181 ? 13.633 -5.941 -13.562 1 94.94 181 GLN B O 1
ATOM 5323 N N . THR B 1 182 ? 12.367 -7.707 -12.922 1 97.25 182 THR B N 1
ATOM 5324 C CA . THR B 1 182 ? 12.828 -7.66 -11.539 1 97.25 182 THR B CA 1
ATOM 5325 C C . THR B 1 182 ? 13.133 -9.062 -11.023 1 97.25 182 THR B C 1
ATOM 5327 O O . THR B 1 182 ? 12.711 -10.055 -11.617 1 97.25 182 THR B O 1
ATOM 5330 N N . LEU B 1 183 ? 13.984 -9.141 -10.031 1 98.5 183 LEU B N 1
ATOM 5331 C CA . LEU B 1 183 ? 14.281 -10.375 -9.312 1 98.5 183 LEU B CA 1
ATOM 5332 C C . LEU B 1 183 ? 13.773 -10.305 -7.875 1 98.5 183 LEU B C 1
ATOM 5334 O O . LEU B 1 183 ? 14.273 -9.508 -7.078 1 98.5 183 LEU B O 1
ATOM 5338 N N . VAL B 1 184 ? 12.789 -11.125 -7.555 1 98.31 184 VAL B N 1
ATOM 5339 C CA . VAL B 1 184 ? 12.164 -11.117 -6.234 1 98.31 184 VAL B CA 1
ATOM 5340 C C . VAL B 1 184 ? 12.828 -12.172 -5.348 1 98.31 184 VAL B C 1
ATOM 5342 O O . VAL B 1 184 ? 12.945 -13.328 -5.738 1 98.31 184 VAL B O 1
ATOM 5345 N N . LEU B 1 185 ? 13.328 -11.75 -4.188 1 97.56 185 LEU B N 1
ATOM 5346 C CA . LEU B 1 185 ? 13.766 -12.719 -3.186 1 97.56 185 LEU B CA 1
ATOM 5347 C C . LEU B 1 185 ? 12.562 -13.414 -2.549 1 97.56 185 LEU B C 1
ATOM 5349 O O . LEU B 1 185 ? 11.844 -12.82 -1.747 1 97.56 185 LEU B O 1
ATOM 5353 N N . MET B 1 186 ? 12.391 -14.734 -2.871 1 96 186 MET B N 1
ATOM 5354 C CA . MET B 1 186 ? 11.195 -15.492 -2.51 1 96 186 MET B CA 1
ATOM 5355 C C . MET B 1 186 ? 11.492 -16.453 -1.362 1 96 186 MET B C 1
ATOM 5357 O O . MET B 1 186 ? 12.391 -17.281 -1.459 1 96 186 MET B O 1
ATOM 5361 N N . SER B 1 187 ? 10.75 -16.297 -0.296 1 91 187 SER B N 1
ATOM 5362 C CA . SER B 1 187 ? 10.914 -17.188 0.845 1 91 187 SER B CA 1
ATOM 5363 C C . SER B 1 187 ? 9.719 -18.125 0.983 1 91 187 SER B C 1
ATOM 5365 O O . SER B 1 187 ? 9.789 -19.141 1.686 1 91 187 SER B O 1
ATOM 5367 N N . GLY B 1 188 ? 8.578 -17.734 0.353 1 88.19 188 GLY B N 1
ATOM 5368 C CA . GLY B 1 188 ? 7.359 -18.531 0.47 1 88.19 188 GLY B CA 1
ATOM 5369 C C . GLY B 1 188 ? 6.441 -18.047 1.576 1 88.19 188 GLY B C 1
ATOM 5370 O O . GLY B 1 188 ? 5.312 -18.516 1.704 1 88.19 188 GLY B O 1
ATOM 5371 N N . GLY B 1 189 ? 6.875 -17.125 2.275 1 89.56 189 GLY B N 1
ATOM 5372 C CA . GLY B 1 189 ? 6.047 -16.547 3.328 1 89.56 189 GLY B CA 1
ATOM 5373 C C . GLY B 1 189 ? 5.027 -15.555 2.814 1 89.56 189 GLY B C 1
ATOM 5374 O O . GLY B 1 189 ? 4.848 -15.406 1.603 1 89.56 189 GLY B O 1
ATOM 5375 N N . PHE B 1 190 ? 4.371 -14.875 3.77 1 92.75 190 PHE B N 1
ATOM 5376 C CA . PHE B 1 190 ? 3.324 -13.922 3.43 1 92.75 190 PHE B CA 1
ATOM 5377 C C . PHE B 1 190 ? 3.898 -12.742 2.65 1 92.75 190 PHE B C 1
ATOM 5379 O O . PHE B 1 190 ? 3.365 -12.367 1.607 1 92.75 190 PHE B O 1
ATOM 5386 N N . ASP B 1 191 ? 5.008 -12.289 3.125 1 94.69 191 ASP B N 1
ATOM 5387 C CA . ASP B 1 191 ? 5.508 -10.992 2.668 1 94.69 191 ASP B CA 1
ATOM 5388 C C . ASP B 1 191 ? 6.059 -11.086 1.247 1 94.69 191 ASP B C 1
ATOM 5390 O O . ASP B 1 191 ? 5.707 -10.281 0.384 1 94.69 191 ASP B O 1
ATOM 5394 N N . SER B 1 192 ? 6.914 -12.086 1.021 1 96.44 192 SER B N 1
ATOM 5395 C CA . SER B 1 192 ? 7.559 -12.195 -0.282 1 96.44 192 SER B CA 1
ATOM 5396 C C . SER B 1 192 ? 6.539 -12.453 -1.385 1 96.44 192 SER B C 1
ATOM 5398 O O . SER B 1 192 ? 6.668 -11.938 -2.496 1 96.44 192 SER B O 1
ATOM 5400 N N . THR B 1 193 ? 5.477 -13.211 -1.094 1 96.94 193 THR B N 1
ATOM 5401 C CA . THR B 1 193 ? 4.473 -13.531 -2.104 1 96.94 193 THR B CA 1
ATOM 5402 C C . THR B 1 193 ? 3.646 -12.297 -2.449 1 96.94 193 THR B C 1
ATOM 5404 O O . THR B 1 193 ? 3.344 -12.055 -3.619 1 96.94 193 THR B O 1
ATOM 5407 N N . VAL B 1 194 ? 3.316 -11.523 -1.422 1 97.94 194 VAL B N 1
ATOM 5408 C CA . VAL B 1 194 ? 2.541 -10.305 -1.65 1 97.94 194 VAL B CA 1
ATOM 5409 C C . VAL B 1 194 ? 3.393 -9.281 -2.398 1 97.94 194 VAL B C 1
ATOM 5411 O O . VAL B 1 194 ? 2.9 -8.586 -3.289 1 97.94 194 VAL B O 1
ATOM 5414 N N . ALA B 1 195 ? 4.672 -9.211 -2.035 1 98.06 195 ALA B N 1
ATOM 5415 C CA . ALA B 1 195 ? 5.586 -8.32 -2.746 1 98.06 195 ALA B CA 1
ATOM 5416 C C . ALA B 1 195 ? 5.664 -8.68 -4.227 1 98.06 195 ALA B C 1
ATOM 5418 O O . ALA B 1 195 ? 5.594 -7.801 -5.09 1 98.06 195 ALA B O 1
ATOM 5419 N N . ALA B 1 196 ? 5.77 -9.922 -4.512 1 98.12 196 ALA B N 1
ATOM 5420 C CA . ALA B 1 196 ? 5.828 -10.398 -5.895 1 98.12 196 ALA B CA 1
ATOM 5421 C C . ALA B 1 196 ? 4.555 -10.031 -6.648 1 98.12 196 ALA B C 1
ATOM 5423 O O . ALA B 1 196 ? 4.613 -9.539 -7.777 1 98.12 196 ALA B O 1
ATOM 5424 N N . TYR B 1 197 ? 3.473 -10.25 -6.016 1 98.31 197 TYR B N 1
ATOM 5425 C CA . TYR B 1 197 ? 2.189 -9.922 -6.629 1 98.31 197 TYR B CA 1
ATOM 5426 C C . TYR B 1 197 ? 2.109 -8.438 -6.969 1 98.31 197 TYR B C 1
ATOM 5428 O O . TYR B 1 197 ? 1.675 -8.07 -8.062 1 98.31 197 TYR B O 1
ATOM 5436 N N . GLN B 1 198 ? 2.441 -7.602 -6.016 1 97.81 198 GLN B N 1
ATOM 5437 C CA . GLN B 1 198 ? 2.342 -6.164 -6.23 1 97.81 198 GLN B CA 1
ATOM 5438 C C . GLN B 1 198 ? 3.223 -5.719 -7.395 1 97.81 198 GLN B C 1
ATOM 5440 O O . GLN B 1 198 ? 2.846 -4.832 -8.164 1 97.81 198 GLN B O 1
ATOM 5445 N N . MET B 1 199 ? 4.383 -6.363 -7.531 1 97 199 MET B N 1
ATOM 5446 C CA . MET B 1 199 ? 5.262 -6.043 -8.656 1 97 199 MET B CA 1
ATOM 5447 C C . MET B 1 199 ? 4.645 -6.492 -9.977 1 97 199 MET B C 1
ATOM 5449 O O . MET B 1 199 ? 4.668 -5.75 -10.953 1 97 199 MET B O 1
ATOM 5453 N N . MET B 1 200 ? 4.07 -7.656 -9.992 1 96.88 200 MET B N 1
ATOM 5454 C CA . MET B 1 200 ? 3.416 -8.156 -11.203 1 96.88 200 MET B CA 1
ATOM 5455 C C . MET B 1 200 ? 2.236 -7.266 -11.586 1 96.88 200 MET B C 1
ATOM 5457 O O . MET B 1 200 ? 2.061 -6.93 -12.758 1 96.88 200 MET B O 1
ATOM 5461 N N . ARG B 1 201 ? 1.486 -6.922 -10.562 1 95.81 201 ARG B N 1
ATOM 5462 C CA . ARG B 1 201 ? 0.321 -6.074 -10.789 1 95.81 201 ARG B CA 1
ATOM 5463 C C . ARG B 1 201 ? 0.725 -4.75 -11.422 1 95.81 201 ARG B C 1
ATOM 5465 O O . ARG B 1 201 ? 0.008 -4.219 -12.273 1 95.81 201 ARG B O 1
ATOM 5472 N N . ARG B 1 202 ? 1.889 -4.289 -11.023 1 94.62 202 ARG B N 1
ATOM 5473 C CA . ARG B 1 202 ? 2.367 -3.014 -11.547 1 94.62 202 ARG B CA 1
ATOM 5474 C C . ARG B 1 202 ? 2.887 -3.174 -12.977 1 94.62 202 ARG B C 1
ATOM 5476 O O . ARG B 1 202 ? 3.096 -2.184 -13.68 1 94.62 202 ARG B O 1
ATOM 5483 N N . GLY B 1 203 ? 3.047 -4.371 -13.445 1 94.12 203 GLY B N 1
ATOM 5484 C CA . GLY B 1 203 ? 3.428 -4.617 -14.828 1 94.12 203 GLY B CA 1
ATOM 5485 C C . GLY B 1 203 ? 4.879 -5.027 -14.984 1 94.12 203 GLY B C 1
ATOM 5486 O O . GLY B 1 203 ? 5.418 -5.023 -16.094 1 94.12 203 GLY B O 1
ATOM 5487 N N . LEU B 1 204 ? 5.543 -5.363 -13.93 1 95.62 204 LEU B N 1
ATOM 5488 C CA . LEU B 1 204 ? 6.949 -5.758 -13.984 1 95.62 204 LEU B CA 1
ATOM 5489 C C . LEU B 1 204 ? 7.082 -7.277 -14.047 1 95.62 204 LEU B C 1
ATOM 5491 O O . LEU B 1 204 ? 6.422 -7.996 -13.289 1 95.62 204 LEU B O 1
ATOM 5495 N N . MET B 1 205 ? 7.906 -7.68 -14.969 1 95.5 205 MET B N 1
ATOM 5496 C CA . MET B 1 205 ? 8.219 -9.102 -15 1 95.5 205 MET B CA 1
ATOM 5497 C C . MET B 1 205 ? 9.016 -9.516 -13.766 1 95.5 205 MET B C 1
ATOM 5499 O O . MET B 1 205 ? 9.984 -8.852 -13.398 1 95.5 205 MET B O 1
ATOM 5503 N N . THR B 1 206 ? 8.625 -10.633 -13.18 1 96.19 206 THR B N 1
ATOM 5504 C CA . THR B 1 206 ? 9.18 -10.984 -11.883 1 96.19 206 THR B CA 1
ATOM 5505 C C . THR B 1 206 ? 9.781 -12.383 -11.906 1 96.19 206 THR B C 1
ATOM 5507 O O . THR B 1 206 ? 9.062 -13.375 -12.031 1 96.19 206 THR B O 1
ATOM 5510 N N . HIS B 1 207 ? 11.086 -12.398 -11.938 1 98.06 207 HIS B N 1
ATOM 5511 C CA . HIS B 1 207 ? 11.797 -13.648 -11.672 1 98.06 207 HIS B CA 1
ATOM 5512 C C . HIS B 1 207 ? 11.891 -13.93 -10.18 1 98.06 207 HIS B C 1
ATOM 5514 O O . HIS B 1 207 ? 11.719 -13.016 -9.359 1 98.06 207 HIS B O 1
ATOM 5520 N N . PHE B 1 208 ? 12.102 -15.219 -9.82 1 98.19 208 PHE B N 1
ATOM 5521 C CA . PHE B 1 208 ? 12.125 -15.602 -8.414 1 98.19 208 PHE B CA 1
ATOM 5522 C C . PHE B 1 208 ? 13.5 -16.141 -8.016 1 98.19 208 PHE B C 1
ATOM 5524 O O . PHE B 1 208 ? 14.102 -16.922 -8.75 1 98.19 208 PHE B O 1
ATOM 5531 N N . CYS B 1 209 ? 14.023 -15.648 -6.957 1 98.31 209 CYS B N 1
ATOM 5532 C CA . CYS B 1 209 ? 15.273 -16.125 -6.387 1 98.31 209 CYS B CA 1
ATOM 5533 C C . CYS B 1 209 ? 15.062 -16.656 -4.977 1 98.31 209 CYS B C 1
ATOM 5535 O O . CYS B 1 209 ? 14.641 -15.922 -4.086 1 98.31 209 CYS B O 1
ATOM 5537 N N . PHE B 1 210 ? 15.367 -17.922 -4.773 1 96.06 210 PHE B N 1
ATOM 5538 C CA . PHE B 1 210 ? 15.172 -18.625 -3.506 1 96.06 210 PHE B CA 1
ATOM 5539 C C . PHE B 1 210 ? 16.5 -19.078 -2.93 1 96.06 210 PHE B C 1
ATOM 5541 O O . PHE B 1 210 ? 17.281 -19.734 -3.621 1 96.06 210 PHE B O 1
ATOM 5548 N N . PHE B 1 211 ? 16.766 -18.672 -1.725 1 93.62 211 PHE B N 1
ATOM 5549 C CA . PHE B 1 211 ? 17.922 -19.188 -0.993 1 93.62 211 PHE B CA 1
ATOM 5550 C C . PHE B 1 211 ? 17.516 -20.344 -0.094 1 93.62 211 PHE B C 1
ATOM 5552 O O . PHE B 1 211 ? 16.812 -20.156 0.895 1 93.62 211 PHE B O 1
ATOM 5559 N N . ASN B 1 212 ? 17.969 -21.438 -0.361 1 87.94 212 ASN B N 1
ATOM 5560 C CA . ASN B 1 212 ? 17.547 -22.672 0.294 1 87.94 212 ASN B CA 1
ATOM 5561 C C . ASN B 1 212 ? 18.281 -22.875 1.614 1 87.94 212 ASN B C 1
ATOM 5563 O O . ASN B 1 212 ? 19.484 -23.188 1.624 1 87.94 212 ASN B O 1
ATOM 5567 N N . LEU B 1 213 ? 17.562 -22.734 2.623 1 75.25 213 LEU B N 1
ATOM 5568 C CA . LEU B 1 213 ? 18.094 -22.922 3.971 1 75.25 213 LEU B CA 1
ATOM 5569 C C . LEU B 1 213 ? 17.562 -24.203 4.605 1 75.25 213 LEU B C 1
ATOM 5571 O O . LEU B 1 213 ? 18.109 -24.672 5.605 1 75.25 213 LEU B O 1
ATOM 5575 N N . GLY B 1 214 ? 16.469 -24.688 4.047 1 67.44 214 GLY B N 1
ATOM 5576 C CA . GLY B 1 214 ? 15.711 -25.719 4.742 1 67.44 214 GLY B CA 1
ATOM 5577 C C . GLY B 1 214 ? 15.664 -27.047 3.994 1 67.44 214 GLY B C 1
ATOM 5578 O O . GLY B 1 214 ? 14.836 -27.906 4.289 1 67.44 214 GLY B O 1
ATOM 5579 N N . GLY B 1 215 ? 16.406 -27.125 3.014 1 72.25 215 GLY B N 1
ATOM 5580 C CA . GLY B 1 215 ? 16.469 -28.406 2.316 1 72.25 215 GLY B CA 1
ATOM 5581 C C . GLY B 1 215 ? 15.438 -28.531 1.22 1 72.25 215 GLY B C 1
ATOM 5582 O O . GLY B 1 215 ? 14.875 -27.547 0.764 1 72.25 215 GLY B O 1
ATOM 5583 N N . ARG B 1 216 ? 15.203 -29.703 0.866 1 71.88 216 ARG B N 1
ATOM 5584 C CA . ARG B 1 216 ? 14.422 -30 -0.327 1 71.88 216 ARG B CA 1
ATOM 5585 C C . ARG B 1 216 ? 12.945 -29.672 -0.106 1 71.88 216 ARG B C 1
ATOM 5587 O O . ARG B 1 216 ? 12.273 -29.172 -1.007 1 71.88 216 ARG B O 1
ATOM 5594 N N . ALA B 1 217 ? 12.422 -29.984 1.074 1 68.5 217 ALA B N 1
ATOM 5595 C CA . ALA B 1 217 ? 11.016 -29.719 1.377 1 68.5 217 ALA B CA 1
ATOM 5596 C C . ALA B 1 217 ? 10.719 -28.234 1.312 1 68.5 217 ALA B C 1
ATOM 5598 O O . ALA B 1 217 ? 9.664 -27.828 0.812 1 68.5 217 ALA B O 1
ATOM 5599 N N . HIS B 1 218 ? 11.625 -27.5 1.84 1 76.81 218 HIS B N 1
ATOM 5600 C CA . HIS B 1 218 ? 11.5 -26.062 1.781 1 76.81 218 HIS B CA 1
ATOM 5601 C C . HIS B 1 218 ? 11.516 -25.562 0.34 1 76.81 218 HIS B C 1
ATOM 5603 O O . HIS B 1 218 ? 10.688 -24.734 -0.044 1 76.81 218 HIS B O 1
ATOM 5609 N N . GLU B 1 219 ? 12.344 -26.062 -0.393 1 84 219 GLU B N 1
ATOM 5610 C CA . GLU B 1 219 ? 12.477 -25.688 -1.794 1 84 219 GLU B CA 1
ATOM 5611 C C . GLU B 1 219 ? 11.203 -25.984 -2.574 1 84 219 GLU B C 1
ATOM 5613 O O . GLU B 1 219 ? 10.734 -25.156 -3.357 1 84 219 GLU B O 1
ATOM 5618 N N . LEU B 1 220 ? 10.656 -27.109 -2.297 1 77.69 220 LEU B N 1
ATOM 5619 C CA . LEU B 1 220 ? 9.43 -27.516 -2.975 1 77.69 220 LEU B CA 1
ATOM 5620 C C . LEU B 1 220 ? 8.281 -26.578 -2.637 1 77.69 220 LEU B C 1
ATOM 5622 O O . LEU B 1 220 ? 7.496 -26.203 -3.512 1 77.69 220 LEU B O 1
ATOM 5626 N N . GLY B 1 221 ? 8.156 -26.312 -1.382 1 81.5 221 GLY B N 1
ATOM 5627 C CA . GLY B 1 221 ? 7.102 -25.406 -0.954 1 81.5 221 GLY B CA 1
ATOM 5628 C C . GLY B 1 221 ? 7.176 -24.047 -1.627 1 81.5 221 GLY B C 1
ATOM 5629 O O . GLY B 1 221 ? 6.156 -23.516 -2.072 1 81.5 221 GLY B O 1
ATOM 5630 N N . VAL B 1 222 ? 8.375 -23.547 -1.738 1 89.94 222 VAL B N 1
ATOM 5631 C CA . VAL B 1 222 ? 8.57 -22.219 -2.328 1 89.94 222 VAL B CA 1
ATOM 5632 C C . VAL B 1 222 ? 8.32 -22.297 -3.834 1 89.94 222 VAL B C 1
ATOM 5634 O O . VAL B 1 222 ? 7.73 -21.375 -4.41 1 89.94 222 VAL B O 1
ATOM 5637 N N . MET B 1 223 ? 8.758 -23.359 -4.465 1 89.12 223 MET B N 1
ATOM 5638 C CA . MET B 1 223 ? 8.531 -23.547 -5.895 1 89.12 223 MET B CA 1
ATOM 5639 C C . MET B 1 223 ? 7.035 -23.578 -6.207 1 89.12 223 MET B C 1
ATOM 5641 O O . MET B 1 223 ? 6.59 -22.984 -7.188 1 89.12 223 MET B O 1
ATOM 5645 N N . GLU B 1 224 ? 6.285 -24.203 -5.383 1 85.19 224 GLU B N 1
ATOM 5646 C CA . GLU B 1 224 ? 4.852 -24.344 -5.609 1 85.19 224 GLU B CA 1
ATOM 5647 C C . GLU B 1 224 ? 4.141 -23 -5.523 1 85.19 224 GLU B C 1
ATOM 5649 O O . GLU B 1 224 ? 3.271 -22.703 -6.348 1 85.19 224 GLU B O 1
ATOM 5654 N N . VAL B 1 225 ? 4.457 -22.281 -4.504 1 90.88 225 VAL B N 1
ATOM 5655 C CA . VAL B 1 225 ? 3.771 -21 -4.344 1 90.88 225 VAL B CA 1
ATOM 5656 C C . VAL B 1 225 ? 4.195 -20.047 -5.457 1 90.88 225 VAL B C 1
ATOM 5658 O O . VAL B 1 225 ? 3.383 -19.266 -5.949 1 90.88 225 VAL B O 1
ATOM 5661 N N . ALA B 1 226 ? 5.477 -20.094 -5.844 1 94.38 226 ALA B N 1
ATOM 5662 C CA . ALA B 1 226 ? 5.941 -19.266 -6.957 1 94.38 226 ALA B CA 1
ATOM 5663 C C . ALA B 1 226 ? 5.223 -19.641 -8.25 1 94.38 226 ALA B C 1
ATOM 5665 O O . ALA B 1 226 ? 4.816 -18.766 -9.016 1 94.38 226 ALA B O 1
ATOM 5666 N N . HIS B 1 227 ? 5.102 -20.922 -8.469 1 92.88 227 HIS B N 1
ATOM 5667 C CA . HIS B 1 227 ? 4.398 -21.406 -9.648 1 92.88 227 HIS B CA 1
ATOM 5668 C C . HIS B 1 227 ? 2.939 -20.953 -9.641 1 92.88 227 HIS B C 1
ATOM 5670 O O . HIS B 1 227 ? 2.402 -20.547 -10.672 1 92.88 227 HIS B O 1
ATOM 5676 N N . TYR B 1 228 ? 2.324 -21.125 -8.555 1 91.88 228 TYR B N 1
ATOM 5677 C CA . TYR B 1 228 ? 0.937 -20.703 -8.391 1 91.88 228 TYR B CA 1
ATOM 5678 C C . TYR B 1 228 ? 0.768 -19.234 -8.766 1 91.88 228 TYR B C 1
ATOM 5680 O O . TYR B 1 228 ? -0.13 -18.891 -9.531 1 91.88 228 TYR B O 1
ATOM 5688 N N . LEU B 1 229 ? 1.604 -18.391 -8.164 1 95.75 229 LEU B N 1
ATOM 5689 C CA . LEU B 1 229 ? 1.547 -16.953 -8.414 1 95.75 229 LEU B CA 1
ATOM 5690 C C . LEU B 1 229 ? 1.733 -16.656 -9.891 1 95.75 229 LEU B C 1
ATOM 5692 O O . LEU B 1 229 ? 1.007 -15.828 -10.461 1 95.75 229 LEU B O 1
ATOM 5696 N N . TRP B 1 230 ? 2.707 -17.281 -10.453 1 95.94 230 TRP B N 1
ATOM 5697 C CA . TRP B 1 230 ? 2.988 -17.094 -11.875 1 95.94 230 TRP B CA 1
ATOM 5698 C C . TRP B 1 230 ? 1.81 -17.531 -12.734 1 95.94 230 TRP B C 1
ATOM 5700 O O . TRP B 1 230 ? 1.383 -16.812 -13.641 1 95.94 230 TRP B O 1
ATOM 5710 N N . LYS B 1 231 ? 1.285 -18.656 -12.477 1 94.56 231 LYS B N 1
ATOM 5711 C CA . LYS B 1 231 ? 0.185 -19.203 -13.266 1 94.56 231 LYS B CA 1
ATOM 5712 C C . LYS B 1 231 ? -1.039 -18.297 -13.203 1 94.56 231 LYS B C 1
ATOM 5714 O O . LYS B 1 231 ? -1.7 -18.062 -14.219 1 94.56 231 LYS B O 1
ATOM 5719 N N . LYS B 1 232 ? -1.289 -17.781 -12.078 1 95.62 232 LYS B N 1
ATOM 5720 C CA . LYS B 1 232 ? -2.506 -17 -11.859 1 95.62 232 LYS B CA 1
ATOM 5721 C C . LYS B 1 232 ? -2.336 -15.562 -12.344 1 95.62 232 LYS B C 1
ATOM 5723 O O . LYS B 1 232 ? -3.26 -14.984 -12.914 1 95.62 232 LYS B O 1
ATOM 5728 N N . TYR B 1 233 ? -1.166 -14.977 -12.148 1 97.31 233 TYR B N 1
ATOM 5729 C CA . TYR B 1 233 ? -1.046 -13.539 -12.367 1 97.31 233 TYR B CA 1
ATOM 5730 C C . TYR B 1 233 ? 0.028 -13.234 -13.406 1 97.31 233 TYR B C 1
ATOM 5732 O O . TYR B 1 233 ? 0.107 -12.109 -13.906 1 97.31 233 TYR B O 1
ATOM 5740 N N . GLY B 1 234 ? 0.872 -14.18 -13.781 1 96 234 GLY B N 1
ATOM 5741 C CA . GLY B 1 234 ? 2.029 -13.844 -14.594 1 96 234 GLY B CA 1
ATOM 5742 C C . GLY B 1 234 ? 2.236 -14.797 -15.758 1 96 234 GLY B C 1
ATOM 5743 O O . GLY B 1 234 ? 3.303 -14.812 -16.375 1 96 234 GLY B O 1
ATOM 5744 N N . SER B 1 235 ? 1.297 -15.547 -16.141 1 94.5 235 SER B N 1
ATOM 5745 C CA . SER B 1 235 ? 1.472 -16.641 -17.078 1 94.5 235 SER B CA 1
ATOM 5746 C C . SER B 1 235 ? 1.652 -16.125 -18.5 1 94.5 235 SER B C 1
ATOM 5748 O O . SER B 1 235 ? 2.02 -16.875 -19.406 1 94.5 235 SER B O 1
ATOM 5750 N N . SER B 1 236 ? 1.477 -14.852 -18.672 1 94.44 236 SER B N 1
ATOM 5751 C CA . SER B 1 236 ? 1.683 -14.266 -20 1 94.44 236 SER B CA 1
ATOM 5752 C C . SER B 1 236 ? 3.164 -14.227 -20.359 1 94.44 236 SER B C 1
ATOM 5754 O O . SER B 1 236 ? 3.518 -14.078 -21.531 1 94.44 236 SER B O 1
ATOM 5756 N N . GLN B 1 237 ? 4.047 -14.258 -19.359 1 94.25 237 GLN B N 1
ATOM 5757 C CA . GLN B 1 237 ? 5.488 -14.195 -19.562 1 94.25 237 GLN B CA 1
ATOM 5758 C C . GLN B 1 237 ? 6.195 -15.375 -18.906 1 94.25 237 GLN B C 1
ATOM 5760 O O . GLN B 1 237 ? 5.809 -15.805 -17.812 1 94.25 237 GLN B O 1
ATOM 5765 N N . ARG B 1 238 ? 7.184 -15.812 -19.594 1 92.56 238 ARG B N 1
ATOM 5766 C CA . ARG B 1 238 ? 8.016 -16.844 -18.984 1 92.56 238 ARG B CA 1
ATOM 5767 C C . ARG B 1 238 ? 9.117 -16.234 -18.125 1 92.56 238 ARG B C 1
ATOM 5769 O O . ARG B 1 238 ? 9.758 -15.258 -18.531 1 92.56 238 ARG B O 1
ATOM 5776 N N . VAL B 1 239 ? 9.242 -16.75 -16.938 1 96.31 239 VAL B N 1
ATOM 5777 C CA . VAL B 1 239 ? 10.242 -16.234 -16.016 1 96.31 239 VAL B CA 1
ATOM 5778 C C . VAL B 1 239 ? 11.031 -17.406 -15.414 1 96.31 239 VAL B C 1
ATOM 5780 O O . VAL B 1 239 ? 10.727 -18.578 -15.688 1 96.31 239 VAL B O 1
ATOM 5783 N N . LEU B 1 240 ? 12.039 -17.031 -14.672 1 97.06 240 LEU B N 1
ATOM 5784 C CA . LEU B 1 240 ? 12.914 -18.047 -14.109 1 97.06 240 LEU B CA 1
ATOM 5785 C C . LEU B 1 240 ? 12.75 -18.141 -12.602 1 97.06 240 LEU B C 1
ATOM 5787 O O . LEU B 1 240 ? 12.422 -17.156 -11.945 1 97.06 240 LEU B O 1
ATOM 5791 N N . PHE B 1 241 ? 12.883 -19.375 -12.148 1 96.94 241 PHE B N 1
ATOM 5792 C CA . PHE B 1 241 ? 13.055 -19.672 -10.727 1 96.94 241 PHE B CA 1
ATOM 5793 C C . PHE B 1 241 ? 14.492 -20.094 -10.438 1 96.94 241 PHE B C 1
ATOM 5795 O O . PHE B 1 241 ? 14.969 -21.094 -10.961 1 96.94 241 PHE B O 1
ATOM 5802 N N . ILE B 1 242 ? 15.141 -19.312 -9.609 1 97.5 242 ILE B N 1
ATOM 5803 C CA . ILE B 1 242 ? 16.531 -19.578 -9.281 1 97.5 242 ILE B CA 1
ATOM 5804 C C . ILE B 1 242 ? 16.641 -20.125 -7.852 1 97.5 242 ILE B C 1
ATOM 5806 O O . ILE B 1 242 ? 16.188 -19.469 -6.906 1 97.5 242 ILE B O 1
ATOM 5810 N N . SER B 1 243 ? 17.188 -21.25 -7.703 1 94.19 243 SER B N 1
ATOM 5811 C CA . SER B 1 243 ? 17.422 -21.844 -6.387 1 94.19 243 SER B CA 1
ATOM 5812 C C . SER B 1 243 ? 18.906 -21.844 -6.043 1 94.19 243 SER B C 1
ATOM 5814 O O . SER B 1 243 ? 19.719 -22.422 -6.77 1 94.19 243 SER B O 1
ATOM 5816 N N . VAL B 1 244 ? 19.297 -21.219 -4.957 1 95.44 244 VAL B N 1
ATOM 5817 C CA . VAL B 1 244 ? 20.688 -21.125 -4.516 1 95.44 244 VAL B CA 1
ATOM 5818 C C . VAL B 1 244 ? 20.859 -21.891 -3.205 1 95.44 244 VAL B C 1
ATOM 5820 O O . VAL B 1 244 ? 20.203 -21.594 -2.209 1 95.44 244 VAL B O 1
ATOM 5823 N N . PRO B 1 245 ? 21.703 -22.891 -3.203 1 90.31 245 PRO B N 1
ATOM 5824 C CA . PRO B 1 245 ? 21.969 -23.562 -1.933 1 90.31 245 PRO B CA 1
ATOM 5825 C C . PRO B 1 245 ? 22.734 -22.688 -0.94 1 90.31 245 PRO B C 1
ATOM 5827 O O . PRO B 1 245 ? 23.859 -22.281 -1.212 1 90.31 245 PRO B O 1
ATOM 5830 N N . PHE B 1 246 ? 22.172 -22.484 0.229 1 90.06 246 PHE B N 1
ATOM 5831 C CA . PHE B 1 246 ? 22.734 -21.5 1.152 1 90.06 246 PHE B CA 1
ATOM 5832 C C . PHE B 1 246 ? 23.109 -22.156 2.475 1 90.06 246 PHE B C 1
ATOM 5834 O O . PHE B 1 246 ? 23.453 -21.469 3.439 1 90.06 246 PHE B O 1
ATOM 5841 N N . GLU B 1 247 ? 23.047 -23.453 2.564 1 81.81 247 GLU B N 1
ATOM 5842 C CA . GLU B 1 247 ? 23.344 -24.172 3.803 1 81.81 247 GLU B CA 1
ATOM 5843 C C . GLU B 1 247 ? 24.766 -23.891 4.277 1 81.81 247 GLU B C 1
ATOM 5845 O O . GLU B 1 247 ? 25 -23.625 5.461 1 81.81 247 GLU B O 1
ATOM 5850 N N . GLU B 1 248 ? 25.688 -24 3.41 1 84.25 248 GLU B N 1
ATOM 5851 C CA . GLU B 1 248 ? 27.078 -23.766 3.771 1 84.25 248 GLU B CA 1
ATOM 5852 C C . GLU B 1 248 ? 27.312 -22.312 4.203 1 84.25 248 GLU B C 1
ATOM 5854 O O . GLU B 1 248 ? 28.141 -22.047 5.074 1 84.25 248 GLU B O 1
ATOM 5859 N N . VAL B 1 249 ? 26.641 -21.406 3.586 1 89.38 249 VAL B N 1
ATOM 5860 C CA . VAL B 1 249 ? 26.75 -20 3.938 1 89.38 249 VAL B CA 1
ATOM 5861 C C . VAL B 1 249 ? 26.266 -19.781 5.367 1 89.38 249 VAL B C 1
ATOM 5863 O O . VAL B 1 249 ? 26.922 -19.109 6.16 1 89.38 249 VAL B O 1
ATOM 5866 N N . VAL B 1 250 ? 25.109 -20.375 5.66 1 84.25 250 VAL B N 1
ATOM 5867 C CA . VAL B 1 250 ? 24.578 -20.266 7.012 1 84.25 250 VAL B CA 1
ATOM 5868 C C . VAL B 1 250 ? 25.562 -20.891 8.008 1 84.25 250 VAL B C 1
ATOM 5870 O O . VAL B 1 250 ? 25.797 -20.328 9.078 1 84.25 250 VAL B O 1
ATOM 5873 N N . GLY B 1 251 ? 26.078 -22.031 7.656 1 81.25 251 GLY B N 1
ATOM 5874 C CA . GLY B 1 251 ? 27.078 -22.656 8.508 1 81.25 251 GLY B CA 1
ATOM 5875 C C . GLY B 1 251 ? 28.281 -21.766 8.781 1 81.25 251 GLY B C 1
ATOM 5876 O O . GLY B 1 251 ? 28.75 -21.672 9.914 1 81.25 251 GLY B O 1
ATOM 5877 N N . GLU B 1 252 ? 28.797 -21.094 7.777 1 86.25 252 GLU B N 1
ATOM 5878 C CA . GLU B 1 252 ? 29.922 -20.188 7.914 1 86.25 252 GLU B CA 1
ATOM 5879 C C . GLU B 1 252 ? 29.578 -19.016 8.828 1 86.25 252 GLU B C 1
ATOM 5881 O O . GLU B 1 252 ? 30.406 -18.594 9.641 1 86.25 252 GLU B O 1
ATOM 5886 N N . ILE B 1 253 ? 28.344 -18.469 8.734 1 86.12 253 ILE B N 1
ATOM 5887 C CA . ILE B 1 253 ? 27.891 -17.344 9.562 1 86.12 253 ILE B CA 1
ATOM 5888 C C . ILE B 1 253 ? 27.797 -17.781 11.023 1 86.12 253 ILE B C 1
ATOM 5890 O O . ILE B 1 253 ? 28.281 -17.078 11.914 1 86.12 253 ILE B O 1
ATOM 5894 N N . LEU B 1 254 ? 27.266 -18.969 11.266 1 78.5 254 LEU B N 1
ATOM 5895 C CA . LEU B 1 254 ? 27.094 -19.5 12.617 1 78.5 254 LEU B CA 1
ATOM 5896 C C . LEU B 1 254 ? 28.453 -19.688 13.297 1 78.5 254 LEU B C 1
ATOM 5898 O O . LEU B 1 254 ? 28.578 -19.484 14.5 1 78.5 254 LEU B O 1
ATOM 5902 N N . ASN B 1 255 ? 29.453 -19.953 12.531 1 81.31 255 ASN B N 1
ATOM 5903 C CA . ASN B 1 255 ? 30.766 -20.297 13.078 1 81.31 255 ASN B CA 1
ATOM 5904 C C . ASN B 1 255 ? 31.656 -19.062 13.227 1 81.31 255 ASN B C 1
ATOM 5906 O O . ASN B 1 255 ? 32.531 -19.016 14.102 1 81.31 255 ASN B O 1
ATOM 5910 N N . LYS B 1 256 ? 31.484 -18.109 12.391 1 86.5 256 LYS B N 1
ATOM 5911 C CA . LYS B 1 256 ? 32.5 -17.078 12.289 1 86.5 256 LYS B CA 1
ATOM 5912 C C . LYS B 1 256 ? 31.969 -15.711 12.734 1 86.5 256 LYS B C 1
ATOM 5914 O O . LYS B 1 256 ? 32.75 -14.828 13.117 1 86.5 256 LYS B O 1
ATOM 5919 N N . VAL B 1 257 ? 30.688 -15.484 12.68 1 86.62 257 VAL B N 1
ATOM 5920 C CA . VAL B 1 257 ? 30.109 -14.156 12.898 1 86.62 257 VAL B CA 1
ATOM 5921 C C . VAL B 1 257 ? 29.516 -14.086 14.305 1 86.62 257 VAL B C 1
ATOM 5923 O O . VAL B 1 257 ? 28.938 -15.055 14.797 1 86.62 257 VAL B O 1
ATOM 5926 N N . ASP B 1 258 ? 29.656 -12.969 14.875 1 86.69 258 ASP B N 1
ATOM 5927 C CA . ASP B 1 258 ? 29.078 -12.727 16.188 1 86.69 258 ASP B CA 1
ATOM 5928 C C . ASP B 1 258 ? 27.562 -12.93 16.172 1 86.69 258 ASP B C 1
ATOM 5930 O O . ASP B 1 258 ? 26.891 -12.539 15.219 1 86.69 258 ASP B O 1
ATOM 5934 N N . ASN B 1 259 ? 27 -13.391 17.297 1 78.62 259 ASN B N 1
ATOM 5935 C CA . ASN B 1 259 ? 25.578 -13.742 17.406 1 78.62 259 ASN B CA 1
ATOM 5936 C C . ASN B 1 259 ? 24.672 -12.555 17.094 1 78.62 259 ASN B C 1
ATOM 5938 O O . ASN B 1 259 ? 23.672 -12.703 16.391 1 78.62 259 ASN B O 1
ATOM 5942 N N . SER B 1 260 ? 25.047 -11.453 17.5 1 84.81 260 SER B N 1
ATOM 5943 C CA . SER B 1 260 ? 24.188 -10.281 17.359 1 84.81 260 SER B CA 1
ATOM 5944 C C . SER B 1 260 ? 24.141 -9.789 15.93 1 84.81 260 SER B C 1
ATOM 5946 O O . SER B 1 260 ? 23.219 -9.062 15.539 1 84.81 260 SER B O 1
ATOM 5948 N N . TYR B 1 261 ? 25.094 -10.234 15.078 1 89.06 261 TYR B N 1
ATOM 5949 C CA . TYR B 1 261 ? 25.188 -9.703 13.727 1 89.06 261 TYR B CA 1
ATOM 5950 C C . TYR B 1 261 ? 24.844 -10.781 12.695 1 89.06 261 TYR B C 1
ATOM 5952 O O . TYR B 1 261 ? 24.953 -10.547 11.492 1 89.06 261 TYR B O 1
ATOM 5960 N N . MET B 1 262 ? 24.484 -11.992 13.172 1 83.25 262 MET B N 1
ATOM 5961 C CA . MET B 1 262 ? 24.219 -13.109 12.273 1 83.25 262 MET B CA 1
ATOM 5962 C C . MET B 1 262 ? 23.094 -12.789 11.312 1 83.25 262 MET B C 1
ATOM 5964 O O . MET B 1 262 ? 23.203 -13.008 10.102 1 83.25 262 MET B O 1
ATOM 5968 N N . GLY B 1 263 ? 21.984 -12.234 11.828 1 85.19 263 GLY B N 1
ATOM 5969 C CA . GLY B 1 263 ? 20.828 -11.922 11.016 1 85.19 263 GLY B CA 1
ATOM 5970 C C . GLY B 1 263 ? 21.125 -10.914 9.914 1 85.19 263 GLY B C 1
ATOM 5971 O O . GLY B 1 263 ? 20.75 -11.125 8.758 1 85.19 263 GLY B O 1
ATOM 5972 N N . VAL B 1 264 ? 21.781 -9.867 10.234 1 90.62 264 VAL B N 1
ATOM 5973 C CA . VAL B 1 264 ? 22.109 -8.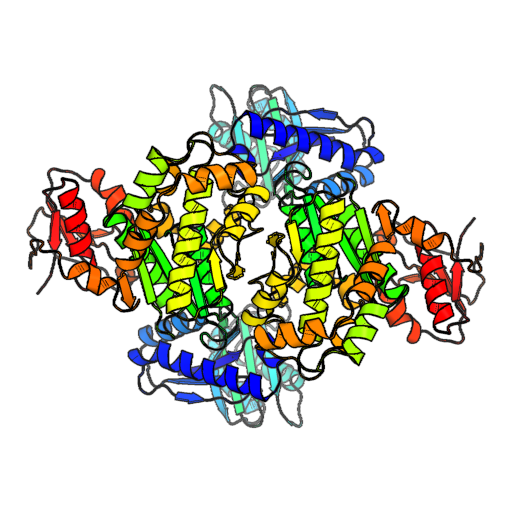805 9.281 1 90.62 264 VAL B CA 1
ATOM 5974 C C . VAL B 1 264 ? 23.109 -9.328 8.25 1 90.62 264 VAL B C 1
ATOM 5976 O O . VAL B 1 264 ? 22.984 -9.023 7.059 1 90.62 264 VAL B O 1
ATOM 5979 N N . THR B 1 265 ? 24.078 -10.148 8.703 1 90.38 265 THR B N 1
ATOM 5980 C CA . THR B 1 265 ? 25.062 -10.727 7.793 1 90.38 265 THR B CA 1
ATOM 5981 C C . THR B 1 265 ? 24.391 -11.648 6.781 1 90.38 265 THR B C 1
ATOM 5983 O O . THR B 1 265 ? 24.719 -11.617 5.594 1 90.38 265 THR B O 1
ATOM 5986 N N . LEU B 1 266 ? 23.516 -12.438 7.277 1 89 266 LEU B N 1
ATOM 5987 C CA . LEU B 1 266 ? 22.797 -13.352 6.395 1 89 266 LEU B CA 1
ATOM 5988 C C . LEU B 1 266 ? 22.047 -12.578 5.305 1 89 266 LEU B C 1
ATOM 5990 O O . LEU B 1 266 ? 22.141 -12.93 4.125 1 89 266 LEU B O 1
ATOM 5994 N N . LYS B 1 267 ? 21.312 -11.578 5.703 1 92.5 267 LYS B N 1
ATOM 5995 C CA . LYS B 1 267 ? 20.562 -10.773 4.742 1 92.5 267 LYS B CA 1
ATOM 5996 C C . LYS B 1 267 ? 21.5 -10.102 3.746 1 92.5 267 LYS B C 1
ATOM 5998 O O . LYS B 1 267 ? 21.172 -9.961 2.566 1 92.5 267 LYS B O 1
ATOM 6003 N N . ARG B 1 268 ? 22.641 -9.648 4.195 1 95 268 ARG B N 1
ATOM 6004 C CA . ARG B 1 268 ? 23.625 -9.047 3.305 1 95 268 ARG B CA 1
ATOM 6005 C C . ARG B 1 268 ? 24.141 -10.062 2.289 1 95 268 ARG B C 1
ATOM 6007 O O . ARG B 1 268 ? 24.266 -9.758 1.103 1 95 268 ARG B O 1
ATOM 6014 N N . MET B 1 269 ? 24.438 -11.266 2.766 1 94.69 269 MET B N 1
ATOM 6015 C CA . MET B 1 269 ? 24.906 -12.312 1.857 1 94.69 269 MET B CA 1
ATOM 6016 C C . MET B 1 269 ? 23.828 -12.672 0.84 1 94.69 269 MET B C 1
ATOM 6018 O O . MET B 1 269 ? 24.125 -12.914 -0.33 1 94.69 269 MET B O 1
ATOM 6022 N N . MET B 1 270 ? 22.609 -12.719 1.275 1 95.56 270 MET B N 1
ATOM 6023 C CA . MET B 1 270 ? 21.484 -13 0.371 1 95.56 270 MET B CA 1
ATOM 6024 C C . MET B 1 270 ? 21.375 -11.922 -0.705 1 95.56 270 MET B C 1
ATOM 6026 O O . MET B 1 270 ? 21.203 -12.234 -1.884 1 95.56 270 MET B O 1
ATOM 6030 N N . LEU B 1 271 ? 21.469 -10.727 -0.287 1 96.94 271 LEU B N 1
ATOM 6031 C CA . LEU B 1 271 ? 21.375 -9.617 -1.233 1 96.94 271 LEU B CA 1
ATOM 6032 C C . LEU B 1 271 ? 22.531 -9.648 -2.223 1 96.94 271 LEU B C 1
ATOM 6034 O O . LEU B 1 271 ? 22.344 -9.391 -3.414 1 96.94 271 LEU B O 1
ATOM 6038 N N . ARG B 1 272 ? 23.75 -9.945 -1.765 1 97.38 272 ARG B N 1
ATOM 6039 C CA . ARG B 1 272 ? 24.891 -10.102 -2.65 1 97.38 272 ARG B CA 1
ATOM 6040 C C . ARG B 1 272 ? 24.656 -11.211 -3.664 1 97.38 272 ARG B C 1
ATOM 6042 O O . ARG B 1 272 ? 24.969 -11.055 -4.848 1 97.38 272 ARG B O 1
ATOM 6049 N N . GLY B 1 273 ? 24.219 -12.32 -3.145 1 97.81 273 GLY B N 1
ATOM 6050 C CA . GLY B 1 273 ? 23.906 -13.43 -4.027 1 97.81 273 GLY B CA 1
ATOM 6051 C C . GLY B 1 273 ? 22.859 -13.094 -5.066 1 97.81 273 GLY B C 1
ATOM 6052 O O . GLY B 1 273 ? 23.016 -13.406 -6.25 1 97.81 273 GLY B O 1
ATOM 6053 N N . ALA B 1 274 ? 21.766 -12.469 -4.602 1 98.19 274 ALA B N 1
ATOM 6054 C CA . ALA B 1 274 ? 20.703 -12.07 -5.516 1 98.19 274 ALA B CA 1
ATOM 6055 C C . ALA B 1 274 ? 21.219 -11.102 -6.57 1 98.19 274 ALA B C 1
ATOM 6057 O O . ALA B 1 274 ? 20.812 -11.164 -7.734 1 98.19 274 ALA B O 1
ATOM 6058 N N . ALA B 1 275 ? 22.047 -10.18 -6.148 1 97.62 275 ALA B N 1
ATOM 6059 C CA . ALA B 1 275 ? 22.641 -9.227 -7.078 1 97.62 275 ALA B CA 1
ATOM 6060 C C . ALA B 1 275 ? 23.469 -9.945 -8.148 1 97.62 275 ALA B C 1
ATOM 6062 O O . ALA B 1 275 ? 23.422 -9.578 -9.32 1 97.62 275 ALA B O 1
ATOM 6063 N N . HIS B 1 276 ? 24.219 -10.906 -7.73 1 97.56 276 HIS B N 1
ATOM 6064 C CA . HIS B 1 276 ? 25 -11.711 -8.664 1 97.56 276 HIS B CA 1
ATOM 6065 C C . HIS B 1 276 ? 24.094 -12.391 -9.688 1 97.56 276 HIS B C 1
ATOM 6067 O O . HIS B 1 276 ? 24.391 -12.383 -10.891 1 97.56 276 HIS B O 1
ATOM 6073 N N . MET B 1 277 ? 23.078 -12.984 -9.25 1 97.81 277 MET B N 1
ATOM 6074 C CA . MET B 1 277 ? 22.125 -13.641 -10.148 1 97.81 277 MET B CA 1
ATOM 6075 C C . MET B 1 277 ? 21.469 -12.633 -11.086 1 97.81 277 MET B C 1
ATOM 6077 O O . MET B 1 277 ? 21.266 -12.922 -12.266 1 97.81 277 MET B O 1
ATOM 6081 N N . ALA B 1 278 ? 21.047 -11.492 -10.531 1 97.25 278 ALA B N 1
ATOM 6082 C CA . ALA B 1 278 ? 20.438 -10.43 -11.328 1 97.25 278 ALA B CA 1
ATOM 6083 C C . ALA B 1 278 ? 21.375 -9.961 -12.438 1 97.25 278 ALA B C 1
ATOM 6085 O O . ALA B 1 278 ? 20.938 -9.68 -13.547 1 97.25 278 ALA B O 1
ATOM 6086 N N . ASP B 1 279 ? 22.641 -9.875 -12.188 1 95.94 279 ASP B N 1
ATOM 6087 C CA . ASP B 1 279 ? 23.641 -9.484 -13.195 1 95.94 279 ASP B CA 1
ATOM 6088 C C . ASP B 1 279 ? 23.656 -10.477 -14.359 1 95.94 279 ASP B C 1
ATOM 6090 O O . ASP B 1 279 ? 23.734 -10.078 -15.523 1 95.94 279 ASP B O 1
ATOM 6094 N N . ARG B 1 280 ? 23.625 -11.695 -14.039 1 95.31 280 ARG B N 1
ATOM 6095 C CA . ARG B 1 280 ? 23.625 -12.742 -15.055 1 95.31 280 ARG B CA 1
ATOM 6096 C C . ARG B 1 280 ? 22.422 -12.617 -15.977 1 95.31 280 ARG B C 1
ATOM 6098 O O . ARG B 1 280 ? 22.5 -12.938 -17.156 1 95.31 280 ARG B O 1
ATOM 6105 N N . LEU B 1 281 ? 21.344 -12.109 -15.383 1 95.38 281 LEU B N 1
ATOM 6106 C CA . LEU B 1 281 ? 20.094 -11.992 -16.141 1 95.38 281 LEU B CA 1
ATOM 6107 C C . LEU B 1 281 ? 19.922 -10.578 -16.672 1 95.38 281 LEU B C 1
ATOM 6109 O O . LEU B 1 281 ? 18.891 -10.266 -17.281 1 95.38 281 LEU B O 1
ATOM 6113 N N . GLN B 1 282 ? 20.844 -9.664 -16.359 1 93.06 282 GLN B N 1
ATOM 6114 C CA . GLN B 1 282 ? 20.797 -8.266 -16.781 1 93.06 282 GLN B CA 1
ATOM 6115 C C . GLN B 1 282 ? 19.562 -7.562 -16.188 1 93.06 282 GLN B C 1
ATOM 6117 O O . GLN B 1 282 ? 18.844 -6.859 -16.906 1 93.06 282 GLN B O 1
ATOM 6122 N N . ILE B 1 283 ? 19.281 -7.902 -14.977 1 94.19 283 ILE B N 1
ATOM 6123 C CA . ILE B 1 283 ? 18.203 -7.262 -14.227 1 94.19 283 ILE B CA 1
ATOM 6124 C C . ILE B 1 283 ? 18.797 -6.199 -13.297 1 94.19 283 ILE B C 1
ATOM 6126 O O . ILE B 1 283 ? 19.781 -6.453 -12.602 1 94.19 283 ILE B O 1
ATOM 6130 N N . ASP B 1 284 ? 18.172 -5.113 -13.172 1 89.31 284 ASP B N 1
ATOM 6131 C CA . ASP B 1 284 ? 18.766 -3.996 -12.445 1 89.31 284 ASP B CA 1
ATOM 6132 C C . ASP B 1 284 ? 18.094 -3.801 -11.094 1 89.31 284 ASP B C 1
ATOM 6134 O O . ASP B 1 284 ? 18.562 -3.008 -10.273 1 89.31 284 ASP B O 1
ATOM 6138 N N . ALA B 1 285 ? 17.094 -4.555 -10.828 1 94.94 285 ALA B N 1
ATOM 6139 C CA . ALA B 1 285 ? 16.328 -4.277 -9.609 1 94.94 285 ALA B CA 1
ATOM 6140 C C . ALA B 1 285 ? 16.031 -5.562 -8.852 1 94.94 285 ALA B C 1
ATOM 6142 O O . ALA B 1 285 ? 15.688 -6.586 -9.453 1 94.94 285 ALA B O 1
ATOM 6143 N N . LEU B 1 286 ? 16.234 -5.48 -7.559 1 97.88 286 LEU B N 1
ATOM 6144 C CA . LEU B 1 286 ? 15.867 -6.551 -6.633 1 97.88 286 LEU B CA 1
ATOM 6145 C C . LEU B 1 286 ? 14.633 -6.176 -5.828 1 97.88 286 LEU B C 1
ATOM 6147 O O . LEU B 1 286 ? 14.406 -5 -5.531 1 97.88 286 LEU B O 1
ATOM 6151 N N . VAL B 1 287 ? 13.82 -7.172 -5.512 1 98 287 VAL B N 1
ATOM 6152 C CA . VAL B 1 287 ? 12.609 -6.926 -4.746 1 98 287 VAL B CA 1
ATOM 6153 C C . VAL B 1 287 ? 12.617 -7.773 -3.477 1 98 287 VAL B C 1
ATOM 6155 O O . VAL B 1 287 ? 12.93 -8.961 -3.52 1 98 287 VAL B O 1
ATOM 6158 N N . THR B 1 288 ? 12.289 -7.168 -2.346 1 96.5 288 THR B N 1
ATOM 6159 C CA . THR B 1 288 ? 12.164 -7.891 -1.086 1 96.5 288 THR B CA 1
ATOM 6160 C C . THR B 1 288 ? 10.797 -7.652 -0.461 1 96.5 288 THR B C 1
ATOM 6162 O O . THR B 1 288 ? 10.102 -6.695 -0.814 1 96.5 288 THR B O 1
ATOM 6165 N N . GLY B 1 289 ? 10.43 -8.562 0.426 1 95.12 289 GLY B N 1
ATOM 6166 C CA . GLY B 1 289 ? 9.172 -8.43 1.142 1 95.12 289 GLY B CA 1
ATOM 6167 C C . GLY B 1 289 ? 9.32 -7.762 2.496 1 95.12 289 GLY B C 1
ATOM 6168 O O . GLY B 1 289 ? 8.469 -7.922 3.371 1 95.12 289 GLY B O 1
ATOM 6169 N N . GLU B 1 290 ? 10.328 -6.961 2.66 1 92.81 290 GLU B N 1
ATOM 6170 C CA . GLU B 1 290 ? 10.617 -6.375 3.965 1 92.81 290 GLU B CA 1
ATOM 6171 C C . GLU B 1 290 ? 9.688 -5.207 4.266 1 92.81 290 GLU B C 1
ATOM 6173 O O . GLU B 1 290 ? 9.352 -4.426 3.373 1 92.81 290 GLU B O 1
ATOM 6178 N N . ALA B 1 291 ? 9.234 -5.16 5.504 1 92.06 291 ALA B N 1
ATOM 6179 C CA . ALA B 1 291 ? 8.469 -4.047 6.059 1 92.06 291 ALA B CA 1
ATOM 6180 C C . ALA B 1 291 ? 9.172 -3.449 7.273 1 92.06 291 ALA B C 1
ATOM 6182 O O . ALA B 1 291 ? 9.805 -4.168 8.055 1 92.06 291 ALA B O 1
ATOM 6183 N N . ILE B 1 292 ? 8.992 -2.23 7.473 1 89.44 292 ILE B N 1
ATOM 6184 C CA . ILE B 1 292 ? 9.703 -1.514 8.531 1 89.44 292 ILE B CA 1
ATOM 6185 C C . ILE B 1 292 ? 9.281 -2.049 9.891 1 89.44 292 ILE B C 1
ATOM 6187 O O . ILE B 1 292 ? 8.086 -2.143 10.188 1 89.44 292 ILE B O 1
ATOM 6191 N N . SER B 1 293 ? 10.25 -2.445 10.703 1 78.38 293 SER B N 1
ATOM 6192 C CA . SER B 1 293 ? 10.172 -2.76 12.125 1 78.38 293 SER B CA 1
ATOM 6193 C C . SER B 1 293 ? 9.234 -3.936 12.375 1 78.38 293 SER B C 1
ATOM 6195 O O . SER B 1 293 ? 8.641 -4.043 13.453 1 78.38 293 SER B O 1
ATOM 6197 N N . GLN B 1 294 ? 9.008 -4.727 11.359 1 74.06 294 GLN B N 1
ATOM 6198 C CA . GLN B 1 294 ? 8.234 -5.949 11.555 1 74.06 294 GLN B CA 1
ATOM 6199 C C . GLN B 1 294 ? 9.023 -6.973 12.367 1 74.06 294 GLN B C 1
ATOM 6201 O O . GLN B 1 294 ? 8.477 -7.625 13.258 1 74.06 294 GLN B O 1
ATOM 6206 N N . VAL B 1 295 ? 10.258 -7.047 11.969 1 71.5 295 VAL B N 1
ATOM 6207 C CA . VAL B 1 295 ? 11.172 -7.879 12.75 1 71.5 295 VAL B CA 1
ATOM 6208 C C . VAL B 1 295 ? 12.383 -7.051 13.172 1 71.5 295 VAL B C 1
ATOM 6210 O O . VAL B 1 295 ? 12.586 -5.938 12.68 1 71.5 295 VAL B O 1
ATOM 6213 N N . SER B 1 296 ? 13.188 -7.582 14.031 1 66.44 296 SER B N 1
ATOM 6214 C CA . SER B 1 296 ? 14.281 -6.859 14.656 1 66.44 296 SER B CA 1
ATOM 6215 C C . SER B 1 296 ? 15.344 -6.473 13.633 1 66.44 296 SER B C 1
ATOM 6217 O O . SER B 1 296 ? 16.031 -5.457 13.789 1 66.44 296 SER B O 1
ATOM 6219 N N . SER B 1 297 ? 15.445 -7.191 12.664 1 72.62 297 SER B N 1
ATOM 6220 C CA . SER B 1 297 ? 16.469 -6.938 11.656 1 72.62 297 SER B CA 1
ATOM 6221 C C . SER B 1 297 ? 16 -5.922 10.633 1 72.62 297 SER B C 1
ATOM 6223 O O . SER B 1 297 ? 16.781 -5.48 9.781 1 72.62 297 SER B O 1
ATOM 6225 N N . GLN B 1 298 ? 14.805 -5.457 10.805 1 80.62 298 GLN B N 1
ATOM 6226 C CA . GLN B 1 298 ? 14.25 -4.598 9.766 1 80.62 298 GLN B CA 1
ATOM 6227 C C . GLN B 1 298 ? 14.039 -3.178 10.281 1 80.62 298 GLN B C 1
ATOM 6229 O O . GLN B 1 298 ? 13.008 -2.562 10.016 1 80.62 298 GLN B O 1
ATOM 6234 N N . THR B 1 299 ? 15 -2.803 11.086 1 84.44 299 THR B N 1
ATOM 6235 C CA . THR B 1 299 ? 15.062 -1.393 11.445 1 84.44 299 THR B CA 1
ATOM 6236 C C . THR B 1 299 ? 15.75 -0.58 10.359 1 84.44 299 THR B C 1
ATOM 6238 O O . THR B 1 299 ? 16.406 -1.143 9.477 1 84.44 299 THR B O 1
ATOM 6241 N N . LEU B 1 300 ? 15.578 0.686 10.359 1 88.81 300 LEU B N 1
ATOM 6242 C CA . LEU B 1 300 ? 16.125 1.525 9.297 1 88.81 300 LEU B CA 1
ATOM 6243 C C . LEU B 1 300 ? 17.641 1.461 9.273 1 88.81 300 LEU B C 1
ATOM 6245 O O . LEU B 1 300 ? 18.25 1.288 8.219 1 88.81 300 LEU B O 1
ATOM 6249 N N . PRO B 1 301 ? 18.328 1.514 10.43 1 86.88 301 PRO B N 1
ATOM 6250 C CA . PRO B 1 301 ? 19.781 1.37 10.406 1 86.88 301 PRO B CA 1
ATOM 6251 C C . PRO B 1 301 ? 20.234 0.03 9.828 1 86.88 301 PRO B C 1
ATOM 6253 O O . PRO B 1 301 ? 21.172 -0.021 9.039 1 86.88 301 PRO B O 1
ATOM 6256 N N . ASN B 1 302 ? 19.547 -1.027 10.219 1 89.94 302 ASN B N 1
ATOM 6257 C CA . ASN B 1 302 ? 19.891 -2.348 9.703 1 89.94 302 ASN B CA 1
ATOM 6258 C C . ASN B 1 302 ? 19.641 -2.449 8.203 1 89.94 302 ASN B C 1
ATOM 6260 O O . ASN B 1 302 ? 20.438 -3.021 7.465 1 89.94 302 ASN B O 1
ATOM 6264 N N . LEU B 1 303 ? 18.516 -1.86 7.758 1 91.69 303 LEU B N 1
ATOM 6265 C CA . LEU B 1 303 ? 18.203 -1.88 6.332 1 91.69 303 LEU B CA 1
ATOM 6266 C C . LEU B 1 303 ? 19.266 -1.125 5.535 1 91.69 303 LEU B C 1
ATOM 6268 O O . LEU B 1 303 ? 19.609 -1.531 4.426 1 91.69 303 LEU B O 1
ATOM 6272 N N . SER B 1 304 ? 19.688 -0.067 6.105 1 91.06 304 SER B N 1
ATOM 6273 C CA . SER B 1 304 ? 20.75 0.711 5.457 1 91.06 304 SER B CA 1
ATOM 6274 C C . SER B 1 304 ? 22.016 -0.114 5.285 1 91.06 304 SER B C 1
ATOM 6276 O O . SER B 1 304 ? 22.641 -0.093 4.219 1 91.06 304 SER B O 1
ATOM 6278 N N . ILE B 1 305 ? 22.391 -0.792 6.312 1 91.69 305 ILE B N 1
ATOM 6279 C CA . ILE B 1 305 ? 23.594 -1.62 6.285 1 91.69 305 ILE B CA 1
ATOM 6280 C C . ILE B 1 305 ? 23.391 -2.787 5.32 1 91.69 305 ILE B C 1
ATOM 6282 O O . ILE B 1 305 ? 24.297 -3.141 4.57 1 91.69 305 ILE B O 1
ATOM 6286 N N . ILE B 1 306 ? 22.266 -3.354 5.289 1 93.19 306 ILE B N 1
ATOM 6287 C CA . ILE B 1 306 ? 21.953 -4.469 4.402 1 93.19 306 ILE B CA 1
ATOM 6288 C C . ILE B 1 306 ? 22 -4.004 2.947 1 93.19 306 ILE B C 1
ATOM 6290 O O . ILE B 1 306 ? 22.641 -4.645 2.107 1 93.19 306 ILE B O 1
ATOM 6294 N N . ASP B 1 307 ? 21.406 -2.855 2.662 1 92.88 307 ASP B N 1
ATOM 6295 C CA . ASP B 1 307 ? 21.359 -2.316 1.307 1 92.88 307 ASP B CA 1
ATOM 6296 C C . ASP B 1 307 ? 22.766 -2.008 0.784 1 92.88 307 ASP B C 1
ATOM 6298 O O . ASP B 1 307 ? 23 -2.039 -0.425 1 92.88 307 ASP B O 1
ATOM 6302 N N . SER B 1 308 ? 23.656 -1.684 1.665 1 92.06 308 SER B N 1
ATOM 6303 C CA . SER B 1 308 ? 25 -1.305 1.259 1 92.06 308 SER B CA 1
ATOM 6304 C C . SER B 1 308 ? 25.781 -2.506 0.729 1 92.06 308 SER B C 1
ATOM 6306 O O . SER B 1 308 ? 26.875 -2.354 0.173 1 92.06 308 SER B O 1
ATOM 6308 N N . ALA B 1 309 ? 25.203 -3.695 0.804 1 93.25 309 ALA B N 1
ATOM 6309 C CA . ALA B 1 309 ? 25.844 -4.914 0.322 1 93.25 309 ALA B CA 1
ATOM 6310 C C . ALA B 1 309 ? 25.812 -4.988 -1.202 1 93.25 309 ALA B C 1
ATOM 6312 O O . ALA B 1 309 ? 26.531 -5.789 -1.81 1 93.25 309 ALA B O 1
ATOM 6313 N N . THR B 1 310 ? 25.031 -4.148 -1.84 1 93.75 310 THR B N 1
ATOM 6314 C CA . THR B 1 310 ? 24.922 -4.172 -3.293 1 93.75 310 THR B CA 1
ATOM 6315 C C . THR B 1 310 ? 24.688 -2.766 -3.84 1 93.75 310 THR B C 1
ATOM 6317 O O . THR B 1 310 ? 24.266 -1.867 -3.107 1 93.75 310 THR B O 1
ATOM 6320 N N . ASP B 1 311 ? 25 -2.633 -5.105 1 89.62 311 ASP B N 1
ATOM 6321 C CA . ASP B 1 311 ? 24.734 -1.371 -5.793 1 89.62 311 ASP B CA 1
ATOM 6322 C C . ASP B 1 311 ? 23.453 -1.438 -6.602 1 89.62 311 ASP B C 1
ATOM 6324 O O . ASP B 1 311 ? 23.047 -0.448 -7.219 1 89.62 311 ASP B O 1
ATOM 6328 N N . LYS B 1 312 ? 22.844 -2.539 -6.52 1 93.56 312 LYS B N 1
ATOM 6329 C CA . LYS B 1 312 ? 21.578 -2.695 -7.246 1 93.56 312 LYS B CA 1
ATOM 6330 C C . LYS B 1 312 ? 20.438 -1.979 -6.531 1 93.56 312 LYS B C 1
ATOM 6332 O O . LYS B 1 312 ? 20.484 -1.788 -5.312 1 93.56 312 LYS B O 1
ATOM 6337 N N . LEU B 1 313 ? 19.484 -1.548 -7.301 1 94.56 313 LEU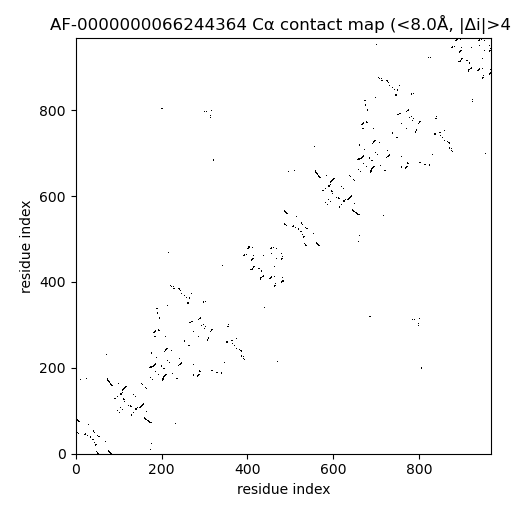 B N 1
ATOM 6338 C CA . LEU B 1 313 ? 18.281 -0.955 -6.738 1 94.56 313 LEU B CA 1
ATOM 6339 C C . LEU B 1 313 ? 17.469 -1.998 -5.984 1 94.56 313 LEU B C 1
ATOM 6341 O O . LEU B 1 313 ? 17.109 -3.039 -6.539 1 94.56 313 LEU B O 1
ATOM 6345 N N . VAL B 1 314 ? 17.203 -1.777 -4.688 1 96.06 314 VAL B N 1
ATOM 6346 C CA . VAL B 1 314 ? 16.406 -2.688 -3.881 1 96.06 314 VAL B CA 1
ATOM 6347 C C . VAL B 1 314 ? 15.023 -2.084 -3.643 1 96.06 314 VAL B C 1
ATOM 6349 O O . VAL B 1 314 ? 14.898 -1.006 -3.055 1 96.06 314 VAL B O 1
ATOM 6352 N N . LEU B 1 315 ? 14.047 -2.762 -4.117 1 96.56 315 LEU B N 1
ATOM 6353 C CA . LEU B 1 315 ? 12.664 -2.309 -4.016 1 96.56 315 LEU B CA 1
ATOM 6354 C C . LEU B 1 315 ? 11.938 -3.031 -2.885 1 96.56 315 LEU B C 1
ATOM 6356 O O . LEU B 1 315 ? 12.086 -4.246 -2.723 1 96.56 315 LEU B O 1
ATOM 6360 N N . ARG B 1 316 ? 11.195 -2.287 -2.123 1 96.62 316 ARG B N 1
ATOM 6361 C CA . ARG B 1 316 ? 10.422 -2.82 -1.007 1 96.62 316 ARG B CA 1
ATOM 6362 C C . ARG B 1 316 ? 8.969 -2.371 -1.086 1 96.62 316 ARG B C 1
ATOM 6364 O O . ARG B 1 316 ? 8.562 -1.442 -0.385 1 96.62 316 ARG B O 1
ATOM 6371 N N . PRO B 1 317 ? 8.133 -3.113 -1.79 1 96.62 317 PRO B N 1
ATOM 6372 C CA . PRO B 1 317 ? 6.75 -2.686 -1.988 1 96.62 317 PRO B CA 1
ATOM 6373 C C . PRO B 1 317 ? 5.941 -2.689 -0.694 1 96.62 317 PRO B C 1
ATOM 6375 O O . PRO B 1 317 ? 4.926 -1.997 -0.594 1 96.62 317 PRO B O 1
ATOM 6378 N N . LEU B 1 318 ? 6.344 -3.408 0.326 1 96.62 318 LEU B N 1
ATOM 6379 C CA . LEU B 1 318 ? 5.574 -3.549 1.558 1 96.62 318 LEU B CA 1
ATOM 6380 C C . LEU B 1 318 ? 6.16 -2.68 2.666 1 96.62 318 LEU B C 1
ATOM 6382 O O . LEU B 1 318 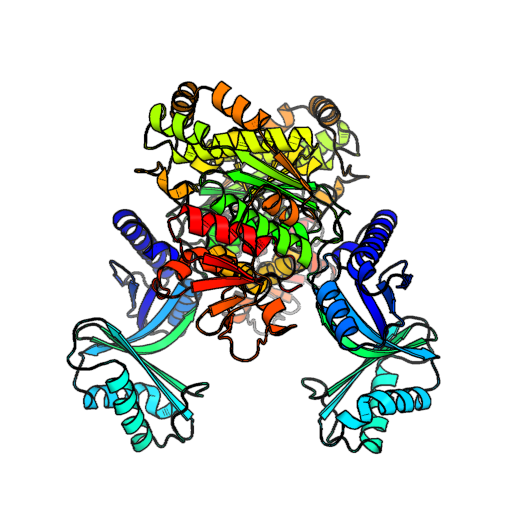? 5.797 -2.83 3.834 1 96.62 318 LEU B O 1
ATOM 6386 N N . LEU B 1 319 ? 6.953 -1.791 2.346 1 94.62 319 LEU B N 1
ATOM 6387 C CA . LEU B 1 319 ? 7.789 -1.038 3.273 1 94.62 319 LEU B CA 1
ATOM 6388 C C . LEU B 1 319 ? 6.957 -0.459 4.41 1 94.62 319 LEU B C 1
ATOM 6390 O O . LEU B 1 319 ? 7.336 -0.564 5.582 1 94.62 319 LEU B O 1
ATOM 6394 N N . ALA B 1 320 ? 5.852 0.148 4.129 1 93.44 320 ALA B N 1
ATOM 6395 C CA . ALA B 1 320 ? 5.059 0.858 5.129 1 93.44 320 ALA B CA 1
ATOM 6396 C C . ALA B 1 320 ? 3.764 0.112 5.43 1 93.44 320 ALA B C 1
ATOM 6398 O O . ALA B 1 320 ? 2.854 0.664 6.051 1 93.44 320 ALA B O 1
ATOM 6399 N N . SER B 1 321 ? 3.67 -1.119 5.062 1 94.38 321 SER B N 1
ATOM 6400 C CA . SER B 1 321 ? 2.453 -1.9 5.262 1 94.38 321 SER B CA 1
ATOM 6401 C C . SER B 1 321 ? 2.4 -2.494 6.668 1 94.38 321 SER B C 1
ATOM 6403 O O . SER B 1 321 ? 3.434 -2.865 7.23 1 94.38 321 SER B O 1
ATOM 6405 N N . HIS B 1 322 ? 1.166 -2.596 7.164 1 93.06 322 HIS B N 1
ATOM 6406 C CA . HIS B 1 322 ? 0.938 -3.332 8.406 1 93.06 322 HIS B CA 1
ATOM 6407 C C . HIS B 1 322 ? 0.856 -4.832 8.148 1 93.06 322 HIS B C 1
ATOM 6409 O O . HIS B 1 322 ? 0.495 -5.258 7.047 1 93.06 322 HIS B O 1
ATOM 6415 N N . LYS B 1 323 ? 1.222 -5.562 9.086 1 91.88 323 LYS B N 1
ATOM 6416 C CA . LYS B 1 323 ? 1.218 -7.016 8.953 1 91.88 323 LYS B CA 1
ATOM 6417 C C . LYS B 1 323 ? -0.168 -7.531 8.578 1 91.88 323 LYS B C 1
ATOM 6419 O O . LYS B 1 323 ? -0.3 -8.383 7.699 1 91.88 323 LYS B O 1
ATOM 6424 N N . GLN B 1 324 ? -1.157 -7.004 9.164 1 91.81 324 GLN B N 1
ATOM 6425 C CA . GLN B 1 324 ? -2.514 -7.461 8.883 1 91.81 324 GLN B CA 1
ATOM 6426 C C . GLN B 1 324 ? -2.902 -7.172 7.438 1 91.81 324 GLN B C 1
ATOM 6428 O O . GLN B 1 324 ? -3.596 -7.969 6.801 1 91.81 324 GLN B O 1
ATOM 6433 N N . ASP B 1 325 ? -2.51 -6.016 6.961 1 94.19 325 ASP B N 1
ATOM 6434 C CA . ASP B 1 325 ? -2.768 -5.684 5.562 1 94.19 325 ASP B CA 1
ATOM 6435 C C . ASP B 1 325 ? -2.135 -6.715 4.629 1 94.19 325 ASP B C 1
ATOM 6437 O O . ASP B 1 325 ? -2.732 -7.094 3.621 1 94.19 325 ASP B O 1
ATOM 6441 N N . ILE B 1 326 ? -0.947 -7.125 4.949 1 95.81 326 ILE B N 1
ATOM 6442 C CA . ILE B 1 326 ? -0.207 -8.094 4.145 1 95.81 326 ILE B CA 1
ATOM 6443 C C . ILE B 1 326 ? -0.927 -9.438 4.168 1 95.81 326 ILE B C 1
ATOM 6445 O O . ILE B 1 326 ? -1.126 -10.062 3.121 1 95.81 326 ILE B O 1
ATOM 6449 N N . ILE B 1 327 ? -1.342 -9.852 5.305 1 94.94 327 ILE B N 1
ATOM 6450 C CA . ILE B 1 327 ? -2.041 -11.117 5.457 1 94.94 327 ILE B CA 1
ATOM 6451 C C . ILE B 1 327 ? -3.359 -11.078 4.688 1 94.94 327 ILE B C 1
ATOM 6453 O O . ILE B 1 327 ? -3.713 -12.039 4 1 94.94 327 ILE B O 1
ATOM 6457 N N . ASP B 1 328 ? -4.062 -9.992 4.805 1 96.25 328 ASP B N 1
ATOM 6458 C CA . ASP B 1 328 ? -5.32 -9.836 4.082 1 96.25 328 ASP B CA 1
ATOM 6459 C C . ASP B 1 328 ? -5.102 -9.93 2.572 1 96.25 328 ASP B C 1
ATOM 6461 O O . ASP B 1 328 ? -5.871 -10.594 1.872 1 96.25 328 ASP B O 1
ATOM 6465 N N . GLN B 1 329 ? -4.137 -9.273 2.125 1 96.94 329 GLN B N 1
ATOM 6466 C CA . GLN B 1 329 ? -3.848 -9.328 0.697 1 96.94 329 GLN B CA 1
ATOM 6467 C C . GLN B 1 329 ? -3.416 -10.727 0.277 1 96.94 329 GLN B C 1
ATOM 6469 O O . GLN B 1 329 ? -3.787 -11.203 -0.798 1 96.94 329 GLN B O 1
ATOM 6474 N N . ALA B 1 330 ? -2.625 -11.391 1.082 1 96.81 330 ALA B N 1
ATOM 6475 C CA . ALA B 1 330 ? -2.227 -12.766 0.8 1 96.81 330 ALA B CA 1
ATOM 6476 C C . ALA B 1 330 ? -3.443 -13.68 0.682 1 96.81 330 ALA B C 1
ATOM 6478 O O . ALA B 1 330 ? -3.469 -14.586 -0.154 1 96.81 330 ALA B O 1
ATOM 6479 N N . THR B 1 331 ? -4.41 -13.406 1.481 1 95.75 331 THR B N 1
ATOM 6480 C CA . THR B 1 331 ? -5.652 -14.18 1.44 1 95.75 331 THR B CA 1
ATOM 6481 C C . THR B 1 331 ? -6.426 -13.883 0.16 1 95.75 331 THR B C 1
ATOM 6483 O O . THR B 1 331 ? -6.934 -14.797 -0.49 1 95.75 331 THR B O 1
ATOM 6486 N N . GLU B 1 332 ? -6.449 -12.703 -0.169 1 96.31 332 GLU B N 1
ATOM 6487 C CA . GLU B 1 332 ? -7.152 -12.281 -1.378 1 96.31 332 GLU B CA 1
ATOM 6488 C C . GLU B 1 332 ? -6.531 -12.914 -2.623 1 96.31 332 GLU B C 1
ATOM 6490 O O . GLU B 1 332 ? -7.246 -13.352 -3.525 1 96.31 332 GLU B O 1
ATOM 6495 N N . ILE B 1 333 ? -5.238 -13.016 -2.654 1 96.88 333 ILE B N 1
ATOM 6496 C CA . ILE B 1 333 ? -4.582 -13.484 -3.871 1 96.88 333 ILE B CA 1
ATOM 6497 C C . ILE B 1 333 ? -4.402 -15 -3.811 1 96.88 333 ILE B C 1
ATOM 6499 O O . ILE B 1 333 ? -3.957 -15.617 -4.781 1 96.88 333 ILE B O 1
ATOM 6503 N N . GLY B 1 334 ? -4.688 -15.609 -2.633 1 93.75 334 GLY B N 1
ATOM 6504 C CA . GLY B 1 334 ? -4.723 -17.062 -2.529 1 93.75 334 GLY B CA 1
ATOM 6505 C C . GLY B 1 334 ? -3.414 -17.656 -2.051 1 93.75 334 GLY B C 1
ATOM 6506 O O . GLY B 1 334 ? -3.209 -18.875 -2.139 1 93.75 334 GLY B O 1
ATOM 6507 N N . THR B 1 335 ? -2.455 -16.875 -1.546 1 94.38 335 THR B N 1
ATOM 6508 C CA . THR B 1 335 ? -1.152 -17.391 -1.148 1 94.38 335 THR B CA 1
ATOM 6509 C C . THR B 1 335 ? -1.099 -17.625 0.36 1 94.38 335 THR B C 1
ATOM 6511 O O . THR B 1 335 ? -0.147 -18.219 0.869 1 94.38 335 THR B O 1
ATOM 6514 N N . ALA B 1 336 ? -2.098 -17.203 1.102 1 92.75 336 ALA B N 1
ATOM 6515 C CA . ALA B 1 336 ? -2.092 -17.281 2.561 1 92.75 336 ALA B CA 1
ATOM 6516 C C . ALA B 1 336 ? -1.931 -18.719 3.037 1 92.75 336 ALA B C 1
ATOM 6518 O O . ALA B 1 336 ? -1.188 -19 3.984 1 92.75 336 ALA B O 1
ATOM 6519 N N . ASP B 1 337 ? -2.555 -19.594 2.398 1 85.19 337 ASP B N 1
ATOM 6520 C CA . ASP B 1 337 ? -2.539 -20.984 2.83 1 85.19 337 ASP B CA 1
ATOM 6521 C C . ASP B 1 337 ? -1.154 -21.594 2.645 1 85.19 337 ASP B C 1
ATOM 6523 O O . ASP B 1 337 ? -0.725 -22.422 3.449 1 85.19 337 ASP B O 1
ATOM 6527 N N . PHE B 1 338 ? -0.504 -21.266 1.55 1 84.25 338 PHE B N 1
ATOM 6528 C CA . PHE B 1 338 ? 0.873 -21.703 1.361 1 84.25 338 PHE B CA 1
ATOM 6529 C C . PHE B 1 338 ? 1.763 -21.203 2.492 1 84.25 338 PHE B C 1
ATOM 6531 O O . PHE B 1 338 ? 2.531 -21.984 3.072 1 84.25 338 PHE B O 1
ATOM 6538 N N . ALA B 1 339 ? 1.602 -19.938 2.791 1 86.31 339 ALA B N 1
ATOM 6539 C CA . ALA B 1 339 ? 2.457 -19.266 3.764 1 86.31 339 ALA B CA 1
ATOM 6540 C C . ALA B 1 339 ? 2.277 -19.859 5.156 1 86.31 339 ALA B C 1
ATOM 6542 O O . ALA B 1 339 ? 3.244 -20 5.91 1 86.31 339 ALA B O 1
ATOM 6543 N N . LYS B 1 340 ? 1.111 -20.172 5.562 1 83.44 340 LYS B N 1
ATOM 6544 C CA . LYS B 1 340 ? 0.808 -20.719 6.883 1 83.44 340 LYS B CA 1
ATOM 6545 C C . LYS B 1 340 ? 1.538 -22.031 7.113 1 83.44 340 LYS B C 1
ATOM 6547 O O . LYS B 1 340 ? 1.858 -22.391 8.25 1 83.44 340 LYS B O 1
ATOM 6552 N N . HIS B 1 341 ? 1.832 -22.641 6.102 1 74 341 HIS B N 1
ATOM 6553 C CA . HIS B 1 341 ? 2.416 -23.969 6.227 1 74 341 HIS B CA 1
ATOM 6554 C C . HIS B 1 341 ? 3.904 -23.953 5.891 1 74 341 HIS B C 1
ATOM 6556 O O . HIS B 1 341 ? 4.547 -25.016 5.848 1 74 341 HIS B O 1
ATOM 6562 N N . MET B 1 342 ? 4.391 -22.781 5.672 1 75 342 MET B N 1
ATOM 6563 C CA . MET B 1 342 ? 5.812 -22.625 5.383 1 75 342 MET B CA 1
ATOM 6564 C C . MET B 1 342 ? 6.625 -22.547 6.672 1 75 342 MET B C 1
ATOM 6566 O O . MET B 1 342 ? 6.332 -21.734 7.551 1 75 342 MET B O 1
ATOM 6570 N N . PRO B 1 343 ? 7.453 -23.422 6.816 1 62.78 343 PRO B N 1
ATOM 6571 C CA . PRO B 1 343 ? 8.297 -23.297 8.008 1 62.78 343 PRO B CA 1
ATOM 6572 C C . PRO B 1 343 ? 9.203 -22.062 7.973 1 62.78 343 PRO B C 1
ATOM 6574 O O . PRO B 1 343 ? 9.594 -21.609 6.895 1 62.78 343 PRO B O 1
ATOM 6577 N N . GLU B 1 344 ? 9.406 -21.391 9.07 1 58.78 344 GLU B N 1
ATOM 6578 C CA . GLU B 1 344 ? 10.32 -20.25 9.156 1 58.78 344 GLU B CA 1
ATOM 6579 C C . GLU B 1 344 ? 11.75 -20.719 9.406 1 58.78 344 GLU B C 1
ATOM 6581 O O . GLU B 1 344 ? 12.055 -21.281 10.461 1 58.78 344 GLU B O 1
ATOM 6586 N N . TYR B 1 345 ? 12.531 -20.625 8.469 1 54.47 345 TYR B N 1
ATOM 6587 C CA . TYR B 1 345 ? 13.891 -21.125 8.617 1 54.47 345 TYR B CA 1
ATOM 6588 C C . TYR B 1 345 ? 14.852 -19.984 8.969 1 54.47 345 TYR B C 1
ATOM 6590 O O . TYR B 1 345 ? 15.875 -20.219 9.617 1 54.47 345 TYR B O 1
ATOM 6598 N N . CYS B 1 346 ? 14.547 -18.781 8.625 1 56.31 346 CYS B N 1
ATOM 6599 C CA . CYS B 1 346 ? 15.461 -17.688 8.898 1 56.31 346 CYS B CA 1
ATOM 6600 C C . CYS B 1 346 ? 15.516 -17.375 10.391 1 56.31 346 CYS B C 1
ATOM 6602 O O . CYS B 1 346 ? 16.531 -16.891 10.891 1 56.31 346 CYS B O 1
ATOM 6604 N N . GLY B 1 347 ? 14.508 -17.625 11.055 1 53.41 347 GLY B N 1
ATOM 6605 C CA . GLY B 1 347 ? 14.453 -17.328 12.477 1 53.41 347 GLY B CA 1
ATOM 6606 C C . GLY B 1 347 ? 15.445 -18.141 13.289 1 53.41 347 GLY B C 1
ATOM 6607 O O . GLY B 1 347 ? 15.805 -17.766 14.406 1 53.41 347 GLY B O 1
ATOM 6608 N N . VAL B 1 348 ? 16.016 -19.109 12.781 1 45.28 348 VAL B N 1
ATOM 6609 C CA . VAL B 1 348 ? 16.859 -20.031 13.539 1 45.28 348 VAL B CA 1
ATOM 6610 C C . VAL B 1 348 ? 18.203 -19.375 13.828 1 45.28 348 VAL B C 1
ATOM 6612 O O . VAL B 1 348 ? 18.828 -19.656 14.852 1 45.28 348 VAL B O 1
ATOM 6615 N N . ILE B 1 349 ? 18.516 -18.359 13.102 1 54.59 349 ILE B N 1
ATOM 6616 C CA . ILE B 1 349 ? 19.859 -17.844 13.242 1 54.59 349 ILE B CA 1
ATOM 6617 C C . ILE B 1 349 ? 19.844 -16.547 14.047 1 54.59 349 ILE B C 1
ATOM 6619 O O . ILE B 1 349 ? 20.859 -15.867 14.172 1 54.59 349 ILE B O 1
ATOM 6623 N N . SER B 1 350 ? 18.703 -16.359 14.672 1 59.12 350 SER B N 1
ATOM 6624 C CA . SER B 1 350 ? 18.641 -15.062 15.336 1 59.12 350 SER B CA 1
ATOM 6625 C C . SER B 1 350 ? 18.703 -15.219 16.859 1 59.12 350 SER B C 1
ATOM 6627 O O . SER B 1 350 ? 17.75 -15.703 17.469 1 59.12 350 SER B O 1
ATOM 6629 N N . VAL B 1 351 ? 19.938 -15.055 17.328 1 60.97 351 VAL B N 1
ATOM 6630 C CA . VAL B 1 351 ? 20.125 -15 18.781 1 60.97 351 VAL B CA 1
ATOM 6631 C C . VAL B 1 351 ? 20.484 -13.578 19.203 1 60.97 351 VAL B C 1
ATOM 6633 O O . VAL B 1 351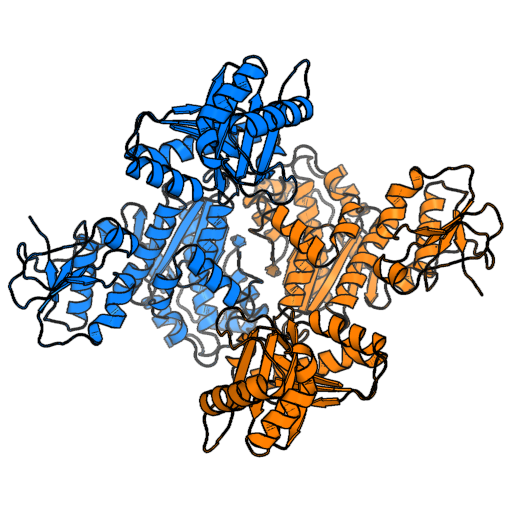 ? 21.594 -13.102 18.922 1 60.97 351 VAL B O 1
ATOM 6636 N N . ASN B 1 352 ? 19.625 -12.883 19.859 1 69.94 352 ASN B N 1
ATOM 6637 C CA . ASN B 1 352 ? 19.812 -11.516 20.328 1 69.94 352 ASN B CA 1
ATOM 6638 C C . ASN B 1 352 ? 20.203 -10.578 19.203 1 69.94 352 ASN B C 1
ATOM 6640 O O . ASN B 1 352 ? 21.281 -9.984 19.219 1 69.94 352 ASN B O 1
ATOM 6644 N N . PRO B 1 353 ? 19.328 -10.484 18.281 1 74.81 353 PRO B N 1
ATOM 6645 C CA . PRO B 1 353 ? 19.656 -9.695 17.094 1 74.81 353 PRO B CA 1
ATOM 6646 C C . PRO B 1 353 ? 19.812 -8.211 17.391 1 74.81 353 PRO B C 1
ATOM 6648 O O . PRO B 1 353 ? 19.094 -7.668 18.234 1 74.81 353 PRO B O 1
ATOM 6651 N N . THR B 1 354 ? 20.828 -7.617 16.781 1 78.38 354 THR B N 1
ATOM 6652 C CA . THR B 1 354 ? 21.031 -6.184 16.922 1 78.38 354 THR B CA 1
ATOM 6653 C C . THR B 1 354 ? 19.984 -5.398 16.156 1 78.38 354 THR B C 1
ATOM 6655 O O . THR B 1 354 ? 19.656 -5.746 15.023 1 78.38 354 THR B O 1
ATOM 6658 N N . THR B 1 355 ? 19.453 -4.406 16.828 1 76 355 THR B N 1
ATOM 6659 C CA . THR B 1 355 ? 18.469 -3.543 16.203 1 76 355 THR B CA 1
ATOM 6660 C C . THR B 1 355 ? 19.125 -2.297 15.617 1 76 355 THR B C 1
ATOM 6662 O O . THR B 1 355 ? 18.516 -1.562 14.844 1 76 355 THR B O 1
ATOM 6665 N N . HIS B 1 356 ? 20.391 -2.143 15.969 1 82.19 356 HIS B N 1
ATOM 6666 C CA . HIS B 1 356 ? 21.141 -0.985 15.5 1 82.19 356 HIS B CA 1
ATOM 6667 C C . HIS B 1 356 ? 22.578 -1.367 15.148 1 82.19 356 HIS B C 1
ATOM 6669 O O . HIS B 1 356 ? 23.516 -0.977 15.852 1 82.19 356 HIS B O 1
ATOM 6675 N N . ALA B 1 357 ? 22.672 -1.958 14.047 1 85.5 357 ALA B N 1
ATOM 6676 C CA . ALA B 1 357 ? 24 -2.396 13.594 1 85.5 357 ALA B CA 1
ATOM 6677 C C . ALA B 1 357 ? 24.859 -1.205 13.203 1 85.5 357 ALA B C 1
ATOM 6679 O O . ALA B 1 357 ? 24.375 -0.231 12.625 1 85.5 357 ALA B O 1
ATOM 6680 N N . LYS B 1 358 ? 26.016 -1.275 13.617 1 88.69 358 LYS B N 1
ATOM 6681 C CA . LYS B 1 358 ? 27 -0.244 13.273 1 88.69 358 LYS B CA 1
ATOM 6682 C C . LYS B 1 358 ? 27.844 -0.662 12.078 1 88.69 358 LYS B C 1
ATOM 6684 O O . LYS B 1 358 ? 28.219 -1.828 11.953 1 88.69 358 LYS B O 1
ATOM 6689 N N . ARG B 1 359 ? 28.141 0.257 11.281 1 88.5 359 ARG B N 1
ATOM 6690 C CA . ARG B 1 359 ? 28.828 -0.013 10.023 1 88.5 359 ARG B CA 1
ATOM 6691 C C . ARG B 1 359 ? 30.203 -0.625 10.273 1 88.5 359 ARG B C 1
ATOM 6693 O O . ARG B 1 359 ? 30.578 -1.608 9.625 1 88.5 359 ARG B O 1
ATOM 6700 N N . HIS B 1 360 ? 31 -0.013 11.172 1 89.31 360 HIS B N 1
ATOM 6701 C CA . HIS B 1 360 ? 32.344 -0.491 11.422 1 89.31 360 HIS B CA 1
ATOM 6702 C C . HIS B 1 360 ? 32.344 -1.908 11.984 1 89.31 360 HIS B C 1
ATOM 6704 O O . HIS B 1 360 ? 33.188 -2.734 11.617 1 89.31 360 HIS B O 1
ATOM 6710 N N . ARG B 1 361 ? 31.438 -2.176 12.805 1 91.38 361 ARG B N 1
ATOM 6711 C CA . ARG B 1 361 ? 31.328 -3.516 13.367 1 91.38 361 ARG B CA 1
ATOM 6712 C C . ARG B 1 361 ? 30.875 -4.52 12.312 1 91.38 361 ARG B C 1
ATOM 6714 O O . ARG B 1 361 ? 31.312 -5.668 12.305 1 91.38 361 ARG B O 1
ATOM 6721 N N . MET B 1 362 ? 29.984 -4.062 11.484 1 91.44 362 MET B N 1
ATOM 6722 C CA . MET B 1 362 ? 29.5 -4.926 10.406 1 91.44 362 MET B CA 1
ATOM 6723 C C . MET B 1 362 ? 30.641 -5.316 9.477 1 91.44 362 MET B C 1
ATOM 6725 O O . MET B 1 362 ? 30.75 -6.473 9.07 1 91.44 362 MET B O 1
ATOM 6729 N N . GLU B 1 363 ? 31.484 -4.363 9.148 1 91.81 363 GLU B N 1
ATOM 6730 C CA . GLU B 1 363 ? 32.625 -4.625 8.297 1 91.81 363 GLU B CA 1
ATOM 6731 C C . GLU B 1 363 ? 33.594 -5.629 8.945 1 91.81 363 GLU B C 1
ATOM 6733 O O . GLU B 1 363 ? 34.125 -6.504 8.266 1 91.81 363 GLU B O 1
ATOM 6738 N N . HIS B 1 364 ? 33.75 -5.453 10.188 1 92.25 364 HIS B N 1
ATOM 6739 C CA . HIS B 1 364 ? 34.625 -6.375 10.93 1 92.25 364 HIS B CA 1
ATOM 6740 C C . HIS B 1 364 ? 34.062 -7.797 10.883 1 92.25 364 HIS B C 1
ATOM 6742 O O . HIS B 1 364 ? 34.781 -8.742 10.586 1 92.25 364 HIS B O 1
ATOM 6748 N N . GLU B 1 365 ? 32.781 -7.93 11.156 1 90.19 365 GLU B N 1
ATOM 6749 C CA . GLU B 1 365 ? 32.156 -9.242 11.156 1 90.19 365 GLU B CA 1
ATOM 6750 C C . GLU B 1 365 ? 32.156 -9.859 9.758 1 90.19 365 GLU B C 1
ATOM 6752 O O . GLU B 1 365 ? 32.344 -11.062 9.609 1 90.19 365 GLU B O 1
ATOM 6757 N N . GLU B 1 366 ? 31.938 -9.109 8.789 1 91.88 366 GLU B N 1
ATOM 6758 C CA . GLU B 1 366 ? 31.875 -9.602 7.418 1 91.88 366 GLU B CA 1
ATOM 6759 C C . GLU B 1 366 ? 33.25 -10.062 6.934 1 91.88 366 GLU B C 1
ATOM 6761 O O . GLU B 1 366 ? 33.344 -10.961 6.094 1 91.88 366 GLU B O 1
ATOM 6766 N N . LYS B 1 367 ? 34.281 -9.477 7.469 1 92.19 367 LYS B N 1
ATOM 6767 C CA . LYS B 1 367 ? 35.656 -9.891 7.121 1 92.19 367 LYS B CA 1
ATOM 6768 C C . LYS B 1 367 ? 35.938 -11.297 7.629 1 92.19 367 LYS B C 1
ATOM 6770 O O . LYS B 1 367 ? 36.781 -12 7.074 1 92.19 367 LYS B O 1
ATOM 6775 N N . GLN B 1 368 ? 35.312 -11.656 8.648 1 91.5 368 GLN B N 1
ATOM 6776 C CA . GLN B 1 368 ? 35.469 -12.992 9.195 1 91.5 368 GLN B CA 1
ATOM 6777 C C . GLN B 1 368 ? 34.844 -14.039 8.289 1 91.5 368 GLN B C 1
ATOM 6779 O O . GLN B 1 368 ? 35.219 -15.211 8.32 1 91.5 368 GLN B O 1
ATOM 6784 N N . PHE B 1 369 ? 33.906 -13.648 7.504 1 93.25 369 PHE B N 1
ATOM 6785 C CA . PHE B 1 369 ? 33.188 -14.531 6.594 1 93.25 369 PHE B CA 1
ATOM 6786 C C . PHE B 1 369 ? 34.031 -14.836 5.363 1 93.25 369 PHE B C 1
ATOM 6788 O O . PHE B 1 369 ? 34.531 -13.922 4.711 1 93.25 369 PHE B O 1
ATOM 6795 N N . ASP B 1 370 ? 34.219 -16.109 5.047 1 92.88 370 ASP B N 1
ATOM 6796 C CA . ASP B 1 370 ? 34.938 -16.531 3.844 1 92.88 370 ASP B CA 1
ATOM 6797 C C . ASP B 1 370 ? 34.062 -16.406 2.605 1 92.88 370 ASP B C 1
ATOM 6799 O O . ASP B 1 370 ? 33.25 -17.281 2.33 1 92.88 370 ASP B O 1
ATOM 6803 N N . MET B 1 371 ? 34.344 -15.484 1.744 1 95.75 371 MET B N 1
ATOM 6804 C CA . MET B 1 371 ? 33.531 -15.172 0.579 1 95.75 371 MET B CA 1
ATOM 6805 C C . MET B 1 371 ? 33.562 -16.312 -0.432 1 95.75 371 MET B C 1
ATOM 6807 O O . MET B 1 371 ? 32.688 -16.422 -1.291 1 95.75 371 MET B O 1
ATOM 6811 N N . ALA B 1 372 ? 34.531 -17.156 -0.328 1 94.81 372 ALA B N 1
ATOM 6812 C CA . ALA B 1 372 ? 34.594 -18.312 -1.218 1 94.81 372 ALA B CA 1
ATOM 6813 C C . ALA B 1 372 ? 33.406 -19.25 -1.022 1 94.81 372 ALA B C 1
ATOM 6815 O O . ALA B 1 372 ? 32.938 -19.891 -1.968 1 94.81 372 ALA B O 1
ATOM 6816 N N . VAL B 1 373 ? 32.938 -19.266 0.182 1 92.62 373 VAL B N 1
ATOM 6817 C CA . VAL B 1 373 ? 31.766 -20.094 0.499 1 92.62 373 VAL B CA 1
ATOM 6818 C C . VAL B 1 373 ? 30.547 -19.578 -0.268 1 92.62 373 VAL B C 1
ATOM 6820 O O . VAL B 1 373 ? 29.781 -20.375 -0.824 1 92.62 373 VAL B O 1
ATOM 6823 N N . LEU B 1 374 ? 30.344 -18.281 -0.319 1 95.88 374 LEU B N 1
ATOM 6824 C CA . LEU B 1 374 ? 29.25 -17.688 -1.079 1 95.88 374 LEU B CA 1
ATOM 6825 C C . LEU B 1 374 ? 29.406 -17.953 -2.57 1 95.88 374 LEU B C 1
ATOM 6827 O O . LEU B 1 374 ? 28.453 -18.312 -3.25 1 95.88 374 LEU B O 1
ATOM 6831 N N . GLU B 1 375 ? 30.641 -17.812 -3.076 1 96.44 375 GLU B N 1
ATOM 6832 C CA . GLU B 1 375 ? 30.906 -18.016 -4.496 1 96.44 375 GLU B CA 1
ATOM 6833 C C . GLU B 1 375 ? 30.578 -19.453 -4.914 1 96.44 375 GLU B C 1
ATOM 6835 O O . GLU B 1 375 ? 30.016 -19.672 -5.988 1 96.44 375 GLU B O 1
ATOM 6840 N N . ARG B 1 376 ? 30.906 -20.344 -4.078 1 93.56 376 ARG B N 1
ATOM 6841 C CA . ARG B 1 376 ? 30.609 -21.75 -4.363 1 93.56 376 ARG B CA 1
ATOM 6842 C C . ARG B 1 376 ? 29.109 -21.984 -4.414 1 93.56 376 ARG B C 1
ATOM 6844 O O . ARG B 1 376 ? 28.609 -22.719 -5.273 1 93.56 376 ARG B O 1
ATOM 6851 N N . ALA B 1 377 ? 28.406 -21.391 -3.496 1 93.56 377 ALA B N 1
ATOM 6852 C CA . ALA B 1 377 ? 26.953 -21.516 -3.482 1 93.56 377 ALA B CA 1
ATOM 6853 C C . ALA B 1 377 ? 26.344 -20.938 -4.758 1 93.56 377 ALA B C 1
ATOM 6855 O O . ALA B 1 377 ? 25.422 -21.531 -5.336 1 93.56 377 ALA B O 1
ATOM 6856 N N . LEU B 1 378 ? 26.859 -19.812 -5.234 1 97.19 378 LEU B N 1
ATOM 6857 C CA . LEU B 1 378 ? 26.344 -19.141 -6.418 1 97.19 378 LEU B CA 1
ATOM 6858 C C . LEU B 1 378 ? 26.625 -19.953 -7.676 1 97.19 378 LEU B C 1
ATOM 6860 O O . LEU B 1 378 ? 25.812 -19.984 -8.594 1 97.19 378 LEU B O 1
ATOM 6864 N N . GLU B 1 379 ? 27.75 -20.594 -7.699 1 95.25 379 GLU B N 1
ATOM 6865 C CA . GLU B 1 379 ? 28.125 -21.453 -8.836 1 95.25 379 GLU B CA 1
ATOM 6866 C C . GLU B 1 379 ? 27.188 -22.656 -8.945 1 95.25 379 GLU B C 1
ATOM 6868 O O . GLU B 1 379 ? 26.953 -23.156 -10.039 1 95.25 379 GLU B O 1
ATOM 6873 N N . ARG B 1 380 ? 26.688 -23.031 -7.871 1 93 380 ARG B N 1
ATOM 6874 C CA . ARG B 1 380 ? 25.828 -24.219 -7.828 1 93 380 ARG B CA 1
ATOM 6875 C C . ARG B 1 380 ? 24.359 -23.844 -7.969 1 93 380 ARG B C 1
ATOM 6877 O O . ARG B 1 380 ? 23.484 -24.703 -7.852 1 93 380 ARG B O 1
ATOM 6884 N N . ALA B 1 381 ? 24.094 -22.625 -8.227 1 95.81 381 ALA B N 1
ATOM 6885 C CA . ALA B 1 381 ? 22.719 -22.172 -8.367 1 95.81 381 ALA B CA 1
ATOM 6886 C C . ALA B 1 381 ? 22.031 -22.828 -9.562 1 95.81 381 ALA B C 1
ATOM 6888 O O . ALA B 1 381 ? 22.656 -23.031 -10.609 1 95.81 381 ALA B O 1
ATOM 6889 N N . LYS B 1 382 ? 20.781 -23.188 -9.438 1 92.69 382 LYS B N 1
ATOM 6890 C CA . LYS B 1 382 ? 20 -23.797 -10.508 1 92.69 382 LYS B CA 1
ATOM 6891 C C . LYS B 1 382 ? 19 -22.812 -11.094 1 92.69 382 LYS B C 1
ATOM 6893 O O . LYS B 1 382 ? 18.281 -22.141 -10.352 1 92.69 382 LYS B O 1
ATOM 6898 N N . PHE B 1 383 ? 19.047 -22.688 -12.375 1 94.88 383 PHE B N 1
ATOM 6899 C CA . PHE B 1 383 ? 18.094 -21.859 -13.117 1 94.88 383 PHE B CA 1
ATOM 6900 C C . PHE B 1 383 ? 17.016 -22.734 -13.758 1 94.88 383 PHE B C 1
ATOM 6902 O O . PHE B 1 383 ? 17.312 -23.578 -14.602 1 94.88 383 PHE B O 1
ATOM 6909 N N . ILE B 1 384 ? 15.781 -22.531 -13.352 1 93.06 384 ILE B N 1
ATOM 6910 C CA . ILE B 1 384 ? 14.695 -23.359 -13.844 1 93.06 384 ILE B CA 1
ATOM 6911 C C . ILE B 1 384 ? 13.578 -22.484 -14.406 1 93.06 384 ILE B C 1
ATOM 6913 O O . ILE B 1 384 ? 13.211 -21.469 -13.797 1 93.06 384 ILE B O 1
ATOM 6917 N N . SER B 1 385 ? 13.094 -22.859 -15.492 1 94.5 385 SER B N 1
ATOM 6918 C CA . SER B 1 385 ? 11.922 -22.172 -16 1 94.5 385 SER B CA 1
ATOM 6919 C C . SER B 1 385 ? 10.703 -22.422 -15.117 1 94.5 385 SER B C 1
ATOM 6921 O O . SER B 1 385 ? 10.438 -23.547 -14.719 1 94.5 385 SER B O 1
ATOM 6923 N N . ILE B 1 386 ? 9.977 -21.422 -14.812 1 92.94 386 ILE B N 1
ATOM 6924 C CA . ILE B 1 386 ? 8.906 -21.469 -13.82 1 92.94 386 ILE B CA 1
ATOM 6925 C C . ILE B 1 386 ? 7.84 -22.469 -14.266 1 92.94 386 ILE B C 1
ATOM 6927 O O . ILE B 1 386 ? 7.184 -23.094 -13.43 1 92.94 386 ILE B O 1
ATOM 6931 N N . ASP B 1 387 ? 7.633 -22.578 -15.578 1 89.25 387 ASP B N 1
ATOM 6932 C CA . ASP B 1 387 ? 6.605 -23.469 -16.094 1 89.25 387 ASP B CA 1
ATOM 6933 C C . ASP B 1 387 ? 7.027 -24.938 -15.945 1 89.25 387 ASP B C 1
ATOM 6935 O O . ASP B 1 387 ? 6.195 -25.844 -16.031 1 89.25 387 ASP B O 1
ATOM 6939 N N . HIS B 1 388 ? 8.328 -25.156 -15.594 1 86.19 388 HIS B N 1
ATOM 6940 C CA . HIS B 1 388 ? 8.852 -26.516 -15.484 1 86.19 388 HIS B CA 1
ATOM 6941 C C . HIS B 1 388 ? 9.258 -26.844 -14.047 1 86.19 388 HIS B C 1
ATOM 6943 O O . HIS B 1 388 ? 9.805 -27.906 -13.773 1 86.19 388 HIS B O 1
ATOM 6949 N N . VAL B 1 389 ? 9.016 -25.969 -13.258 1 83 389 VAL B N 1
ATOM 6950 C CA . VAL B 1 389 ? 9.539 -26.109 -11.906 1 83 389 VAL B CA 1
ATOM 6951 C C . VAL B 1 389 ? 8.883 -27.312 -11.219 1 83 389 VAL B C 1
ATOM 6953 O O . VAL B 1 389 ? 9.523 -28.016 -10.438 1 83 389 VAL B O 1
ATOM 6956 N N . ILE B 1 390 ? 7.703 -27.531 -11.555 1 73.5 390 ILE B N 1
ATOM 6957 C CA . ILE B 1 390 ? 6.973 -28.641 -10.945 1 73.5 390 ILE B CA 1
ATOM 6958 C C . ILE B 1 390 ? 7.492 -29.953 -11.508 1 73.5 390 ILE B C 1
ATOM 6960 O O . ILE B 1 390 ? 7.656 -30.938 -10.766 1 73.5 390 ILE B O 1
ATOM 6964 N N . ASP B 1 391 ? 7.82 -29.938 -12.789 1 71.75 391 ASP B N 1
ATOM 6965 C CA . ASP B 1 391 ? 8.328 -31.141 -13.445 1 71.75 391 ASP B CA 1
ATOM 6966 C C . ASP B 1 391 ? 9.703 -31.531 -12.906 1 71.75 391 ASP B C 1
ATOM 6968 O O . ASP B 1 391 ? 10.008 -32.719 -12.742 1 71.75 391 ASP B O 1
ATOM 6972 N N . GLU B 1 392 ? 10.461 -30.625 -12.664 1 66.5 392 GLU B N 1
ATOM 6973 C CA . GLU B 1 392 ? 11.828 -30.828 -12.211 1 66.5 392 GLU B CA 1
ATOM 6974 C C . GLU B 1 392 ? 11.852 -31.438 -10.812 1 66.5 392 GLU B C 1
ATOM 6976 O O . GLU B 1 392 ? 12.773 -32.188 -10.477 1 66.5 392 GLU B O 1
ATOM 6981 N N . LEU B 1 393 ? 10.906 -31.188 -10.133 1 62.25 393 LEU B N 1
ATOM 6982 C CA . LEU B 1 393 ? 10.867 -31.688 -8.766 1 62.25 393 LEU B CA 1
ATOM 6983 C C . LEU B 1 393 ? 10.688 -33.188 -8.742 1 62.25 393 LEU B C 1
ATOM 6985 O O . LEU B 1 393 ? 11.188 -33.875 -7.836 1 62.25 393 LEU B O 1
ATOM 6989 N N . GLY B 1 394 ? 9.969 -33.719 -9.766 1 58.19 394 GLY B N 1
ATOM 6990 C CA . GLY B 1 394 ? 9.625 -35.156 -9.766 1 58.19 394 GLY B CA 1
ATOM 6991 C C . GLY B 1 394 ? 10.688 -36 -10.414 1 58.19 394 GLY B C 1
ATOM 6992 O O . GLY B 1 394 ? 10.641 -37.25 -10.32 1 58.19 394 GLY B O 1
ATOM 6993 N N . LYS B 1 395 ? 11.648 -35.531 -11.172 1 61.19 395 LYS B N 1
ATOM 6994 C CA . LYS B 1 395 ? 12.477 -36.344 -12.062 1 61.19 395 LYS B CA 1
ATOM 6995 C C . LYS B 1 395 ? 13.266 -37.406 -11.273 1 61.19 395 LYS B C 1
ATOM 6997 O O . LYS B 1 395 ? 13.383 -38.531 -11.703 1 61.19 395 LYS B O 1
ATOM 7002 N N . ASP B 1 396 ? 13.789 -36.938 -10.109 1 56.5 396 ASP B N 1
ATOM 7003 C CA . ASP B 1 396 ? 14.719 -37.906 -9.523 1 56.5 396 ASP B CA 1
ATOM 7004 C C . ASP B 1 396 ? 14.117 -38.562 -8.281 1 56.5 396 ASP B C 1
ATOM 7006 O O . ASP B 1 396 ? 14.836 -39.156 -7.492 1 56.5 396 ASP B O 1
ATOM 7010 N N . ILE B 1 397 ? 12.812 -38.531 -8.297 1 60.59 397 ILE B N 1
ATOM 7011 C CA . ILE B 1 397 ? 12.258 -39.094 -7.082 1 60.59 397 ILE B CA 1
ATOM 7012 C C . ILE B 1 397 ? 11.617 -40.438 -7.402 1 60.59 397 ILE B C 1
ATOM 7014 O O . ILE B 1 397 ? 10.656 -40.531 -8.18 1 60.59 397 ILE B O 1
ATOM 7018 N N . GLU B 1 398 ? 12.398 -41.531 -7.117 1 64.31 398 GLU B N 1
ATOM 7019 C CA . GLU B 1 398 ? 11.844 -42.875 -7.273 1 64.31 398 GLU B CA 1
ATOM 7020 C C . GLU B 1 398 ? 10.969 -43.25 -6.082 1 64.31 398 GLU B C 1
ATOM 7022 O O . GLU B 1 398 ? 11.461 -43.406 -4.965 1 64.31 398 GLU B O 1
ATOM 7027 N N . ILE B 1 399 ? 9.703 -43.188 -6.246 1 74.38 399 ILE B N 1
ATOM 7028 C CA . ILE B 1 399 ? 8.766 -43.562 -5.199 1 74.38 399 ILE B CA 1
ATOM 7029 C C . ILE B 1 399 ? 7.801 -44.625 -5.738 1 74.38 399 ILE B C 1
ATOM 7031 O O . ILE B 1 399 ? 7.52 -44.656 -6.938 1 74.38 399 ILE B O 1
ATOM 7035 N N . GLU B 1 400 ? 7.469 -45.594 -4.852 1 79.75 400 GLU B N 1
ATOM 7036 C CA . GLU B 1 400 ? 6.508 -46.625 -5.219 1 79.75 400 GLU B CA 1
ATOM 7037 C C . GLU B 1 400 ? 5.164 -46 -5.605 1 79.75 400 GLU B C 1
ATOM 7039 O O . GLU B 1 400 ? 4.594 -45.219 -4.852 1 79.75 400 GLU B O 1
ATOM 7044 N N . GLU B 1 401 ? 4.738 -46.344 -6.812 1 88.5 401 GLU B N 1
ATOM 7045 C CA . GLU B 1 401 ? 3.436 -45.906 -7.309 1 88.5 401 GLU B CA 1
ATOM 7046 C C . GLU B 1 401 ? 2.475 -47.062 -7.434 1 88.5 401 GLU B C 1
ATOM 7048 O O . GLU B 1 401 ? 2.885 -48.188 -7.789 1 88.5 401 GLU B O 1
ATOM 7053 N N . VAL B 1 402 ? 1.225 -46.781 -7.023 1 90.38 402 VAL B N 1
ATOM 7054 C CA . VAL B 1 402 ? 0.21 -47.812 -7.152 1 90.38 402 VAL B CA 1
ATOM 7055 C C . VAL B 1 402 ? -0.906 -47.344 -8.078 1 90.38 402 VAL B C 1
ATOM 7057 O O . VAL B 1 402 ? -1.315 -46.188 -8.023 1 90.38 402 VAL B O 1
ATOM 7060 N N . ALA B 1 403 ? -1.374 -48.25 -9 1 89.19 403 ALA B N 1
ATOM 7061 C CA . ALA B 1 403 ? -2.404 -47.906 -9.977 1 89.19 403 ALA B CA 1
ATOM 7062 C C . ALA B 1 403 ? -3.799 -48.031 -9.383 1 89.19 403 ALA B C 1
ATOM 7064 O O . ALA B 1 403 ? -4.754 -47.438 -9.859 1 89.19 403 ALA B O 1
ATOM 7065 N N . GLU B 1 404 ? -3.902 -48.875 -8.383 1 89.75 404 GLU B N 1
ATOM 7066 C CA . GLU B 1 404 ? -5.188 -49.125 -7.738 1 89.75 404 GLU B CA 1
ATOM 7067 C C . GLU B 1 404 ? -5.066 -49.031 -6.219 1 89.75 404 GLU B C 1
ATOM 7069 O O . GLU B 1 404 ? -4.09 -49.531 -5.641 1 89.75 404 GLU B O 1
ATOM 7074 N N . ALA B 1 405 ? -6.035 -48.312 -5.727 1 92.56 405 ALA B N 1
ATOM 7075 C CA . ALA B 1 405 ? -6.121 -48.25 -4.27 1 92.56 405 ALA B CA 1
ATOM 7076 C C . ALA B 1 405 ? -6.914 -49.406 -3.709 1 92.56 405 ALA B C 1
ATOM 7078 O O . ALA B 1 405 ? -7.926 -49.812 -4.285 1 92.56 405 ALA B O 1
ATOM 7079 N N . LEU B 1 406 ? -6.477 -49.969 -2.678 1 89.94 406 LEU B N 1
ATOM 7080 C CA . LEU B 1 406 ? -7.121 -51.125 -2.057 1 89.94 406 LEU B CA 1
ATOM 7081 C C . LEU B 1 406 ? -8.016 -50.688 -0.901 1 89.94 406 LEU B C 1
ATOM 7083 O O . LEU B 1 406 ? -7.801 -49.625 -0.31 1 89.94 406 LEU B O 1
ATOM 7087 N N . PRO B 1 407 ? -9.055 -51.594 -0.655 1 88.69 407 PRO B N 1
ATOM 7088 C CA . PRO B 1 407 ? -9.891 -51.281 0.505 1 88.69 407 PRO B CA 1
ATOM 7089 C C . PRO B 1 407 ? -9.094 -51.156 1.799 1 88.69 407 PRO B C 1
ATOM 7091 O O . PRO B 1 407 ? -8.164 -51.938 2.031 1 88.69 407 PRO B O 1
ATOM 7094 N N . GLY B 1 408 ? -9.336 -50.094 2.637 1 89.81 408 GLY B N 1
ATOM 7095 C CA . GLY B 1 408 ? -8.609 -49.844 3.871 1 89.81 408 GLY B CA 1
ATOM 7096 C C . GLY B 1 408 ? -7.586 -48.719 3.734 1 89.81 408 GLY B C 1
ATOM 7097 O O . GLY B 1 408 ? -7.18 -48.125 4.73 1 89.81 408 GLY B O 1
ATOM 7098 N N . GLN B 1 409 ? -7.066 -48.594 2.486 1 93.06 409 GLN B N 1
ATOM 7099 C CA . GLN B 1 409 ? -6.145 -47.5 2.24 1 93.06 409 GLN B CA 1
ATOM 7100 C C . GLN B 1 409 ? -6.895 -46.156 2.111 1 93.06 409 GLN B C 1
ATOM 7102 O O . GLN B 1 409 ? -8.094 -46.156 1.822 1 93.06 409 GLN B O 1
ATOM 7107 N N . ILE B 1 410 ? -6.211 -45.125 2.436 1 95.75 410 ILE B N 1
ATOM 7108 C CA . ILE B 1 410 ? -6.793 -43.781 2.318 1 95.75 410 ILE B CA 1
ATOM 7109 C C . ILE B 1 410 ? -6.055 -43 1.244 1 95.75 410 ILE B C 1
ATOM 7111 O O . ILE B 1 410 ? -4.824 -42.906 1.269 1 95.75 410 ILE B O 1
ATOM 7115 N N . VAL B 1 411 ? -6.816 -42.5 0.281 1 95.5 411 VAL B N 1
ATOM 7116 C CA . VAL B 1 411 ? -6.227 -41.656 -0.742 1 95.5 411 VAL B CA 1
ATOM 7117 C C . VAL B 1 411 ? -6.312 -40.188 -0.3 1 95.5 411 VAL B C 1
ATOM 7119 O O . VAL B 1 411 ? -7.391 -39.688 0.047 1 95.5 411 VAL B O 1
ATOM 7122 N N . ILE B 1 412 ? -5.129 -39.531 -0.261 1 94.06 412 ILE B N 1
ATOM 7123 C CA . ILE B 1 412 ? -5.066 -38.125 0.074 1 94.06 412 ILE B CA 1
ATOM 7124 C C . ILE B 1 412 ? -4.918 -37.281 -1.202 1 94.06 412 ILE B C 1
ATOM 7126 O O . ILE B 1 412 ? -3.889 -37.344 -1.878 1 94.06 412 ILE B O 1
ATOM 7130 N N . ASP B 1 413 ? -5.934 -36.562 -1.54 1 92.25 413 ASP B N 1
ATOM 7131 C CA . ASP B 1 413 ? -5.887 -35.625 -2.646 1 92.25 413 ASP B CA 1
ATOM 7132 C C . ASP B 1 413 ? -5.109 -34.344 -2.26 1 92.25 413 ASP B C 1
ATOM 7134 O O . ASP B 1 413 ? -5.629 -33.5 -1.551 1 92.25 413 ASP B O 1
ATOM 7138 N N . ILE B 1 414 ? -3.865 -34.219 -2.828 1 86.56 414 ILE B N 1
ATOM 7139 C CA . ILE B 1 414 ? -3 -33.156 -2.346 1 86.56 414 ILE B CA 1
ATOM 7140 C C . ILE B 1 414 ? -3.047 -31.984 -3.314 1 86.56 414 ILE B C 1
ATOM 7142 O O . ILE B 1 414 ? -2.217 -31.062 -3.236 1 86.56 414 ILE B O 1
ATOM 7146 N N . ARG B 1 415 ? -3.891 -31.953 -4.246 1 80.81 415 ARG B N 1
ATOM 7147 C CA . ARG B 1 415 ? -4.035 -30.859 -5.199 1 80.81 415 ARG B CA 1
ATOM 7148 C C . ARG B 1 415 ? -4.52 -29.594 -4.508 1 80.81 415 ARG B C 1
ATOM 7150 O O . ARG B 1 415 ? -4.902 -29.625 -3.336 1 80.81 415 ARG B O 1
ATOM 7157 N N . HIS B 1 416 ? -4.305 -28.516 -5.211 1 74.06 416 HIS B N 1
ATOM 7158 C CA . HIS B 1 416 ? -4.848 -27.266 -4.707 1 74.06 416 HIS B CA 1
ATOM 7159 C C . HIS B 1 416 ? -6.359 -27.344 -4.523 1 74.06 416 HIS B C 1
ATOM 7161 O O . HIS B 1 416 ? -7.047 -28 -5.305 1 74.06 416 HIS B O 1
ATOM 7167 N N . PRO B 1 417 ? -6.891 -26.703 -3.559 1 78.38 417 PRO B N 1
ATOM 7168 C CA . PRO B 1 417 ? -8.328 -26.766 -3.277 1 78.38 417 PRO B CA 1
ATOM 7169 C C . PRO B 1 417 ? -9.18 -26.406 -4.488 1 78.38 417 PRO B C 1
ATOM 7171 O O . PRO B 1 417 ? -10.234 -27.016 -4.707 1 78.38 417 PRO B O 1
ATOM 7174 N N . ASP B 1 418 ? -8.711 -25.516 -5.242 1 69.88 418 ASP B N 1
ATOM 7175 C CA . ASP B 1 418 ? -9.445 -25.156 -6.449 1 69.88 418 ASP B CA 1
ATOM 7176 C C . ASP B 1 418 ? -9.594 -26.359 -7.379 1 69.88 418 ASP B C 1
ATOM 7178 O O . ASP B 1 418 ? -10.68 -26.594 -7.918 1 69.88 418 ASP B O 1
ATOM 7182 N N . ALA B 1 419 ? -8.57 -27.078 -7.555 1 75.56 419 ALA B N 1
ATOM 7183 C CA . ALA B 1 419 ? -8.578 -28.266 -8.406 1 75.56 419 ALA B CA 1
ATOM 7184 C C . ALA B 1 419 ? -9.453 -29.359 -7.812 1 75.56 419 ALA B C 1
ATOM 7186 O O . ALA B 1 419 ? -10.164 -30.062 -8.539 1 75.56 419 ALA B O 1
ATOM 7187 N N . GLN B 1 420 ? -9.438 -29.516 -6.516 1 82.75 420 GLN B N 1
ATOM 7188 C CA . GLN B 1 420 ? -10.242 -30.516 -5.82 1 82.75 420 GLN B CA 1
ATOM 7189 C C . GLN B 1 420 ? -11.734 -30.25 -6.023 1 82.75 420 GLN B C 1
ATOM 7191 O O . GLN B 1 420 ? -12.516 -31.188 -6.223 1 82.75 420 GLN B O 1
ATOM 7196 N N . GLU B 1 421 ? -11.977 -28.969 -5.996 1 77.88 421 GLU B N 1
ATOM 7197 C CA . GLU B 1 421 ? -13.367 -28.562 -6.16 1 77.88 421 GLU B CA 1
ATOM 7198 C C . GLU B 1 421 ? -13.82 -28.719 -7.609 1 77.88 421 GLU B C 1
ATOM 7200 O O . GLU B 1 421 ? -14.93 -29.172 -7.875 1 77.88 421 GLU B O 1
ATOM 7205 N N . ASP B 1 422 ? -12.953 -28.344 -8.508 1 76.5 422 ASP B N 1
ATOM 7206 C CA . ASP B 1 422 ? -13.273 -28.375 -9.93 1 76.5 422 ASP B CA 1
ATOM 7207 C C . ASP B 1 422 ? -13.445 -29.812 -10.414 1 76.5 422 ASP B C 1
ATOM 7209 O O . ASP B 1 422 ? -14.32 -30.109 -11.227 1 76.5 422 ASP B O 1
ATOM 7213 N N . GLU B 1 423 ? -12.57 -30.672 -9.945 1 84.19 423 GLU B N 1
ATOM 7214 C CA . GLU B 1 423 ? -12.594 -32.094 -10.312 1 84.19 423 GLU B CA 1
ATOM 7215 C C . GLU B 1 423 ? -12.453 -32.969 -9.078 1 84.19 423 GLU B C 1
ATOM 7217 O O . GLU B 1 423 ? -11.367 -33.5 -8.812 1 84.19 423 GLU B O 1
ATOM 7222 N N . PRO B 1 424 ? -13.57 -33.156 -8.375 1 89.12 424 PRO B N 1
ATOM 7223 C CA . PRO B 1 424 ? -13.469 -33.938 -7.156 1 89.12 424 PRO B CA 1
ATOM 7224 C C . PRO B 1 424 ? -13.023 -35.375 -7.426 1 89.12 424 PRO B C 1
ATOM 7226 O O . PRO B 1 424 ? -13.492 -36 -8.383 1 89.12 424 PRO B O 1
ATOM 7229 N N . LEU B 1 425 ? -12.109 -35.875 -6.691 1 89.88 425 LEU B N 1
ATOM 7230 C CA . LEU B 1 425 ? -11.617 -37.25 -6.801 1 89.88 425 LEU B CA 1
ATOM 7231 C C . LEU B 1 425 ? -12.523 -38.219 -6.047 1 89.88 425 LEU B C 1
ATOM 7233 O O . LEU B 1 425 ? -12.617 -38.156 -4.816 1 89.88 425 LEU B O 1
ATOM 7237 N N . VAL B 1 426 ? -13.266 -39 -6.77 1 90.75 426 VAL B N 1
ATOM 7238 C CA . VAL B 1 426 ? -14.141 -39.969 -6.148 1 90.75 426 VAL B CA 1
ATOM 7239 C C . VAL B 1 426 ? -13.719 -41.375 -6.562 1 90.75 426 VAL B C 1
ATOM 7241 O O . VAL B 1 426 ? -13.562 -41.656 -7.75 1 90.75 426 VAL B O 1
ATOM 7244 N N . LEU B 1 427 ? -13.43 -42.188 -5.547 1 90.94 427 LEU B N 1
ATOM 7245 C CA . LEU B 1 427 ? -13.039 -43.594 -5.766 1 90.94 427 LEU B CA 1
ATOM 7246 C C . LEU B 1 427 ? -13.992 -44.531 -5.055 1 90.94 427 LEU B C 1
ATOM 7248 O O . LEU B 1 427 ? -14.234 -44.406 -3.852 1 90.94 427 LEU B O 1
ATOM 7252 N N . GLU B 1 428 ? -14.586 -45.375 -5.766 1 87.25 428 GLU B N 1
ATOM 7253 C CA . GLU B 1 428 ? -15.562 -46.312 -5.199 1 87.25 428 GLU B CA 1
ATOM 7254 C C . GLU B 1 428 ? -14.938 -47.188 -4.117 1 87.25 428 GLU B C 1
ATOM 7256 O O . GLU B 1 428 ? -13.945 -47.875 -4.367 1 87.25 428 GLU B O 1
ATOM 7261 N N . GLY B 1 429 ? -15.508 -47.188 -2.955 1 89.38 429 GLY B N 1
ATOM 7262 C CA . GLY B 1 429 ? -15.102 -48.062 -1.869 1 89.38 429 GLY B CA 1
ATOM 7263 C C . GLY B 1 429 ? -13.828 -47.625 -1.183 1 89.38 429 GLY B C 1
ATOM 7264 O O . GLY B 1 429 ? -13.305 -48.312 -0.303 1 89.38 429 GLY B O 1
ATOM 7265 N N . ILE B 1 430 ? -13.273 -46.531 -1.605 1 92.19 430 ILE B N 1
ATOM 7266 C CA . ILE B 1 430 ? -12.016 -46.031 -1.056 1 92.19 430 ILE B CA 1
ATOM 7267 C C . ILE B 1 430 ? -12.242 -44.656 -0.403 1 92.19 430 ILE B C 1
ATOM 7269 O O . ILE B 1 430 ? -12.906 -43.781 -0.976 1 92.19 430 ILE B O 1
ATOM 7273 N N . GLU B 1 431 ? -11.742 -44.5 0.833 1 93.94 431 GLU B N 1
ATOM 7274 C CA . GLU B 1 431 ? -11.805 -43.219 1.525 1 93.94 431 GLU B CA 1
ATOM 7275 C C . GLU B 1 431 ? -10.852 -42.219 0.903 1 93.94 431 GLU B C 1
ATOM 7277 O O . GLU B 1 431 ? -9.664 -42.5 0.728 1 93.94 431 GLU B O 1
ATOM 7282 N N . VAL B 1 432 ? -11.453 -41.094 0.504 1 94.75 432 VAL B N 1
ATOM 7283 C CA . VAL B 1 432 ? -10.656 -40 -0.061 1 94.75 432 VAL B CA 1
ATOM 7284 C C . VAL B 1 432 ? -10.688 -38.812 0.87 1 94.75 432 VAL B C 1
ATOM 7286 O O . VAL B 1 432 ? -11.766 -38.344 1.271 1 94.75 432 VAL B O 1
ATOM 7289 N N . GLN B 1 433 ? -9.445 -38.312 1.296 1 93.75 433 GLN B N 1
ATOM 7290 C CA . GLN B 1 433 ? -9.32 -37.125 2.127 1 93.75 433 GLN B CA 1
ATOM 7291 C C . GLN B 1 433 ? -8.641 -36 1.362 1 93.75 433 GLN B C 1
ATOM 7293 O O . GLN B 1 433 ? -7.641 -36.219 0.678 1 93.75 433 GLN B O 1
ATOM 7298 N N . ALA B 1 434 ? -9.234 -34.844 1.437 1 90.56 434 ALA B N 1
ATOM 7299 C CA . ALA B 1 434 ? -8.625 -33.688 0.815 1 90.56 434 ALA B CA 1
ATOM 7300 C C . ALA B 1 434 ? -7.625 -33 1.76 1 90.56 434 ALA B C 1
ATOM 7302 O O . ALA B 1 434 ? -7.973 -32.656 2.889 1 90.56 434 ALA B O 1
ATOM 7303 N N . MET B 1 435 ? -6.309 -32.875 1.307 1 86.75 435 MET B N 1
ATOM 7304 C CA . MET B 1 435 ? -5.238 -32.219 2.031 1 86.75 435 MET B CA 1
ATOM 7305 C C . MET B 1 435 ? -4.258 -31.547 1.066 1 86.75 435 MET B C 1
ATOM 7307 O O . MET B 1 435 ? -3.338 -32.219 0.571 1 86.75 435 MET B O 1
ATOM 7311 N N . PRO B 1 436 ? -4.453 -30.328 0.854 1 80.19 436 PRO B N 1
ATOM 7312 C CA . PRO B 1 436 ? -3.609 -29.688 -0.148 1 80.19 436 PRO B CA 1
ATOM 7313 C C . PRO B 1 436 ? -2.119 -29.844 0.138 1 80.19 436 PRO B C 1
ATOM 7315 O O . PRO B 1 436 ? -1.717 -29.938 1.301 1 80.19 436 PRO B O 1
ATOM 7318 N N . PHE B 1 437 ? -1.336 -29.859 -0.965 1 73.94 437 PHE B N 1
ATOM 7319 C CA . PHE B 1 437 ? 0.087 -30.172 -0.902 1 73.94 437 PHE B CA 1
ATOM 7320 C C . PHE B 1 437 ? 0.793 -29.281 0.108 1 73.94 437 PHE B C 1
ATOM 7322 O O . PHE B 1 437 ? 1.709 -29.719 0.804 1 73.94 437 PHE B O 1
ATOM 7329 N N . TYR B 1 438 ? 0.383 -28.094 0.249 1 65.25 438 TYR B N 1
ATOM 7330 C CA . TYR B 1 438 ? 1.102 -27.156 1.113 1 65.25 438 TYR B CA 1
ATOM 7331 C C . TYR B 1 438 ? 0.833 -27.469 2.582 1 65.25 438 TYR B C 1
ATOM 7333 O O . TYR B 1 438 ? 1.566 -27 3.461 1 65.25 438 TYR B O 1
ATOM 7341 N N . ALA B 1 439 ? -0.121 -28.25 2.916 1 74.06 439 ALA B N 1
ATOM 7342 C CA . ALA B 1 439 ? -0.492 -28.578 4.289 1 74.06 439 ALA B CA 1
ATOM 7343 C C . ALA B 1 439 ? -0.035 -29.984 4.668 1 74.06 439 ALA B C 1
ATOM 7345 O O . ALA B 1 439 ? -0.037 -30.344 5.848 1 74.06 439 ALA B O 1
ATOM 7346 N N . ILE B 1 440 ? 0.335 -30.75 3.74 1 78.06 440 ILE B N 1
ATOM 7347 C CA . ILE B 1 440 ? 0.532 -32.188 3.938 1 78.06 440 ILE B CA 1
ATOM 7348 C C . ILE B 1 440 ? 1.649 -32.406 4.953 1 78.06 440 ILE B C 1
ATOM 7350 O O . ILE B 1 440 ? 1.532 -33.281 5.828 1 78.06 440 ILE B O 1
ATOM 7354 N N . ASN B 1 441 ? 2.729 -31.625 4.895 1 70.25 441 ASN B N 1
ATOM 7355 C CA . ASN B 1 441 ? 3.865 -31.844 5.781 1 70.25 441 ASN B CA 1
ATOM 7356 C C . ASN B 1 441 ? 3.518 -31.531 7.23 1 70.25 441 ASN B C 1
ATOM 7358 O O . ASN B 1 441 ? 3.955 -32.219 8.148 1 70.25 441 ASN B O 1
ATOM 7362 N N . SER B 1 442 ? 2.711 -30.578 7.348 1 72.19 442 SER B N 1
ATOM 7363 C CA . SER B 1 442 ? 2.348 -30.156 8.703 1 72.19 442 SER B CA 1
ATOM 7364 C C . SER B 1 442 ? 1.232 -31.031 9.266 1 72.19 442 SER B C 1
ATOM 7366 O O . SER B 1 442 ? 1.204 -31.312 10.461 1 72.19 442 SER B O 1
ATOM 7368 N N . LYS B 1 443 ? 0.382 -31.562 8.469 1 80.88 443 LYS B N 1
ATOM 7369 C CA . LYS B 1 443 ? -0.82 -32.25 8.945 1 80.88 443 LYS B CA 1
ATOM 7370 C C . LYS B 1 443 ? -0.629 -33.75 8.953 1 80.88 443 LYS B C 1
ATOM 7372 O O . LYS B 1 443 ? -1.325 -34.469 9.68 1 80.88 443 LYS B O 1
ATOM 7377 N N . PHE B 1 444 ? 0.288 -34.281 8.227 1 86.06 444 PHE B N 1
ATOM 7378 C CA . PHE B 1 444 ? 0.436 -35.719 8.055 1 86.06 444 PHE B CA 1
ATOM 7379 C C . PHE B 1 444 ? 0.785 -36.406 9.375 1 86.06 444 PHE B C 1
ATOM 7381 O O . PHE B 1 444 ? 0.358 -37.531 9.641 1 86.06 444 PHE B O 1
ATOM 7388 N N . LYS B 1 445 ? 1.516 -35.625 10.188 1 80.06 445 LYS B N 1
ATOM 7389 C CA . LYS B 1 445 ? 1.985 -36.188 11.453 1 80.06 445 LYS B CA 1
ATOM 7390 C C . LYS B 1 445 ? 0.817 -36.5 12.375 1 80.06 445 LYS B C 1
ATOM 7392 O O . LYS B 1 445 ? 0.954 -37.312 13.305 1 80.06 445 LYS B O 1
ATOM 7397 N N . HIS B 1 446 ? -0.319 -35.906 12.086 1 86.44 446 HIS B N 1
ATOM 7398 C CA . HIS B 1 446 ? -1.486 -36.094 12.945 1 86.44 446 HIS B CA 1
ATOM 7399 C C . HIS B 1 446 ? -2.373 -37.219 12.43 1 86.44 446 HIS B C 1
ATOM 7401 O O . HIS B 1 446 ? -3.359 -37.562 13.078 1 86.44 446 HIS B O 1
ATOM 7407 N N . LEU B 1 447 ? -2.008 -37.812 11.32 1 90.69 447 LEU B N 1
ATOM 7408 C CA . LEU B 1 447 ? -2.807 -38.875 10.75 1 90.69 447 LEU B CA 1
ATOM 7409 C C . LEU B 1 447 ? -2.49 -40.219 11.43 1 90.69 447 LEU B C 1
ATOM 7411 O O . LEU B 1 447 ? -1.449 -40.344 12.078 1 90.69 447 LEU B O 1
ATOM 7415 N N . ASP B 1 448 ? -3.471 -41.156 11.375 1 90.44 448 ASP B N 1
ATOM 7416 C CA . ASP B 1 448 ? -3.312 -42.469 11.961 1 90.44 448 ASP B CA 1
ATOM 7417 C C . ASP B 1 448 ? -2.131 -43.219 11.328 1 90.44 448 ASP B C 1
ATOM 7419 O O . ASP B 1 448 ? -2.156 -43.531 10.141 1 90.44 448 ASP B O 1
ATOM 7423 N N . PRO B 1 449 ? -1.101 -43.531 12.117 1 89.94 449 PRO B N 1
ATOM 7424 C CA . PRO B 1 449 ? 0.106 -44.156 11.562 1 89.94 449 PRO B CA 1
ATOM 7425 C C . PRO B 1 449 ? -0.11 -45.594 11.164 1 89.94 449 PRO B C 1
ATOM 7427 O O . PRO B 1 449 ? 0.72 -46.188 10.461 1 89.94 449 PRO B O 1
ATOM 7430 N N . THR B 1 450 ? -1.139 -46.156 11.594 1 90 450 THR B N 1
ATOM 7431 C CA . THR B 1 450 ? -1.39 -47.562 11.305 1 90 450 THR B CA 1
ATOM 7432 C C . THR B 1 450 ? -2.068 -47.719 9.945 1 90 450 THR B C 1
ATOM 7434 O O . THR B 1 450 ? -2.158 -48.844 9.422 1 90 450 THR B O 1
ATOM 7437 N N . ARG B 1 451 ? -2.463 -46.656 9.391 1 92.38 451 ARG B N 1
ATOM 7438 C CA . ARG B 1 451 ? -3.129 -46.719 8.094 1 92.38 451 ARG B CA 1
ATOM 7439 C C . ARG B 1 451 ? -2.143 -46.438 6.961 1 92.38 451 ARG B C 1
ATOM 7441 O O . ARG B 1 451 ? -1.083 -45.844 7.184 1 92.38 451 ARG B O 1
ATOM 7448 N N . GLN B 1 452 ? -2.514 -46.969 5.789 1 93.56 452 GLN B N 1
ATOM 7449 C CA . GLN B 1 452 ? -1.717 -46.719 4.594 1 93.56 452 GLN B CA 1
ATOM 7450 C C . GLN B 1 452 ? -2.314 -45.594 3.771 1 93.56 452 GLN B C 1
ATOM 7452 O O . GLN B 1 452 ? -3.518 -45.562 3.51 1 93.56 452 GLN B O 1
ATOM 7457 N N . TYR B 1 453 ? -1.43 -44.656 3.438 1 95.06 453 TYR B N 1
ATOM 7458 C CA . TYR B 1 453 ? -1.89 -43.469 2.729 1 95.06 453 TYR B CA 1
ATOM 7459 C C . TYR B 1 453 ? -1.308 -43.406 1.321 1 95.06 453 TYR B C 1
ATOM 7461 O O . TYR B 1 453 ? -0.134 -43.75 1.115 1 95.06 453 TYR B O 1
ATOM 7469 N N . LEU B 1 454 ? -2.168 -43.094 0.351 1 94.94 454 LEU B N 1
ATOM 7470 C CA . LEU B 1 454 ? -1.769 -42.875 -1.038 1 94.94 454 LEU B CA 1
ATOM 7471 C C . LEU B 1 454 ? -1.96 -41.438 -1.46 1 94.94 454 LEU B C 1
ATOM 7473 O O . LEU B 1 454 ? -3.088 -40.938 -1.499 1 94.94 454 LEU B O 1
ATOM 7477 N N . LEU B 1 455 ? -0.784 -40.812 -1.759 1 91.94 455 LEU B N 1
ATOM 7478 C CA . LEU B 1 455 ? -0.877 -39.406 -2.191 1 91.94 455 LEU B CA 1
ATOM 7479 C C . LEU B 1 455 ? -1.244 -39.312 -3.67 1 91.94 455 LEU B C 1
ATOM 7481 O O . LEU B 1 455 ? -0.742 -40.094 -4.484 1 91.94 455 LEU B O 1
ATOM 7485 N N . TYR B 1 456 ? -2.23 -38.375 -4.004 1 91.25 456 TYR B N 1
ATOM 7486 C CA . TYR B 1 456 ? -2.688 -38.219 -5.383 1 91.25 456 TYR B CA 1
ATOM 7487 C C . TYR B 1 456 ? -2.58 -36.781 -5.832 1 91.25 456 TYR B C 1
ATOM 7489 O O . TYR B 1 456 ? -2.873 -35.875 -5.062 1 91.25 456 TYR B O 1
ATOM 7497 N N . CYS B 1 457 ? -2.043 -36.562 -7.004 1 84.12 457 CYS B N 1
ATOM 7498 C CA . CYS B 1 457 ? -2.186 -35.312 -7.754 1 84.12 457 CYS B CA 1
ATOM 7499 C C . CYS B 1 457 ? -2.326 -35.594 -9.242 1 84.12 457 CYS B C 1
ATOM 7501 O O . CYS B 1 457 ? -2.146 -36.719 -9.688 1 84.12 457 CYS B O 1
ATOM 7503 N N . ASP B 1 458 ? -2.721 -34.562 -10.023 1 76.94 458 ASP B N 1
ATOM 7504 C CA . ASP B 1 458 ? -3.082 -34.75 -11.422 1 76.94 458 ASP B CA 1
ATOM 7505 C C . ASP B 1 458 ? -1.92 -35.344 -12.211 1 76.94 458 ASP B C 1
ATOM 7507 O O . ASP B 1 458 ? -2.094 -36.344 -12.93 1 76.94 458 ASP B O 1
ATOM 7511 N N . LYS B 1 459 ? -0.732 -34.781 -12.039 1 69.81 459 LYS B N 1
ATOM 7512 C CA . LYS B 1 459 ? 0.391 -35.219 -12.859 1 69.81 459 LYS B CA 1
ATOM 7513 C C . LYS B 1 459 ? 1.334 -36.125 -12.078 1 69.81 459 LYS B C 1
ATOM 7515 O O . LYS B 1 459 ? 2.344 -36.594 -12.617 1 69.81 459 LYS B O 1
ATOM 7520 N N . GLY B 1 460 ? 0.976 -36.438 -10.93 1 73.12 460 GLY B N 1
ATOM 7521 C CA . GLY B 1 460 ? 1.747 -37.344 -10.109 1 73.12 460 GLY B CA 1
ATOM 7522 C C . GLY B 1 460 ? 3.045 -36.75 -9.602 1 73.12 460 GLY B C 1
ATOM 7523 O O . GLY B 1 460 ? 3.76 -37.375 -8.82 1 73.12 460 GLY B O 1
ATOM 7524 N N . VAL B 1 461 ? 3.346 -35.625 -10.047 1 69.19 461 VAL B N 1
ATOM 7525 C CA . VAL B 1 461 ? 4.637 -35.031 -9.719 1 69.19 461 VAL B CA 1
ATOM 7526 C C . VAL B 1 461 ? 4.645 -34.594 -8.25 1 69.19 461 VAL B C 1
ATOM 7528 O O . VAL B 1 461 ? 5.539 -35 -7.492 1 69.19 461 VAL B O 1
ATOM 7531 N N . MET B 1 462 ? 3.703 -33.844 -7.898 1 73.25 462 MET B N 1
ATOM 7532 C CA . MET B 1 462 ? 3.637 -33.344 -6.531 1 73.25 462 MET B CA 1
ATOM 7533 C C . MET B 1 462 ? 3.465 -34.469 -5.539 1 73.25 462 MET B C 1
ATOM 7535 O O . MET B 1 462 ? 4.059 -34.469 -4.457 1 73.25 462 MET B O 1
ATOM 7539 N N . SER B 1 463 ? 2.6 -35.438 -5.887 1 80.94 463 SER B N 1
ATOM 7540 C CA . SER B 1 463 ? 2.381 -36.594 -5.004 1 80.94 463 SER B CA 1
ATOM 7541 C C . SER B 1 463 ? 3.674 -37.375 -4.773 1 80.94 463 SER B C 1
ATOM 7543 O O . SER B 1 463 ? 3.969 -37.781 -3.646 1 80.94 463 SER B O 1
ATOM 7545 N N . ARG B 1 464 ? 4.52 -37.5 -5.785 1 76.56 464 ARG B N 1
ATOM 7546 C CA . ARG B 1 464 ? 5.801 -38.188 -5.664 1 76.56 464 ARG B CA 1
ATOM 7547 C C . ARG B 1 464 ? 6.75 -37.406 -4.746 1 76.56 464 ARG B C 1
ATOM 7549 O O . ARG B 1 464 ? 7.406 -38 -3.887 1 76.56 464 ARG B O 1
ATOM 7556 N N . LEU B 1 465 ? 6.723 -36.219 -4.984 1 73.56 465 LEU B N 1
ATOM 7557 C CA . LEU B 1 465 ? 7.625 -35.375 -4.23 1 73.56 465 LEU B CA 1
ATOM 7558 C C . LEU B 1 465 ? 7.297 -35.406 -2.74 1 73.56 465 LEU B C 1
ATOM 7560 O O . LEU B 1 465 ? 8.188 -35.594 -1.909 1 73.56 465 LEU B O 1
ATOM 7564 N N . HIS B 1 466 ? 6.164 -35.188 -2.398 1 79.69 466 HIS B N 1
ATOM 7565 C CA . HIS B 1 466 ? 5.75 -35.125 -1 1 79.69 466 HIS B CA 1
ATOM 7566 C C . HIS B 1 466 ? 5.848 -36.5 -0.346 1 79.69 466 HIS B C 1
ATOM 7568 O O . HIS B 1 466 ? 6.188 -36.625 0.833 1 79.69 466 HIS B O 1
ATOM 7574 N N . ALA B 1 467 ? 5.543 -37.5 -1.121 1 83.31 467 ALA B N 1
ATOM 7575 C CA . ALA B 1 467 ? 5.723 -38.844 -0.603 1 83.31 467 ALA B CA 1
ATOM 7576 C C . ALA B 1 467 ? 7.184 -39.125 -0.247 1 83.31 467 ALA B C 1
ATOM 7578 O O . ALA B 1 467 ? 7.48 -39.656 0.811 1 83.31 467 ALA B O 1
ATOM 7579 N N . HIS B 1 468 ? 8.016 -38.656 -1.128 1 78.12 468 HIS B N 1
ATOM 7580 C CA . HIS B 1 468 ? 9.445 -38.812 -0.875 1 78.12 468 HIS B CA 1
ATOM 7581 C C . HIS B 1 468 ? 9.859 -38.094 0.401 1 78.12 468 HIS B C 1
ATOM 7583 O O . HIS B 1 468 ? 10.625 -38.625 1.204 1 78.12 468 HIS B O 1
ATOM 7589 N N . HIS B 1 469 ? 9.406 -36.938 0.491 1 76 469 HIS B N 1
ATOM 7590 C CA . HIS B 1 469 ? 9.727 -36.156 1.68 1 76 469 HIS B CA 1
ATOM 7591 C C . HIS B 1 469 ? 9.211 -36.844 2.943 1 76 469 HIS B C 1
ATOM 7593 O O . HIS B 1 469 ? 9.938 -36.969 3.934 1 76 469 HIS B O 1
ATOM 7599 N N . LEU B 1 470 ? 7.996 -37.25 2.939 1 82.31 470 LEU B N 1
ATOM 7600 C CA . LEU B 1 470 ? 7.395 -37.906 4.09 1 82.31 470 LEU B CA 1
ATOM 7601 C C . LEU B 1 470 ? 8.133 -39.188 4.422 1 82.31 470 LEU B C 1
ATOM 7603 O O . LEU B 1 470 ? 8.375 -39.5 5.594 1 82.31 470 LEU B O 1
ATOM 7607 N N . LEU B 1 471 ? 8.547 -39.844 3.385 1 82.25 471 LEU B N 1
ATOM 7608 C CA . LEU B 1 471 ? 9.328 -41.062 3.588 1 82.25 471 LEU B CA 1
ATOM 7609 C C . LEU B 1 471 ? 10.664 -40.75 4.25 1 82.25 471 LEU B C 1
ATOM 7611 O O . LEU B 1 471 ? 11.094 -41.469 5.164 1 82.25 471 LEU B O 1
ATOM 7615 N N . SER B 1 472 ? 11.188 -39.719 3.744 1 75.12 472 SER B N 1
ATOM 7616 C CA . SER B 1 472 ? 12.477 -39.281 4.293 1 75.12 472 SER B CA 1
ATOM 7617 C C . SER B 1 472 ? 12.344 -38.875 5.754 1 75.12 472 SER B C 1
ATOM 7619 O O . SER B 1 472 ? 13.305 -38.938 6.52 1 75.12 472 SER B O 1
ATOM 7621 N N . GLU B 1 473 ? 11.164 -38.438 6.086 1 77.38 473 GLU B N 1
ATOM 7622 C CA . GLU B 1 473 ? 10.898 -38.031 7.457 1 77.38 473 GLU B CA 1
ATOM 7623 C C . GLU B 1 473 ? 10.562 -39.219 8.344 1 77.38 473 GLU B C 1
ATOM 7625 O O . GLU B 1 473 ? 10.336 -39.062 9.547 1 77.38 473 GLU B O 1
ATOM 7630 N N . GLY B 1 474 ? 10.5 -40.344 7.699 1 81.5 474 GLY B N 1
ATOM 7631 C CA . GLY B 1 474 ? 10.336 -41.531 8.484 1 81.5 474 GLY B CA 1
ATOM 7632 C C . GLY B 1 474 ? 8.938 -42.125 8.383 1 81.5 474 GLY B C 1
ATOM 7633 O O . GLY B 1 474 ? 8.617 -43.094 9.078 1 81.5 474 GLY B O 1
ATOM 7634 N N . HIS B 1 475 ? 8.109 -41.562 7.555 1 88.25 475 HIS B N 1
ATOM 7635 C CA . HIS B 1 475 ? 6.766 -42.094 7.367 1 88.25 475 HIS B CA 1
ATOM 7636 C C . HIS B 1 475 ? 6.758 -43.219 6.32 1 88.25 475 HIS B C 1
ATOM 7638 O O . HIS B 1 475 ? 6.621 -42.938 5.125 1 88.25 475 HIS B O 1
ATOM 7644 N N . ALA B 1 476 ? 6.734 -44.406 6.734 1 87.94 476 ALA B N 1
ATOM 7645 C CA . ALA B 1 476 ? 6.867 -45.562 5.828 1 87.94 476 ALA B CA 1
ATOM 7646 C C . ALA B 1 476 ? 5.523 -45.906 5.207 1 87.94 476 ALA B C 1
ATOM 7648 O O . ALA B 1 476 ? 5.465 -46.688 4.254 1 87.94 476 ALA B O 1
ATOM 7649 N N . ASN B 1 477 ? 4.492 -45.406 5.738 1 91.88 477 ASN B N 1
ATOM 7650 C CA . ASN B 1 477 ? 3.15 -45.812 5.328 1 91.88 477 ASN B CA 1
ATOM 7651 C C . ASN B 1 477 ? 2.613 -44.906 4.219 1 91.88 477 ASN B C 1
ATOM 7653 O O . ASN B 1 477 ? 1.406 -44.688 4.137 1 91.88 477 ASN B O 1
ATOM 7657 N N . VAL B 1 478 ? 3.51 -44.344 3.479 1 92.19 478 VAL B N 1
ATOM 7658 C CA . VAL B 1 478 ? 3.064 -43.406 2.434 1 92.19 478 VAL B CA 1
ATOM 7659 C C . VAL B 1 478 ? 3.494 -43.938 1.065 1 92.19 478 VAL B C 1
ATOM 7661 O O . VAL B 1 478 ? 4.605 -44.469 0.913 1 92.19 478 VAL B O 1
ATOM 7664 N N . ARG B 1 479 ? 2.611 -43.938 0.051 1 91.81 479 ARG B N 1
ATOM 7665 C CA . ARG B 1 479 ? 2.855 -44.219 -1.356 1 91.81 479 ARG B CA 1
ATOM 7666 C C . ARG B 1 479 ? 2.125 -43.25 -2.26 1 91.81 479 ARG B C 1
ATOM 7668 O O . ARG B 1 479 ? 1.569 -42.25 -1.784 1 91.81 479 ARG B O 1
ATOM 7675 N N . VAL B 1 480 ? 2.309 -43.438 -3.598 1 91.94 480 VAL B N 1
ATOM 7676 C CA . VAL B 1 480 ? 1.688 -42.531 -4.547 1 91.94 480 VAL B CA 1
ATOM 7677 C C . VAL B 1 480 ? 0.608 -43.25 -5.344 1 91.94 480 VAL B C 1
ATOM 7679 O O . VAL B 1 480 ? 0.829 -44.375 -5.824 1 91.94 480 VAL B O 1
ATOM 7682 N N . TYR B 1 481 ? -0.625 -42.656 -5.332 1 93.06 481 TYR B N 1
ATOM 7683 C CA . TYR B 1 481 ? -1.709 -43.188 -6.164 1 93.06 481 TYR B CA 1
ATOM 7684 C C . TYR B 1 481 ? -1.621 -42.625 -7.578 1 93.06 481 TYR B C 1
ATOM 7686 O O . TYR B 1 481 ? -1.749 -41.406 -7.789 1 93.06 481 TYR B O 1
ATOM 7694 N N . ARG B 1 482 ? -1.36 -43.406 -8.57 1 88.12 482 ARG B N 1
ATOM 7695 C CA . ARG B 1 482 ? -1.285 -43.062 -9.984 1 88.12 482 ARG B CA 1
ATOM 7696 C C . ARG B 1 482 ? -2.195 -43.938 -10.828 1 88.12 482 ARG B C 1
ATOM 7698 O O . ARG B 1 482 ? -1.776 -45 -11.305 1 88.12 482 ARG B O 1
ATOM 7705 N N . PRO B 1 483 ? -3.426 -43.406 -10.914 1 81.75 483 PRO B N 1
ATOM 7706 C CA . PRO B 1 483 ? -4.355 -44.219 -11.68 1 81.75 483 PRO B CA 1
ATOM 7707 C C . PRO B 1 483 ? -3.988 -44.312 -13.156 1 81.75 483 PRO B C 1
ATOM 7709 O O . PRO B 1 483 ? -3.453 -43.375 -13.727 1 81.75 483 PRO B O 1
ATOM 7712 N N . THR B 1 484 ? -3.873 -45.562 -13.766 1 66.12 484 THR B N 1
ATOM 7713 C CA . THR B 1 484 ? -3.609 -45.812 -15.18 1 66.12 484 THR B CA 1
ATOM 7714 C C . THR B 1 484 ? -4.738 -45.25 -16.047 1 66.12 484 THR B C 1
ATOM 7716 O O . THR B 1 484 ? -5.906 -45.312 -15.656 1 66.12 484 THR B O 1
#

Sequence (968 aa):
MKLIVKVFPEITIKSRPVRKRFIRQLGKNIRNVLKDLDPELAVDGVWDNLEVVTRVEDEKVQREMIERLTCTPGITHFLQVEEYPLGDFDDIVAKCKHHFGHLLAGKHFAVRCKRGGHHDFTSMDVDRYVGSQLRQQCGAAGIELKKPEVLVRIEIRDQRLYVIHNQHNGIGGYPLGALEQTLVLMSGGFDSTVAAYQMMRRGLMTHFCFFNLGGRAHELGVMEVAHYLWKKYGSSQRVLFISVPFEEVVGEILNKVDNSYMGVTLKRMMLRGAAHMADRLQIDALVTGEAISQVSSQTLPNLSIIDSATDKLVLRPLLASHKQDIIDQATEIGTADFAKHMPEYCGVISVNPTTHAKRHRMEHEEKQFDMAVLERALERAKFISIDHVIDELGKDIEIEEVAEALPGQIVIDIRHPDAQEDEPLVLEGIEVQAMPFYAINSKFKHLDPTRQYLLYCDKGVMSRLHAHHLLSEGHANVRVYRPTMKLIVKVFPEITIKSRPVRKRFIRQLGKNIRNVLKDLDPELAVDGVWDNLEVVTRVEDEKVQREMIERLTCTPGITHFLQVEEYPLGDFDDIVAKCKHHFGHLLAGKHFAVRCKRGGHHDFTSMDVDRYVGSQLRQQCGAAGIELKKPEVLVRIEIRDQRLYVIHNQHNGIGGYPLGALEQTLVLMSGGFDSTVAAYQMMRRGLMTHFCFFNLGGRAHELGVMEVAHYLWKKYGSSQRVLFISVPFEEVVGEILNKVDNSYMGVTLKRMMLRGAAHMADRLQIDALVTGEAISQVSSQTLPNLSIIDSATDKLVLRPLLASHKQDIIDQATEIGTADFAKHMPEYCGVISVNPTTHAKRHRMEHEEKQFDMAVLERALERAKFISIDHVIDELGKDIEIEEVAEALPGQIVIDIRHPDAQEDEPLVLEGIEVQAMPFYAINSKFKHLDPTRQYLLYCDKGVMSRLHAHHLLSEGHANVRVYRPT